Protein AF-A0A9P9WUZ6-F1 (afdb_monomer)

Nearest PDB structures (foldseek):
  8xak-assembly2_C  TM=6.111E-01  e=1.133E-30  Saccharomyces cerevisiae
  5o6e-assembly1_A  TM=5.635E-01  e=1.624E-31  Saccharomyces cerevisiae S288C
  5o6b-assembly1_B  TM=5.556E-01  e=1.133E-30  Saccharomyces cerevisiae S288C
  5o6d-assembly2_B  TM=5.692E-01  e=9.802E-30  Saccharomyces cerevisiae S288C
  6ujk-assembly1_B  TM=8.296E-01  e=2.704E-14  Mycobacterium tuberculosis H37Rv

pLDDT: mean 70.8, std 27.84, range [21.12, 98.69]

Secondary structure (DSSP, 8-state):
---EEEEES-SSHHHHHHHHHHHHTT-EEEEEES-HHHHHHHHHHHHHHHTT--S-S-SGGGEEEEE--TT-HHHHHHHHHHHHHHTTT--SEEEE-----GGGS---TTSTTHHHHHHHHHIIIIIIHHHHHHHHHHHHS-BTTTBSS--EEEEE--GGGT---TT-HHHHHHHHHHHHHHHHHHHHTTTTT-EEEEEEE--B--TTSSHHHHHHT--SSTT--HHHHHHSTTSS-B-HHHHHHHHHHHT-SS----S-EEEESTTGGGS-PPPP---HHHHHHHHHHHHHHHHHHHT-S-------------SHHHHHHHHHHHHHHTTS----------------SS-----------------------PPPP-----------------------------------------------------------------------------------------------------------------------------------------------------------------------------------------------------------------PPPPPPPP-PPPP-------------PPPPTTPPP--HHHHHHHHHHHTT--EEEEE-TTS-HHHHHHHHHHHHHHTT--EEEEESSHHHHHHTT-EEHHHHHT--GGGGGS-HHHHHHHTTSHHHHHHHHHS-SEEEESSGGG-BHHHHHHHHHHHHHHT--TT-SS--GGGG-EEEEE--TTS---SS--SB-TTT-PBPEEEEETTEEEEE-TTT--EEEGGG-BGGGSHHHHHHT-EEEEE---SS---HHHHHHHHHHHHTPPPPHHHHHHHHHS----TTPEEEESSHHHHHHHHHHHHHH--SPPEEEE-EEEEE--TTT-GGGGGGGPBPS--STT-GGGSPBGGGTT-SS-SEEEE-TT-EEEE-S--BTTTTB-TT-EEEEEEEEEP-TTTS-EE----SS--SSEE-STTHHHHHHHHHHHHS-TTT--SEEEEEEETTS-EEE-PPEEEEEEESSSSSPEEEEEEE-SEEE-SEEEHHHHTT--BSSEEEE-TT--STTHHHHHHTTBSSSTTEEEES-THHHHTTTT--HHHHHHHHHHH--GGGGS--

Foldseek 3Di:
DAFEEEAALLQAFLNVVLNLVSVLVVHAYEYEYQDPQSLVVSVVCQVVSNVPDPDDPPSPLRYDYDYAQLLDLVSLLVSLVVSCVSVVLAHAEYELDWFDCCQQQHDAPVDPCLVVSLSSRCSRQAVSLLSSVVSSLSRQFADPPVGNAGHEYEREAACLCPDGDGSNCSNNVSSVNLLVVFLVVCVVCVVSRYAGEYEHEAFAQGPLSGPVNVVVVHDSCPPDDQVQLVLACLSGGHHSVQVSVVSVQRSDRPDPDHSYYHYHHSCNVVDPDDPDPPDPVVVCCVVVVVVVVVVVVVVPDDDDDDDDDDDDDDDVPVVVVVVVVVVVVVPPDDDDDDDDDDDDDPPDDDDDDDDDDDDDDDDDDDDDDDDDDDDDDDDDDDDDDDDDDDDDDDDDDDDDDDDDDDDDDDDDYYDDDDDDDDDDDDDDDDDDDDDDDDDDDDDDDDDDDDDDDDDDDDDDDDDDDDDDDDDDDDDDDDDDDDDDDDDDDDDDDDDDDDDDDDDDDDDDDDDDDDDDDDDDDDDDDDDDDDDDDDDDDDDDDDDDDDDDDDDDDDDDDDDDDDDDDDDDDDDDDDDDDDDDDDDDDDDDDDDDDDDDDDDDDDDDPPDDPDPDPDQDVPQDDDDPLLVVVLVVVVVLAAAEEEEAQQLCQLSSLRRSVVVCVVVVFLEAEEECDPAVQLVSLHYHLQVLLLHDPLCLLAALVVSLVSCPPPFNLCQLAPRHQEYEYEQQQQAFQLSLQSQQSSQCSSLPDPVDPDQAGSNNHHYYYYHANLAFHHDPYQQADHHGSDGWDWDADPNWIKTADPVPRDIDTPLCGHNCNHVSVVRSVHDYRYRQDRRLAPDLLLVLLLLLLSLLHADDPVSLCLLAPPQAPQDLAFEADADVVVQVVQLVVVVVVFPFDKAKAAKQKDKQDPCVQCVSCPLQCAADPDTQPPCPNRHHGPNCCSPLFHRMDIDGAQFKKFFCAQQDVPLPRGHAWIWGQNDWAFDDPQQQEAEDPPDPDDHPRYQDDPPRHVQSVSLVVSCPDPSGPDGTFTWTQTPSRDIDGFGKGKRWRFDGRDPPTIIIIIIIRRIDGGNYDYLVSQQPAAHQAYEYEQQPPDGRSSVSSRSSNHSYSNRYHYDDDSCSSRVRSNHSVSSSVVCCVNPNDSCVSSPD

Radius of gyration: 43.93 Å; Cα contacts (8 Å, |Δi|>4): 1616; chains: 1; bounding box: 128×145×134 Å

Structure (mmCIF, N/CA/C/O backbone):
data_AF-A0A9P9WUZ6-F1
#
_entry.id   AF-A0A9P9WUZ6-F1
#
loop_
_atom_site.group_PDB
_atom_site.id
_atom_site.type_symbol
_atom_site.label_atom_id
_atom_site.label_alt_id
_atom_site.label_comp_id
_atom_site.label_asym_id
_atom_site.label_entity_id
_atom_site.label_seq_id
_atom_site.pdbx_PDB_ins_code
_atom_site.Cartn_x
_atom_site.Cartn_y
_atom_site.Cartn_z
_atom_site.occupancy
_atom_site.B_iso_or_equiv
_atom_site.auth_seq_id
_atom_site.auth_comp_id
_atom_site.auth_asym_id
_atom_site.auth_atom_id
_atom_site.pdbx_PDB_model_num
ATOM 1 N N . MET A 1 1 ? 28.291 32.291 -12.718 1.00 64.12 1 MET A N 1
ATOM 2 C CA . MET A 1 1 ? 27.978 33.726 -12.931 1.00 64.12 1 MET A CA 1
ATOM 3 C C . MET A 1 1 ? 27.359 34.284 -11.656 1.00 64.12 1 MET A C 1
ATOM 5 O O . MET A 1 1 ? 26.922 33.486 -10.831 1.00 64.12 1 MET A O 1
ATOM 9 N N . SER A 1 2 ? 27.319 35.610 -11.488 1.00 86.12 2 SER A N 1
ATOM 10 C CA . SER A 1 2 ? 26.463 36.221 -10.458 1.00 86.12 2 SER A CA 1
ATOM 11 C C . SER A 1 2 ? 24.979 35.963 -10.783 1.00 86.12 2 SER A C 1
ATOM 13 O O . SER A 1 2 ? 24.662 35.546 -11.898 1.00 86.12 2 SER A O 1
ATOM 15 N N . LYS A 1 3 ? 24.096 36.144 -9.798 1.00 92.75 3 LYS A N 1
ATOM 16 C CA . LYS A 1 3 ? 22.641 35.912 -9.879 1.00 92.75 3 LYS A CA 1
ATOM 17 C C . LYS A 1 3 ? 21.922 36.922 -8.984 1.00 92.75 3 LYS A C 1
ATOM 19 O O . LYS A 1 3 ? 22.511 37.364 -7.993 1.00 92.75 3 LYS A O 1
ATOM 24 N N . ASN A 1 4 ? 20.672 37.224 -9.313 1.00 95.75 4 ASN A N 1
ATOM 25 C CA . ASN A 1 4 ? 19.815 38.178 -8.611 1.00 95.75 4 ASN A CA 1
ATOM 26 C C . ASN A 1 4 ? 18.833 37.453 -7.661 1.00 95.75 4 ASN A C 1
ATOM 28 O O . ASN A 1 4 ? 17.946 36.738 -8.134 1.00 95.75 4 ASN A O 1
ATOM 32 N N . TYR A 1 5 ? 18.975 37.636 -6.342 1.00 98.38 5 TYR A N 1
ATOM 33 C CA . TYR A 1 5 ? 18.154 36.992 -5.297 1.00 98.38 5 TYR A CA 1
ATOM 34 C C . TYR A 1 5 ? 17.281 37.997 -4.529 1.00 98.38 5 TYR A C 1
ATOM 36 O O . TYR A 1 5 ? 17.803 38.994 -4.038 1.00 98.38 5 TYR A O 1
ATOM 44 N N . LEU A 1 6 ? 15.993 37.709 -4.317 1.00 98.62 6 LEU A N 1
ATOM 45 C CA . LEU A 1 6 ? 15.113 38.501 -3.444 1.00 98.62 6 LEU A CA 1
ATOM 46 C C . LEU A 1 6 ? 14.808 37.745 -2.137 1.00 98.62 6 LEU A C 1
ATOM 48 O O . LEU A 1 6 ? 14.199 36.676 -2.147 1.00 98.62 6 LEU A O 1
ATOM 52 N N . ILE A 1 7 ? 15.313 38.314 -1.040 1.00 98.62 7 ILE A N 1
ATOM 53 C CA . ILE A 1 7 ? 15.212 37.954 0.386 1.00 98.62 7 ILE A CA 1
ATOM 54 C C . ILE A 1 7 ? 13.897 38.403 1.046 1.00 98.62 7 ILE A C 1
ATOM 56 O O . ILE A 1 7 ? 13.691 39.608 1.072 1.00 98.62 7 ILE A O 1
ATOM 60 N N . THR A 1 8 ? 13.058 37.556 1.655 1.00 98.38 8 THR A N 1
ATOM 61 C CA . THR A 1 8 ? 12.059 38.029 2.657 1.00 98.38 8 THR A CA 1
ATOM 62 C C . THR A 1 8 ? 12.389 37.552 4.071 1.00 98.38 8 THR A C 1
ATOM 64 O O . THR A 1 8 ? 12.844 36.423 4.250 1.00 98.38 8 THR A O 1
ATOM 67 N N . GLY A 1 9 ? 12.176 38.395 5.087 1.00 96.94 9 GLY A N 1
ATOM 68 C CA . GLY A 1 9 ? 12.681 38.148 6.446 1.00 96.94 9 GLY A CA 1
ATOM 69 C C . GLY A 1 9 ? 14.211 38.090 6.452 1.00 96.94 9 GLY A C 1
ATOM 70 O O . GLY A 1 9 ? 14.803 37.154 6.987 1.00 96.94 9 GLY A O 1
ATOM 71 N N . ALA A 1 10 ? 14.833 38.996 5.697 1.00 97.69 10 ALA A N 1
ATOM 72 C CA . ALA A 1 10 ? 16.223 38.921 5.270 1.00 97.69 10 ALA A CA 1
ATOM 73 C C . ALA A 1 10 ? 17.238 39.436 6.305 1.00 97.69 10 ALA A C 1
ATOM 75 O O . ALA A 1 10 ? 18.438 39.267 6.092 1.00 97.69 10 ALA A O 1
ATOM 76 N N . CYS A 1 11 ? 16.792 40.051 7.405 1.00 97.06 11 CYS A N 1
ATOM 77 C CA . CYS A 1 11 ? 17.664 40.676 8.403 1.00 97.06 11 CYS A CA 1
ATOM 78 C C . CYS A 1 11 ? 17.785 39.881 9.713 1.00 97.06 11 CYS A C 1
ATOM 80 O O . CYS A 1 11 ? 18.698 40.169 10.481 1.00 97.06 11 CYS A O 1
ATOM 82 N N . ARG A 1 12 ? 16.974 38.835 9.947 1.00 95.06 12 ARG A N 1
ATOM 83 C CA . ARG A 1 12 ? 17.152 37.904 11.085 1.00 95.06 12 ARG A CA 1
ATOM 84 C C . ARG A 1 12 ? 17.115 36.424 10.671 1.00 95.06 12 ARG A C 1
ATOM 86 O O . ARG A 1 12 ? 16.486 36.033 9.688 1.00 95.06 12 ARG A O 1
ATOM 93 N N . GLY A 1 13 ? 17.790 35.577 11.441 1.00 96.06 13 GLY A N 1
ATOM 94 C CA . GLY A 1 13 ? 17.705 34.121 11.362 1.00 96.06 13 GLY A CA 1
ATOM 95 C C . GLY A 1 13 ? 18.202 33.535 10.036 1.00 96.06 13 GLY A C 1
ATOM 96 O O . GLY A 1 13 ? 19.240 33.930 9.505 1.00 96.06 13 GLY A O 1
ATOM 97 N N . ILE A 1 14 ? 17.440 32.585 9.481 1.00 97.69 14 ILE A N 1
ATOM 98 C CA . ILE A 1 14 ? 17.773 31.908 8.215 1.00 97.69 14 ILE A CA 1
ATOM 99 C C . ILE A 1 14 ? 17.940 32.919 7.066 1.00 97.69 14 ILE A C 1
ATOM 101 O O . ILE A 1 14 ? 18.885 32.801 6.289 1.00 97.69 14 ILE A O 1
ATOM 105 N N . GLY A 1 15 ? 17.082 33.941 6.975 1.00 97.56 15 GLY A N 1
ATOM 106 C CA . GLY A 1 15 ? 17.164 34.947 5.910 1.00 97.56 15 GLY A CA 1
ATOM 107 C C . GLY A 1 15 ? 18.413 35.826 6.005 1.00 97.56 15 GLY A C 1
ATOM 108 O O . GLY A 1 15 ? 19.006 36.153 4.972 1.00 97.56 15 GLY A O 1
ATOM 109 N N . ARG A 1 16 ? 18.875 36.124 7.228 1.00 97.38 16 ARG A N 1
ATOM 110 C CA . ARG A 1 16 ? 20.127 36.860 7.472 1.00 97.38 16 ARG A CA 1
ATOM 111 C C . ARG A 1 16 ? 21.348 36.067 7.032 1.00 97.38 16 ARG A C 1
ATOM 113 O O . ARG A 1 16 ? 22.138 36.565 6.231 1.00 97.38 16 ARG A O 1
ATOM 120 N N . GLY A 1 17 ? 21.452 34.812 7.470 1.00 97.56 17 GLY A N 1
ATOM 121 C CA . GLY A 1 17 ? 22.559 33.939 7.080 1.00 97.56 17 GLY A CA 1
ATOM 122 C C . GLY A 1 17 ? 22.571 33.629 5.580 1.00 97.56 17 GLY A C 1
ATOM 123 O O . GLY A 1 17 ? 23.637 33.628 4.967 1.00 97.56 17 GLY A O 1
ATOM 124 N N . LEU A 1 18 ? 21.403 33.455 4.944 1.00 98.38 18 LEU A N 1
ATOM 125 C CA . LEU A 1 18 ? 21.308 33.325 3.484 1.00 98.38 18 LEU A CA 1
ATOM 126 C C . LEU A 1 18 ? 21.822 34.585 2.780 1.00 98.38 18 LEU A C 1
ATOM 128 O O . LEU A 1 18 ? 22.641 34.477 1.869 1.00 98.38 18 LEU A O 1
ATOM 132 N N . SER A 1 19 ? 21.400 35.770 3.228 1.00 97.50 19 SER A N 1
ATOM 133 C CA . SER A 1 19 ? 21.849 37.048 2.664 1.00 97.50 19 SER A CA 1
ATOM 134 C C . SER A 1 19 ? 23.363 37.237 2.824 1.00 97.50 19 SER A C 1
ATOM 136 O O . SER A 1 19 ? 24.048 37.525 1.843 1.00 97.50 19 SER A O 1
ATOM 138 N N . ARG A 1 20 ? 23.906 36.976 4.024 1.00 95.50 20 ARG A N 1
ATOM 139 C CA . ARG A 1 20 ? 25.350 36.957 4.323 1.00 95.50 20 ARG A CA 1
ATOM 140 C C . ARG A 1 20 ? 26.113 36.059 3.348 1.00 95.50 20 ARG A C 1
ATOM 142 O O . ARG A 1 20 ? 27.056 36.510 2.701 1.00 95.50 20 ARG A O 1
ATOM 149 N N . LEU A 1 21 ? 25.693 34.802 3.221 1.00 96.62 21 LEU A N 1
ATOM 150 C CA . LEU A 1 21 ? 26.380 33.786 2.420 1.00 96.62 21 LEU A CA 1
ATOM 151 C C . LEU A 1 21 ? 26.284 34.043 0.908 1.00 96.62 21 LEU A C 1
ATOM 153 O O . LEU A 1 21 ? 27.256 33.819 0.187 1.00 96.62 21 LEU A O 1
ATOM 157 N N . LEU A 1 22 ? 25.143 34.530 0.412 1.00 95.94 22 LEU A N 1
ATOM 158 C CA . LEU A 1 22 ? 24.957 34.850 -1.008 1.00 95.94 22 LEU A CA 1
ATOM 159 C C . LEU A 1 22 ? 25.756 36.092 -1.425 1.00 95.94 22 LEU A C 1
ATOM 161 O O . LEU A 1 22 ? 26.371 36.090 -2.494 1.00 95.94 22 LEU A O 1
ATOM 165 N N . LEU A 1 23 ? 25.823 37.112 -0.563 1.00 93.56 23 LEU A N 1
ATOM 166 C CA . LEU A 1 23 ? 26.685 38.280 -0.766 1.00 93.56 23 LEU A CA 1
ATOM 167 C C . LEU A 1 23 ? 28.172 37.897 -0.706 1.00 93.56 23 LEU A C 1
ATOM 169 O O . LEU A 1 23 ? 28.937 38.304 -1.579 1.00 93.56 23 LEU A O 1
ATOM 173 N N . GLN A 1 24 ? 28.572 37.025 0.228 1.00 91.12 24 GLN A N 1
ATOM 174 C CA . GLN A 1 24 ? 29.927 36.453 0.281 1.00 91.12 24 GLN A CA 1
ATOM 175 C C . GLN A 1 24 ? 30.283 35.619 -0.968 1.00 91.12 24 GLN A C 1
ATOM 177 O O . GLN A 1 24 ? 31.452 35.541 -1.339 1.00 91.12 24 GLN A O 1
ATOM 182 N N . LYS A 1 25 ? 29.292 35.053 -1.672 1.00 91.38 25 LYS A N 1
ATOM 183 C CA . LYS A 1 25 ? 29.460 34.389 -2.980 1.00 91.38 25 LYS A CA 1
ATOM 184 C C . LYS A 1 25 ? 29.427 35.345 -4.187 1.00 91.38 25 LYS A C 1
ATOM 186 O O . LYS A 1 25 ? 29.545 34.894 -5.325 1.00 91.38 25 LYS A O 1
ATOM 191 N N . GLY A 1 26 ? 29.293 36.658 -3.976 1.00 89.88 26 GLY A N 1
ATOM 192 C CA . GLY A 1 26 ? 29.303 37.663 -5.047 1.00 89.88 26 GLY A CA 1
ATOM 193 C C . GLY A 1 26 ? 28.003 37.757 -5.859 1.00 89.88 26 GLY A C 1
ATOM 194 O O . GLY A 1 26 ? 28.008 38.300 -6.973 1.00 89.88 26 GLY A O 1
ATOM 195 N N . HIS A 1 27 ? 26.891 37.240 -5.330 1.00 93.19 27 HIS A N 1
ATOM 196 C CA . HIS A 1 27 ? 25.555 37.459 -5.892 1.00 93.19 27 HIS A CA 1
ATOM 197 C C . HIS A 1 27 ? 25.060 38.897 -5.642 1.00 93.19 27 HIS A C 1
ATOM 199 O O . HIS A 1 27 ? 25.657 39.632 -4.853 1.00 93.19 27 HIS A O 1
ATOM 205 N N . ARG A 1 28 ? 23.986 39.310 -6.329 1.00 95.00 28 ARG A N 1
ATOM 206 C CA . ARG A 1 28 ? 23.237 40.531 -5.994 1.00 95.00 28 ARG A CA 1
ATOM 207 C C . ARG A 1 28 ? 22.003 40.129 -5.184 1.00 95.00 28 ARG A C 1
ATOM 209 O O . ARG A 1 28 ? 21.288 39.215 -5.597 1.00 95.00 28 ARG A O 1
ATOM 216 N N . VAL A 1 29 ? 21.755 40.778 -4.048 1.00 97.38 29 VAL A N 1
ATOM 217 C CA . VAL A 1 29 ? 20.680 40.397 -3.113 1.00 97.38 29 VAL A CA 1
ATOM 218 C C . VAL A 1 29 ? 19.832 41.612 -2.743 1.00 97.38 29 VAL A C 1
ATOM 220 O O . VAL A 1 29 ? 20.365 42.620 -2.297 1.00 97.38 29 VAL A O 1
ATOM 223 N N . PHE A 1 30 ? 18.515 41.511 -2.895 1.00 98.31 30 PHE A N 1
ATOM 224 C CA . PHE A 1 30 ? 17.553 42.511 -2.429 1.00 98.31 30 PHE A CA 1
ATOM 225 C C . PHE A 1 30 ? 16.900 41.987 -1.151 1.00 98.31 30 PHE A C 1
ATOM 227 O O . PHE A 1 30 ? 16.335 40.894 -1.160 1.00 98.31 30 PHE A O 1
ATOM 234 N N . LEU A 1 31 ? 17.015 42.721 -0.048 1.00 98.38 31 LEU A N 1
ATOM 235 C CA . LEU A 1 31 ? 16.627 42.276 1.287 1.00 98.38 31 LEU A CA 1
ATOM 236 C C . LEU A 1 31 ? 15.328 42.969 1.715 1.00 98.38 31 LEU A C 1
ATOM 238 O O . LEU A 1 31 ? 15.292 44.193 1.822 1.00 98.38 31 LEU A O 1
ATOM 242 N N . LEU A 1 32 ? 14.285 42.188 1.999 1.00 98.31 32 LEU A N 1
ATOM 243 C CA . LEU A 1 32 ? 13.044 42.648 2.623 1.00 98.31 32 LEU A CA 1
ATOM 244 C C . LEU A 1 32 ? 12.958 42.151 4.063 1.00 98.31 32 LEU A C 1
ATOM 246 O O . LEU A 1 32 ? 13.095 40.953 4.326 1.00 98.31 32 LEU A O 1
ATOM 250 N N . ASP A 1 33 ? 12.671 43.061 4.983 1.00 97.44 33 ASP A N 1
ATOM 251 C CA . ASP A 1 33 ? 12.367 42.766 6.384 1.00 97.44 33 ASP A CA 1
ATOM 252 C C . ASP A 1 33 ? 11.435 43.860 6.945 1.00 97.44 33 ASP A C 1
ATOM 254 O O . ASP A 1 33 ? 11.284 44.915 6.324 1.00 97.44 33 ASP A O 1
ATOM 258 N N . ASN A 1 34 ? 10.805 43.636 8.100 1.00 95.69 34 ASN A N 1
ATOM 259 C CA . ASN A 1 34 ? 10.002 44.653 8.796 1.00 95.69 34 ASN A CA 1
ATOM 260 C C . ASN A 1 34 ? 10.574 45.047 10.169 1.00 95.69 34 ASN A C 1
ATOM 262 O O . ASN A 1 34 ? 10.063 45.978 10.793 1.00 95.69 34 ASN A O 1
ATOM 266 N N . ASN A 1 35 ? 11.648 44.395 10.626 1.00 95.25 35 ASN A N 1
ATOM 267 C CA . ASN A 1 35 ? 12.325 44.733 11.871 1.00 95.25 35 ASN A CA 1
ATOM 268 C C . ASN A 1 35 ? 13.394 45.816 11.649 1.00 95.25 35 ASN A C 1
ATOM 270 O O . ASN A 1 35 ? 14.529 45.524 11.272 1.00 95.25 35 ASN A O 1
ATOM 274 N N . ASP A 1 36 ? 13.040 47.069 11.942 1.00 95.31 36 ASP A N 1
ATOM 275 C CA . ASP A 1 36 ? 13.925 48.234 11.789 1.00 95.31 36 ASP A CA 1
ATOM 276 C C . ASP A 1 36 ? 15.265 48.100 12.545 1.00 95.31 36 ASP A C 1
ATOM 278 O O . ASP A 1 36 ? 16.300 48.550 12.055 1.00 95.31 36 ASP A O 1
ATOM 282 N N . VAL A 1 37 ? 15.285 47.428 13.703 1.00 95.62 37 VAL A N 1
ATOM 283 C CA . VAL A 1 37 ? 16.505 47.236 14.514 1.00 95.62 37 VAL A CA 1
ATOM 284 C C . VAL A 1 37 ? 17.475 46.256 13.846 1.00 95.62 37 VAL A C 1
ATOM 286 O O . VAL A 1 37 ? 18.684 46.497 13.821 1.00 95.62 37 VAL A O 1
ATOM 289 N N . GLU A 1 38 ? 16.958 45.168 13.273 1.00 96.88 38 GLU A N 1
ATOM 290 C CA . GLU A 1 38 ? 17.763 44.201 12.515 1.00 96.88 38 GLU A CA 1
ATOM 291 C C . GLU A 1 38 ? 18.177 44.771 11.145 1.00 96.88 38 GLU A C 1
ATOM 293 O O . GLU A 1 38 ? 19.289 44.512 10.689 1.00 96.88 38 GLU A O 1
ATOM 298 N N . ILE A 1 39 ? 17.341 45.606 10.509 1.00 97.19 39 ILE A N 1
ATOM 299 C CA . ILE A 1 39 ? 17.678 46.337 9.272 1.00 97.19 39 ILE A CA 1
ATOM 300 C C . ILE A 1 39 ? 18.877 47.266 9.493 1.00 97.19 39 ILE A C 1
ATOM 302 O O . ILE A 1 39 ? 19.836 47.215 8.716 1.00 97.19 39 ILE A O 1
ATOM 306 N N . GLU A 1 40 ? 18.866 48.094 10.544 1.00 95.94 40 GLU A N 1
ATOM 307 C CA . GLU A 1 40 ? 20.003 48.976 10.836 1.00 95.94 40 GLU A CA 1
ATOM 308 C C . GLU A 1 40 ? 21.266 48.181 11.177 1.00 95.94 40 GLU A C 1
ATOM 310 O O . GLU A 1 40 ? 22.346 48.507 10.680 1.00 95.94 40 GLU A O 1
ATOM 315 N N . GLN A 1 41 ? 21.155 47.084 11.931 1.00 94.94 41 GLN A N 1
ATOM 316 C CA . GLN A 1 41 ? 22.300 46.204 12.167 1.00 94.94 41 GLN A CA 1
ATOM 317 C C . GLN A 1 41 ? 22.845 45.608 10.859 1.00 94.94 41 GLN A C 1
ATOM 319 O O . GLN A 1 41 ? 24.057 45.603 10.633 1.00 94.94 41 GLN A O 1
ATOM 324 N N . MET A 1 42 ? 21.970 45.152 9.961 1.00 93.88 42 MET A N 1
ATOM 325 C CA . MET A 1 42 ? 22.354 44.547 8.685 1.00 93.88 42 MET A CA 1
ATOM 326 C C . MET A 1 42 ? 23.158 45.521 7.807 1.00 93.88 42 MET A C 1
ATOM 328 O O . MET A 1 42 ? 24.171 45.129 7.220 1.00 93.88 42 MET A O 1
ATOM 332 N N . LYS A 1 43 ? 22.787 46.812 7.796 1.00 93.06 43 LYS A N 1
ATOM 333 C CA . LYS A 1 43 ? 23.558 47.884 7.133 1.00 93.06 43 LYS A CA 1
ATOM 334 C C . LYS A 1 43 ? 24.976 48.034 7.697 1.00 93.06 43 LYS A C 1
ATOM 336 O O . LYS A 1 43 ? 25.894 48.320 6.934 1.00 93.06 43 LYS A O 1
ATOM 341 N N . HIS A 1 44 ? 25.169 47.814 8.999 1.00 91.31 44 HIS A N 1
ATOM 342 C CA . HIS A 1 44 ? 26.482 47.882 9.650 1.00 91.31 44 HIS A CA 1
ATOM 343 C C . HIS A 1 44 ? 27.322 46.605 9.468 1.00 91.31 44 HIS A C 1
ATOM 345 O O . HIS A 1 44 ? 28.551 46.684 9.520 1.00 91.31 44 HIS A O 1
ATOM 351 N N . GLN A 1 45 ? 26.705 45.435 9.267 1.00 92.06 45 GLN A N 1
ATOM 352 C CA . GLN A 1 45 ? 27.426 44.157 9.153 1.00 92.06 45 GLN A CA 1
ATOM 353 C C . GLN A 1 45 ? 27.799 43.779 7.711 1.00 92.06 45 GLN A C 1
ATOM 355 O O . GLN A 1 45 ? 28.923 43.323 7.491 1.00 92.06 45 GLN A O 1
ATOM 360 N N . ILE A 1 46 ? 26.935 44.027 6.714 1.00 92.00 46 ILE A N 1
ATOM 361 C CA . ILE A 1 46 ? 27.225 43.687 5.304 1.00 92.00 46 ILE A CA 1
ATOM 362 C C . ILE A 1 46 ? 28.576 44.255 4.810 1.00 92.00 46 ILE A C 1
ATOM 364 O O . ILE A 1 46 ? 29.342 43.485 4.222 1.00 92.00 46 ILE A O 1
ATOM 368 N N . PRO A 1 47 ? 28.955 45.524 5.081 1.00 88.75 47 PRO A N 1
ATOM 369 C CA . PRO A 1 47 ? 30.262 46.050 4.681 1.00 88.75 47 PRO A CA 1
ATOM 370 C C . PRO A 1 47 ? 31.451 45.256 5.247 1.00 88.75 47 PRO A C 1
ATOM 372 O O . PRO A 1 47 ? 32.437 45.060 4.540 1.00 88.75 47 PRO A O 1
ATOM 375 N N . LYS A 1 48 ? 31.344 44.736 6.480 1.00 88.62 48 LYS A N 1
ATOM 376 C CA . LYS A 1 48 ? 32.385 43.912 7.130 1.00 88.62 48 LYS A CA 1
ATOM 377 C C . LYS A 1 48 ? 32.448 42.492 6.560 1.00 88.62 48 LYS A C 1
ATOM 379 O O . LYS A 1 48 ? 33.504 41.868 6.544 1.00 88.62 48 LYS A O 1
ATOM 384 N N . TRP A 1 49 ? 31.317 41.956 6.101 1.00 88.38 49 TRP A N 1
ATOM 385 C CA . TRP A 1 49 ? 31.281 40.658 5.421 1.00 88.38 49 TRP A CA 1
ATOM 386 C C . TRP A 1 49 ? 31.852 40.740 4.002 1.00 88.38 49 TRP A C 1
ATOM 388 O O . TRP A 1 49 ? 32.461 39.775 3.540 1.00 88.38 49 TRP A O 1
ATOM 398 N N . LEU A 1 50 ? 31.673 41.883 3.330 1.00 84.12 50 LEU A N 1
ATOM 399 C CA . LEU A 1 50 ? 32.173 42.145 1.979 1.00 84.12 50 LEU A CA 1
ATOM 400 C C . LEU A 1 50 ? 33.637 42.612 1.947 1.00 84.12 50 LEU A C 1
ATOM 402 O O . LEU A 1 50 ? 34.322 42.319 0.970 1.00 84.12 50 LEU A O 1
ATOM 406 N N . SER A 1 51 ? 34.158 43.261 2.997 1.00 75.69 51 SER A N 1
ATOM 407 C CA . SER A 1 51 ? 35.555 43.744 3.046 1.00 75.69 51 SER A CA 1
ATOM 408 C C . SER A 1 51 ? 36.614 42.640 2.936 1.00 75.69 51 SER A C 1
ATOM 410 O O . SER A 1 51 ? 37.768 42.927 2.634 1.00 75.69 51 SER A O 1
ATOM 412 N N . ASN A 1 52 ? 36.227 41.381 3.154 1.00 63.94 52 ASN A N 1
ATOM 413 C CA . ASN A 1 52 ? 37.102 40.214 3.020 1.00 63.94 52 ASN A CA 1
ATOM 414 C C . ASN A 1 52 ? 37.142 39.644 1.584 1.00 63.94 52 ASN A C 1
ATOM 416 O O . ASN A 1 52 ? 37.852 38.670 1.336 1.00 63.94 52 ASN A O 1
ATOM 420 N N . LEU A 1 53 ? 36.388 40.217 0.636 1.00 65.62 53 LEU A N 1
ATOM 421 C CA . LEU A 1 53 ? 36.396 39.814 -0.772 1.00 65.62 53 LEU A CA 1
ATOM 422 C C . LEU A 1 53 ? 37.351 40.693 -1.585 1.00 65.62 53 LEU A C 1
ATOM 424 O O . LEU A 1 53 ? 37.176 41.903 -1.690 1.00 65.62 53 LEU A O 1
ATOM 428 N N . THR A 1 54 ? 38.308 40.073 -2.272 1.00 55.31 54 THR A N 1
ATOM 429 C CA . THR A 1 54 ? 39.311 40.750 -3.116 1.00 55.31 54 THR A CA 1
ATOM 430 C C . THR A 1 54 ? 38.762 41.286 -4.454 1.00 55.31 54 THR A C 1
ATOM 432 O O . THR A 1 54 ? 39.524 41.458 -5.402 1.00 55.31 54 THR A O 1
ATOM 435 N N . PHE A 1 55 ? 37.448 41.521 -4.576 1.00 54.16 55 PHE A N 1
ATOM 436 C CA . PHE A 1 55 ? 36.772 41.824 -5.845 1.00 54.16 55 PHE A CA 1
ATOM 437 C C . PHE A 1 55 ? 36.007 43.158 -5.854 1.00 54.16 55 PHE A C 1
ATOM 439 O O . PHE A 1 55 ? 34.792 43.207 -5.669 1.00 54.16 55 PHE A O 1
ATOM 446 N N . SER A 1 56 ? 36.733 44.195 -6.285 1.00 49.47 56 SER A N 1
ATOM 447 C CA . SER A 1 56 ? 36.233 45.480 -6.802 1.00 49.47 56 SER A CA 1
ATOM 448 C C . SER A 1 56 ? 35.649 46.481 -5.797 1.00 49.47 56 SER A C 1
ATOM 450 O O . SER A 1 56 ? 35.020 46.138 -4.801 1.00 49.47 56 SER A O 1
ATOM 452 N N . SER A 1 57 ? 35.810 47.763 -6.127 1.00 50.91 57 SER A N 1
ATOM 453 C CA . SER A 1 57 ? 35.405 48.947 -5.358 1.00 50.91 57 SER A CA 1
ATOM 454 C C . SER A 1 57 ? 33.899 49.250 -5.414 1.00 50.91 57 SER A C 1
ATOM 456 O O . SER A 1 57 ? 33.504 50.412 -5.429 1.00 50.91 57 SER A O 1
ATOM 458 N N . ASP A 1 58 ? 33.058 48.220 -5.508 1.00 58.91 58 ASP A N 1
ATOM 459 C CA . ASP A 1 58 ? 31.619 48.350 -5.759 1.00 58.91 58 ASP A CA 1
ATOM 460 C C . ASP A 1 58 ? 30.821 47.341 -4.916 1.00 58.91 58 ASP A C 1
ATOM 462 O O . ASP A 1 58 ? 30.177 46.410 -5.403 1.00 58.91 58 ASP A O 1
ATOM 466 N N . ALA A 1 59 ? 30.951 47.490 -3.597 1.00 58.66 59 ALA A N 1
ATOM 467 C CA . ALA A 1 59 ? 30.211 46.699 -2.617 1.00 58.66 59 ALA A CA 1
ATOM 468 C C . ALA A 1 59 ? 28.742 47.151 -2.487 1.00 58.66 59 ALA A C 1
ATOM 470 O O . ALA A 1 59 ? 27.893 46.346 -2.107 1.00 58.66 59 ALA A O 1
ATOM 471 N N . GLN A 1 60 ? 28.433 48.412 -2.819 1.00 59.69 60 GLN A N 1
ATOM 472 C CA . GLN A 1 60 ? 27.086 48.980 -2.684 1.00 59.69 60 GLN A CA 1
ATOM 473 C C . GLN A 1 60 ? 26.132 48.583 -3.825 1.00 59.69 60 GLN A C 1
ATOM 475 O O . GLN A 1 60 ? 24.953 48.399 -3.551 1.00 59.69 60 GLN A O 1
ATOM 480 N N . SER A 1 61 ? 26.586 48.337 -5.065 1.00 75.62 61 SER A N 1
ATOM 481 C CA . SER A 1 61 ? 25.682 47.873 -6.147 1.00 75.62 61 SER A CA 1
ATOM 482 C C . SER A 1 61 ? 25.163 46.433 -5.978 1.00 75.62 61 SER A C 1
ATOM 484 O O . SER A 1 61 ? 24.289 45.969 -6.727 1.00 75.62 61 SER A O 1
ATOM 486 N N . ARG A 1 62 ? 25.711 45.695 -5.001 1.00 86.38 62 ARG A N 1
ATOM 487 C CA . ARG A 1 62 ? 25.406 44.278 -4.754 1.00 86.38 62 ARG A CA 1
ATOM 488 C C . ARG A 1 62 ? 24.237 44.042 -3.814 1.00 86.38 62 ARG A C 1
ATOM 490 O O . ARG A 1 62 ? 23.706 42.932 -3.835 1.00 86.38 62 ARG A O 1
ATOM 497 N N . TYR A 1 63 ? 23.811 45.035 -3.037 1.00 94.31 63 TYR A N 1
ATOM 498 C CA . TYR A 1 63 ? 22.652 44.873 -2.167 1.00 94.31 63 TYR A CA 1
ATOM 499 C C . TYR A 1 63 ? 21.814 46.138 -2.012 1.00 94.31 63 TYR A C 1
ATOM 501 O O . TYR A 1 63 ? 22.325 47.251 -2.044 1.00 94.31 63 TYR A O 1
ATOM 509 N N . GLU A 1 64 ? 20.524 45.933 -1.775 1.00 95.50 64 GLU A N 1
ATOM 510 C CA . GLU A 1 64 ? 19.590 46.954 -1.305 1.00 95.50 64 GLU A CA 1
ATOM 511 C C . GLU A 1 64 ? 18.769 46.344 -0.162 1.00 95.50 64 GLU A C 1
ATOM 513 O O . GLU A 1 64 ? 18.470 45.147 -0.189 1.00 95.50 64 GLU A O 1
ATOM 518 N N . ILE A 1 65 ? 18.444 47.137 0.862 1.00 96.94 65 ILE A N 1
ATOM 519 C CA . ILE A 1 65 ? 17.584 46.717 1.977 1.00 96.94 65 ILE A CA 1
ATOM 520 C C . ILE A 1 65 ? 16.379 47.647 2.021 1.00 96.94 65 ILE A C 1
ATOM 522 O O . ILE A 1 65 ? 16.546 48.857 2.189 1.00 96.94 65 ILE A O 1
ATOM 526 N N . LEU A 1 66 ? 15.180 47.080 1.913 1.00 97.38 66 LEU A N 1
ATOM 527 C CA . LEU A 1 66 ? 13.921 47.809 1.982 1.00 97.38 66 LEU A CA 1
ATOM 528 C C . LEU A 1 66 ? 13.071 47.284 3.142 1.00 97.38 66 LEU A C 1
ATOM 530 O O . LEU A 1 66 ? 12.858 46.081 3.292 1.00 97.38 66 LEU A O 1
ATOM 534 N N . ARG A 1 67 ? 12.536 48.218 3.928 1.00 97.75 67 ARG A N 1
ATOM 535 C CA . ARG A 1 67 ? 11.515 47.941 4.937 1.00 97.75 67 ARG A CA 1
ATOM 536 C C . ARG A 1 67 ? 10.199 47.586 4.238 1.00 97.75 67 ARG A C 1
ATOM 538 O O . ARG A 1 67 ? 9.657 48.427 3.521 1.00 97.75 67 ARG A O 1
ATOM 545 N N . ALA A 1 68 ? 9.686 46.379 4.451 1.00 96.81 68 ALA A N 1
ATOM 546 C CA . ALA A 1 68 ? 8.421 45.924 3.878 1.00 96.81 68 ALA A CA 1
ATOM 547 C C . ALA A 1 68 ? 7.714 44.931 4.810 1.00 96.81 68 ALA A C 1
ATOM 549 O O . ALA A 1 68 ? 8.250 43.865 5.120 1.00 96.81 68 ALA A O 1
ATOM 550 N N . ASP A 1 69 ? 6.491 45.257 5.228 1.00 96.06 69 ASP A N 1
ATOM 551 C CA . ASP A 1 69 ? 5.653 44.330 5.983 1.00 96.06 69 ASP A CA 1
ATOM 552 C C . ASP A 1 69 ? 4.924 43.350 5.049 1.00 96.06 69 ASP A C 1
ATOM 554 O O . ASP A 1 69 ? 4.081 43.734 4.239 1.00 96.06 69 ASP A O 1
ATOM 558 N N . MET A 1 70 ? 5.222 42.057 5.186 1.00 97.06 70 MET A N 1
ATOM 559 C CA . MET A 1 70 ? 4.654 40.994 4.349 1.00 97.06 70 MET A CA 1
ATOM 560 C C . MET A 1 70 ? 3.163 40.711 4.608 1.00 97.06 70 MET A C 1
ATOM 562 O O . MET A 1 70 ? 2.559 39.955 3.850 1.00 97.06 70 MET A O 1
ATOM 566 N N . SER A 1 71 ? 2.547 41.314 5.631 1.00 95.50 71 SER A N 1
ATOM 567 C CA . SER A 1 71 ? 1.085 41.331 5.791 1.00 95.50 71 SER A CA 1
ATOM 568 C C . SER A 1 71 ? 0.400 42.406 4.931 1.00 95.50 71 SER A C 1
ATOM 570 O O . SER A 1 71 ? -0.813 42.344 4.720 1.00 95.50 71 SER A O 1
ATOM 572 N N . ARG A 1 72 ? 1.157 43.387 4.413 1.00 96.31 72 ARG A N 1
ATOM 573 C CA . ARG A 1 72 ? 0.632 44.583 3.740 1.00 96.31 72 ARG A CA 1
ATOM 574 C C . ARG A 1 72 ? 0.840 44.535 2.230 1.00 96.31 72 ARG A C 1
ATOM 576 O O . ARG A 1 72 ? 1.951 44.409 1.721 1.00 96.31 72 ARG A O 1
ATOM 583 N N . LYS A 1 73 ? -0.253 44.697 1.484 1.00 94.69 73 LYS A N 1
ATOM 584 C CA . LYS A 1 73 ? -0.249 44.647 0.015 1.00 94.69 73 LYS A CA 1
ATOM 585 C C . LYS A 1 73 ? 0.560 45.794 -0.604 1.00 94.69 73 LYS A C 1
ATOM 587 O O . LYS A 1 73 ? 1.219 45.595 -1.622 1.00 94.69 73 LYS A O 1
ATOM 592 N N . GLU A 1 74 ? 0.520 46.977 0.002 1.00 95.94 74 GLU A N 1
ATOM 593 C CA . GLU A 1 74 ? 1.165 48.195 -0.503 1.00 95.94 74 GLU A CA 1
ATOM 594 C C . GLU A 1 74 ? 2.692 48.079 -0.411 1.00 95.94 74 GLU A C 1
ATOM 596 O O . GLU A 1 74 ? 3.391 48.353 -1.389 1.00 95.94 74 GLU A O 1
ATOM 601 N N . ASP A 1 75 ? 3.186 47.597 0.733 1.00 97.62 75 ASP A N 1
ATOM 602 C CA . ASP A 1 75 ? 4.589 47.271 0.988 1.00 97.62 75 ASP A CA 1
ATOM 603 C C . ASP A 1 75 ? 5.102 46.207 -0.003 1.00 97.62 75 ASP A C 1
ATOM 605 O O . ASP A 1 75 ? 6.157 46.395 -0.609 1.00 97.62 75 ASP A O 1
ATOM 609 N N . ILE A 1 76 ? 4.333 45.136 -0.249 1.00 98.19 76 ILE A N 1
ATOM 610 C CA . ILE A 1 76 ? 4.673 44.083 -1.230 1.00 98.19 76 ILE A CA 1
ATOM 611 C C . ILE A 1 76 ? 4.777 44.641 -2.658 1.00 98.19 76 ILE A C 1
ATOM 613 O O . ILE A 1 76 ? 5.727 44.337 -3.385 1.00 98.19 76 ILE A O 1
ATOM 617 N N . GLU A 1 77 ? 3.813 45.458 -3.085 1.00 96.25 77 GLU A N 1
ATOM 618 C CA . GLU A 1 77 ? 3.842 46.068 -4.418 1.00 96.25 77 GLU A CA 1
ATOM 619 C C . GLU A 1 77 ? 4.974 47.096 -4.560 1.00 96.25 77 GLU A C 1
ATOM 621 O O . GLU A 1 77 ? 5.565 47.216 -5.635 1.00 96.25 77 GLU A O 1
ATOM 626 N N . MET A 1 78 ? 5.304 47.829 -3.493 1.00 97.06 78 MET A N 1
ATOM 627 C CA . MET A 1 78 ? 6.462 48.724 -3.457 1.00 97.06 78 MET A CA 1
ATOM 628 C C . MET A 1 78 ? 7.769 47.936 -3.556 1.00 97.06 78 MET A C 1
ATOM 630 O O . MET A 1 78 ? 8.608 48.266 -4.390 1.00 97.06 78 MET A O 1
ATOM 634 N N . ALA A 1 79 ? 7.906 46.858 -2.787 1.00 97.75 79 ALA A N 1
ATOM 635 C CA . ALA A 1 79 ? 9.077 45.995 -2.793 1.00 97.75 79 ALA A CA 1
ATOM 636 C C . ALA A 1 79 ? 9.350 45.364 -4.164 1.00 97.75 79 ALA A C 1
ATOM 638 O O . ALA A 1 79 ? 10.486 45.390 -4.635 1.00 97.75 79 ALA A O 1
ATOM 639 N N . ALA A 1 80 ? 8.315 44.869 -4.849 1.00 97.88 80 ALA A N 1
ATOM 640 C CA . ALA A 1 80 ? 8.458 44.352 -6.209 1.00 97.88 80 ALA A CA 1
ATOM 641 C C . ALA A 1 80 ? 8.891 45.442 -7.212 1.00 97.88 80 ALA A C 1
ATOM 643 O O . ALA A 1 80 ? 9.707 45.170 -8.093 1.00 97.88 80 ALA A O 1
ATOM 644 N N . ARG A 1 81 ? 8.405 46.686 -7.065 1.00 97.44 81 ARG A N 1
ATOM 645 C CA . ARG A 1 81 ? 8.838 47.826 -7.897 1.00 97.44 81 ARG A CA 1
ATOM 646 C C . ARG A 1 81 ? 10.298 48.211 -7.636 1.00 97.44 81 ARG A C 1
ATOM 648 O O . ARG A 1 81 ? 11.051 48.332 -8.600 1.00 97.44 81 ARG A O 1
ATOM 655 N N . SER A 1 82 ? 10.716 48.349 -6.376 1.00 97.81 82 SER A N 1
ATOM 656 C CA . SER A 1 82 ? 12.107 48.682 -6.027 1.00 97.81 82 SER A CA 1
ATOM 657 C C . SER A 1 82 ? 13.079 47.582 -6.456 1.00 97.81 82 SER A C 1
ATOM 659 O O . SER A 1 82 ? 14.075 47.870 -7.115 1.00 97.81 82 SER A O 1
ATOM 661 N N . ALA A 1 83 ? 12.742 46.309 -6.223 1.00 97.81 83 ALA A N 1
ATOM 662 C CA . ALA A 1 83 ? 13.532 45.188 -6.726 1.00 97.81 83 ALA A CA 1
ATOM 663 C C . ALA A 1 83 ? 13.609 45.172 -8.263 1.00 97.81 83 ALA A C 1
ATOM 665 O O . ALA A 1 83 ? 14.660 44.855 -8.820 1.00 97.81 83 ALA A O 1
ATOM 666 N N . SER A 1 84 ? 12.533 45.553 -8.967 1.00 96.56 84 SER A N 1
ATOM 667 C CA . SER A 1 84 ? 12.547 45.696 -10.429 1.00 96.56 84 SER A CA 1
ATOM 668 C C . SER A 1 84 ? 13.467 46.811 -10.920 1.00 96.56 84 SER A C 1
ATOM 670 O O . SER A 1 84 ? 14.044 46.659 -11.997 1.00 96.56 84 SER A O 1
ATOM 672 N N . ALA A 1 85 ? 13.621 47.897 -10.160 1.00 96.25 85 ALA A N 1
ATOM 673 C CA . ALA A 1 85 ? 14.592 48.945 -10.458 1.00 96.25 85 ALA A CA 1
ATOM 674 C C . ALA A 1 85 ? 16.027 48.466 -10.176 1.00 96.25 85 ALA A C 1
ATOM 676 O O . ALA A 1 85 ? 16.880 48.546 -11.055 1.00 96.25 85 ALA A O 1
ATOM 677 N N . PHE A 1 86 ? 16.276 47.889 -8.996 1.00 95.88 86 PHE A N 1
ATOM 678 C CA . PHE A 1 86 ? 17.599 47.409 -8.585 1.00 95.88 86 PHE A CA 1
ATOM 679 C C . PHE A 1 86 ? 18.161 46.306 -9.497 1.00 95.88 86 PHE A C 1
ATOM 681 O O . PHE A 1 86 ? 19.351 46.305 -9.812 1.00 95.88 86 PHE A O 1
ATOM 688 N N . PHE A 1 87 ? 17.322 45.361 -9.932 1.00 94.31 87 PHE A N 1
ATOM 689 C CA . PHE A 1 87 ? 17.724 44.206 -10.745 1.00 94.31 87 PHE A CA 1
ATOM 690 C C . PHE A 1 87 ? 17.556 44.391 -12.263 1.00 94.31 87 PHE A C 1
ATOM 692 O O . PHE A 1 87 ? 17.546 43.395 -12.994 1.00 94.31 87 PHE A O 1
ATOM 699 N N . ASP A 1 88 ? 17.381 45.623 -12.751 1.00 91.38 88 ASP A N 1
ATOM 700 C CA . ASP A 1 88 ? 17.216 45.919 -14.185 1.00 91.38 88 ASP A CA 1
ATOM 701 C C . ASP A 1 88 ? 16.089 45.087 -14.844 1.00 91.38 88 ASP A C 1
ATOM 703 O O . ASP A 1 88 ? 16.195 44.639 -15.993 1.00 91.38 88 ASP A O 1
ATOM 707 N N . GLY A 1 89 ? 15.022 44.823 -14.077 1.00 91.19 89 GLY A N 1
ATOM 708 C CA . GLY A 1 89 ? 13.867 44.012 -14.468 1.00 91.19 89 GLY A CA 1
ATOM 709 C C . GLY A 1 89 ? 14.059 42.485 -14.481 1.00 91.19 89 GLY A C 1
ATOM 710 O O . GLY A 1 89 ? 13.188 41.802 -15.011 1.00 91.19 89 GLY A O 1
ATOM 711 N N . SER A 1 90 ? 15.146 41.920 -13.933 1.00 92.31 90 SER A N 1
ATOM 712 C CA . SER A 1 90 ? 15.457 40.476 -14.041 1.00 92.31 90 SER A CA 1
ATOM 713 C C . SER A 1 90 ? 15.764 39.806 -12.693 1.00 92.31 90 SER A C 1
ATOM 715 O O . SER A 1 90 ? 16.841 40.001 -12.136 1.00 92.31 90 SER A O 1
ATOM 717 N N . LEU A 1 91 ? 14.868 38.947 -12.190 1.00 95.38 91 LEU A N 1
ATOM 718 C CA . LEU A 1 91 ? 15.047 38.193 -10.936 1.00 95.38 91 LEU A CA 1
ATOM 719 C C . LEU A 1 91 ? 15.406 36.732 -11.216 1.00 95.38 91 LEU A C 1
ATOM 721 O O . LEU A 1 91 ? 14.660 36.060 -11.929 1.00 95.38 91 LEU A O 1
ATOM 725 N N . ASP A 1 92 ? 16.490 36.208 -10.637 1.00 95.31 92 ASP A N 1
ATOM 726 C CA . ASP A 1 92 ? 16.875 34.791 -10.766 1.00 95.31 92 ASP A CA 1
ATOM 727 C C . ASP A 1 92 ? 16.227 33.889 -9.731 1.00 95.31 92 ASP A C 1
ATOM 729 O O . ASP A 1 92 ? 15.833 32.768 -10.065 1.00 95.31 92 ASP A O 1
ATOM 733 N N . VAL A 1 93 ? 16.106 34.372 -8.495 1.00 97.69 93 VAL A N 1
ATOM 734 C CA . VAL A 1 93 ? 15.582 33.582 -7.383 1.00 97.69 93 VAL A CA 1
ATOM 735 C C . VAL A 1 93 ? 14.761 34.464 -6.449 1.00 97.69 93 VAL A C 1
ATOM 737 O O . VAL A 1 93 ? 15.274 35.426 -5.881 1.00 97.69 93 VAL A O 1
ATOM 740 N N . LEU A 1 94 ? 13.495 34.116 -6.244 1.00 98.69 94 LEU A N 1
ATOM 741 C CA . LEU A 1 94 ? 12.687 34.629 -5.140 1.00 98.69 94 LEU A CA 1
ATOM 742 C C . LEU A 1 94 ? 12.752 33.629 -3.981 1.00 98.69 94 LEU A C 1
ATOM 744 O O . LEU A 1 94 ? 12.396 32.470 -4.174 1.00 98.69 94 LEU A O 1
ATOM 748 N N . VAL A 1 95 ? 13.172 34.056 -2.788 1.00 98.69 95 VAL A N 1
ATOM 749 C CA . VAL A 1 95 ? 13.181 33.213 -1.582 1.00 98.69 95 VAL A CA 1
ATOM 750 C C . VAL A 1 95 ? 12.171 33.766 -0.572 1.00 98.69 95 VAL A C 1
ATOM 752 O O . VAL A 1 95 ? 12.437 34.716 0.171 1.00 98.69 95 VAL A O 1
ATOM 755 N N . ASN A 1 96 ? 10.988 33.151 -0.545 1.00 98.62 96 ASN A N 1
ATOM 756 C CA . ASN A 1 96 ? 9.928 33.462 0.411 1.00 98.62 96 ASN A CA 1
ATOM 757 C C . ASN A 1 96 ? 10.254 32.785 1.754 1.00 98.62 96 ASN A C 1
ATOM 759 O O . ASN A 1 96 ? 9.955 31.608 1.958 1.00 98.62 96 ASN A O 1
ATOM 763 N N . ASN A 1 97 ? 10.937 33.519 2.634 1.00 98.12 97 ASN A N 1
ATOM 764 C CA . ASN A 1 97 ? 11.449 33.079 3.930 1.00 98.12 97 ASN A CA 1
ATOM 765 C C . ASN A 1 97 ? 10.778 33.781 5.126 1.00 98.12 97 ASN A C 1
ATOM 767 O O . ASN A 1 97 ? 10.771 33.210 6.217 1.00 98.12 97 ASN A O 1
ATOM 771 N N . ALA A 1 98 ? 10.172 34.960 4.936 1.00 95.88 98 ALA A N 1
ATOM 772 C CA . ALA A 1 98 ? 9.452 35.652 6.004 1.00 95.88 98 ALA A CA 1
ATOM 773 C C . ALA A 1 98 ? 8.376 34.757 6.638 1.00 95.88 98 ALA A C 1
ATOM 775 O O . ALA A 1 98 ? 7.594 34.096 5.951 1.00 95.88 98 ALA A O 1
ATOM 776 N N . ALA A 1 99 ? 8.334 34.751 7.968 1.00 92.12 99 ALA A N 1
ATOM 777 C CA . ALA A 1 99 ? 7.260 34.136 8.724 1.00 92.12 99 ALA A CA 1
ATOM 778 C C . ALA A 1 99 ? 7.111 34.809 10.089 1.00 92.12 99 ALA A C 1
ATOM 780 O O . ALA A 1 99 ? 8.101 35.032 10.784 1.00 92.12 99 ALA A O 1
ATOM 781 N N . ASN A 1 100 ? 5.870 35.038 10.508 1.00 87.62 100 ASN A N 1
ATOM 782 C CA . ASN A 1 100 ? 5.553 35.230 11.910 1.00 87.62 100 ASN A CA 1
ATOM 783 C C . ASN A 1 100 ? 5.803 33.899 12.642 1.00 87.62 100 ASN A C 1
ATOM 785 O O . ASN A 1 100 ? 5.129 32.898 12.388 1.00 87.62 100 ASN A O 1
ATOM 789 N N . THR A 1 101 ? 6.803 33.879 13.523 1.00 80.38 101 THR A N 1
ATOM 790 C CA . THR A 1 101 ? 7.208 32.704 14.308 1.00 80.38 101 THR A CA 1
ATOM 791 C C . THR A 1 101 ? 6.517 32.601 15.666 1.00 80.38 101 THR A C 1
ATOM 793 O O . THR A 1 101 ? 6.633 31.555 16.298 1.00 80.38 101 THR A O 1
ATOM 796 N N . SER A 1 102 ? 5.763 33.616 16.111 1.00 68.50 102 SER A N 1
ATOM 797 C CA . SER A 1 102 ? 5.046 33.562 17.401 1.00 68.50 102 SER A CA 1
ATOM 798 C C . SER A 1 102 ? 4.062 32.387 17.460 1.00 68.50 102 SER A C 1
ATOM 800 O O . SER A 1 102 ? 4.041 31.646 18.437 1.00 68.50 102 SER A O 1
ATOM 802 N N . GLY A 1 103 ? 3.349 32.117 16.361 1.00 58.44 103 GLY A N 1
ATOM 803 C CA . GLY A 1 103 ? 2.452 30.967 16.218 1.00 58.44 103 GLY A CA 1
ATOM 804 C C . GLY A 1 103 ? 3.132 29.591 16.135 1.00 58.44 103 GLY A C 1
ATOM 805 O O . GLY A 1 103 ? 2.440 28.616 15.852 1.00 58.44 103 GLY A O 1
ATOM 806 N N . ALA A 1 104 ? 4.459 29.485 16.306 1.00 55.91 104 ALA A N 1
ATOM 807 C CA . ALA A 1 104 ? 5.167 28.200 16.396 1.00 55.91 104 ALA A CA 1
ATOM 808 C C . ALA A 1 104 ? 5.168 27.613 17.822 1.00 55.91 104 ALA A C 1
ATOM 810 O O . ALA A 1 104 ? 5.303 26.399 17.963 1.00 55.91 104 ALA A O 1
ATOM 811 N N . HIS A 1 105 ? 4.995 28.470 18.833 1.00 77.19 105 HIS A N 1
ATOM 812 C CA . HIS A 1 105 ? 4.765 28.146 20.247 1.00 77.19 105 HIS A CA 1
ATOM 813 C C . HIS A 1 105 ? 3.779 29.184 20.816 1.00 77.19 105 HIS A C 1
ATOM 815 O O . HIS A 1 105 ? 4.097 29.940 21.733 1.00 77.19 105 HIS A O 1
ATOM 821 N N . GLY A 1 106 ? 2.629 29.314 20.156 1.00 73.12 106 GLY A N 1
ATOM 822 C CA . GLY A 1 106 ? 1.707 30.429 20.326 1.00 73.12 106 GLY A CA 1
ATOM 823 C C . GLY A 1 106 ? 0.774 30.313 21.536 1.00 73.12 106 GLY A C 1
ATOM 824 O O . GLY A 1 106 ? 0.906 29.406 22.367 1.00 73.12 106 GLY A O 1
ATOM 825 N N . PRO A 1 107 ? -0.214 31.221 21.630 1.00 80.50 107 PRO A N 1
ATOM 826 C CA . PRO A 1 107 ? -1.381 31.013 22.477 1.00 80.50 107 PRO A CA 1
ATOM 827 C C . PRO A 1 107 ? -2.125 29.733 22.058 1.00 80.50 107 PRO A C 1
ATOM 829 O O . PRO A 1 107 ? -2.297 29.465 20.869 1.00 80.50 107 PRO A O 1
ATOM 832 N N . GLY A 1 108 ? -2.567 28.941 23.038 1.00 81.31 108 GLY A N 1
ATOM 833 C CA . GLY A 1 108 ? -3.404 27.763 22.788 1.00 81.31 108 GLY A CA 1
ATOM 834 C C . GLY A 1 108 ? -4.825 28.136 22.347 1.00 81.31 108 GLY A C 1
ATOM 835 O O . GLY A 1 108 ? -5.258 29.272 22.522 1.00 81.31 108 GLY A O 1
ATOM 836 N N . LEU A 1 109 ? -5.569 27.158 21.822 1.00 84.38 109 LEU A N 1
ATOM 837 C CA . LEU A 1 109 ? -6.893 27.336 21.192 1.00 84.38 109 LEU A CA 1
ATOM 838 C C . LEU A 1 109 ? -7.972 28.031 22.053 1.00 84.38 109 LEU A C 1
ATOM 840 O O . LEU A 1 109 ? -8.953 28.518 21.502 1.00 84.38 109 LEU A O 1
ATOM 844 N N . GLU A 1 110 ? -7.817 28.060 23.379 1.00 87.06 110 GLU A N 1
ATOM 845 C CA . GLU A 1 110 ? -8.759 28.689 24.323 1.00 87.06 110 GLU A CA 1
ATOM 846 C C . GLU A 1 110 ? -8.418 30.161 24.645 1.00 87.06 110 GLU A C 1
ATOM 848 O O . GLU A 1 110 ? -9.130 30.810 25.407 1.00 87.06 110 GLU A O 1
ATOM 853 N N . SER A 1 111 ? -7.323 30.697 24.099 1.00 90.06 111 SER A N 1
ATOM 854 C CA . SER A 1 111 ? -6.855 32.065 24.350 1.00 90.06 111 SER A CA 1
ATOM 855 C C . SER A 1 111 ? -7.506 33.086 23.415 1.00 90.06 111 SER A C 1
ATOM 857 O O . SER A 1 111 ? -7.617 32.861 22.210 1.00 90.06 111 SER A O 1
ATOM 859 N N . GLU A 1 112 ? -7.850 34.256 23.956 1.00 87.06 112 GLU A N 1
ATOM 860 C CA . GLU A 1 112 ? -8.403 35.388 23.197 1.00 87.06 112 GLU A CA 1
ATOM 861 C C . GLU A 1 112 ? -7.442 35.884 22.091 1.00 87.06 112 GLU A C 1
ATOM 863 O O . GLU A 1 112 ? -7.889 36.273 21.011 1.00 87.06 112 GLU A O 1
ATOM 868 N N . ASP A 1 113 ? -6.123 35.763 22.295 1.00 87.31 113 ASP A N 1
ATOM 869 C CA . ASP A 1 113 ? -5.090 36.131 21.314 1.00 87.31 113 ASP A CA 1
ATOM 870 C C . ASP A 1 113 ? -4.978 35.153 20.126 1.00 87.31 113 ASP A C 1
ATOM 872 O O . ASP A 1 113 ? -4.321 35.465 19.124 1.00 87.31 113 ASP A O 1
ATOM 876 N N . PHE A 1 114 ? -5.595 33.963 20.201 1.00 90.19 114 PHE A N 1
ATOM 877 C CA . PHE A 1 114 ? -5.435 32.912 19.188 1.00 90.19 114 PHE A CA 1
ATOM 878 C C . PHE A 1 114 ? -5.807 33.391 17.780 1.00 90.19 114 PHE A C 1
ATOM 880 O O . PHE A 1 114 ? -5.059 33.145 16.832 1.00 90.19 114 PHE A O 1
ATOM 887 N N . LEU A 1 115 ? -6.925 34.114 17.634 1.00 90.12 115 LEU A N 1
ATOM 888 C CA . LEU A 1 115 ? -7.375 34.615 16.331 1.00 90.12 115 LEU A CA 1
ATOM 889 C C . LEU A 1 115 ? -6.403 35.648 15.747 1.00 90.12 115 LEU A C 1
ATOM 891 O O . LEU A 1 115 ? -6.067 35.563 14.568 1.00 90.12 115 LEU A O 1
ATOM 895 N N . ALA A 1 116 ? -5.876 36.562 16.568 1.00 89.38 116 ALA A N 1
ATOM 896 C CA . ALA A 1 116 ? -4.913 37.566 16.119 1.00 89.38 116 ALA A CA 1
ATOM 897 C C . ALA A 1 116 ? -3.586 36.929 15.661 1.00 89.38 116 ALA A C 1
ATOM 899 O O . ALA A 1 116 ? -3.031 37.308 14.625 1.00 89.38 116 ALA A O 1
ATOM 900 N N . VAL A 1 117 ? -3.093 35.917 16.388 1.00 89.50 117 VAL A N 1
ATOM 901 C CA . VAL A 1 117 ? -1.890 35.161 15.996 1.00 89.50 117 VAL A CA 1
ATOM 902 C C . VAL A 1 117 ? -2.148 34.304 14.753 1.00 89.50 117 VAL A C 1
ATOM 904 O O . VAL A 1 117 ? -1.275 34.227 13.881 1.00 89.50 117 VAL A O 1
ATOM 907 N N . TRP A 1 118 ? -3.335 33.703 14.626 1.00 93.38 118 TRP A N 1
ATOM 908 C CA . TRP A 1 118 ? -3.752 32.943 13.446 1.00 93.38 118 TRP A CA 1
ATOM 909 C C . TRP A 1 118 ? -3.801 33.820 12.191 1.00 93.38 118 TRP A C 1
ATOM 911 O O . TRP A 1 118 ? -3.111 33.524 11.214 1.00 93.38 118 TRP A O 1
ATOM 921 N N . GLU A 1 119 ? -4.554 34.921 12.221 1.00 94.00 119 GLU A N 1
ATOM 922 C CA . GLU A 1 119 ? -4.711 35.827 11.079 1.00 94.00 119 GLU A CA 1
ATOM 923 C C . GLU A 1 119 ? -3.370 36.424 10.648 1.00 94.00 119 GLU A C 1
ATOM 925 O O . GLU A 1 119 ? -3.011 36.331 9.474 1.00 94.00 119 GLU A O 1
ATOM 930 N N . ASN A 1 120 ? -2.580 36.949 11.588 1.00 93.12 120 ASN A N 1
ATOM 931 C CA . ASN A 1 120 ? -1.255 37.499 11.298 1.00 93.12 120 ASN A CA 1
ATOM 932 C C . ASN A 1 120 ? -0.323 36.430 10.684 1.00 93.12 120 ASN A C 1
ATOM 934 O O . ASN A 1 120 ? 0.331 36.679 9.670 1.00 93.12 120 ASN A O 1
ATOM 938 N N . SER A 1 121 ? -0.328 35.202 11.220 1.00 94.25 121 SER A N 1
ATOM 939 C CA . SER A 1 121 ? 0.423 34.084 10.628 1.00 94.25 121 SER A CA 1
ATOM 940 C C . SER A 1 121 ? -0.032 33.770 9.201 1.00 94.25 121 SER A C 1
ATOM 942 O O . SER A 1 121 ? 0.813 33.555 8.335 1.00 94.25 121 SER A O 1
ATOM 944 N N . VAL A 1 122 ? -1.339 33.758 8.917 1.00 96.25 122 VAL A N 1
ATOM 945 C CA . VAL A 1 122 ? -1.862 33.520 7.559 1.00 96.25 122 VAL A CA 1
ATOM 946 C C . VAL A 1 122 ? -1.438 34.635 6.604 1.00 96.25 122 VAL A C 1
ATOM 948 O O . VAL A 1 122 ? -0.924 34.332 5.522 1.00 96.25 122 VAL A O 1
ATOM 951 N N . GLN A 1 123 ? -1.582 35.902 7.005 1.00 97.19 123 GLN A N 1
ATOM 952 C CA . GLN A 1 123 ? -1.238 37.029 6.139 1.00 97.19 123 GLN A CA 1
ATOM 953 C C . GLN A 1 123 ? 0.265 37.102 5.850 1.00 97.19 123 GLN A C 1
ATOM 955 O O . GLN A 1 123 ? 0.640 37.183 4.684 1.00 97.19 123 GLN A O 1
ATOM 960 N N . VAL A 1 124 ? 1.131 36.999 6.864 1.00 95.50 124 VAL A N 1
ATOM 961 C CA . VAL A 1 124 ? 2.592 37.061 6.670 1.00 95.50 124 VAL A CA 1
ATOM 962 C C . VAL A 1 124 ? 3.116 35.817 5.948 1.00 95.50 124 VAL A C 1
ATOM 964 O O . VAL A 1 124 ? 3.809 35.933 4.937 1.00 95.50 124 VAL A O 1
ATOM 967 N N . ASN A 1 125 ? 2.800 34.618 6.449 1.00 96.88 125 ASN A N 1
ATOM 968 C CA . ASN A 1 125 ? 3.484 33.394 6.019 1.00 96.88 125 ASN A CA 1
ATOM 969 C C . ASN A 1 125 ? 2.998 32.918 4.643 1.00 96.88 125 ASN A C 1
ATOM 971 O O . ASN A 1 125 ? 3.793 32.387 3.864 1.00 96.88 125 ASN A O 1
ATOM 975 N N . LEU A 1 126 ? 1.697 33.063 4.356 1.00 97.00 126 LEU A N 1
ATOM 976 C CA . LEU A 1 126 ? 1.042 32.443 3.201 1.00 97.00 126 LEU A CA 1
ATOM 977 C C . LEU A 1 126 ? 0.538 33.479 2.188 1.00 97.00 126 LEU A C 1
ATOM 979 O O . LEU A 1 126 ? 0.936 33.414 1.022 1.00 97.00 126 LEU A O 1
ATOM 983 N N . THR A 1 127 ? -0.279 34.453 2.610 1.00 97.88 127 THR A N 1
ATOM 984 C CA . THR A 1 127 ? -0.807 35.488 1.700 1.00 97.88 127 THR A CA 1
ATOM 985 C C . THR A 1 127 ? 0.319 36.348 1.128 1.00 97.88 127 THR A C 1
ATOM 987 O O . THR A 1 127 ? 0.392 36.524 -0.089 1.00 97.88 127 THR A O 1
ATOM 990 N N . GLY A 1 128 ? 1.237 36.825 1.972 1.00 97.81 128 GLY A N 1
ATOM 991 C CA . GLY A 1 128 ? 2.384 37.639 1.572 1.00 97.81 128 GLY A CA 1
ATOM 992 C C . GLY A 1 128 ? 3.292 36.921 0.575 1.00 97.81 128 GLY A C 1
ATOM 993 O O . GLY A 1 128 ? 3.598 37.464 -0.487 1.00 97.81 128 GLY A O 1
ATOM 994 N N . SER A 1 129 ? 3.634 35.660 0.860 1.00 98.12 129 SER A N 1
ATOM 995 C CA . SER A 1 129 ? 4.397 34.785 -0.043 1.00 98.12 129 SER A CA 1
ATOM 996 C C . SER A 1 129 ? 3.734 34.634 -1.419 1.00 98.12 129 SER A C 1
ATOM 998 O O . SER A 1 129 ? 4.412 34.708 -2.448 1.00 98.12 129 SER A O 1
ATOM 1000 N N . ALA A 1 130 ? 2.407 34.467 -1.471 1.00 98.19 130 ALA A N 1
ATOM 1001 C CA . ALA A 1 130 ? 1.661 34.377 -2.727 1.00 98.19 130 ALA A CA 1
ATOM 1002 C C . ALA A 1 130 ? 1.605 35.721 -3.482 1.00 98.19 130 ALA A C 1
ATOM 1004 O O . ALA A 1 130 ? 1.833 35.765 -4.695 1.00 98.19 130 ALA A O 1
ATOM 1005 N N . LEU A 1 131 ? 1.333 36.826 -2.778 1.00 98.38 131 LEU A N 1
ATOM 1006 C CA . LEU A 1 131 ? 1.215 38.164 -3.364 1.00 98.38 131 LEU A CA 1
ATOM 1007 C C . LEU A 1 131 ? 2.549 38.688 -3.909 1.00 98.38 131 LEU A C 1
ATOM 1009 O O . LEU A 1 131 ? 2.570 39.201 -5.029 1.00 98.38 131 LEU A O 1
ATOM 1013 N N . LEU A 1 132 ? 3.653 38.521 -3.173 1.00 98.50 132 LEU A N 1
ATOM 1014 C CA . LEU A 1 132 ? 4.985 38.916 -3.640 1.00 98.50 132 LEU A CA 1
ATOM 1015 C C . LEU A 1 132 ? 5.424 38.062 -4.828 1.00 98.50 132 LEU A C 1
ATOM 1017 O O . LEU A 1 132 ? 5.882 38.602 -5.831 1.00 98.50 132 LEU A O 1
ATOM 1021 N N . SER A 1 133 ? 5.186 36.748 -4.779 1.00 98.50 133 SER A N 1
ATOM 1022 C CA . SER A 1 133 ? 5.465 35.874 -5.922 1.00 98.50 133 SER A CA 1
ATOM 1023 C C . SER A 1 133 ? 4.710 36.302 -7.178 1.00 98.50 133 SER A C 1
ATOM 1025 O O . SER A 1 133 ? 5.305 36.358 -8.253 1.00 98.50 133 SER A O 1
ATOM 1027 N N . ARG A 1 134 ? 3.428 36.675 -7.043 1.00 97.88 134 ARG A N 1
ATOM 1028 C CA . ARG A 1 134 ? 2.618 37.238 -8.135 1.00 97.88 134 ARG A CA 1
ATOM 1029 C C . ARG A 1 134 ? 3.188 38.568 -8.645 1.00 97.88 134 ARG A C 1
ATOM 1031 O O . ARG A 1 134 ? 3.219 38.787 -9.854 1.00 97.88 134 ARG A O 1
ATOM 1038 N N . ALA A 1 135 ? 3.633 39.447 -7.748 1.00 98.25 135 ALA A N 1
ATOM 1039 C CA . ALA A 1 135 ? 4.199 40.749 -8.098 1.00 98.25 135 ALA A CA 1
ATOM 1040 C C . ALA A 1 135 ? 5.564 40.636 -8.810 1.00 98.25 135 ALA A C 1
ATOM 1042 O O . ALA A 1 135 ? 5.847 41.421 -9.711 1.00 98.25 135 ALA A O 1
ATOM 1043 N N . CYS A 1 136 ? 6.375 39.629 -8.473 1.00 98.25 136 CYS A N 1
ATOM 1044 C CA . CYS A 1 136 ? 7.677 39.372 -9.096 1.00 98.25 136 CYS A CA 1
ATOM 1045 C C . CYS A 1 136 ? 7.611 38.635 -10.450 1.00 98.25 136 CYS A C 1
ATOM 1047 O O . CYS A 1 136 ? 8.637 38.543 -11.128 1.00 98.25 136 CYS A O 1
ATOM 1049 N N . LEU A 1 137 ? 6.447 38.128 -10.888 1.00 97.19 137 LEU A N 1
ATOM 1050 C CA . LEU A 1 137 ? 6.326 37.375 -12.150 1.00 97.19 137 LEU A CA 1
ATOM 1051 C C . LEU A 1 137 ? 6.914 38.086 -13.388 1.00 97.19 137 LEU A C 1
ATOM 1053 O O . LEU A 1 137 ? 7.591 37.403 -14.158 1.00 97.19 137 LEU A O 1
ATOM 1057 N N . PRO A 1 138 ? 6.752 39.411 -13.605 1.00 94.81 138 PRO A N 1
ATOM 1058 C CA . PRO A 1 138 ? 7.359 40.096 -14.753 1.00 94.81 138 PRO A CA 1
ATOM 1059 C C . PRO A 1 138 ? 8.889 39.959 -14.816 1.00 94.81 138 PRO A C 1
ATOM 1061 O O . PRO A 1 138 ? 9.450 39.873 -15.906 1.00 94.81 138 PRO A O 1
ATOM 1064 N N . MET A 1 139 ? 9.545 39.877 -13.652 1.00 95.19 139 MET A N 1
ATOM 1065 C CA . MET A 1 139 ? 10.999 39.728 -13.518 1.00 95.19 139 MET A CA 1
ATOM 1066 C C . MET A 1 139 ? 11.464 38.265 -13.559 1.00 95.19 139 MET A C 1
ATOM 1068 O O . MET A 1 139 ? 12.636 37.994 -13.826 1.00 95.19 139 MET A O 1
ATOM 1072 N N . LEU A 1 140 ? 10.571 37.320 -13.250 1.00 95.31 140 LEU A N 1
ATOM 1073 C CA . LEU A 1 140 ? 10.850 35.879 -13.218 1.00 95.31 140 LEU A CA 1
ATOM 1074 C C . LEU A 1 140 ? 10.593 35.195 -14.571 1.00 95.31 140 LEU A C 1
ATOM 1076 O O . LEU A 1 140 ? 11.231 34.186 -14.862 1.00 95.31 140 LEU A O 1
ATOM 1080 N N . LYS A 1 141 ? 9.700 35.729 -15.412 1.00 92.81 141 LYS A N 1
ATOM 1081 C CA . LYS A 1 141 ? 9.381 35.178 -16.742 1.00 92.81 141 LYS A CA 1
ATOM 1082 C C . LYS A 1 141 ? 10.621 35.026 -17.637 1.00 92.81 141 LYS A C 1
ATOM 1084 O O . LYS A 1 141 ? 11.547 35.842 -17.600 1.00 92.81 141 LYS A O 1
ATOM 1089 N N . ARG A 1 142 ? 10.618 33.994 -18.488 1.00 84.06 142 ARG A N 1
ATOM 1090 C CA . ARG A 1 142 ? 11.603 33.811 -19.567 1.00 84.06 142 ARG A CA 1
ATOM 1091 C C . ARG A 1 142 ? 11.500 34.947 -20.600 1.00 84.06 142 ARG A C 1
ATOM 1093 O O . ARG A 1 142 ? 10.401 35.295 -21.019 1.00 84.06 142 ARG A O 1
ATOM 1100 N N . GLN A 1 143 ? 12.634 35.479 -21.065 1.00 76.12 143 GLN A N 1
ATOM 1101 C CA . GLN A 1 143 ? 12.693 36.600 -22.023 1.00 76.12 143 GLN A CA 1
ATOM 1102 C C . GLN A 1 143 ? 13.772 36.368 -23.108 1.00 76.12 143 GLN A C 1
ATOM 1104 O O . GLN A 1 143 ? 14.843 36.980 -23.057 1.00 76.12 143 GLN A O 1
ATOM 1109 N N . PRO A 1 144 ? 13.561 35.474 -24.094 1.00 69.62 144 PRO A N 1
ATOM 1110 C CA . PRO A 1 144 ? 14.567 35.186 -25.119 1.00 69.62 144 PRO A CA 1
ATOM 1111 C C . PRO A 1 144 ? 14.773 36.392 -26.061 1.00 69.62 144 PRO A C 1
ATOM 1113 O O . PRO A 1 144 ? 13.797 37.065 -26.386 1.00 69.62 144 PRO A O 1
ATOM 1116 N N . PRO A 1 145 ? 16.001 36.675 -26.543 1.00 65.50 145 PRO A N 1
ATOM 1117 C CA . PRO A 1 145 ? 17.248 35.949 -26.290 1.00 65.50 145 PRO A CA 1
ATOM 1118 C C . PRO A 1 145 ? 17.963 36.355 -24.989 1.00 65.50 145 PRO A C 1
ATOM 1120 O O . PRO A 1 145 ? 18.855 35.633 -24.556 1.00 65.50 145 PRO A O 1
ATOM 1123 N N . ARG A 1 146 ? 17.583 37.475 -24.350 1.00 65.25 146 ARG A N 1
ATOM 1124 C CA . ARG A 1 146 ? 18.243 38.022 -23.142 1.00 65.25 146 ARG A CA 1
ATOM 1125 C C . ARG A 1 146 ? 18.259 37.032 -21.971 1.00 65.25 146 ARG A C 1
ATOM 1127 O O . ARG A 1 146 ? 19.191 37.048 -21.174 1.00 65.25 146 ARG A O 1
ATOM 1134 N N . ARG A 1 147 ? 17.240 36.174 -21.879 1.00 71.62 147 ARG A N 1
ATOM 1135 C CA . ARG A 1 147 ? 17.082 35.157 -20.841 1.00 71.62 147 ARG A CA 1
ATOM 1136 C C . ARG A 1 147 ? 16.441 33.873 -21.406 1.00 71.62 147 ARG A C 1
ATOM 1138 O O . ARG A 1 147 ? 15.235 33.874 -21.663 1.00 71.62 147 ARG A O 1
ATOM 1145 N N . PRO A 1 148 ? 17.202 32.777 -21.602 1.00 72.00 148 PRO A N 1
ATOM 1146 C CA . PRO A 1 148 ? 16.698 31.545 -22.226 1.00 72.00 148 PRO A CA 1
ATOM 1147 C C . PRO A 1 148 ? 15.850 30.655 -21.299 1.00 72.00 148 PRO A C 1
ATOM 1149 O O . PRO A 1 148 ? 15.165 29.757 -21.784 1.00 72.00 148 PRO A O 1
ATOM 1152 N N . HIS A 1 149 ? 15.849 30.918 -19.990 1.00 82.44 149 HIS A N 1
ATOM 1153 C CA . HIS A 1 149 ? 15.101 30.181 -18.961 1.00 82.44 149 HIS A CA 1
ATOM 1154 C C . HIS A 1 149 ? 14.284 31.163 -18.101 1.00 82.44 149 HIS A C 1
ATOM 1156 O O . HIS A 1 149 ? 14.562 32.363 -18.129 1.00 82.44 149 HIS A O 1
ATOM 1162 N N . GLY A 1 150 ? 13.280 30.689 -17.359 1.00 90.12 150 GLY A N 1
ATOM 1163 C CA . GLY A 1 150 ? 12.662 31.489 -16.298 1.00 90.12 150 GLY A CA 1
ATOM 1164 C C . GLY A 1 150 ? 13.510 31.485 -15.020 1.00 90.12 150 GLY A C 1
ATOM 1165 O O . GLY A 1 150 ? 14.527 30.794 -14.928 1.00 90.12 150 GLY A O 1
ATOM 1166 N N . GLY A 1 151 ? 13.099 32.289 -14.042 1.00 94.50 151 GLY A N 1
ATOM 1167 C CA . GLY A 1 151 ? 13.646 32.289 -12.688 1.00 94.50 151 GLY A CA 1
ATOM 1168 C C . GLY A 1 151 ? 13.064 31.177 -11.811 1.00 94.50 151 GLY A C 1
ATOM 1169 O O . GLY A 1 151 ? 12.212 30.394 -12.234 1.00 94.50 151 GLY A O 1
ATOM 1170 N N . ASN A 1 152 ? 13.513 31.131 -10.561 1.00 96.81 152 ASN A N 1
ATOM 1171 C CA . ASN A 1 152 ? 13.100 30.129 -9.581 1.00 96.81 152 ASN A CA 1
ATOM 1172 C C . ASN A 1 152 ? 12.403 30.804 -8.392 1.00 96.81 152 ASN A C 1
ATOM 1174 O O . ASN A 1 152 ? 12.786 31.898 -7.976 1.00 96.81 152 ASN A O 1
ATOM 1178 N N . ILE A 1 153 ? 11.402 30.145 -7.817 1.00 98.44 153 ILE A N 1
ATOM 1179 C CA . ILE A 1 153 ? 10.751 30.549 -6.569 1.00 98.44 153 ILE A CA 1
ATOM 1180 C C . ILE A 1 153 ? 10.982 29.445 -5.539 1.00 98.44 153 ILE A C 1
ATOM 1182 O O . ILE A 1 153 ? 10.663 28.279 -5.772 1.00 98.44 153 ILE A O 1
ATOM 1186 N N . VAL A 1 154 ? 11.537 29.823 -4.393 1.00 98.44 154 VAL A N 1
ATOM 1187 C CA . VAL A 1 154 ? 11.831 28.939 -3.269 1.00 98.44 154 VAL A CA 1
ATOM 1188 C C . VAL A 1 154 ? 10.953 29.348 -2.092 1.00 98.44 154 VAL A C 1
ATOM 1190 O O . VAL A 1 154 ? 11.119 30.431 -1.529 1.00 98.44 154 VAL A O 1
ATOM 1193 N N . MET A 1 155 ? 10.018 28.482 -1.710 1.00 98.50 155 MET A N 1
ATOM 1194 C CA . MET A 1 155 ? 9.201 28.658 -0.509 1.00 98.50 155 MET A CA 1
ATOM 1195 C C . MET A 1 155 ? 9.917 28.016 0.684 1.00 98.50 155 MET A C 1
ATOM 1197 O O . MET A 1 155 ? 10.121 26.802 0.700 1.00 98.50 155 MET A O 1
ATOM 1201 N N . VAL A 1 156 ? 10.289 28.791 1.705 1.00 98.19 156 VAL A N 1
ATOM 1202 C CA . VAL A 1 156 ? 10.822 28.229 2.955 1.00 98.19 156 VAL A CA 1
ATOM 1203 C C . VAL A 1 156 ? 9.644 27.863 3.854 1.00 98.19 156 VAL A C 1
ATOM 1205 O O . VAL A 1 156 ? 9.096 28.681 4.597 1.00 98.19 156 VAL A O 1
ATOM 1208 N N . SER A 1 157 ? 9.226 26.606 3.745 1.00 97.75 157 SER A N 1
ATOM 1209 C CA . SER A 1 157 ? 8.215 25.976 4.587 1.00 97.75 157 SER A CA 1
ATOM 1210 C C . SER A 1 157 ? 8.830 25.613 5.964 1.00 97.75 157 SER A C 1
ATOM 1212 O O . SER A 1 157 ? 9.540 26.422 6.560 1.00 97.75 157 SER A O 1
ATOM 1214 N N . SER A 1 158 ? 8.533 24.439 6.520 1.00 96.25 158 SER A N 1
ATOM 1215 C CA . SER A 1 158 ? 9.120 23.868 7.739 1.00 96.25 158 SER A CA 1
ATOM 1216 C C . SER A 1 158 ? 8.756 22.385 7.828 1.00 96.25 158 SER A C 1
ATOM 1218 O O . SER A 1 158 ? 7.726 21.964 7.301 1.00 96.25 158 SER A O 1
ATOM 1220 N N . THR A 1 159 ? 9.524 21.591 8.574 1.00 94.88 159 THR A N 1
ATOM 1221 C CA . THR A 1 159 ? 9.062 20.275 9.047 1.00 94.88 159 THR A CA 1
ATOM 1222 C C . THR A 1 159 ? 7.758 20.351 9.852 1.00 94.88 159 THR A C 1
ATOM 1224 O O . THR A 1 159 ? 7.012 19.370 9.854 1.00 94.88 159 THR A O 1
ATOM 1227 N N . ARG A 1 160 ? 7.406 21.519 10.427 1.00 92.44 160 ARG A N 1
ATOM 1228 C CA . ARG A 1 160 ? 6.094 21.770 11.060 1.00 92.44 160 ARG A CA 1
ATOM 1229 C C . ARG A 1 160 ? 4.888 21.647 10.120 1.00 92.44 160 ARG A C 1
ATOM 1231 O O . ARG A 1 160 ? 3.772 21.530 10.609 1.00 92.44 160 ARG A O 1
ATOM 1238 N N . ALA A 1 161 ? 5.096 21.577 8.802 1.00 94.31 161 ALA A N 1
ATOM 1239 C CA . ALA A 1 161 ? 4.061 21.176 7.846 1.00 94.31 161 ALA A CA 1
ATOM 1240 C C . ALA A 1 161 ? 3.658 19.684 7.945 1.00 94.31 161 ALA A C 1
ATOM 1242 O O . ALA A 1 161 ? 2.630 19.290 7.402 1.00 94.31 161 ALA A O 1
ATOM 1243 N N . TYR A 1 162 ? 4.466 18.852 8.618 1.00 92.38 162 TYR A N 1
ATOM 1244 C CA . TYR A 1 162 ? 4.266 17.402 8.752 1.00 92.38 162 TYR A CA 1
ATOM 1245 C C . TYR A 1 162 ? 4.290 16.879 10.196 1.00 92.38 162 TYR A C 1
ATOM 1247 O O . TYR A 1 162 ? 3.797 15.776 10.437 1.00 92.38 162 TYR A O 1
ATOM 1255 N N . GLN A 1 163 ? 4.908 17.598 11.137 1.00 86.31 163 GLN A N 1
ATOM 1256 C CA . GLN A 1 163 ? 5.064 17.181 12.536 1.00 86.31 163 GLN A CA 1
ATOM 1257 C C . GLN A 1 163 ? 4.940 18.404 13.451 1.00 86.31 163 GLN A C 1
ATOM 1259 O O . GLN A 1 163 ? 5.704 19.352 13.306 1.00 86.31 163 GLN A O 1
ATOM 1264 N N . SER A 1 164 ? 3.983 18.394 14.377 1.00 87.69 164 SER A N 1
ATOM 1265 C CA . SER A 1 164 ? 3.603 19.573 15.168 1.00 87.69 164 SER A CA 1
ATOM 1266 C C . SER A 1 164 ? 3.727 19.319 16.670 1.00 87.69 164 SER A C 1
ATOM 1268 O O . SER A 1 164 ? 3.619 18.185 17.134 1.00 87.69 164 SER A O 1
ATOM 1270 N N . GLU A 1 165 ? 3.906 20.399 17.420 1.00 82.62 165 GLU A N 1
ATOM 1271 C CA . GLU A 1 165 ? 3.869 20.435 18.887 1.00 82.62 165 GLU A CA 1
ATOM 1272 C C . GLU A 1 165 ? 2.603 21.188 19.344 1.00 82.62 165 GLU A C 1
ATOM 1274 O O . GLU A 1 165 ? 1.970 21.847 18.509 1.00 82.62 165 GLU A O 1
ATOM 1279 N N . PRO A 1 166 ? 2.215 21.125 20.632 1.00 87.88 166 PRO A N 1
ATOM 1280 C CA . PRO A 1 166 ? 1.094 21.909 21.151 1.00 87.88 166 PRO A CA 1
ATOM 1281 C C . PRO A 1 166 ? 1.229 23.410 20.857 1.00 87.88 166 PRO A C 1
ATOM 1283 O O . PRO A 1 166 ? 2.334 23.953 20.890 1.00 87.88 166 PRO A O 1
ATOM 1286 N N . ASN A 1 167 ? 0.097 24.071 20.605 1.00 88.62 167 ASN A N 1
ATOM 1287 C CA . ASN A 1 167 ? -0.005 25.509 20.340 1.00 88.62 167 ASN A CA 1
ATOM 1288 C C . ASN A 1 167 ? 0.790 25.974 19.099 1.00 88.62 167 ASN A C 1
ATOM 1290 O O . ASN A 1 167 ? 1.326 27.084 19.068 1.00 88.62 167 ASN A O 1
ATOM 1294 N N . SER A 1 168 ? 0.927 25.119 18.079 1.00 90.25 168 SER A N 1
ATOM 1295 C CA . SER A 1 168 ? 1.627 25.459 16.826 1.00 90.25 168 SER A CA 1
ATOM 1296 C C . SER A 1 168 ? 0.718 25.478 15.591 1.00 90.25 168 SER A C 1
ATOM 1298 O O . SER A 1 168 ? 1.199 25.470 14.457 1.00 90.25 168 SER A O 1
ATOM 1300 N N . GLU A 1 169 ? -0.603 25.526 15.789 1.00 92.94 169 GLU A N 1
ATOM 1301 C CA . GLU A 1 169 ? -1.635 25.328 14.764 1.00 92.94 169 GLU A CA 1
ATOM 1302 C C . GLU A 1 169 ? -1.541 26.366 13.637 1.00 92.94 169 GLU A C 1
ATOM 1304 O O . GLU A 1 169 ? -1.583 26.001 12.460 1.00 92.94 169 GLU A O 1
ATOM 1309 N N . ALA A 1 170 ? -1.358 27.646 13.980 1.00 91.75 170 ALA A N 1
ATOM 1310 C CA . ALA A 1 170 ? -1.241 28.742 13.017 1.00 91.75 170 ALA A CA 1
ATOM 1311 C C . ALA A 1 170 ? 0.016 28.617 12.134 1.00 91.75 170 ALA A C 1
ATOM 1313 O O . ALA A 1 170 ? -0.042 28.762 10.906 1.00 91.75 170 ALA A O 1
ATOM 1314 N N . TYR A 1 171 ? 1.165 28.295 12.734 1.00 93.25 171 TYR A N 1
ATOM 1315 C CA . TYR A 1 171 ? 2.418 28.133 11.997 1.00 93.25 171 TYR A CA 1
ATOM 1316 C C . TYR A 1 171 ? 2.438 26.832 11.185 1.00 93.25 171 TYR A C 1
ATOM 1318 O O . TYR A 1 171 ? 2.780 26.851 10.005 1.00 93.25 171 TYR A O 1
ATOM 1326 N N . ALA A 1 172 ? 2.015 25.708 11.769 1.00 94.31 172 ALA A N 1
ATOM 1327 C CA . ALA A 1 172 ? 1.932 24.421 11.081 1.00 94.31 172 ALA A CA 1
ATOM 1328 C C . ALA A 1 172 ? 1.000 24.492 9.859 1.00 94.31 172 ALA A C 1
ATOM 1330 O O . ALA A 1 172 ? 1.405 24.116 8.757 1.00 94.31 172 ALA A O 1
ATOM 1331 N N . SER A 1 173 ? -0.201 25.062 10.021 1.00 95.31 173 SER A N 1
ATOM 1332 C CA . SER A 1 173 ? -1.181 25.209 8.933 1.00 95.31 173 SER A CA 1
ATOM 1333 C C . SER A 1 173 ? -0.659 26.088 7.797 1.00 95.31 173 SER A C 1
ATOM 1335 O O . SER A 1 173 ? -0.810 25.744 6.626 1.00 95.31 173 SER A O 1
ATOM 1337 N N . THR A 1 174 ? 0.007 27.202 8.113 1.00 96.75 174 THR A N 1
ATOM 1338 C CA . THR A 1 174 ? 0.539 28.110 7.084 1.00 96.75 174 THR A CA 1
ATOM 1339 C C . THR A 1 174 ? 1.776 27.552 6.385 1.00 96.75 174 THR A C 1
ATOM 1341 O O . THR A 1 174 ? 1.892 27.678 5.164 1.00 96.75 174 THR A O 1
ATOM 1344 N N . LYS A 1 175 ? 2.665 26.852 7.103 1.00 97.19 175 LYS A N 1
ATOM 1345 C CA . LYS A 1 175 ? 3.795 26.142 6.487 1.00 97.19 175 LYS A CA 1
ATOM 1346 C C . LYS A 1 175 ? 3.338 24.952 5.629 1.00 97.19 175 LYS A C 1
ATOM 1348 O O . LYS A 1 175 ? 3.930 24.737 4.572 1.00 97.19 175 LYS A O 1
ATOM 1353 N N . ALA A 1 176 ? 2.262 24.250 5.995 1.00 97.56 176 ALA A N 1
ATOM 1354 C CA . ALA A 1 176 ? 1.612 23.259 5.128 1.00 97.56 176 ALA A CA 1
ATOM 1355 C C . ALA A 1 176 ? 0.952 23.907 3.895 1.00 97.56 176 ALA A C 1
ATOM 1357 O O . ALA A 1 176 ? 1.111 23.414 2.778 1.00 97.56 176 ALA A O 1
ATOM 1358 N N . GLY A 1 177 ? 0.297 25.062 4.060 1.00 97.75 177 GLY A N 1
ATOM 1359 C CA . GLY A 1 177 ? -0.266 25.844 2.954 1.00 97.75 177 GLY A CA 1
ATOM 1360 C C . GLY A 1 177 ? 0.769 26.241 1.895 1.00 97.75 177 GLY A C 1
ATOM 1361 O O . GLY A 1 177 ? 0.465 26.207 0.703 1.00 97.75 177 GLY A O 1
ATOM 1362 N N . LEU A 1 178 ? 2.013 26.528 2.300 1.00 98.19 178 LEU A N 1
ATOM 1363 C CA . LEU A 1 178 ? 3.114 26.804 1.368 1.00 98.19 178 LEU A CA 1
ATOM 1364 C C . LEU A 1 178 ? 3.479 25.607 0.472 1.00 98.19 178 LEU A C 1
ATOM 1366 O O . LEU A 1 178 ? 3.970 25.826 -0.634 1.00 98.19 178 LEU A O 1
ATOM 1370 N N . LEU A 1 179 ? 3.228 24.363 0.897 1.00 98.25 179 LEU A N 1
ATOM 1371 C CA . LEU A 1 179 ? 3.452 23.169 0.066 1.00 98.25 179 LEU A CA 1
ATOM 1372 C C . LEU A 1 179 ? 2.419 23.106 -1.067 1.00 98.25 179 LEU A C 1
ATOM 1374 O O . LEU A 1 179 ? 2.781 23.016 -2.241 1.00 98.25 179 LEU A O 1
ATOM 1378 N N . GLY A 1 180 ? 1.138 23.277 -0.716 1.00 96.19 180 GLY A N 1
ATOM 1379 C CA . GLY A 1 180 ? 0.036 23.368 -1.678 1.00 96.19 180 GLY A CA 1
ATOM 1380 C C . GLY A 1 180 ? 0.217 24.518 -2.672 1.00 96.19 180 GLY A C 1
ATOM 1381 O O . GLY A 1 180 ? 0.068 24.336 -3.881 1.00 96.19 180 GLY A O 1
ATOM 1382 N N . LEU A 1 181 ? 0.621 25.692 -2.173 1.00 97.62 181 LEU A N 1
ATOM 1383 C CA . LEU A 1 181 ? 0.952 26.853 -3.001 1.00 97.62 181 LEU A CA 1
ATOM 1384 C C . LEU A 1 181 ? 2.117 26.558 -3.961 1.00 97.62 181 LEU A C 1
ATOM 1386 O O . LEU A 1 181 ? 2.038 26.924 -5.133 1.00 97.62 181 LEU A O 1
ATOM 1390 N N . SER A 1 182 ? 3.168 25.872 -3.493 1.00 97.50 182 SER A N 1
ATOM 1391 C CA . SER A 1 182 ? 4.357 25.563 -4.300 1.00 97.50 182 SER A CA 1
ATOM 1392 C C . SER A 1 182 ? 4.015 24.711 -5.517 1.00 97.50 182 SER A C 1
ATOM 1394 O O . SER A 1 182 ? 4.314 25.116 -6.640 1.00 97.50 182 SER A O 1
ATOM 1396 N N . HIS A 1 183 ? 3.345 23.568 -5.328 1.00 95.19 183 HIS A N 1
ATOM 1397 C CA . HIS A 1 183 ? 3.030 22.684 -6.455 1.00 95.19 183 HIS A CA 1
ATOM 1398 C C . HIS A 1 183 ? 1.942 23.274 -7.372 1.00 95.19 183 HIS A C 1
ATOM 1400 O O . HIS A 1 183 ? 2.005 23.101 -8.588 1.00 95.19 183 HIS A O 1
ATOM 1406 N N . ALA A 1 184 ? 0.977 24.033 -6.833 1.00 97.50 184 ALA A N 1
ATOM 1407 C CA . ALA A 1 184 ? -0.027 24.727 -7.644 1.00 97.50 184 ALA A CA 1
ATOM 1408 C C . ALA A 1 184 ? 0.602 25.818 -8.532 1.00 97.50 184 ALA A C 1
ATOM 1410 O O . ALA A 1 184 ? 0.273 25.925 -9.717 1.00 97.50 184 ALA A O 1
ATOM 1411 N N . MET A 1 185 ? 1.546 26.599 -7.995 1.00 97.94 185 MET A N 1
ATOM 1412 C CA . MET A 1 185 ? 2.293 27.588 -8.775 1.00 97.94 185 MET A CA 1
ATOM 1413 C C . MET A 1 185 ? 3.272 26.941 -9.761 1.00 97.94 185 MET A C 1
ATOM 1415 O O . MET A 1 185 ? 3.391 27.437 -10.877 1.00 97.94 185 MET A O 1
ATOM 1419 N N . ALA A 1 186 ? 3.915 25.823 -9.406 1.00 97.50 186 ALA A N 1
ATOM 1420 C CA . ALA A 1 186 ? 4.768 25.064 -10.325 1.00 97.50 186 ALA A CA 1
ATOM 1421 C C . ALA A 1 186 ? 4.004 24.616 -11.582 1.00 97.50 186 ALA A C 1
ATOM 1423 O O . ALA A 1 186 ? 4.521 24.747 -12.689 1.00 97.50 186 ALA A O 1
ATOM 1424 N N . CYS A 1 187 ? 2.757 24.153 -11.430 1.00 95.44 187 CYS A N 1
ATOM 1425 C CA . CYS A 1 187 ? 1.880 23.865 -12.566 1.00 95.44 187 CYS A CA 1
ATOM 1426 C C . CYS A 1 187 ? 1.473 25.140 -13.324 1.00 95.44 187 CYS A C 1
ATOM 1428 O O . CYS A 1 187 ? 1.502 25.160 -14.550 1.00 95.44 187 CYS A O 1
ATOM 1430 N N . SER A 1 188 ? 1.104 26.204 -12.604 1.00 97.12 188 SER A N 1
ATOM 1431 C CA . SER A 1 188 ? 0.543 27.433 -13.196 1.00 97.12 188 SER A CA 1
ATOM 1432 C C . SER A 1 188 ? 1.562 28.306 -13.940 1.00 97.12 188 SER A C 1
ATOM 1434 O O . SER A 1 188 ? 1.163 29.144 -14.742 1.00 97.12 188 SER A O 1
ATOM 1436 N N . LEU A 1 189 ? 2.860 28.150 -13.658 1.00 96.19 189 LEU A N 1
ATOM 1437 C CA . LEU A 1 189 ? 3.941 28.988 -14.197 1.00 96.19 189 LEU A CA 1
ATOM 1438 C C . LEU A 1 189 ? 4.923 28.212 -15.099 1.00 96.19 189 LEU A C 1
ATOM 1440 O O . LEU A 1 189 ? 5.955 28.753 -15.505 1.00 96.19 189 LEU A O 1
ATOM 1444 N N . ALA A 1 190 ? 4.602 26.959 -15.439 1.00 92.62 190 ALA A N 1
ATOM 1445 C CA . ALA A 1 190 ? 5.452 26.096 -16.259 1.00 92.62 190 ALA A CA 1
ATOM 1446 C C . ALA A 1 190 ? 5.718 26.677 -17.664 1.00 92.62 190 ALA A C 1
ATOM 1448 O O . ALA A 1 190 ? 6.863 26.678 -18.118 1.00 92.62 190 ALA A O 1
ATOM 1449 N N . ASP A 1 191 ? 4.695 27.239 -18.320 1.00 90.19 191 ASP A N 1
ATOM 1450 C CA . ASP A 1 191 ? 4.811 27.842 -19.660 1.00 90.19 191 ASP A CA 1
ATOM 1451 C C . ASP A 1 191 ? 5.676 29.119 -19.674 1.00 90.19 191 ASP A C 1
ATOM 1453 O O . ASP A 1 191 ? 6.337 29.428 -20.670 1.00 90.19 191 ASP A O 1
ATOM 1457 N N . ASP A 1 192 ? 5.746 29.831 -18.543 1.00 90.94 192 ASP A N 1
ATOM 1458 C CA . ASP A 1 192 ? 6.655 30.966 -18.334 1.00 90.94 192 ASP A CA 1
ATOM 1459 C C . ASP A 1 192 ? 8.118 30.533 -18.108 1.00 90.94 192 ASP A C 1
ATOM 1461 O O . ASP A 1 192 ? 9.023 31.377 -18.063 1.00 90.94 192 ASP A O 1
ATOM 1465 N N . GLY A 1 193 ? 8.357 29.225 -17.966 1.00 90.19 193 GLY A N 1
ATOM 1466 C CA . GLY A 1 193 ? 9.650 28.623 -17.649 1.00 90.19 193 GLY A CA 1
ATOM 1467 C C . GLY A 1 193 ? 10.085 28.802 -16.193 1.00 90.19 193 GLY A C 1
ATOM 1468 O O . GLY A 1 193 ? 11.272 28.634 -15.910 1.00 90.19 193 GLY A O 1
ATOM 1469 N N . ILE A 1 194 ? 9.169 29.183 -15.294 1.00 95.38 194 ILE A N 1
ATOM 1470 C CA . ILE A 1 194 ? 9.453 29.455 -13.879 1.00 95.38 194 ILE A CA 1
ATOM 1471 C C . ILE A 1 194 ? 9.321 28.158 -13.077 1.00 95.38 194 ILE A C 1
ATOM 1473 O O . ILE A 1 194 ? 8.305 27.468 -13.160 1.00 95.38 194 ILE A O 1
ATOM 1477 N N . LYS A 1 195 ? 10.329 27.844 -12.258 1.00 96.56 195 LYS A N 1
ATOM 1478 C CA . LYS A 1 195 ? 10.304 26.682 -11.353 1.00 96.56 195 LYS A CA 1
ATOM 1479 C C . LYS A 1 195 ? 9.889 27.119 -9.953 1.00 96.56 195 LYS A C 1
ATOM 1481 O O . LYS A 1 195 ? 10.318 28.177 -9.497 1.00 96.56 195 LYS A O 1
ATOM 1486 N N . VAL A 1 196 ? 9.094 26.312 -9.252 1.00 98.12 196 VAL A N 1
ATOM 1487 C CA . VAL A 1 196 ? 8.649 26.614 -7.879 1.00 98.12 196 VAL A CA 1
ATOM 1488 C C . VAL A 1 196 ? 8.847 25.388 -7.000 1.00 98.12 196 VAL A C 1
ATOM 1490 O O . VAL A 1 196 ? 8.286 24.343 -7.298 1.00 98.12 196 VAL A O 1
ATOM 1493 N N . ASN A 1 197 ? 9.639 25.495 -5.933 1.00 98.19 197 ASN A N 1
ATOM 1494 C CA . ASN A 1 197 ? 9.956 24.377 -5.035 1.00 98.19 197 ASN A CA 1
ATOM 1495 C C . ASN A 1 197 ? 9.923 24.815 -3.560 1.00 98.19 197 ASN A C 1
ATOM 1497 O O . ASN A 1 197 ? 10.107 25.996 -3.250 1.00 98.19 197 ASN A O 1
ATOM 1501 N N . ALA A 1 198 ? 9.730 23.864 -2.645 1.00 98.50 198 ALA A N 1
ATOM 1502 C CA . ALA A 1 198 ? 9.678 24.114 -1.205 1.00 98.50 198 ALA A CA 1
ATOM 1503 C C . ALA A 1 198 ? 10.897 23.533 -0.469 1.00 98.50 198 ALA A C 1
ATOM 1505 O O . ALA A 1 198 ? 11.226 22.358 -0.619 1.00 98.50 198 ALA A O 1
ATOM 1506 N N . ILE A 1 199 ? 11.538 24.331 0.389 1.00 98.50 199 ILE A N 1
ATOM 1507 C CA . ILE A 1 199 ? 12.502 23.844 1.390 1.00 98.50 199 ILE A CA 1
ATOM 1508 C C . ILE A 1 199 ? 11.759 23.692 2.715 1.00 98.50 199 ILE A C 1
ATOM 1510 O O . ILE A 1 199 ? 11.016 24.587 3.113 1.00 98.50 199 ILE A O 1
ATOM 1514 N N . LEU A 1 200 ? 11.968 22.583 3.421 1.00 98.19 200 LEU A N 1
ATOM 1515 C CA . LEU A 1 200 ? 11.374 22.314 4.731 1.00 98.19 200 LEU A CA 1
ATOM 1516 C C . LEU A 1 200 ? 12.487 22.183 5.785 1.00 98.19 200 LEU A C 1
ATOM 1518 O O . LEU A 1 200 ? 12.980 21.072 6.008 1.00 98.19 200 LEU A O 1
ATOM 1522 N N . PRO A 1 201 ? 12.904 23.289 6.431 1.00 97.44 201 PRO A N 1
ATOM 1523 C CA . PRO A 1 201 ? 13.870 23.242 7.524 1.00 97.44 201 PRO A CA 1
ATOM 1524 C C . PRO A 1 201 ? 13.340 22.468 8.735 1.00 97.44 201 PRO A C 1
ATOM 1526 O O . PRO A 1 201 ? 12.179 22.640 9.120 1.00 97.44 201 PRO A O 1
ATOM 1529 N N . GLY A 1 202 ? 14.209 21.660 9.347 1.00 92.94 202 GLY A N 1
ATOM 1530 C CA . GLY A 1 202 ? 14.067 21.220 10.738 1.00 92.94 202 GLY A CA 1
ATOM 1531 C C . GLY A 1 202 ? 14.581 22.287 11.707 1.00 92.94 202 GLY A C 1
ATOM 1532 O O . GLY A 1 202 ? 14.470 23.483 11.435 1.00 92.94 202 GLY A O 1
ATOM 1533 N N . TRP A 1 203 ? 15.194 21.873 12.820 1.00 93.69 203 TRP A N 1
ATOM 1534 C CA . TRP A 1 203 ? 15.892 22.815 13.696 1.00 93.69 203 TRP A CA 1
ATOM 1535 C C . TRP A 1 203 ? 17.197 23.276 13.031 1.00 93.69 203 TRP A C 1
ATOM 1537 O O . TRP A 1 203 ? 18.148 22.513 12.856 1.00 93.69 203 TRP A O 1
ATOM 1547 N N . ILE A 1 204 ? 17.221 24.550 12.644 1.00 96.00 204 ILE A N 1
ATOM 1548 C CA . ILE A 1 204 ? 18.417 25.277 12.219 1.00 96.00 204 ILE A CA 1
ATOM 1549 C C . ILE A 1 204 ? 18.776 26.223 13.365 1.00 96.00 204 ILE A C 1
ATOM 1551 O O . ILE A 1 204 ? 17.949 27.071 13.704 1.00 96.00 204 ILE A O 1
ATOM 1555 N N . ASN A 1 205 ? 19.959 26.100 13.977 1.00 96.44 205 ASN A N 1
ATOM 1556 C CA . ASN A 1 205 ? 20.345 27.061 15.013 1.00 96.44 205 ASN A CA 1
ATOM 1557 C C . ASN A 1 205 ? 20.802 28.376 14.374 1.00 96.44 205 ASN A C 1
ATOM 1559 O O . ASN A 1 205 ? 21.646 28.384 13.474 1.00 96.44 205 ASN A O 1
ATOM 1563 N N . VAL A 1 206 ? 20.220 29.482 14.835 1.00 94.88 206 VAL A N 1
ATOM 1564 C CA . VAL A 1 206 ? 20.364 30.816 14.232 1.00 94.88 206 VAL A CA 1
ATOM 1565 C C . VAL A 1 206 ? 20.442 31.942 15.272 1.00 94.88 206 VAL A C 1
ATOM 1567 O O . VAL A 1 206 ? 20.227 33.098 14.922 1.00 94.88 206 VAL A O 1
ATOM 1570 N N . VAL A 1 207 ? 20.764 31.638 16.538 1.00 92.06 207 VAL A N 1
ATOM 1571 C CA . VAL A 1 207 ? 20.902 32.650 17.611 1.00 92.06 207 VAL A CA 1
ATOM 1572 C C . VAL A 1 207 ? 21.886 33.772 17.236 1.00 92.06 207 VAL A C 1
ATOM 1574 O O . VAL A 1 207 ? 21.546 34.953 17.311 1.00 92.06 207 VAL A O 1
ATOM 1577 N N . HIS A 1 208 ? 23.045 33.399 16.686 1.00 94.50 208 HIS A N 1
ATOM 1578 C CA . HIS A 1 208 ? 24.073 34.304 16.160 1.00 94.50 208 HIS A CA 1
ATOM 1579 C C . HIS A 1 208 ? 23.656 35.106 14.910 1.00 94.50 208 HIS A C 1
ATOM 1581 O O . HIS A 1 208 ? 24.302 36.093 14.570 1.00 94.50 208 HIS A O 1
ATOM 1587 N N . GLU A 1 209 ? 22.579 34.728 14.214 1.00 96.06 209 GLU A N 1
ATOM 1588 C CA . GLU A 1 209 ? 22.063 35.459 13.047 1.00 96.06 209 GLU A CA 1
ATOM 1589 C C . GLU A 1 209 ? 21.028 36.513 13.469 1.00 96.06 209 GLU A C 1
ATOM 1591 O O . GLU A 1 209 ? 19.892 36.554 12.990 1.00 96.06 209 GLU A O 1
ATOM 1596 N N . SER A 1 210 ? 21.429 37.365 14.407 1.00 95.69 210 SER A N 1
ATOM 1597 C CA . SER A 1 210 ? 20.645 38.478 14.943 1.00 95.69 210 SER A CA 1
ATOM 1598 C C . SER A 1 210 ? 21.569 39.577 15.467 1.00 95.69 210 SER A C 1
ATOM 1600 O O . SER A 1 210 ? 22.751 39.326 15.722 1.00 95.69 210 SER A O 1
ATOM 1602 N N . LYS A 1 211 ? 21.040 40.788 15.671 1.00 95.31 211 LYS A N 1
ATOM 1603 C CA . LYS A 1 211 ? 21.772 41.886 16.322 1.00 95.31 211 LYS A CA 1
ATOM 1604 C C . LYS A 1 211 ? 22.337 41.473 17.678 1.00 95.31 211 LYS A C 1
ATOM 1606 O O . LYS A 1 211 ? 23.506 41.721 17.953 1.00 95.31 211 LYS A O 1
ATOM 1611 N N . GLU A 1 212 ? 21.512 40.825 18.492 1.00 93.38 212 GLU A N 1
ATOM 1612 C CA . GLU A 1 212 ? 21.894 40.320 19.810 1.00 93.38 212 GLU A CA 1
ATOM 1613 C C . GLU A 1 212 ? 23.066 39.328 19.714 1.00 93.38 212 GLU A C 1
ATOM 1615 O O . GLU A 1 212 ? 24.021 39.413 20.486 1.00 93.38 212 GLU A O 1
ATOM 1620 N N . GLY A 1 213 ? 23.029 38.454 18.704 1.00 93.81 213 GLY A N 1
ATOM 1621 C CA . GLY A 1 213 ? 24.109 37.529 18.377 1.00 93.81 213 GLY A CA 1
ATOM 1622 C C . GLY A 1 213 ? 25.428 38.221 18.024 1.00 93.81 213 GLY A C 1
ATOM 1623 O O . GLY A 1 213 ? 26.478 37.792 18.500 1.00 93.81 213 GLY A O 1
ATOM 1624 N N . ASP A 1 214 ? 25.392 39.314 17.252 1.00 93.19 214 ASP A N 1
ATOM 1625 C CA . ASP A 1 214 ? 26.593 40.114 16.961 1.00 93.19 214 ASP A CA 1
ATOM 1626 C C . ASP A 1 214 ? 27.143 40.808 18.217 1.00 93.19 214 ASP A C 1
ATOM 1628 O O . ASP A 1 214 ? 28.354 40.827 18.430 1.00 93.19 214 ASP A O 1
ATOM 1632 N N . GLU A 1 215 ? 26.264 41.414 19.023 1.00 93.69 215 GLU A N 1
ATOM 1633 C CA . GLU A 1 215 ? 26.636 42.204 20.207 1.00 93.69 215 GLU A CA 1
ATOM 1634 C C . GLU A 1 215 ? 27.229 41.330 21.322 1.00 93.69 215 GLU A C 1
ATOM 1636 O O . GLU A 1 215 ? 28.136 41.771 22.027 1.00 93.69 215 GLU A O 1
ATOM 1641 N N . GLN A 1 216 ? 26.769 40.081 21.444 1.00 94.38 216 GLN A N 1
ATOM 1642 C CA . GLN A 1 216 ? 27.307 39.089 22.383 1.00 94.38 216 GLN A CA 1
ATOM 1643 C C . GLN A 1 216 ? 28.436 38.221 21.785 1.00 94.38 216 GLN A C 1
ATOM 1645 O O . GLN A 1 216 ? 29.055 37.446 22.511 1.00 94.38 216 GLN A O 1
ATOM 1650 N N . GLY A 1 217 ? 28.731 38.340 20.483 1.00 92.81 217 GLY A N 1
ATOM 1651 C CA . GLY A 1 217 ? 29.768 37.549 19.805 1.00 92.81 217 GLY A CA 1
ATOM 1652 C C . GLY A 1 217 ? 29.442 36.055 19.664 1.00 92.81 217 GLY A C 1
ATOM 1653 O O . GLY A 1 217 ? 30.360 35.230 19.655 1.00 92.81 217 GLY A O 1
ATOM 1654 N N . MET A 1 218 ? 28.152 35.710 19.578 1.00 94.06 218 MET A N 1
ATOM 1655 C CA . MET A 1 218 ? 27.660 34.329 19.535 1.00 94.06 218 MET A CA 1
ATOM 1656 C C . MET A 1 218 ? 28.133 33.554 18.297 1.00 94.06 218 MET A C 1
ATOM 1658 O O . MET A 1 218 ? 28.335 34.103 17.211 1.00 94.06 218 MET A O 1
ATOM 1662 N N . LYS A 1 219 ? 28.217 32.234 18.450 1.00 93.31 219 LYS A N 1
ATOM 1663 C CA . LYS A 1 219 ? 28.546 31.249 17.412 1.00 93.31 219 LYS A CA 1
ATOM 1664 C C . LYS A 1 219 ? 27.321 30.419 17.012 1.00 93.31 219 LYS A C 1
ATOM 1666 O O . LYS A 1 219 ? 26.223 30.578 17.543 1.00 93.31 219 LYS A O 1
ATOM 1671 N N . TRP A 1 220 ? 27.498 29.508 16.054 1.00 93.88 220 TRP A N 1
ATOM 1672 C CA . TRP A 1 220 ? 26.443 28.560 15.670 1.00 93.88 220 TRP A CA 1
ATOM 1673 C C . TRP A 1 220 ? 26.239 27.452 16.717 1.00 93.88 220 TRP A C 1
ATOM 1675 O O . TRP A 1 220 ? 25.126 26.955 16.883 1.00 93.88 220 TRP A O 1
ATOM 1685 N N . GLU A 1 221 ? 27.296 27.087 17.434 1.00 91.69 221 GLU A N 1
ATOM 1686 C CA . GLU A 1 221 ? 27.290 26.074 18.487 1.00 91.69 221 GLU A CA 1
ATOM 1687 C C . GLU A 1 221 ? 26.590 26.547 19.774 1.00 91.69 221 GLU A C 1
ATOM 1689 O O . GLU A 1 221 ? 26.142 25.719 20.566 1.00 91.69 221 GLU A O 1
ATOM 1694 N N . ASP A 1 222 ? 26.488 27.861 19.990 1.00 90.44 222 ASP A N 1
ATOM 1695 C CA . ASP A 1 222 ? 26.053 28.422 21.268 1.00 90.44 222 ASP A CA 1
ATOM 1696 C C . ASP A 1 222 ? 24.568 28.132 21.551 1.00 90.44 222 ASP A C 1
ATOM 1698 O O . ASP A 1 222 ? 23.701 28.212 20.674 1.00 90.44 222 ASP A O 1
ATOM 1702 N N . GLY A 1 223 ? 24.286 27.778 22.808 1.00 85.88 223 GLY A N 1
ATOM 1703 C CA . GLY A 1 223 ? 22.962 27.356 23.272 1.00 85.88 223 GLY A CA 1
ATOM 1704 C C . GLY A 1 223 ? 22.592 25.898 22.966 1.00 85.88 223 GLY A C 1
ATOM 1705 O O . GLY A 1 223 ? 21.506 25.481 23.356 1.00 85.88 223 GLY A O 1
ATOM 1706 N N . LEU A 1 224 ? 23.458 25.117 22.305 1.00 91.56 224 LEU A N 1
ATOM 1707 C CA . LEU A 1 224 ? 23.197 23.712 21.966 1.00 91.56 224 LEU A CA 1
ATOM 1708 C C . LEU A 1 224 ? 23.938 22.754 22.906 1.00 91.56 224 LEU A C 1
ATOM 1710 O O . LEU A 1 224 ? 25.160 22.828 23.045 1.00 91.56 224 LEU A O 1
ATOM 1714 N N . SER A 1 225 ? 23.218 21.805 23.504 1.00 91.06 225 SER A N 1
ATOM 1715 C CA . SER A 1 225 ? 23.821 20.685 24.231 1.00 91.06 225 SER A CA 1
ATOM 1716 C C . SER A 1 225 ? 24.326 19.603 23.271 1.00 91.06 225 SER A C 1
ATOM 1718 O O . SER A 1 225 ? 23.915 19.529 22.110 1.00 91.06 225 SER A O 1
ATOM 1720 N N . GLU A 1 226 ? 25.177 18.693 23.755 1.00 87.88 226 GLU A N 1
ATOM 1721 C CA . GLU A 1 226 ? 25.547 17.513 22.966 1.00 87.88 226 GLU A CA 1
ATOM 1722 C C . GLU A 1 226 ? 24.331 16.656 22.574 1.00 87.88 226 GLU A C 1
ATOM 1724 O O . GLU A 1 226 ? 24.357 16.011 21.526 1.00 87.88 226 GLU A O 1
ATOM 1729 N N . ASP A 1 227 ? 23.265 16.641 23.379 1.00 85.06 227 ASP A N 1
ATOM 1730 C CA . ASP A 1 227 ? 22.067 15.852 23.092 1.00 85.06 227 ASP A CA 1
ATOM 1731 C C . ASP A 1 227 ? 21.181 16.484 22.013 1.00 85.06 227 ASP A C 1
ATOM 1733 O O . ASP A 1 227 ? 20.617 15.749 21.204 1.00 85.06 227 ASP A O 1
ATOM 1737 N N . ASP A 1 228 ? 21.173 17.813 21.875 1.00 86.38 228 ASP A N 1
ATOM 1738 C CA . ASP A 1 228 ? 20.561 18.497 20.722 1.00 86.38 228 ASP A CA 1
ATOM 1739 C C . ASP A 1 228 ? 21.301 18.153 19.418 1.00 86.38 228 ASP A C 1
ATOM 1741 O O . ASP A 1 228 ? 20.689 17.910 18.370 1.00 86.38 228 ASP A O 1
ATOM 1745 N N . GLN A 1 229 ? 22.634 18.053 19.485 1.00 89.81 229 GLN A N 1
ATOM 1746 C CA . GLN A 1 229 ? 23.463 17.606 18.362 1.00 89.81 229 GLN A CA 1
ATOM 1747 C C . GLN A 1 229 ? 23.201 16.117 18.044 1.00 89.81 229 GLN A C 1
ATOM 1749 O O . GLN A 1 229 ? 22.941 15.775 16.888 1.00 89.81 229 GLN A O 1
ATOM 1754 N N . ARG A 1 230 ? 23.176 15.236 19.063 1.00 86.38 230 ARG A N 1
ATOM 1755 C CA . ARG A 1 230 ? 22.855 13.792 18.949 1.00 86.38 230 ARG A CA 1
ATOM 1756 C C . ARG A 1 230 ? 21.396 13.502 18.575 1.00 86.38 230 ARG A C 1
ATOM 1758 O O . ARG A 1 230 ? 21.085 12.385 18.150 1.00 86.38 230 ARG A O 1
ATOM 1765 N N . TRP A 1 231 ? 20.482 14.458 18.737 1.00 82.50 231 TRP A N 1
ATOM 1766 C CA . TRP A 1 231 ? 19.079 14.303 18.347 1.00 82.50 231 TRP A CA 1
ATOM 1767 C C . TRP A 1 231 ? 18.939 14.072 16.836 1.00 82.50 231 TRP A C 1
ATOM 1769 O O . TRP A 1 231 ? 18.137 13.241 16.394 1.00 82.50 231 TRP A O 1
ATOM 1779 N N . HIS A 1 232 ? 19.779 14.769 16.069 1.00 89.75 232 HIS A N 1
ATOM 1780 C CA . HIS A 1 232 ? 19.834 14.766 14.615 1.00 89.75 232 HIS A CA 1
ATOM 1781 C C . HIS A 1 232 ? 20.720 13.621 14.092 1.00 89.75 232 HIS A C 1
ATOM 1783 O O . HIS A 1 232 ? 21.855 13.439 14.531 1.00 89.75 232 HIS A O 1
ATOM 1789 N N . PHE A 1 233 ? 20.255 12.876 13.084 1.00 89.69 233 PHE A N 1
ATOM 1790 C CA . PHE A 1 233 ? 21.023 11.787 12.457 1.00 89.69 233 PHE A CA 1
ATOM 1791 C C . PHE A 1 233 ? 22.258 12.286 11.682 1.00 89.69 233 PHE A C 1
ATOM 1793 O O . PHE A 1 233 ? 23.180 11.515 11.429 1.00 89.69 233 PHE A O 1
ATOM 1800 N N . SER A 1 234 ? 22.319 13.581 11.352 1.00 91.12 234 SER A N 1
ATOM 1801 C CA . SER A 1 234 ? 23.528 14.275 10.882 1.00 91.12 234 SER A CA 1
ATOM 1802 C C . SER A 1 234 ? 24.630 14.423 11.942 1.00 91.12 234 SER A C 1
ATOM 1804 O O . SER A 1 234 ? 25.687 14.965 11.623 1.00 91.12 234 SER A O 1
ATOM 1806 N N . GLY A 1 235 ? 24.392 14.007 13.193 1.00 91.31 235 GLY A N 1
ATOM 1807 C CA . GLY A 1 235 ? 25.307 14.199 14.326 1.00 91.31 235 GLY A CA 1
ATOM 1808 C C . GLY A 1 235 ? 25.426 15.654 14.791 1.00 91.31 235 GLY A C 1
ATOM 1809 O O . GLY A 1 235 ? 26.302 15.968 15.591 1.00 91.31 235 GLY A O 1
ATOM 1810 N N . ARG A 1 236 ? 24.579 16.540 14.254 1.00 94.81 236 ARG A N 1
ATOM 1811 C CA . ARG A 1 236 ? 24.477 17.954 14.619 1.00 94.81 236 ARG A CA 1
ATOM 1812 C C . ARG A 1 236 ? 23.147 18.569 14.195 1.00 94.81 236 ARG A C 1
ATOM 1814 O O . ARG A 1 236 ? 22.565 18.139 13.192 1.00 94.81 236 ARG A O 1
ATOM 1821 N N . VAL A 1 237 ? 22.764 19.638 14.887 1.00 95.31 237 VAL A N 1
ATOM 1822 C CA . VAL A 1 237 ? 21.702 20.581 14.506 1.00 95.31 237 VAL A CA 1
ATOM 1823 C C . VAL A 1 237 ? 22.017 21.216 13.140 1.00 95.31 237 VAL A C 1
ATOM 1825 O O . VAL A 1 237 ? 23.176 21.285 12.703 1.00 95.31 237 VAL A O 1
ATOM 1828 N N . GLY A 1 238 ? 20.990 21.669 12.421 1.00 96.19 238 GLY A N 1
ATOM 1829 C CA . GLY A 1 238 ? 21.167 22.368 11.150 1.00 96.19 238 GLY A CA 1
ATOM 1830 C C . GLY A 1 238 ? 21.807 23.752 11.305 1.00 96.19 238 GLY A C 1
ATOM 1831 O O . GLY A 1 238 ? 21.742 24.379 12.368 1.00 96.19 238 GLY A O 1
ATOM 1832 N N . LYS A 1 239 ? 22.395 24.254 10.214 1.00 96.69 239 LYS A N 1
ATOM 1833 C CA . LYS A 1 239 ? 22.896 25.633 10.110 1.00 96.69 239 LYS A CA 1
ATOM 1834 C C . LYS A 1 239 ? 22.569 26.261 8.759 1.00 96.69 239 LYS A C 1
ATOM 1836 O O . LYS A 1 239 ? 22.179 25.557 7.827 1.00 96.69 239 LYS A O 1
ATOM 1841 N N . VAL A 1 240 ? 22.705 27.581 8.634 1.00 97.50 240 VAL A N 1
ATOM 1842 C CA . VAL A 1 240 ? 22.211 28.298 7.444 1.00 97.50 240 VAL A CA 1
ATOM 1843 C C . VAL A 1 240 ? 22.968 27.910 6.166 1.00 97.50 240 VAL A C 1
ATOM 1845 O O . VAL A 1 240 ? 22.367 27.879 5.094 1.00 97.50 240 VAL A O 1
ATOM 1848 N N . GLU A 1 241 ? 24.229 27.472 6.261 1.00 97.69 241 GLU A N 1
ATOM 1849 C CA . GLU A 1 241 ? 24.959 26.907 5.114 1.00 97.69 241 GLU A CA 1
ATOM 1850 C C . GLU A 1 241 ? 24.337 25.606 4.562 1.00 97.69 241 GLU A C 1
ATOM 1852 O O . GLU A 1 241 ? 24.635 25.229 3.430 1.00 97.69 241 GLU A O 1
ATOM 1857 N N . ASP A 1 242 ? 23.484 24.904 5.315 1.00 97.75 242 ASP A N 1
ATOM 1858 C CA . ASP A 1 242 ? 22.745 23.736 4.812 1.00 97.75 242 ASP A CA 1
ATOM 1859 C C . ASP A 1 242 ? 21.481 24.149 4.047 1.00 97.75 242 ASP A C 1
ATOM 1861 O O . ASP A 1 242 ? 21.185 23.573 2.999 1.00 97.75 242 ASP A O 1
ATOM 1865 N N . ILE A 1 243 ? 20.793 25.203 4.503 1.00 98.25 243 ILE A N 1
ATOM 1866 C CA . ILE A 1 243 ? 19.682 25.818 3.760 1.00 98.25 243 ILE A CA 1
ATOM 1867 C C . ILE A 1 243 ? 20.195 26.462 2.467 1.00 98.25 243 ILE A C 1
ATOM 1869 O O . ILE A 1 243 ? 19.564 26.308 1.424 1.00 98.25 243 ILE A O 1
ATOM 1873 N N . LEU A 1 244 ? 21.372 27.102 2.496 1.00 97.94 244 LEU A N 1
ATOM 1874 C CA . LEU A 1 244 ? 22.006 27.674 1.305 1.00 97.94 244 LEU A CA 1
ATOM 1875 C C . LEU A 1 244 ? 22.181 26.632 0.193 1.00 97.94 244 LEU A C 1
ATOM 1877 O O . LEU A 1 244 ? 21.807 26.902 -0.942 1.00 97.94 244 LEU A O 1
ATOM 1881 N N . LYS A 1 245 ? 22.685 25.430 0.508 1.00 97.38 245 LYS A N 1
ATOM 1882 C CA . LYS A 1 245 ? 22.874 24.354 -0.487 1.00 97.38 245 LYS A CA 1
ATOM 1883 C C . LYS A 1 245 ? 21.552 23.948 -1.144 1.00 97.38 245 LYS A C 1
ATOM 1885 O O . LYS A 1 245 ? 21.522 23.697 -2.345 1.00 97.38 245 LYS A O 1
ATOM 1890 N N . ALA A 1 246 ? 20.466 23.900 -0.370 1.00 97.12 246 ALA A N 1
ATOM 1891 C CA . ALA A 1 246 ? 19.126 23.607 -0.875 1.00 97.12 246 ALA A CA 1
ATOM 1892 C C . ALA A 1 246 ? 18.574 24.750 -1.751 1.00 97.12 246 ALA A C 1
ATOM 1894 O O . ALA A 1 246 ? 18.015 24.483 -2.815 1.00 97.12 246 ALA A O 1
ATOM 1895 N N . VAL A 1 247 ? 18.798 26.013 -1.362 1.00 97.38 247 VAL A N 1
ATOM 1896 C CA . VAL A 1 247 ? 18.487 27.185 -2.200 1.00 97.38 247 VAL A CA 1
ATOM 1897 C C . VAL A 1 247 ? 19.275 27.120 -3.508 1.00 97.38 247 VAL A C 1
ATOM 1899 O O . VAL A 1 247 ? 18.675 27.230 -4.571 1.00 97.38 247 VAL A O 1
ATOM 1902 N N . GLU A 1 248 ? 20.588 26.891 -3.468 1.00 94.81 248 GLU A N 1
ATOM 1903 C CA . GLU A 1 248 ? 21.445 26.823 -4.659 1.00 94.81 248 GLU A CA 1
ATOM 1904 C C . GLU A 1 248 ? 21.047 25.682 -5.607 1.00 94.81 248 GLU A C 1
ATOM 1906 O O . GLU A 1 248 ? 20.985 25.902 -6.816 1.00 94.81 248 GLU A O 1
ATOM 1911 N N . TYR A 1 249 ? 20.696 24.508 -5.069 1.00 95.44 249 TYR A N 1
ATOM 1912 C CA . TYR A 1 249 ? 20.196 23.359 -5.834 1.00 95.44 249 TYR A CA 1
ATOM 1913 C C . TYR A 1 249 ? 18.873 23.653 -6.566 1.00 95.44 249 TYR A C 1
ATOM 1915 O O . TYR A 1 249 ? 18.719 23.302 -7.736 1.00 95.44 249 TYR A O 1
ATOM 1923 N N . PHE A 1 250 ? 17.936 24.351 -5.915 1.00 94.06 250 PHE A N 1
ATOM 1924 C CA . PHE A 1 250 ? 16.700 24.826 -6.553 1.00 94.06 250 PHE A CA 1
ATOM 1925 C C . PHE A 1 250 ? 16.891 26.065 -7.441 1.00 94.06 250 PHE A C 1
ATOM 1927 O O . PHE A 1 250 ? 16.028 26.365 -8.260 1.00 94.06 250 PHE A O 1
ATOM 1934 N N . SER A 1 251 ? 18.006 26.782 -7.300 1.00 88.81 251 SER A N 1
ATOM 1935 C CA . SER A 1 251 ? 18.323 27.985 -8.083 1.00 88.81 251 SER A CA 1
ATOM 1936 C C . SER A 1 251 ? 19.044 27.679 -9.396 1.00 88.81 251 SER A C 1
ATOM 1938 O O . SER A 1 251 ? 19.402 28.609 -10.128 1.00 88.81 251 SER A O 1
ATOM 1940 N N . ASP A 1 252 ? 19.347 26.414 -9.681 1.00 85.88 252 ASP A N 1
ATOM 1941 C CA . ASP A 1 252 ? 20.071 26.012 -10.882 1.00 85.88 252 ASP A CA 1
ATOM 1942 C C . ASP A 1 252 ? 19.174 26.058 -12.135 1.00 85.88 252 ASP A C 1
ATOM 1944 O O . ASP A 1 252 ? 18.054 25.533 -12.162 1.00 85.88 252 ASP A O 1
ATOM 1948 N N . SER A 1 253 ? 19.671 26.703 -13.195 1.00 71.88 253 SER A N 1
ATOM 1949 C CA . SER A 1 253 ? 18.943 26.859 -14.459 1.00 71.88 253 SER A CA 1
ATOM 1950 C C . SER A 1 253 ? 18.709 25.518 -15.140 1.00 71.88 253 SER A C 1
ATOM 1952 O O . SER A 1 253 ? 17.648 25.315 -15.730 1.00 71.88 253 SER A O 1
ATOM 1954 N N . ASP A 1 254 ? 19.643 24.588 -14.967 1.00 77.12 254 ASP A N 1
ATOM 1955 C CA . ASP A 1 254 ? 19.702 23.337 -15.721 1.00 77.12 254 ASP A CA 1
ATOM 1956 C C . ASP A 1 254 ? 19.036 22.178 -14.948 1.00 77.12 254 ASP A C 1
ATOM 1958 O O . ASP A 1 254 ? 18.792 21.102 -15.494 1.00 77.12 254 ASP A O 1
ATOM 1962 N N . SER A 1 255 ? 18.669 22.413 -13.680 1.00 75.81 255 SER A N 1
ATOM 1963 C CA . SER A 1 255 ? 17.963 21.447 -12.835 1.00 75.81 255 SER A CA 1
ATOM 1964 C C . SER A 1 255 ? 16.550 21.156 -13.349 1.00 75.81 255 SER A C 1
ATOM 1966 O O . SER A 1 255 ? 15.780 22.067 -13.656 1.00 75.81 255 SER A O 1
ATOM 1968 N N . PHE A 1 256 ? 16.179 19.878 -13.394 1.00 85.44 256 PHE A N 1
ATOM 1969 C CA . PHE A 1 256 ? 14.863 19.408 -13.848 1.00 85.44 256 PHE A CA 1
ATOM 1970 C C . PHE A 1 256 ? 13.722 19.674 -12.838 1.00 85.44 256 PHE A C 1
ATOM 1972 O O . PHE A 1 256 ? 12.559 19.424 -13.141 1.00 85.44 256 PHE A O 1
ATOM 1979 N N . ILE A 1 257 ? 14.034 20.146 -11.626 1.00 92.06 257 ILE A N 1
ATOM 1980 C CA . ILE A 1 257 ? 13.121 20.078 -10.480 1.00 92.06 257 ILE A CA 1
ATOM 1981 C C . ILE A 1 257 ? 12.151 21.271 -10.372 1.00 92.06 257 ILE A C 1
ATOM 1983 O O . ILE A 1 257 ? 12.554 22.436 -10.321 1.00 92.06 257 ILE A O 1
ATOM 1987 N N . THR A 1 258 ? 10.852 20.974 -10.313 1.00 95.62 258 THR A N 1
ATOM 1988 C CA . THR A 1 258 ? 9.771 21.935 -10.041 1.00 95.62 258 THR A CA 1
ATOM 1989 C C . THR A 1 258 ? 8.593 21.209 -9.385 1.00 95.62 258 THR A C 1
ATOM 1991 O O . THR A 1 258 ? 8.326 20.054 -9.712 1.00 95.62 258 THR A O 1
ATOM 1994 N N . GLY A 1 259 ? 7.889 21.874 -8.470 1.00 95.50 259 GLY A N 1
ATOM 1995 C CA . GLY A 1 259 ? 6.767 21.331 -7.697 1.00 95.50 259 GLY A CA 1
ATOM 1996 C C . GLY A 1 259 ? 7.157 20.456 -6.502 1.00 95.50 259 GLY A C 1
ATOM 1997 O O . GLY A 1 259 ? 6.267 19.882 -5.882 1.00 95.50 259 GLY A O 1
ATOM 1998 N N . GLU A 1 260 ? 8.448 20.353 -6.175 1.00 96.69 260 GLU A N 1
ATOM 1999 C CA . GLU A 1 260 ? 8.985 19.366 -5.226 1.00 96.69 260 GLU A CA 1
ATOM 2000 C C . GLU A 1 260 ? 9.342 19.938 -3.844 1.00 96.69 260 GLU A C 1
ATOM 2002 O O . GLU A 1 260 ? 9.521 21.147 -3.651 1.00 96.69 260 GLU A O 1
ATOM 2007 N N . GLU A 1 261 ? 9.488 19.029 -2.875 1.00 97.00 261 GLU A N 1
ATOM 2008 C CA . GLU A 1 261 ? 9.788 19.321 -1.469 1.00 97.00 261 GLU A CA 1
ATOM 2009 C C . GLU A 1 261 ? 11.157 18.773 -1.033 1.00 97.00 261 GLU A C 1
ATOM 2011 O O . GLU A 1 261 ? 11.407 17.567 -1.076 1.00 97.00 261 GLU A O 1
ATOM 2016 N N . LEU A 1 262 ? 12.028 19.635 -0.500 1.00 97.25 262 LEU A N 1
ATOM 2017 C CA . LEU A 1 262 ? 13.332 19.248 0.047 1.00 97.25 262 LEU A CA 1
ATOM 2018 C C . LEU A 1 262 ? 13.390 19.477 1.563 1.00 97.25 262 LEU A C 1
ATOM 2020 O O . LEU A 1 262 ? 13.506 20.606 2.043 1.00 97.25 262 LEU A O 1
ATOM 2024 N N . LYS A 1 263 ? 13.331 18.382 2.328 1.00 97.06 263 LYS A N 1
ATOM 2025 C CA . LYS A 1 263 ? 13.488 18.388 3.792 1.00 97.06 263 LYS A CA 1
ATOM 2026 C C . LYS A 1 263 ? 14.961 18.546 4.169 1.00 97.06 263 LYS A C 1
ATOM 2028 O O . LYS A 1 263 ? 15.807 17.794 3.691 1.00 97.06 263 LYS A O 1
ATOM 2033 N N . VAL A 1 264 ? 15.254 19.521 5.031 1.00 97.00 264 VAL A N 1
ATOM 2034 C CA . VAL A 1 264 ? 16.608 19.847 5.513 1.00 97.00 264 VAL A CA 1
ATOM 2035 C C . VAL A 1 264 ? 16.568 19.913 7.039 1.00 97.00 264 VAL A C 1
ATOM 2037 O O . VAL A 1 264 ? 16.489 20.978 7.647 1.00 97.00 264 VAL A O 1
ATOM 2040 N N . ASP A 1 265 ? 16.536 18.735 7.658 1.00 94.75 265 ASP A N 1
ATOM 2041 C CA . ASP A 1 265 ? 16.170 18.529 9.066 1.00 94.75 265 ASP A CA 1
ATOM 2042 C C . ASP A 1 265 ? 17.163 17.652 9.846 1.00 94.75 265 ASP A C 1
ATOM 2044 O O . ASP A 1 265 ? 16.847 17.172 10.933 1.00 94.75 265 ASP A O 1
ATOM 2048 N N . GLY A 1 266 ? 18.327 17.355 9.262 1.00 92.50 266 GLY A N 1
ATOM 2049 C CA . GLY A 1 266 ? 19.301 16.426 9.840 1.00 92.50 266 GLY A CA 1
ATOM 2050 C C . GLY A 1 266 ? 18.781 14.994 10.030 1.00 92.50 266 GLY A C 1
ATOM 2051 O O . GLY A 1 266 ? 19.382 14.234 10.783 1.00 92.50 266 GLY A O 1
ATOM 2052 N N . GLY A 1 267 ? 17.665 14.613 9.397 1.00 89.31 267 GLY A N 1
ATOM 2053 C CA . GLY A 1 267 ? 16.996 13.327 9.599 1.00 89.31 267 GLY A CA 1
ATOM 2054 C C . GLY A 1 267 ? 16.080 13.262 10.826 1.00 89.31 267 GLY A C 1
ATOM 2055 O O . GLY A 1 267 ? 15.636 12.172 11.178 1.00 89.31 267 GLY A O 1
ATOM 2056 N N . VAL A 1 268 ? 15.754 14.377 11.488 1.00 85.00 268 VAL A N 1
ATOM 2057 C CA . VAL A 1 268 ? 14.884 14.353 12.682 1.00 85.00 268 VAL A CA 1
ATOM 2058 C C . VAL A 1 268 ? 13.479 13.828 12.374 1.00 85.00 268 VAL A C 1
ATOM 2060 O O . VAL A 1 268 ? 12.990 12.970 13.105 1.00 85.00 268 VAL A O 1
ATOM 2063 N N . THR A 1 269 ? 12.853 14.219 11.258 1.00 84.38 269 THR A N 1
ATOM 2064 C CA . THR A 1 269 ? 11.506 13.728 10.882 1.00 84.38 269 THR A CA 1
ATOM 2065 C C . THR A 1 269 ? 11.465 12.238 10.536 1.00 84.38 269 THR A C 1
ATOM 2067 O O . THR A 1 269 ? 10.385 11.668 10.363 1.00 84.38 269 THR A O 1
ATOM 2070 N N . ARG A 1 270 ? 12.635 11.594 10.453 1.00 84.50 270 ARG A N 1
ATOM 2071 C CA . ARG A 1 270 ? 12.811 10.153 10.259 1.00 84.50 270 ARG A CA 1
ATOM 2072 C C . ARG A 1 270 ? 12.893 9.374 11.580 1.00 84.50 270 ARG A C 1
ATOM 2074 O O . ARG A 1 270 ? 12.616 8.171 11.604 1.00 84.50 270 ARG A O 1
ATOM 2081 N N . ARG A 1 271 ? 13.216 10.038 12.691 1.00 70.62 271 ARG A N 1
ATOM 2082 C CA . ARG A 1 271 ? 13.265 9.443 14.033 1.00 70.62 271 ARG A CA 1
ATOM 2083 C C . ARG A 1 271 ? 11.847 9.179 14.546 1.00 70.62 271 ARG A C 1
ATOM 2085 O O . ARG A 1 271 ? 11.034 10.090 14.652 1.00 70.62 271 ARG A O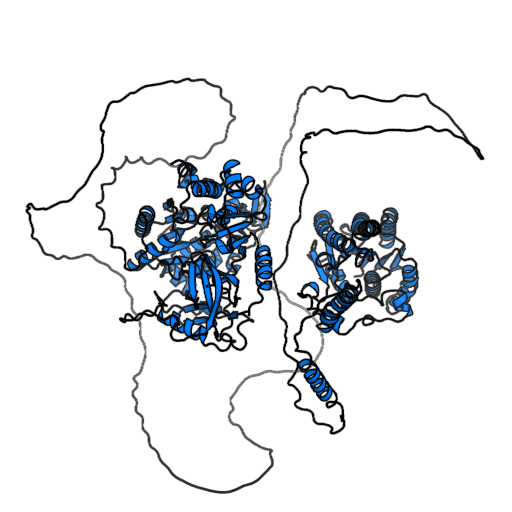 1
ATOM 2092 N N . MET A 1 272 ? 11.546 7.930 14.907 1.00 65.25 272 MET A N 1
ATOM 2093 C CA . MET A 1 272 ? 10.300 7.601 15.607 1.00 65.25 272 MET A CA 1
ATOM 2094 C C . MET A 1 272 ? 10.490 7.801 17.111 1.00 65.25 272 MET A C 1
ATOM 2096 O O . MET A 1 272 ? 10.850 6.872 17.833 1.00 65.25 272 MET A O 1
ATOM 2100 N N . THR A 1 273 ? 10.265 9.028 17.575 1.00 51.97 273 THR A N 1
ATOM 2101 C CA . THR A 1 273 ? 10.271 9.351 19.005 1.00 51.97 273 THR A CA 1
ATOM 2102 C C . THR A 1 273 ? 9.030 8.764 19.674 1.00 51.97 273 THR A C 1
ATOM 2104 O O . THR A 1 273 ? 7.897 9.095 19.325 1.00 51.97 273 THR A O 1
ATOM 2107 N N . TYR A 1 274 ? 9.244 7.888 20.651 1.00 54.66 274 TYR A N 1
ATOM 2108 C CA . TYR A 1 274 ? 8.215 7.506 21.614 1.00 54.66 274 TYR A CA 1
ATOM 2109 C C . TYR A 1 274 ? 8.237 8.508 22.775 1.00 54.66 274 TYR A C 1
ATOM 2111 O O . TYR A 1 274 ? 9.319 8.997 23.099 1.00 54.66 274 TYR A O 1
ATOM 2119 N N . PRO A 1 275 ? 7.100 8.792 23.437 1.00 44.81 275 PRO A N 1
ATOM 2120 C CA . PRO A 1 275 ? 7.140 9.447 24.737 1.00 44.81 275 PRO A CA 1
ATOM 2121 C C . PRO A 1 275 ? 8.000 8.596 25.669 1.00 44.81 275 PRO A C 1
ATOM 2123 O O . PRO A 1 275 ? 7.752 7.389 25.788 1.00 44.81 275 PRO A O 1
ATOM 2126 N N . GLU A 1 276 ? 8.995 9.198 26.317 1.00 40.34 276 GLU A N 1
ATOM 2127 C CA . GLU A 1 276 ? 9.665 8.507 27.410 1.00 40.34 276 GLU A CA 1
ATOM 2128 C C . GLU A 1 276 ? 8.631 8.205 28.504 1.00 40.34 276 GLU A C 1
ATOM 2130 O O . GLU A 1 276 ? 7.738 9.025 28.758 1.00 40.34 276 GLU A O 1
ATOM 2135 N N . PRO A 1 277 ? 8.690 7.030 29.154 1.00 43.34 277 PRO A N 1
ATOM 2136 C CA . PRO A 1 277 ? 7.967 6.854 30.399 1.00 43.34 277 PRO A CA 1
ATOM 2137 C C . PRO A 1 277 ? 8.548 7.871 31.385 1.00 43.34 277 PRO A C 1
ATOM 2139 O O . PRO A 1 277 ? 9.710 7.740 31.765 1.00 43.34 277 PRO A O 1
ATOM 2142 N N . ALA A 1 278 ? 7.748 8.885 31.746 1.00 36.78 278 ALA A N 1
ATOM 2143 C CA . ALA A 1 278 ? 8.141 9.938 32.682 1.00 36.78 278 ALA A CA 1
ATOM 2144 C C . ALA A 1 278 ? 8.875 9.324 33.876 1.00 36.78 278 ALA A C 1
ATOM 2146 O O . ALA A 1 278 ? 8.450 8.274 34.377 1.00 36.78 278 ALA A O 1
ATOM 2147 N N . SER A 1 279 ? 9.998 9.932 34.268 1.00 41.22 279 SER A N 1
ATOM 2148 C CA . SER A 1 279 ? 10.977 9.274 35.135 1.00 41.22 279 SER A CA 1
ATOM 2149 C C . SER A 1 279 ? 10.305 8.733 36.399 1.00 41.22 279 SER A C 1
ATOM 2151 O O . SER A 1 279 ? 9.357 9.332 36.914 1.00 41.22 279 SER A O 1
ATOM 2153 N N . THR A 1 280 ? 10.770 7.598 36.932 1.00 46.19 280 THR A N 1
ATOM 2154 C CA . THR A 1 280 ? 10.150 7.024 38.139 1.00 46.19 280 THR A CA 1
ATOM 2155 C C . THR A 1 280 ? 10.121 8.029 39.290 1.00 46.19 280 THR A C 1
ATOM 2157 O O . THR A 1 280 ? 9.138 8.058 40.015 1.00 46.19 280 THR A O 1
ATOM 2160 N N . ALA A 1 281 ? 11.098 8.937 39.376 1.00 39.69 281 ALA A N 1
ATOM 2161 C CA . ALA A 1 281 ? 11.106 10.049 40.327 1.00 39.69 281 ALA A CA 1
ATOM 2162 C C . ALA A 1 281 ? 9.983 11.091 40.107 1.00 39.69 281 ALA A C 1
ATOM 2164 O O . ALA A 1 281 ? 9.456 11.639 41.077 1.00 39.69 281 ALA A O 1
ATOM 2165 N N . GLU A 1 282 ? 9.594 11.388 38.865 1.00 38.09 282 GLU A N 1
ATOM 2166 C CA . GLU A 1 282 ? 8.485 12.305 38.553 1.00 38.09 282 GLU A CA 1
ATOM 2167 C C . GLU A 1 282 ? 7.124 11.636 38.718 1.00 38.09 282 GLU A C 1
ATOM 2169 O O . GLU A 1 282 ? 6.219 12.234 39.306 1.00 38.09 282 GLU A O 1
ATOM 2174 N N . LEU A 1 283 ? 6.991 10.379 38.280 1.00 44.12 283 LEU A N 1
ATOM 2175 C CA . LEU A 1 283 ? 5.808 9.574 38.573 1.00 44.12 283 LEU A CA 1
ATOM 2176 C C . LEU A 1 283 ? 5.628 9.416 40.086 1.00 44.12 283 LEU A C 1
ATOM 2178 O O . LEU A 1 283 ? 4.530 9.647 40.576 1.00 44.12 283 LEU A O 1
ATOM 2182 N N . GLU A 1 284 ? 6.681 9.127 40.852 1.00 43.25 284 GLU A N 1
ATOM 2183 C CA . GLU A 1 284 ? 6.609 9.066 42.316 1.00 43.25 284 GLU A CA 1
ATOM 2184 C C . GLU A 1 284 ? 6.229 10.421 42.926 1.00 43.25 284 GLU A C 1
ATOM 2186 O O . GLU A 1 284 ? 5.296 10.473 43.729 1.00 43.25 284 GLU A O 1
ATOM 2191 N N . ARG A 1 285 ? 6.847 11.537 42.509 1.00 38.44 285 ARG A N 1
ATOM 2192 C CA . ARG A 1 285 ? 6.448 12.880 42.978 1.00 38.44 285 ARG A CA 1
ATOM 2193 C C . ARG A 1 285 ? 4.970 13.169 42.716 1.00 38.44 285 ARG A C 1
ATOM 2195 O O . ARG A 1 285 ? 4.283 13.649 43.617 1.00 38.44 285 ARG A O 1
ATOM 2202 N N . HIS A 1 286 ? 4.459 12.854 41.527 1.00 41.94 286 HIS A N 1
ATOM 2203 C CA . HIS A 1 286 ? 3.067 13.136 41.174 1.00 41.94 286 HIS A CA 1
ATOM 2204 C C . HIS A 1 286 ? 2.078 12.161 41.845 1.00 41.94 286 HIS A C 1
ATOM 2206 O O . HIS A 1 286 ? 1.003 12.574 42.284 1.00 41.94 286 HIS A O 1
ATOM 2212 N N . TYR A 1 287 ? 2.440 10.882 41.992 1.00 43.16 287 TYR A N 1
ATOM 2213 C CA . TYR A 1 287 ? 1.576 9.815 42.523 1.00 43.16 287 TYR A CA 1
ATOM 2214 C C . TYR A 1 287 ? 1.557 9.752 44.062 1.00 43.16 287 TYR A C 1
ATOM 2216 O O . TYR A 1 287 ? 0.532 9.394 44.646 1.00 43.16 287 TYR A O 1
ATOM 2224 N N . TYR A 1 288 ? 2.644 10.151 44.736 1.00 38.41 288 TYR A N 1
ATOM 2225 C CA . TYR A 1 288 ? 2.675 10.324 46.195 1.00 38.41 288 TYR A CA 1
ATOM 2226 C C . TYR A 1 288 ? 2.256 11.733 46.633 1.00 38.41 288 TYR A C 1
ATOM 2228 O O . TYR A 1 288 ? 1.516 11.855 47.607 1.00 38.41 288 TYR A O 1
ATOM 2236 N N . GLY A 1 289 ? 2.644 12.792 45.910 1.00 36.09 289 GLY A N 1
ATOM 2237 C CA . GLY A 1 289 ? 2.283 14.175 46.257 1.00 36.09 289 GLY A CA 1
ATOM 2238 C C . GLY A 1 289 ? 0.775 14.439 46.190 1.00 36.09 289 GLY A C 1
ATOM 2239 O O . GLY A 1 289 ? 0.193 14.974 47.135 1.00 36.09 289 GLY A O 1
ATOM 2240 N N . SER A 1 290 ? 0.113 13.978 45.121 1.00 40.06 290 SER A N 1
ATOM 2241 C CA . SER A 1 290 ? -1.353 14.061 44.998 1.00 40.06 290 SER A CA 1
ATOM 2242 C C . SER A 1 290 ? -2.082 13.260 46.083 1.00 40.06 290 SER A C 1
ATOM 2244 O O . SER A 1 290 ? -3.133 13.688 46.565 1.00 40.06 290 SER A O 1
ATOM 2246 N N . ARG A 1 291 ? -1.511 12.130 46.526 1.00 40.47 291 ARG A N 1
ATOM 2247 C CA . ARG A 1 291 ? -2.070 11.325 47.618 1.00 40.47 291 ARG A CA 1
ATOM 2248 C C . ARG A 1 291 ? -1.858 11.933 48.998 1.00 40.47 291 ARG A C 1
ATOM 2250 O O . ARG A 1 291 ? -2.802 11.875 49.776 1.00 40.47 291 ARG A O 1
ATOM 2257 N N . LEU A 1 292 ? -0.712 12.553 49.295 1.00 37.44 292 LEU A N 1
ATOM 2258 C CA . LEU A 1 292 ? -0.528 13.287 50.556 1.00 37.44 292 LEU A CA 1
ATOM 2259 C C . LEU A 1 292 ? -1.576 14.396 50.690 1.00 37.44 292 LEU A C 1
ATOM 2261 O O . LEU A 1 292 ? -2.325 14.412 51.662 1.00 37.44 292 LEU A O 1
ATOM 2265 N N . HIS A 1 293 ? -1.719 15.240 49.666 1.00 37.38 293 HIS A N 1
ATOM 2266 C CA . HIS A 1 293 ? -2.643 16.373 49.722 1.00 37.38 293 HIS A CA 1
ATOM 2267 C C . HIS A 1 293 ? -4.128 15.951 49.770 1.00 37.38 293 HIS A C 1
ATOM 2269 O O . HIS A 1 293 ? -4.964 16.654 50.343 1.00 37.38 293 HIS A O 1
ATOM 2275 N N . ALA A 1 294 ? -4.471 14.783 49.212 1.00 41.53 294 ALA A N 1
ATOM 2276 C CA . ALA A 1 294 ? -5.793 14.175 49.372 1.00 41.53 294 ALA A CA 1
ATOM 2277 C C . ALA A 1 294 ? -6.009 13.581 50.780 1.00 41.53 294 ALA A C 1
ATOM 2279 O O . ALA A 1 294 ? -7.112 13.672 51.317 1.00 41.53 294 ALA A O 1
ATOM 2280 N N . PHE A 1 295 ? -4.973 12.999 51.392 1.00 38.50 295 PHE A N 1
ATOM 2281 C CA . PHE A 1 295 ? -5.042 12.397 52.728 1.00 38.50 295 PHE A CA 1
ATOM 2282 C C . PHE A 1 295 ? -5.102 13.461 53.836 1.00 38.50 295 PHE A C 1
ATOM 2284 O O . PHE A 1 295 ? -5.900 13.342 54.760 1.00 38.50 295 PHE A O 1
ATOM 2291 N N . GLU A 1 296 ? -4.344 14.554 53.704 1.00 38.34 296 GLU A N 1
ATOM 2292 C CA . GLU A 1 296 ? -4.403 15.711 54.610 1.00 38.34 296 GLU A CA 1
ATOM 2293 C C . GLU A 1 296 ? -5.793 16.367 54.604 1.00 38.34 296 GLU A C 1
ATOM 2295 O O . GLU A 1 296 ? -6.360 16.640 55.664 1.00 38.34 296 GLU A O 1
ATOM 2300 N N . LYS A 1 297 ? -6.400 16.542 53.420 1.00 38.25 297 LYS A N 1
ATOM 2301 C CA . LYS A 1 297 ? -7.776 17.057 53.292 1.00 38.25 297 LYS A CA 1
ATOM 2302 C C . LYS A 1 297 ? -8.838 16.100 53.843 1.00 38.25 297 LYS A C 1
ATOM 2304 O O . LYS A 1 297 ? -9.872 16.570 54.313 1.00 38.25 297 LYS A O 1
ATOM 2309 N N . ALA A 1 298 ? -8.588 14.790 53.852 1.00 39.47 298 ALA A N 1
ATOM 2310 C CA . ALA A 1 298 ? -9.498 13.806 54.444 1.00 39.47 298 ALA A CA 1
ATOM 2311 C C . ALA A 1 298 ? -9.527 13.835 55.988 1.00 39.47 298 ALA A C 1
ATOM 2313 O O . ALA A 1 298 ? -10.473 13.329 56.586 1.00 39.47 298 ALA A O 1
ATOM 2314 N N . ILE A 1 299 ? -8.526 14.438 56.643 1.00 38.41 299 ILE A N 1
ATOM 2315 C CA . ILE A 1 299 ? -8.382 14.443 58.112 1.00 38.41 299 ILE A CA 1
ATOM 2316 C C . ILE A 1 299 ? -9.083 15.652 58.780 1.00 38.41 299 ILE A C 1
ATOM 2318 O O . ILE A 1 299 ? -9.293 15.653 59.991 1.00 38.41 299 ILE A O 1
ATOM 2322 N N . GLN A 1 300 ? -9.514 16.670 58.022 1.00 37.59 300 GLN A N 1
ATOM 2323 C CA . GLN A 1 300 ? -10.015 17.941 58.581 1.00 37.59 300 GLN A CA 1
ATOM 2324 C C . GLN A 1 300 ? -11.540 18.053 58.832 1.00 37.59 300 GLN A C 1
ATOM 2326 O O . GLN A 1 300 ? -12.020 19.156 59.095 1.00 37.59 300 GLN A O 1
ATOM 2331 N N . PHE A 1 301 ? -12.324 16.965 58.828 1.00 33.06 301 PHE A N 1
ATOM 2332 C CA . PHE A 1 301 ? -13.776 17.036 59.100 1.00 33.06 301 PHE A CA 1
ATOM 2333 C C . PHE A 1 301 ? -14.250 16.263 60.345 1.00 33.06 301 PHE A C 1
ATOM 2335 O O . PHE A 1 301 ? -14.598 15.094 60.265 1.00 33.06 301 PHE A O 1
ATOM 2342 N N . LYS A 1 302 ? -14.328 17.019 61.455 1.00 33.75 302 LYS A N 1
ATOM 2343 C CA . LYS A 1 302 ? -15.101 16.862 62.714 1.00 33.75 302 LYS A CA 1
ATOM 2344 C C . LYS A 1 302 ? -15.183 15.484 63.419 1.00 33.75 302 LYS A C 1
ATOM 2346 O O . LYS A 1 302 ? -15.558 14.486 62.817 1.00 33.75 302 LYS A O 1
ATOM 2351 N N . PRO A 1 303 ? -15.018 15.447 64.759 1.00 34.81 303 PRO A N 1
ATOM 2352 C CA . PRO A 1 303 ? -15.295 14.246 65.539 1.00 34.81 303 PRO A CA 1
ATOM 2353 C C . PRO A 1 303 ? -16.805 14.014 65.713 1.00 34.81 303 PRO A C 1
ATOM 2355 O O . PRO A 1 303 ? -17.561 14.957 65.948 1.00 34.81 303 PRO A O 1
ATOM 2358 N N . PHE A 1 304 ? -17.215 12.745 65.727 1.00 31.81 304 PHE A N 1
ATOM 2359 C CA . PHE A 1 304 ? -18.404 12.297 66.456 1.00 31.81 304 PHE A CA 1
ATOM 2360 C C . PHE A 1 304 ? -18.056 11.076 67.309 1.00 31.81 304 PHE A C 1
ATOM 2362 O O . PHE A 1 304 ? -17.164 10.295 66.982 1.00 31.81 304 PHE A O 1
ATOM 2369 N N . SER A 1 305 ? -18.705 10.972 68.462 1.00 39.09 305 SER A N 1
ATOM 2370 C CA . SER A 1 305 ? -18.287 10.108 69.563 1.00 39.09 305 SER A CA 1
ATOM 2371 C C . SER A 1 305 ? -18.901 8.709 69.508 1.00 39.09 305 SER A C 1
ATOM 2373 O O . SER A 1 305 ? -20.116 8.587 69.384 1.00 39.09 305 SER A O 1
ATOM 2375 N N . GLY A 1 306 ? -18.084 7.686 69.779 1.00 34.59 306 GLY A N 1
ATOM 2376 C CA . GLY A 1 306 ? -18.548 6.402 70.313 1.00 34.59 306 GLY A CA 1
ATOM 2377 C C . GLY A 1 306 ? -18.696 5.249 69.316 1.00 34.59 306 GLY A C 1
ATOM 2378 O O . GLY A 1 306 ? -19.757 5.060 68.737 1.00 34.59 306 GLY A O 1
ATOM 2379 N N . LEU A 1 307 ? -17.684 4.381 69.246 1.00 27.92 307 LEU A N 1
ATOM 2380 C CA . LEU A 1 307 ? -17.721 3.066 69.907 1.00 27.92 307 LEU A CA 1
ATOM 2381 C C . LEU A 1 307 ? -16.299 2.467 69.944 1.00 27.92 307 LEU A C 1
ATOM 2383 O O . LEU A 1 307 ? -15.402 2.935 69.246 1.00 27.92 307 LEU A O 1
ATOM 2387 N N . SER A 1 308 ? -16.085 1.443 70.766 1.00 32.53 308 SER A N 1
ATOM 2388 C CA . SER A 1 308 ? -14.833 0.681 70.848 1.00 32.53 308 SER A CA 1
ATOM 2389 C C . SER A 1 308 ? -15.002 -0.724 70.256 1.00 32.53 308 SER A C 1
ATOM 2391 O O . SER A 1 308 ? -16.084 -1.288 70.380 1.00 32.53 308 SER A O 1
ATOM 2393 N N . ILE A 1 309 ? -13.938 -1.288 69.651 1.00 30.75 309 ILE A N 1
ATOM 2394 C CA . ILE A 1 309 ? -13.474 -2.690 69.817 1.00 30.75 309 ILE A CA 1
ATOM 2395 C C . ILE A 1 309 ? -12.208 -2.986 68.965 1.00 30.75 309 ILE A C 1
ATOM 2397 O O . ILE A 1 309 ? -12.225 -2.972 67.742 1.00 30.75 309 ILE A O 1
ATOM 2401 N N . ILE A 1 310 ? -11.103 -3.229 69.680 1.00 34.12 310 ILE A N 1
ATOM 2402 C CA . ILE A 1 310 ? -10.040 -4.248 69.507 1.00 34.12 310 ILE A CA 1
ATOM 2403 C C . ILE A 1 310 ? -9.767 -4.848 68.100 1.00 34.12 310 ILE A C 1
ATOM 2405 O O . ILE A 1 310 ? -10.543 -5.669 67.619 1.00 34.12 310 ILE A O 1
ATOM 2409 N N . THR A 1 311 ? -8.557 -4.637 67.551 1.00 32.03 311 THR A N 1
ATOM 2410 C CA . THR A 1 311 ? -7.528 -5.689 67.270 1.00 32.03 311 THR A CA 1
ATOM 2411 C C . THR A 1 311 ? -6.200 -5.074 66.776 1.00 32.03 311 THR A C 1
ATOM 2413 O O . THR A 1 311 ? -6.125 -3.865 66.569 1.00 32.03 311 THR A O 1
ATOM 2416 N N . HIS A 1 312 ? -5.122 -5.870 66.710 1.00 35.50 312 HIS A N 1
ATOM 2417 C CA . HIS A 1 312 ? -3.722 -5.417 66.599 1.00 35.50 312 HIS A CA 1
ATOM 2418 C C . HIS A 1 312 ? -2.979 -5.991 65.373 1.00 35.50 312 HIS A C 1
ATOM 2420 O O . HIS A 1 312 ? -3.411 -6.988 64.806 1.00 35.50 312 HIS A O 1
ATOM 2426 N N . GLU A 1 313 ? -1.813 -5.394 65.076 1.00 39.78 313 GLU A N 1
ATOM 2427 C CA . GLU A 1 313 ? -0.853 -5.717 63.993 1.00 39.78 313 GLU A CA 1
ATOM 2428 C C . GLU A 1 313 ? -1.349 -5.413 62.556 1.00 39.78 313 GLU A C 1
ATOM 2430 O O . GLU A 1 313 ? -2.504 -5.689 62.250 1.00 39.78 313 GLU A O 1
ATOM 2435 N N . PRO A 1 314 ? -0.519 -4.826 61.652 1.00 34.06 314 PRO A N 1
ATOM 2436 C CA . PRO A 1 314 ? 0.950 -4.855 61.633 1.00 34.06 314 PRO A CA 1
ATOM 2437 C C . PRO A 1 314 ? 1.626 -3.474 61.434 1.00 34.06 314 PRO A C 1
ATOM 2439 O O . PRO A 1 314 ? 1.586 -2.897 60.351 1.00 34.06 314 PRO A O 1
ATOM 2442 N N . VAL A 1 315 ? 2.347 -2.972 62.447 1.00 37.97 315 VAL A N 1
ATOM 2443 C CA . VAL A 1 315 ? 3.171 -1.739 62.325 1.00 37.97 315 VAL A CA 1
ATOM 2444 C C . VAL A 1 315 ? 4.668 -2.006 62.537 1.00 37.97 315 VAL A C 1
ATOM 2446 O O . VAL A 1 315 ? 5.509 -1.368 61.908 1.00 37.97 315 VAL A O 1
ATOM 2449 N N . LEU A 1 316 ? 5.027 -2.994 63.365 1.00 35.47 316 LEU A N 1
ATOM 2450 C CA . LEU A 1 316 ? 6.419 -3.238 63.766 1.00 35.47 316 LEU A CA 1
ATOM 2451 C C . LEU A 1 316 ? 7.331 -3.722 62.623 1.00 35.47 316 LEU A C 1
ATOM 2453 O O . LEU A 1 316 ? 8.516 -3.404 62.610 1.00 35.47 316 LEU A O 1
ATOM 2457 N N . HIS A 1 317 ? 6.785 -4.453 61.646 1.00 36.53 317 HIS A N 1
ATOM 2458 C CA . HIS A 1 317 ? 7.573 -5.120 60.600 1.00 36.53 317 HIS A CA 1
ATOM 2459 C C . HIS A 1 317 ? 8.142 -4.168 59.527 1.00 36.53 317 HIS A C 1
ATOM 2461 O O . HIS A 1 317 ? 9.097 -4.518 58.838 1.00 36.53 317 HIS A O 1
ATOM 2467 N N . PHE A 1 318 ? 7.573 -2.966 59.371 1.00 37.91 318 PHE A N 1
ATOM 2468 C CA . PHE A 1 318 ? 8.001 -2.012 58.335 1.00 37.91 318 PHE A CA 1
ATOM 2469 C C . PHE A 1 318 ? 9.169 -1.120 58.793 1.00 37.91 318 PHE A C 1
ATOM 2471 O O . PHE A 1 318 ? 9.981 -0.679 57.980 1.00 37.91 318 PHE A O 1
ATOM 2478 N N . ALA A 1 319 ? 9.297 -0.892 60.106 1.00 35.59 319 ALA A N 1
ATOM 2479 C CA . ALA A 1 319 ? 10.376 -0.089 60.683 1.00 35.59 319 ALA A CA 1
ATOM 2480 C C . ALA A 1 319 ? 11.760 -0.748 60.520 1.00 35.59 319 ALA A C 1
ATOM 2482 O O . ALA A 1 319 ? 12.760 -0.053 60.338 1.00 35.59 319 ALA A O 1
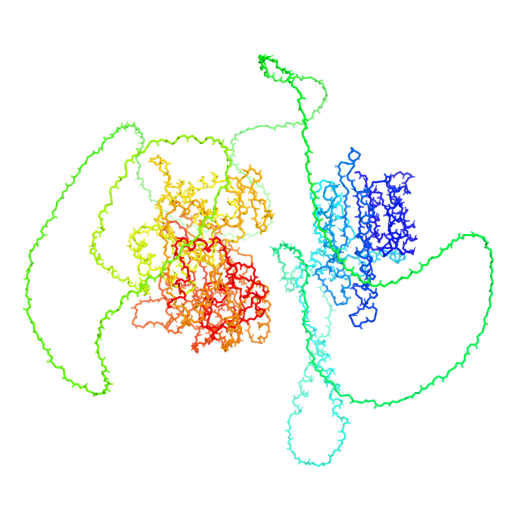ATOM 2483 N N . THR A 1 320 ? 11.821 -2.084 60.548 1.00 39.97 320 THR A N 1
ATOM 2484 C CA . THR A 1 320 ? 13.076 -2.848 60.487 1.00 39.97 320 THR A CA 1
ATOM 2485 C C . THR A 1 320 ? 13.733 -2.793 59.104 1.00 39.97 320 THR A C 1
ATOM 2487 O O . THR A 1 320 ? 14.953 -2.654 59.019 1.00 39.97 320 THR A O 1
ATOM 2490 N N . LEU A 1 321 ? 12.952 -2.829 58.012 1.00 39.09 321 LEU A N 1
ATOM 2491 C CA . LEU A 1 321 ? 13.501 -2.737 56.649 1.00 39.09 321 LEU A CA 1
ATOM 2492 C C . LEU A 1 321 ? 14.215 -1.396 56.409 1.00 39.09 321 LEU A C 1
ATOM 2494 O O . LEU A 1 321 ? 15.343 -1.379 55.917 1.00 39.09 321 LEU A O 1
ATOM 2498 N N . LEU A 1 322 ? 13.598 -0.282 56.816 1.00 38.69 322 LEU A N 1
ATOM 2499 C CA . LEU A 1 322 ? 14.112 1.074 56.571 1.00 38.69 322 LEU A CA 1
ATOM 2500 C C . LEU A 1 322 ? 15.426 1.391 57.310 1.00 38.69 322 LEU A C 1
ATOM 2502 O O . LEU A 1 322 ? 16.154 2.300 56.905 1.00 38.69 322 LEU A O 1
ATOM 2506 N N . GLN A 1 323 ? 15.769 0.646 58.366 1.00 35.69 323 GLN A N 1
ATOM 2507 C CA . GLN A 1 323 ? 17.093 0.748 58.993 1.00 35.69 323 GLN A CA 1
ATOM 2508 C C . GLN A 1 323 ? 18.181 0.030 58.178 1.00 35.69 323 GLN A C 1
ATOM 2510 O O . GLN A 1 323 ? 19.303 0.533 58.101 1.00 35.69 323 GLN A O 1
ATOM 2515 N N . SER A 1 324 ? 17.854 -1.086 57.516 1.00 37.66 324 SER A N 1
ATOM 2516 C CA . SER A 1 324 ? 18.827 -1.867 56.735 1.00 37.66 324 SER A CA 1
ATOM 2517 C C . SER A 1 324 ? 19.319 -1.139 55.471 1.00 37.66 324 SER A C 1
ATOM 2519 O O . SER A 1 324 ? 20.525 -1.097 55.224 1.00 37.66 324 SER A O 1
ATOM 2521 N N . GLU A 1 325 ? 18.439 -0.452 54.730 1.00 36.88 325 GLU A N 1
ATOM 2522 C CA . GLU A 1 325 ? 18.852 0.352 53.562 1.00 36.88 325 GLU A CA 1
ATOM 2523 C C . GLU A 1 325 ? 19.766 1.530 53.937 1.00 36.88 325 GLU A C 1
ATOM 2525 O O . GLU A 1 325 ? 20.680 1.881 53.185 1.00 36.88 325 GLU A O 1
ATOM 2530 N N . ARG A 1 326 ? 19.561 2.140 55.115 1.00 34.78 326 ARG A N 1
ATOM 2531 C CA . ARG A 1 326 ? 20.394 3.262 55.582 1.00 34.78 326 ARG A CA 1
ATOM 2532 C C . ARG A 1 326 ? 21.829 2.850 55.910 1.00 34.78 326 ARG A C 1
ATOM 2534 O O . ARG A 1 326 ? 22.733 3.653 55.703 1.00 34.78 326 ARG A O 1
ATOM 2541 N N . GLN A 1 327 ? 22.063 1.618 56.366 1.00 33.47 327 GLN A N 1
ATOM 2542 C CA . GLN A 1 327 ? 23.427 1.110 56.570 1.00 33.47 327 GLN A CA 1
ATOM 2543 C C . GLN A 1 327 ? 24.137 0.808 55.238 1.00 33.47 327 GLN A C 1
ATOM 2545 O O . GLN A 1 327 ? 25.337 1.054 55.111 1.00 33.47 327 GLN A O 1
ATOM 2550 N N . TRP A 1 328 ? 23.394 0.361 54.220 1.00 34.69 328 TRP A N 1
ATOM 2551 C CA . TRP A 1 328 ? 23.942 0.061 52.890 1.00 34.69 328 TRP A CA 1
ATOM 2552 C C . TRP A 1 328 ? 24.388 1.306 52.105 1.00 34.69 328 TRP A C 1
ATOM 2554 O O . TRP A 1 328 ? 25.336 1.236 51.330 1.00 34.69 328 TRP A O 1
ATOM 2564 N N . ARG A 1 329 ? 23.748 2.467 52.312 1.00 33.81 329 ARG A N 1
ATOM 2565 C CA . ARG A 1 329 ? 24.142 3.720 51.632 1.00 33.81 329 ARG A CA 1
ATOM 2566 C C . ARG A 1 329 ? 25.366 4.418 52.233 1.00 33.81 329 ARG A C 1
ATOM 2568 O O . ARG A 1 329 ? 26.026 5.167 51.522 1.00 33.81 329 ARG A O 1
ATOM 2575 N N . ASN A 1 330 ? 25.690 4.169 53.501 1.00 33.12 330 ASN A N 1
ATOM 2576 C CA . ASN A 1 330 ? 26.779 4.862 54.205 1.00 33.12 330 ASN A CA 1
ATOM 2577 C C . ASN A 1 330 ? 28.141 4.143 54.124 1.00 33.12 330 ASN A C 1
ATOM 2579 O O . ASN A 1 330 ? 29.096 4.584 54.755 1.00 33.12 330 ASN A O 1
ATOM 2583 N N . SER A 1 331 ? 28.239 3.037 53.381 1.00 32.62 331 SER A N 1
ATOM 2584 C CA . SER A 1 331 ? 29.433 2.177 53.295 1.00 32.62 331 SER A CA 1
ATOM 2585 C C . SER A 1 331 ? 30.113 2.193 51.915 1.00 32.62 331 SER A C 1
ATOM 2587 O O . SER A 1 331 ? 30.968 1.356 51.641 1.00 32.62 331 SER A O 1
ATOM 2589 N N . LEU A 1 332 ? 29.747 3.146 51.047 1.00 30.44 332 LEU A N 1
ATOM 2590 C CA . LEU A 1 332 ? 30.163 3.196 49.637 1.00 30.44 332 LEU A CA 1
ATOM 2591 C C . LEU A 1 332 ? 30.718 4.572 49.204 1.00 30.44 332 LEU A C 1
ATOM 2593 O O . LEU A 1 332 ? 30.580 4.978 48.053 1.00 30.44 332 LEU A O 1
ATOM 2597 N N . ILE A 1 333 ? 31.349 5.288 50.142 1.00 34.41 333 ILE A N 1
ATOM 2598 C CA . ILE A 1 333 ? 32.154 6.493 49.886 1.00 34.41 333 ILE A CA 1
ATOM 2599 C C . ILE A 1 333 ? 33.432 6.407 50.729 1.00 34.41 333 ILE A C 1
ATOM 2601 O O . ILE A 1 333 ? 33.368 6.650 51.932 1.00 34.41 333 ILE A O 1
ATOM 2605 N N . LEU A 1 334 ? 34.559 6.068 50.096 1.00 29.39 334 LEU A N 1
ATOM 2606 C CA . LEU A 1 334 ? 35.929 6.493 50.428 1.00 29.39 334 LEU A CA 1
ATOM 2607 C C . LEU A 1 334 ? 36.907 5.986 49.345 1.00 29.39 334 LEU A C 1
ATOM 2609 O O . LEU A 1 334 ? 36.591 5.049 48.616 1.00 29.39 334 LEU A O 1
ATOM 2613 N N . ASP A 1 335 ? 38.062 6.646 49.268 1.00 28.50 335 ASP A N 1
ATOM 2614 C CA . ASP A 1 335 ? 39.303 6.261 48.578 1.00 28.50 335 ASP A CA 1
ATOM 2615 C C . ASP A 1 335 ? 39.236 5.939 47.068 1.00 28.50 335 ASP A C 1
ATOM 2617 O O . ASP A 1 335 ? 39.273 4.792 46.621 1.00 28.50 335 ASP A O 1
ATOM 2621 N N . ILE A 1 336 ? 39.270 7.012 46.269 1.00 34.53 336 ILE A N 1
ATOM 2622 C CA . ILE A 1 336 ? 39.981 7.033 44.981 1.00 34.53 336 ILE A CA 1
ATOM 2623 C C . ILE A 1 336 ? 41.336 7.698 45.243 1.00 34.53 336 ILE A C 1
ATOM 2625 O O . ILE A 1 336 ? 41.335 8.881 45.562 1.00 34.53 336 ILE A O 1
ATOM 2629 N N . ASP A 1 337 ? 42.437 6.951 45.107 1.00 30.78 337 ASP A N 1
ATOM 2630 C CA . ASP A 1 337 ? 43.779 7.428 44.706 1.00 30.78 337 ASP A CA 1
ATOM 2631 C C . ASP A 1 337 ? 44.799 6.270 44.806 1.00 30.78 337 ASP A C 1
ATOM 2633 O O . ASP A 1 337 ? 45.196 5.924 45.913 1.00 30.78 337 ASP A O 1
ATOM 2637 N N . ASP A 1 338 ? 45.188 5.652 43.674 1.00 28.45 338 ASP A N 1
ATOM 2638 C CA . ASP A 1 338 ? 46.594 5.400 43.253 1.00 28.45 338 ASP A CA 1
ATOM 2639 C C . ASP A 1 338 ? 46.678 4.632 41.893 1.00 28.45 338 ASP A C 1
ATOM 2641 O O . ASP A 1 338 ? 45.687 4.103 41.389 1.00 28.45 338 ASP A O 1
ATOM 2645 N N . LEU A 1 339 ? 47.892 4.524 41.331 1.00 30.61 339 LEU A N 1
ATOM 2646 C CA . LEU A 1 339 ? 48.363 3.598 40.277 1.00 30.61 339 LEU A CA 1
ATOM 2647 C C . LEU A 1 339 ? 47.864 3.773 38.825 1.00 30.61 339 LEU A C 1
ATOM 2649 O O . LEU A 1 339 ? 47.266 2.901 38.197 1.00 30.61 339 LEU A O 1
ATOM 2653 N N . GLY A 1 340 ? 48.307 4.888 38.247 1.00 25.12 340 GLY A N 1
ATOM 2654 C CA . GLY A 1 340 ? 49.134 4.952 37.026 1.00 25.12 340 GLY A CA 1
ATOM 2655 C C . GLY A 1 340 ? 49.222 3.781 36.014 1.00 25.12 340 GLY A C 1
ATOM 2656 O O . GLY A 1 340 ? 49.778 2.718 36.274 1.00 25.12 340 GLY A O 1
ATOM 2657 N N . THR A 1 341 ? 48.896 4.128 34.762 1.00 30.67 341 THR A N 1
ATOM 2658 C CA . THR A 1 341 ? 49.576 3.724 33.504 1.00 30.67 341 THR A CA 1
ATOM 2659 C C . THR A 1 341 ? 49.778 2.234 33.171 1.00 30.67 341 THR A C 1
ATOM 2661 O O . THR A 1 341 ? 50.831 1.658 33.429 1.00 30.67 341 THR A O 1
ATOM 2664 N N . SER A 1 342 ? 48.893 1.680 32.337 1.00 26.66 342 SER A N 1
ATOM 2665 C CA . SER A 1 342 ? 49.285 1.103 31.030 1.00 26.66 342 SER A CA 1
ATOM 2666 C C . SER A 1 342 ? 48.048 0.854 30.155 1.00 26.66 342 SER A C 1
ATOM 2668 O O . SER A 1 342 ? 46.953 0.616 30.658 1.00 26.66 342 SER A O 1
ATOM 2670 N N . SER A 1 343 ? 48.184 0.992 28.834 1.00 38.62 343 SER A N 1
ATOM 2671 C CA . SER A 1 343 ? 47.040 1.045 27.919 1.00 38.62 343 SER A CA 1
ATOM 2672 C C . SER A 1 343 ? 46.699 -0.310 27.294 1.00 38.62 343 SER A C 1
ATOM 2674 O O . SER A 1 343 ? 47.094 -0.567 26.161 1.00 38.62 343 SER A O 1
ATOM 2676 N N . GLU A 1 344 ? 45.906 -1.138 27.982 1.00 30.44 344 GLU A N 1
ATOM 2677 C CA . GLU A 1 344 ? 44.951 -2.044 27.321 1.00 30.44 344 GLU A CA 1
ATOM 2678 C C . GLU A 1 344 ? 43.903 -2.620 28.300 1.00 30.44 344 GLU A C 1
ATOM 2680 O O . GLU A 1 344 ? 44.198 -2.893 29.457 1.00 30.44 344 GLU A O 1
ATOM 2685 N N . ARG A 1 345 ? 42.682 -2.866 27.793 1.00 27.98 345 ARG A N 1
ATOM 2686 C CA . ARG A 1 345 ? 41.550 -3.563 28.456 1.00 27.98 345 ARG A CA 1
ATOM 2687 C C . ARG A 1 345 ? 40.862 -2.884 29.657 1.00 27.98 345 ARG A C 1
ATOM 2689 O O . ARG A 1 345 ? 40.847 -3.417 30.762 1.00 27.98 345 ARG A O 1
ATOM 2696 N N . LEU A 1 346 ? 40.034 -1.879 29.364 1.00 24.00 346 LEU A N 1
ATOM 2697 C CA . LEU A 1 346 ? 38.748 -1.717 30.069 1.00 24.00 346 LEU A CA 1
ATOM 2698 C C . LEU A 1 346 ? 37.608 -1.408 29.079 1.00 24.00 346 LEU A C 1
ATOM 2700 O O . LEU A 1 346 ? 36.964 -0.368 29.108 1.00 24.00 346 LEU A O 1
ATOM 2704 N N . HIS A 1 347 ? 37.393 -2.344 28.150 1.00 28.14 347 HIS A N 1
ATOM 2705 C CA . HIS A 1 347 ? 36.451 -2.227 27.028 1.00 28.14 347 HIS A CA 1
ATOM 2706 C C . HIS A 1 347 ? 35.355 -3.315 27.097 1.00 28.14 347 HIS A C 1
ATOM 2708 O O . HIS A 1 347 ? 35.156 -4.083 26.159 1.00 28.14 347 HIS A O 1
ATOM 2714 N N . MET A 1 348 ? 34.661 -3.413 28.240 1.00 29.41 348 MET A N 1
ATOM 2715 C CA . MET A 1 348 ? 33.434 -4.217 28.405 1.00 29.41 348 MET A CA 1
ATOM 2716 C C . MET A 1 348 ? 32.498 -3.652 29.491 1.00 29.41 348 MET A C 1
ATOM 2718 O O . MET A 1 348 ? 32.299 -4.266 30.534 1.00 29.41 348 MET A O 1
ATOM 2722 N N . LEU A 1 349 ? 31.882 -2.503 29.218 1.00 27.11 349 LEU A N 1
ATOM 2723 C CA . LEU A 1 349 ? 30.448 -2.249 29.432 1.00 27.11 349 LEU A CA 1
ATOM 2724 C C . LEU A 1 349 ? 30.081 -0.965 28.664 1.00 27.11 349 LEU A C 1
ATOM 2726 O O . LEU A 1 349 ? 30.950 -0.135 28.433 1.00 27.11 349 LEU A O 1
ATOM 2730 N N . VAL A 1 350 ? 28.813 -0.813 28.261 1.00 27.98 350 VAL A N 1
ATOM 2731 C CA . VAL A 1 350 ? 28.309 0.315 27.441 1.00 27.98 350 VAL A CA 1
ATOM 2732 C C . VAL A 1 350 ? 29.014 0.471 26.078 1.00 27.98 350 VAL A C 1
ATOM 2734 O O . VAL A 1 350 ? 29.915 1.281 25.930 1.00 27.98 350 VAL A O 1
ATOM 2737 N N . MET A 1 351 ? 28.556 -0.278 25.062 1.00 24.89 351 MET A N 1
ATOM 2738 C CA . MET A 1 351 ? 28.510 0.125 23.634 1.00 24.89 351 MET A CA 1
ATOM 2739 C C . MET A 1 351 ? 27.979 -1.039 22.776 1.00 24.89 351 MET A C 1
ATOM 2741 O O . MET A 1 351 ? 28.717 -1.982 22.499 1.00 24.89 351 MET A O 1
ATOM 2745 N N . SER A 1 352 ? 26.697 -1.017 22.375 1.00 23.47 352 SER A N 1
ATOM 2746 C CA . SER A 1 352 ? 26.147 -1.853 21.274 1.00 23.47 352 SER A CA 1
ATOM 2747 C C . SER A 1 352 ? 24.652 -1.591 20.995 1.00 23.47 352 SER A C 1
ATOM 2749 O O . SER A 1 352 ? 23.800 -2.441 21.233 1.00 23.47 352 SER A O 1
ATOM 2751 N N . TYR A 1 353 ? 24.330 -0.428 20.418 1.00 23.44 353 TYR A N 1
ATOM 2752 C CA . TYR A 1 353 ? 23.066 -0.219 19.687 1.00 23.44 353 TYR A CA 1
ATOM 2753 C C . TYR A 1 353 ? 23.323 0.526 18.364 1.00 23.44 353 TYR A C 1
ATOM 2755 O O . TYR A 1 353 ? 23.285 1.755 18.328 1.00 23.44 353 TYR A O 1
ATOM 2763 N N . PRO A 1 354 ? 23.630 -0.194 17.268 1.00 29.47 354 PRO A N 1
ATOM 2764 C CA . PRO A 1 354 ? 23.714 0.393 15.935 1.00 29.47 354 PRO A CA 1
ATOM 2765 C C . PRO A 1 354 ? 22.324 0.598 15.301 1.00 29.47 354 PRO A C 1
ATOM 2767 O O . PRO A 1 354 ? 21.399 -0.184 15.511 1.00 29.47 354 PRO A O 1
ATOM 2770 N N . TYR A 1 355 ? 22.216 1.648 14.485 1.00 25.16 355 TYR A N 1
ATOM 2771 C CA . TYR A 1 355 ? 21.080 1.978 13.610 1.00 25.16 355 TYR A CA 1
ATOM 2772 C C . TYR A 1 355 ? 20.861 0.929 12.492 1.00 25.16 355 TYR A C 1
ATOM 2774 O O . TYR A 1 355 ? 21.800 0.204 12.170 1.00 25.16 355 TYR A O 1
ATOM 2782 N N . TYR A 1 356 ? 19.690 0.923 11.820 1.00 23.25 356 TYR A N 1
ATOM 2783 C CA . TYR A 1 356 ? 19.570 1.219 10.365 1.00 23.25 356 TYR A CA 1
ATOM 2784 C C . TYR A 1 356 ? 18.104 1.361 9.859 1.00 23.25 356 TYR A C 1
ATOM 2786 O O . TYR A 1 356 ? 17.169 1.354 10.654 1.00 23.25 356 TYR A O 1
ATOM 2794 N N . TYR A 1 357 ? 17.919 1.645 8.556 1.00 24.44 357 TYR A N 1
ATOM 2795 C CA . TYR A 1 357 ? 16.789 2.394 7.955 1.00 24.44 357 TYR A CA 1
ATOM 2796 C C . TYR A 1 357 ? 16.732 2.138 6.410 1.00 24.44 357 TYR A C 1
ATOM 2798 O O . TYR A 1 357 ? 17.741 1.685 5.873 1.00 24.44 357 TYR A O 1
ATOM 2806 N N . GLU A 1 358 ? 15.695 2.362 5.574 1.00 25.52 358 GLU A N 1
ATOM 2807 C CA . GLU A 1 358 ? 14.334 2.950 5.707 1.00 25.52 358 GLU A CA 1
ATOM 2808 C C . GLU A 1 358 ? 13.227 2.297 4.810 1.00 25.52 358 GLU A C 1
ATOM 2810 O O . GLU A 1 358 ? 12.245 1.808 5.365 1.00 25.52 358 GLU A O 1
ATOM 2815 N N . PRO A 1 359 ? 13.252 2.397 3.452 1.00 39.81 359 PRO A N 1
ATOM 2816 C CA . PRO A 1 359 ? 12.333 3.357 2.801 1.00 39.81 359 PRO A CA 1
ATOM 2817 C C . PRO A 1 359 ? 11.088 2.832 2.068 1.00 39.81 359 PRO A C 1
ATOM 2819 O O . PRO A 1 359 ? 11.139 1.877 1.295 1.00 39.81 359 PRO A O 1
ATOM 2822 N N . ALA A 1 360 ? 10.017 3.628 2.181 1.00 23.83 360 ALA A N 1
ATOM 2823 C CA . ALA A 1 360 ? 9.003 3.894 1.150 1.00 23.83 360 ALA A CA 1
ATOM 2824 C C . ALA A 1 360 ? 8.360 5.269 1.464 1.00 23.83 360 ALA A C 1
ATOM 2826 O O . ALA A 1 360 ? 7.689 5.407 2.481 1.00 23.83 360 ALA A O 1
ATOM 2827 N N . VAL A 1 361 ? 8.738 6.353 0.774 1.00 25.56 361 VAL A N 1
ATOM 2828 C CA . VAL A 1 361 ? 8.226 6.816 -0.542 1.00 25.56 361 VAL A CA 1
ATOM 2829 C C . VAL A 1 361 ? 6.837 7.469 -0.457 1.00 25.56 361 VAL A C 1
ATOM 2831 O O . VAL A 1 361 ? 5.888 6.905 0.080 1.00 25.56 361 VAL A O 1
ATOM 2834 N N . SER A 1 362 ? 6.750 8.679 -1.007 1.00 25.75 362 SER A N 1
ATOM 2835 C CA . SER A 1 362 ? 5.599 9.581 -0.999 1.00 25.75 362 SER A CA 1
ATOM 2836 C C . SER A 1 362 ? 4.629 9.350 -2.166 1.00 25.75 362 SER A C 1
ATOM 2838 O O . SER A 1 362 ? 4.992 8.802 -3.206 1.00 25.75 362 SER A O 1
ATOM 2840 N N . ASN A 1 363 ? 3.378 9.783 -1.986 1.00 27.94 363 ASN A N 1
ATOM 2841 C CA . ASN A 1 363 ? 2.749 10.888 -2.733 1.00 27.94 363 ASN A CA 1
ATOM 2842 C C . ASN A 1 363 ? 1.249 10.937 -2.389 1.00 27.94 363 ASN A C 1
ATOM 2844 O O . ASN A 1 363 ? 0.588 9.901 -2.326 1.00 27.94 363 ASN A O 1
ATOM 2848 N N . GLY A 1 364 ? 0.716 12.138 -2.159 1.00 25.23 364 GLY A N 1
ATOM 2849 C CA . GLY A 1 364 ? -0.729 12.382 -2.108 1.00 25.23 364 GLY A CA 1
ATOM 2850 C C . GLY A 1 364 ? -1.234 12.992 -3.417 1.00 25.23 364 GLY A C 1
ATOM 2851 O O . GLY A 1 364 ? -0.471 13.123 -4.369 1.00 25.23 364 GLY A O 1
ATOM 2852 N N . VAL A 1 365 ? -2.500 13.413 -3.433 1.00 25.88 365 VAL A N 1
ATOM 2853 C CA . VAL A 1 365 ? -2.992 14.580 -4.189 1.00 25.88 365 VAL A CA 1
ATOM 2854 C C . VAL A 1 365 ? -4.313 15.046 -3.555 1.00 25.88 365 VAL A C 1
ATOM 2856 O O . VAL A 1 365 ? -4.983 14.279 -2.863 1.00 25.88 365 VAL A O 1
ATOM 2859 N N . TYR A 1 366 ? -4.620 16.331 -3.721 1.00 25.27 366 TYR A N 1
ATOM 2860 C CA . TYR A 1 366 ? -5.729 17.060 -3.094 1.00 25.27 366 TYR A CA 1
ATOM 2861 C C . TYR A 1 366 ? -7.057 16.993 -3.885 1.00 25.27 366 TYR A C 1
ATOM 2863 O O . TYR A 1 366 ? -7.092 16.492 -5.005 1.00 25.27 366 TYR A O 1
ATOM 2871 N N . ALA A 1 367 ? -8.076 17.666 -3.319 1.00 26.50 367 ALA A N 1
ATOM 2872 C CA . ALA A 1 367 ? -9.243 18.287 -3.977 1.00 26.50 367 ALA A CA 1
ATOM 2873 C C . ALA A 1 367 ? -10.514 17.426 -4.215 1.00 26.50 367 ALA A C 1
ATOM 2875 O O . ALA A 1 367 ? -10.414 16.240 -4.501 1.00 26.50 367 ALA A O 1
ATOM 2876 N N . SER A 1 368 ? -11.741 17.981 -4.147 1.00 25.53 368 SER A N 1
ATOM 2877 C CA . SER A 1 368 ? -12.226 19.245 -3.524 1.00 25.53 368 SER A CA 1
ATOM 2878 C C . SER A 1 368 ? -13.777 19.342 -3.538 1.00 25.53 368 SER A C 1
ATOM 2880 O O . SER A 1 368 ? -14.446 18.501 -4.124 1.00 25.53 368 SER A O 1
ATOM 2882 N N . LEU A 1 369 ? -14.306 20.435 -2.954 1.00 24.28 369 LEU A N 1
ATOM 2883 C CA . LEU A 1 369 ? -15.612 21.084 -3.216 1.00 24.28 369 LEU A CA 1
ATOM 2884 C C . LEU A 1 369 ? -16.918 20.487 -2.634 1.00 24.28 369 LEU A C 1
ATOM 2886 O O . LEU A 1 369 ? -17.612 19.687 -3.243 1.00 24.28 369 LEU A O 1
ATOM 2890 N N . TYR A 1 370 ? -17.299 21.054 -1.483 1.00 25.59 370 TYR A N 1
ATOM 2891 C CA . TYR A 1 370 ? -18.535 21.832 -1.268 1.00 25.59 370 TYR A CA 1
ATOM 2892 C C . TYR A 1 370 ? -19.892 21.378 -1.860 1.00 25.59 370 TYR A C 1
ATOM 2894 O O . TYR A 1 370 ? -20.200 21.617 -3.020 1.00 25.59 370 TYR A O 1
ATOM 2902 N N . ALA A 1 371 ? -20.761 20.983 -0.920 1.00 25.67 371 ALA A N 1
ATOM 2903 C CA . ALA A 1 371 ? -22.088 21.561 -0.640 1.00 25.67 371 ALA A CA 1
ATOM 2904 C C . ALA A 1 371 ? -23.217 21.519 -1.697 1.00 25.67 371 ALA A C 1
ATOM 2906 O O . ALA A 1 371 ? -23.178 22.177 -2.733 1.00 25.67 371 ALA A O 1
ATOM 2907 N N . GLY A 1 372 ? -24.338 20.902 -1.298 1.00 24.36 372 GLY A N 1
ATOM 2908 C CA . GLY A 1 372 ? -25.638 21.053 -1.950 1.00 24.36 372 GLY A CA 1
ATOM 2909 C C . GLY A 1 372 ? -26.817 20.748 -1.016 1.00 24.36 372 GLY A C 1
ATOM 2910 O O . GLY A 1 372 ? -26.955 19.624 -0.552 1.00 24.36 372 GLY A O 1
ATOM 2911 N N . GLN A 1 373 ? -27.700 21.742 -0.852 1.00 26.30 373 GLN A N 1
ATOM 2912 C CA . GLN A 1 373 ? -29.064 21.675 -0.285 1.00 26.30 373 GLN A CA 1
ATOM 2913 C C . GLN A 1 373 ? -29.240 21.588 1.250 1.00 26.30 373 GLN A C 1
ATOM 2915 O O . GLN A 1 373 ? -28.340 21.235 2.006 1.00 26.30 373 GLN A O 1
ATOM 2920 N N . GLN A 1 374 ? -30.420 22.041 1.697 1.00 25.86 374 GLN A N 1
ATOM 2921 C CA . GLN A 1 374 ? -30.802 22.325 3.088 1.00 25.86 374 GLN A CA 1
ATOM 2922 C C . GLN A 1 374 ? -31.689 21.214 3.686 1.00 25.86 374 GLN A C 1
ATOM 2924 O O . GLN A 1 374 ? -32.463 20.605 2.945 1.00 25.86 374 GLN A O 1
ATOM 2929 N N . PRO A 1 375 ? -31.696 21.016 5.018 1.00 27.56 375 PRO A N 1
ATOM 2930 C CA . PRO A 1 375 ? -32.783 20.320 5.705 1.00 27.56 375 PRO A CA 1
ATOM 2931 C C . PRO A 1 375 ? -34.017 21.240 5.885 1.00 27.56 375 PRO A C 1
ATOM 2933 O O . PRO A 1 375 ? -33.856 22.450 6.068 1.00 27.56 375 PRO A O 1
ATOM 2936 N N . PRO A 1 376 ? -35.251 20.700 5.867 1.00 32.84 376 PRO A N 1
ATOM 2937 C CA . PRO A 1 376 ? -36.475 21.479 6.058 1.00 32.84 376 PRO A CA 1
ATOM 2938 C C . PRO A 1 376 ? -36.760 21.806 7.535 1.00 32.84 376 PRO A C 1
ATOM 2940 O O . PRO A 1 376 ? -36.294 21.131 8.451 1.00 32.84 376 PRO A O 1
ATOM 2943 N N . GLN A 1 377 ? -37.595 22.822 7.765 1.00 26.14 377 GLN A N 1
ATOM 2944 C CA . GLN A 1 377 ? -38.119 23.161 9.091 1.00 26.14 377 GLN A CA 1
ATOM 2945 C C . GLN A 1 377 ? -39.155 22.132 9.569 1.00 26.14 377 GLN A C 1
ATOM 2947 O O . GLN A 1 377 ? -40.076 21.803 8.821 1.00 26.14 377 GLN A O 1
ATOM 2952 N N . GLN A 1 378 ? -39.113 21.755 10.851 1.00 26.38 378 GLN A N 1
ATOM 2953 C CA . GLN A 1 378 ? -40.326 21.359 11.571 1.00 26.38 378 GLN A CA 1
ATOM 2954 C C . GLN A 1 378 ? -40.351 21.898 13.006 1.00 26.38 378 GLN A C 1
ATOM 2956 O O . GLN A 1 378 ? -39.420 21.752 13.791 1.00 26.38 378 GLN A O 1
ATOM 2961 N N . GLN A 1 379 ? -41.459 22.579 13.278 1.00 24.19 379 GLN A N 1
ATOM 2962 C CA . GLN A 1 379 ? -41.839 23.311 14.479 1.00 24.19 379 GLN A CA 1
ATOM 2963 C C . GLN A 1 379 ? -41.926 22.431 15.734 1.00 24.19 379 GLN A C 1
ATOM 2965 O O . GLN A 1 379 ? -42.356 21.287 15.638 1.00 24.19 379 GLN A O 1
ATOM 2970 N N . TRP A 1 380 ? -41.726 23.038 16.909 1.00 23.95 380 TRP A N 1
ATOM 2971 C CA . TRP A 1 380 ? -42.606 22.863 18.079 1.00 23.95 380 TRP A CA 1
ATOM 2972 C C . TRP A 1 380 ? -42.741 24.213 18.815 1.00 23.95 380 TRP A C 1
ATOM 2974 O O . TRP A 1 380 ? -41.879 25.079 18.670 1.00 23.95 380 TRP A O 1
ATOM 2984 N N . GLN A 1 381 ? -43.860 24.436 19.516 1.00 24.03 381 GLN A N 1
ATOM 2985 C CA . GLN A 1 381 ? -44.289 25.761 20.013 1.00 24.03 381 GLN A CA 1
ATOM 2986 C C . GLN A 1 381 ? -44.111 25.973 21.542 1.00 24.03 381 GLN A C 1
ATOM 2988 O O . GLN A 1 381 ? -43.871 25.001 22.258 1.00 24.03 381 GLN A O 1
ATOM 2993 N N . PRO A 1 382 ? -44.186 27.230 22.046 1.00 35.38 382 PRO A N 1
ATOM 2994 C CA . PRO A 1 382 ? -43.708 27.611 23.384 1.00 35.38 382 PRO A CA 1
ATOM 2995 C C . PRO A 1 382 ? -44.810 27.891 24.432 1.00 35.38 382 PRO A C 1
ATOM 2997 O O . PRO A 1 382 ? -45.994 27.964 24.117 1.00 35.38 382 PRO A O 1
ATOM 3000 N N . ALA A 1 383 ? -44.373 28.179 25.665 1.00 23.48 383 ALA A N 1
ATOM 3001 C CA . ALA A 1 383 ? -45.120 28.871 26.726 1.00 23.48 383 ALA A CA 1
ATOM 3002 C C . ALA A 1 383 ? -44.165 29.901 27.387 1.00 23.48 383 ALA A C 1
ATOM 3004 O O . ALA A 1 383 ? -43.086 29.519 27.829 1.00 23.48 383 ALA A O 1
ATOM 3005 N N . THR A 1 384 ? -44.360 31.220 27.219 1.00 28.89 384 THR A N 1
ATOM 3006 C CA . THR A 1 384 ? -44.993 32.159 28.192 1.00 28.89 384 THR A CA 1
ATOM 3007 C C . THR A 1 384 ? -44.397 32.077 29.611 1.00 28.89 384 THR A C 1
ATOM 3009 O O . THR A 1 384 ? -44.443 31.007 30.203 1.00 28.89 384 THR A O 1
ATOM 3012 N N . THR A 1 385 ? -43.878 33.147 30.236 1.00 27.08 385 THR A N 1
ATOM 3013 C CA . THR A 1 385 ? -44.519 34.471 30.468 1.00 27.08 385 THR A CA 1
ATOM 3014 C C . THR A 1 385 ? -43.543 35.669 30.605 1.00 27.08 385 THR A C 1
ATOM 3016 O O . THR A 1 385 ? -42.363 35.485 30.878 1.00 27.08 385 THR A O 1
ATOM 3019 N N . ASN A 1 386 ? -44.074 36.898 30.484 1.00 27.80 386 ASN A N 1
ATOM 3020 C CA . ASN A 1 386 ? -43.459 38.216 30.814 1.00 27.80 386 ASN A CA 1
ATOM 3021 C C . ASN A 1 386 ? -44.115 38.760 32.146 1.00 27.80 386 ASN A C 1
ATOM 3023 O O . ASN A 1 386 ? -44.793 37.917 32.748 1.00 27.80 386 ASN A O 1
ATOM 3027 N N . PRO A 1 387 ? -44.049 40.039 32.650 1.00 51.19 387 PRO A N 1
ATOM 3028 C CA . PRO A 1 387 ? -43.730 41.325 31.981 1.00 51.19 387 PRO A CA 1
ATOM 3029 C C . PRO A 1 387 ? -43.037 42.473 32.813 1.00 51.19 387 PRO A C 1
ATOM 3031 O O . PRO A 1 387 ? -42.647 42.281 33.960 1.00 51.19 387 PRO A O 1
ATOM 3034 N N . ASN A 1 388 ? -43.017 43.688 32.216 1.00 29.91 388 ASN A N 1
ATOM 3035 C CA . ASN A 1 388 ? -42.867 45.069 32.767 1.00 29.91 388 ASN A CA 1
ATOM 3036 C C . ASN A 1 388 ? -41.467 45.631 33.133 1.00 29.91 388 ASN A C 1
ATOM 3038 O O . ASN A 1 388 ? -40.627 44.887 33.622 1.00 29.91 388 ASN A O 1
ATOM 3042 N N . GLU A 1 389 ? -41.146 46.945 33.058 1.00 34.84 389 GLU A N 1
ATOM 3043 C CA . GLU A 1 389 ? -41.529 48.182 32.284 1.00 34.84 389 GLU A CA 1
ATOM 3044 C C . GLU A 1 389 ? -40.526 49.311 32.748 1.00 34.84 389 GLU A C 1
ATOM 3046 O O . GLU A 1 389 ? -39.979 49.183 33.841 1.00 34.84 389 GLU A O 1
ATOM 3051 N N . TYR A 1 390 ? -40.103 50.365 32.013 1.00 30.86 390 TYR A N 1
ATOM 3052 C CA . TYR A 1 390 ? -40.759 51.685 31.765 1.00 30.86 390 TYR A CA 1
ATOM 3053 C C . TYR A 1 390 ? -39.847 52.648 30.911 1.00 30.86 390 TYR A C 1
ATOM 3055 O O . TYR A 1 390 ? -38.856 52.207 30.334 1.00 30.86 390 TYR A O 1
ATOM 3063 N N . HIS A 1 391 ? -40.180 53.952 30.797 1.00 32.22 391 HIS A N 1
ATOM 3064 C CA . HIS A 1 391 ? -39.722 54.932 29.769 1.00 32.22 391 HIS A CA 1
ATOM 3065 C C . HIS A 1 391 ? -38.542 55.908 30.109 1.00 32.22 391 HIS A C 1
ATOM 3067 O O . HIS A 1 391 ? -38.069 55.986 31.237 1.00 32.22 391 HIS A O 1
ATOM 3073 N N . SER A 1 392 ? -38.105 56.667 29.077 1.00 31.78 392 SER A N 1
ATOM 3074 C CA . SER A 1 392 ? -37.065 57.742 28.964 1.00 31.78 392 SER A CA 1
ATOM 3075 C C . SER A 1 392 ? -37.471 59.117 29.607 1.00 31.78 392 SER A C 1
ATOM 3077 O O . SER A 1 392 ? -38.539 59.105 30.222 1.00 31.78 392 SER A O 1
ATOM 3079 N N . PRO A 1 393 ? -36.770 60.308 29.499 1.00 46.50 393 PRO A N 1
ATOM 3080 C CA . PRO A 1 393 ? -36.086 60.922 28.318 1.00 46.50 393 PRO A CA 1
ATOM 3081 C C . PRO A 1 393 ? -34.748 61.749 28.610 1.00 46.50 393 PRO A C 1
ATOM 3083 O O . PRO A 1 393 ? -33.897 61.136 29.246 1.00 46.50 393 PRO A O 1
ATOM 3086 N N . PRO A 1 394 ? -34.410 62.988 28.103 1.00 69.06 394 PRO A N 1
ATOM 3087 C CA . PRO A 1 394 ? -33.047 63.390 27.605 1.00 69.06 394 PRO A CA 1
ATOM 3088 C C . PRO A 1 394 ? -32.457 64.655 28.357 1.00 69.06 394 PRO A C 1
ATOM 3090 O O . PRO A 1 394 ? -32.831 64.764 29.525 1.00 69.06 394 PRO A O 1
ATOM 3093 N N . PRO A 1 395 ? -31.645 65.653 27.843 1.00 55.22 395 PRO A N 1
ATOM 3094 C CA . PRO A 1 395 ? -30.956 65.903 26.537 1.00 55.22 395 PRO A CA 1
ATOM 3095 C C . PRO A 1 395 ? -29.534 66.610 26.532 1.00 55.22 395 PRO A C 1
ATOM 3097 O O . PRO A 1 395 ? -29.014 66.986 27.572 1.00 55.22 395 PRO A O 1
ATOM 3100 N N . LEU A 1 396 ? -28.954 66.795 25.317 1.00 30.25 396 LEU A N 1
ATOM 3101 C CA . LEU A 1 396 ? -28.213 67.937 24.651 1.00 30.25 396 LEU A CA 1
ATOM 3102 C C . LEU A 1 396 ? -27.550 69.129 25.429 1.00 30.25 396 LEU A C 1
ATOM 3104 O O . LEU A 1 396 ? -28.021 69.440 26.519 1.00 30.25 396 LEU A O 1
ATOM 3108 N N . PRO A 1 397 ? -26.677 70.000 24.809 1.00 67.06 397 PRO A N 1
ATOM 3109 C CA . PRO A 1 397 ? -25.771 69.939 23.614 1.00 67.06 397 PRO A CA 1
ATOM 3110 C C . PRO A 1 397 ? -24.299 70.414 23.969 1.00 67.06 397 PRO A C 1
ATOM 3112 O O . PRO A 1 397 ? -23.772 69.803 24.893 1.00 67.06 397 PRO A O 1
ATOM 3115 N N . PRO A 1 398 ? -23.611 71.489 23.446 1.00 55.75 398 PRO A N 1
ATOM 3116 C CA . PRO A 1 398 ? -23.322 72.018 22.074 1.00 55.75 398 PRO A CA 1
ATOM 3117 C C . PRO A 1 398 ? -21.831 72.424 21.724 1.00 55.75 398 PRO A C 1
ATOM 3119 O O . PRO A 1 398 ? -21.142 73.020 22.544 1.00 55.75 398 PRO A O 1
ATOM 3122 N N . SER A 1 399 ? -21.441 72.377 20.427 1.00 37.84 399 SER A N 1
ATOM 3123 C CA . SER A 1 399 ? -20.428 73.249 19.717 1.00 37.84 399 SER A CA 1
ATOM 3124 C C . SER A 1 399 ? -18.908 73.177 20.101 1.00 37.84 399 SER A C 1
ATOM 3126 O O . SER A 1 399 ? -18.584 72.655 21.157 1.00 37.84 399 SER A O 1
ATOM 3128 N N . ALA A 1 400 ? -17.900 73.618 19.304 1.00 32.31 400 ALA A N 1
ATOM 3129 C CA . ALA A 1 400 ? -17.866 74.548 18.148 1.00 32.31 400 ALA A CA 1
ATOM 3130 C C . ALA A 1 400 ? -16.623 74.425 17.183 1.00 32.31 400 ALA A C 1
ATOM 3132 O O . ALA A 1 400 ? -15.515 74.260 17.677 1.00 32.31 400 ALA A O 1
ATOM 3133 N N . TYR A 1 401 ? -16.825 74.667 15.862 1.00 33.62 401 TYR A N 1
ATOM 3134 C CA . TYR A 1 401 ? -16.038 75.552 14.932 1.00 33.62 401 TYR A CA 1
ATOM 3135 C C . TYR A 1 401 ? -14.596 75.130 14.455 1.00 33.62 401 TYR A C 1
ATOM 3137 O O . TYR A 1 401 ? -13.896 74.447 15.188 1.00 33.62 401 TYR A O 1
ATOM 3145 N N . GLU A 1 402 ? -14.048 75.465 13.254 1.00 32.03 402 GLU A N 1
ATOM 3146 C CA . GLU A 1 402 ? -14.532 76.222 12.058 1.00 32.03 402 GLU A CA 1
ATOM 3147 C C . GLU A 1 402 ? -13.712 76.014 10.726 1.00 32.03 402 GLU A C 1
ATOM 3149 O O . GLU A 1 402 ? -12.499 75.861 10.785 1.00 32.03 402 GLU A O 1
ATOM 3154 N N . HIS A 1 403 ? -14.386 76.129 9.553 1.00 35.88 403 HIS A N 1
ATOM 3155 C CA . HIS A 1 403 ? -14.003 76.782 8.251 1.00 35.88 403 HIS A CA 1
ATOM 3156 C C . HIS A 1 403 ? -12.703 76.455 7.419 1.00 35.88 403 HIS A C 1
ATOM 3158 O O . HIS A 1 403 ? -11.763 75.873 7.936 1.00 35.88 403 HIS A O 1
ATOM 3164 N N . GLN A 1 404 ? -12.564 76.751 6.091 1.00 29.80 404 GLN A N 1
ATOM 3165 C CA . GLN A 1 404 ? -13.359 77.547 5.100 1.00 29.80 404 GLN A CA 1
ATOM 3166 C C . GLN A 1 404 ? -13.115 77.196 3.582 1.00 29.80 404 GLN A C 1
ATOM 3168 O O . GLN A 1 404 ? -12.009 76.797 3.240 1.00 29.80 404 GLN A O 1
ATOM 3173 N N . ASN A 1 405 ? -14.088 77.522 2.690 1.00 29.12 405 ASN A N 1
ATOM 3174 C CA . ASN A 1 405 ? -14.016 77.802 1.212 1.00 29.12 405 ASN A CA 1
ATOM 3175 C C . ASN A 1 405 ? -13.594 76.675 0.207 1.00 29.12 405 ASN A C 1
ATOM 3177 O O . ASN A 1 405 ? -12.814 75.802 0.558 1.00 29.12 405 ASN A O 1
ATOM 3181 N N . ASN A 1 406 ? -14.029 76.615 -1.077 1.00 27.92 406 ASN A N 1
ATOM 3182 C CA . ASN A 1 406 ? -14.881 77.493 -1.925 1.00 27.92 406 ASN A CA 1
ATOM 3183 C C . ASN A 1 406 ? -15.492 76.741 -3.159 1.00 27.92 406 ASN A C 1
ATOM 3185 O O . ASN A 1 406 ? -14.789 75.892 -3.695 1.00 27.92 406 ASN A O 1
ATOM 3189 N N . SER A 1 407 ? -16.678 77.152 -3.678 1.00 29.05 407 SER A N 1
ATOM 3190 C CA . SER A 1 407 ? -17.193 77.064 -5.099 1.00 29.05 407 SER A CA 1
ATOM 3191 C C . SER A 1 407 ? -17.243 75.704 -5.878 1.00 29.05 407 SER A C 1
ATOM 3193 O O . SER A 1 407 ? -16.334 74.899 -5.747 1.00 29.05 407 SER A O 1
ATOM 3195 N N . ASP A 1 408 ? -18.169 75.374 -6.808 1.00 30.27 408 ASP A N 1
ATOM 3196 C CA . ASP A 1 408 ? -19.505 75.899 -7.197 1.00 30.27 408 ASP A CA 1
ATOM 3197 C C . ASP A 1 408 ? -20.294 74.928 -8.137 1.00 30.27 408 ASP A C 1
ATOM 3199 O O . ASP A 1 408 ? -19.675 74.190 -8.899 1.00 30.27 408 ASP A O 1
ATOM 3203 N N . THR A 1 409 ? -21.639 75.039 -8.198 1.00 29.27 409 THR A N 1
ATOM 3204 C CA . THR A 1 409 ? -22.596 74.512 -9.238 1.00 29.27 409 THR A CA 1
ATOM 3205 C C . THR A 1 409 ? -22.698 72.990 -9.567 1.00 29.27 409 THR A C 1
ATOM 3207 O O . THR A 1 409 ? -21.750 72.237 -9.398 1.00 29.27 409 THR A O 1
ATOM 3210 N N . SER A 1 410 ? -23.773 72.465 -10.197 1.00 39.22 410 SER A N 1
ATOM 3211 C CA . SER A 1 410 ? -25.220 72.411 -9.827 1.00 39.22 410 SER A CA 1
ATOM 3212 C C . SER A 1 410 ? -26.041 71.524 -10.811 1.00 39.22 410 SER A C 1
ATOM 3214 O O . SER A 1 410 ? -25.920 71.692 -12.020 1.00 39.22 410 SER A O 1
ATOM 3216 N N . ALA A 1 411 ? -26.922 70.616 -10.336 1.00 29.09 411 ALA A N 1
ATOM 3217 C CA . ALA A 1 411 ? -27.930 69.914 -11.172 1.00 29.09 411 ALA A CA 1
ATOM 3218 C C . ALA A 1 411 ? -29.091 69.254 -10.372 1.00 29.09 411 ALA A C 1
ATOM 3220 O O . ALA A 1 411 ? -29.012 69.102 -9.155 1.00 29.09 411 ALA A O 1
ATOM 3221 N N . ALA A 1 412 ? -30.170 68.883 -11.079 1.00 29.09 412 ALA A N 1
ATOM 3222 C CA . ALA A 1 412 ? -31.469 68.395 -10.572 1.00 29.09 412 ALA A CA 1
ATOM 3223 C C . ALA A 1 412 ? -31.527 66.864 -10.241 1.00 29.09 412 ALA A C 1
ATOM 3225 O O . ALA A 1 412 ? -30.566 66.154 -10.536 1.00 29.09 412 ALA A O 1
ATOM 3226 N N . PRO A 1 413 ? -32.611 66.333 -9.613 1.00 49.69 413 PRO A N 1
ATOM 3227 C CA . PRO A 1 413 ? -32.530 65.120 -8.773 1.00 49.69 413 PRO A CA 1
ATOM 3228 C C . PRO A 1 413 ? -33.349 63.881 -9.228 1.00 49.69 413 PRO A C 1
ATOM 3230 O O . PRO A 1 413 ? -34.291 64.001 -10.007 1.00 49.69 413 PRO A O 1
ATOM 3233 N N . SER A 1 414 ? -33.117 62.718 -8.584 1.00 31.47 414 SER A N 1
ATOM 3234 C CA . SER A 1 414 ? -34.059 62.099 -7.602 1.00 31.47 414 SER A CA 1
ATOM 3235 C C . SER A 1 414 ? -34.250 60.557 -7.615 1.00 31.47 414 SER A C 1
ATOM 3237 O O . SER A 1 414 ? -34.015 59.878 -8.603 1.00 31.47 414 SER A O 1
ATOM 3239 N N . HIS A 1 415 ? -34.722 60.064 -6.457 1.00 32.84 415 HIS A N 1
ATOM 3240 C CA . HIS A 1 415 ? -35.550 58.872 -6.176 1.00 32.84 415 HIS A CA 1
ATOM 3241 C C . HIS A 1 415 ? -35.131 57.430 -6.571 1.00 32.84 415 HIS A C 1
ATOM 3243 O O . HIS A 1 415 ? -35.393 56.943 -7.659 1.00 32.84 415 HIS A O 1
ATOM 3249 N N . ALA A 1 416 ? -34.659 56.705 -5.546 1.00 28.22 416 ALA A N 1
ATOM 3250 C CA . ALA A 1 416 ? -35.423 55.690 -4.789 1.00 28.22 416 ALA A CA 1
ATOM 3251 C C . ALA A 1 416 ? -35.970 54.389 -5.447 1.00 28.22 416 ALA A C 1
ATOM 3253 O O . ALA A 1 416 ? -36.833 54.421 -6.309 1.00 28.22 416 ALA A O 1
ATOM 3254 N N . ALA A 1 417 ? -35.633 53.278 -4.769 1.00 27.36 417 ALA A N 1
ATOM 3255 C CA . ALA A 1 417 ? -36.544 52.239 -4.251 1.00 27.36 417 ALA A CA 1
ATOM 3256 C C . ALA A 1 417 ? -37.254 51.206 -5.172 1.00 27.36 417 ALA A C 1
ATOM 3258 O O . ALA A 1 417 ? -38.037 51.548 -6.046 1.00 27.36 417 ALA A O 1
ATOM 3259 N N . VAL A 1 418 ? -37.168 49.946 -4.701 1.00 25.73 418 VAL A N 1
ATOM 3260 C CA . VAL A 1 418 ? -38.258 48.941 -4.605 1.00 25.73 418 VAL A CA 1
ATOM 3261 C C . VAL A 1 418 ? -38.623 48.070 -5.832 1.00 25.73 418 VAL A C 1
ATOM 3263 O O . VAL A 1 418 ? -38.710 48.532 -6.960 1.00 25.73 418 VAL A O 1
ATOM 3266 N N . ASN A 1 419 ? -38.945 46.807 -5.495 1.00 25.89 419 ASN A N 1
ATOM 3267 C CA . ASN A 1 419 ? -39.655 45.745 -6.231 1.00 25.89 419 ASN A CA 1
ATOM 3268 C C . ASN A 1 419 ? -38.961 44.943 -7.352 1.00 25.89 419 ASN A C 1
ATOM 3270 O O . ASN A 1 419 ? -38.382 45.471 -8.297 1.00 25.89 419 ASN A O 1
ATOM 3274 N N . ASP A 1 420 ? -39.167 43.622 -7.267 1.00 26.22 420 ASP A N 1
ATOM 3275 C CA . ASP A 1 420 ? -39.236 42.689 -8.395 1.00 26.22 420 ASP A CA 1
ATOM 3276 C C . ASP A 1 420 ? -40.331 43.096 -9.403 1.00 26.22 420 ASP A C 1
ATOM 3278 O O . ASP A 1 420 ? -41.323 43.707 -9.010 1.00 26.22 420 ASP A O 1
ATOM 3282 N N . TYR A 1 421 ? -40.217 42.678 -10.670 1.00 25.45 421 TYR A N 1
ATOM 3283 C CA . TYR A 1 421 ? -41.136 41.697 -11.285 1.00 25.45 421 TYR A CA 1
ATOM 3284 C C . TYR A 1 421 ? -40.797 41.433 -12.773 1.00 25.45 421 TYR A C 1
ATOM 3286 O O . TYR A 1 421 ? -40.508 42.348 -13.535 1.00 25.45 421 TYR A O 1
ATOM 3294 N N . ASP A 1 422 ? -40.962 40.165 -13.162 1.00 25.52 422 ASP A N 1
ATOM 3295 C CA . ASP A 1 422 ? -41.401 39.662 -14.479 1.00 25.52 422 ASP A CA 1
ATOM 3296 C C . ASP A 1 422 ? -40.562 39.695 -15.785 1.00 25.52 422 ASP A C 1
ATOM 3298 O O . ASP A 1 422 ? -39.786 40.589 -16.100 1.00 25.52 422 ASP A O 1
ATOM 3302 N N . SER A 1 423 ? -40.912 38.697 -16.616 1.00 26.91 423 SER A N 1
ATOM 3303 C CA . SER A 1 423 ? -40.863 38.634 -18.094 1.00 26.91 423 SER A CA 1
ATOM 3304 C C . SER A 1 423 ? -39.535 38.455 -18.862 1.00 26.91 423 SER A C 1
ATOM 3306 O O . SER A 1 423 ? -38.869 39.395 -19.284 1.00 26.91 423 SER A O 1
ATOM 3308 N N . ALA A 1 424 ? -39.296 37.200 -19.271 1.00 29.97 424 ALA A N 1
ATOM 3309 C CA . ALA A 1 424 ? -38.814 36.859 -20.627 1.00 29.97 424 ALA A CA 1
ATOM 3310 C C . ALA A 1 424 ? -39.946 37.146 -21.673 1.00 29.97 424 ALA A C 1
ATOM 3312 O O . ALA A 1 424 ? -41.073 37.333 -21.202 1.00 29.97 424 ALA A O 1
ATOM 3313 N N . PRO A 1 425 ? -39.782 37.114 -23.036 1.00 41.59 425 PRO A N 1
ATOM 3314 C CA . PRO A 1 425 ? -39.196 35.963 -23.766 1.00 41.59 425 PRO A CA 1
ATOM 3315 C C . PRO A 1 425 ? -38.663 36.163 -25.240 1.00 41.59 425 PRO A C 1
ATOM 3317 O O . PRO A 1 425 ? -38.680 37.250 -25.799 1.00 41.59 425 PRO A O 1
ATOM 3320 N N . VAL A 1 426 ? -38.307 35.036 -25.899 1.00 26.38 426 VAL A N 1
ATOM 3321 C CA . VAL A 1 426 ? -38.522 34.686 -27.346 1.00 26.38 426 VAL A CA 1
ATOM 3322 C C . VAL A 1 426 ? -37.567 35.146 -28.507 1.00 26.38 426 VAL A C 1
ATOM 3324 O O . VAL A 1 426 ? -37.588 36.276 -28.966 1.00 26.38 426 VAL A O 1
ATOM 3327 N N . PHE A 1 427 ? -36.835 34.147 -29.058 1.00 26.52 427 PHE A N 1
ATOM 3328 C CA . PHE A 1 427 ? -36.541 33.758 -30.479 1.00 26.52 427 PHE A CA 1
ATOM 3329 C C . PHE A 1 427 ? -35.854 34.656 -31.570 1.00 26.52 427 PHE A C 1
ATOM 3331 O O . PHE A 1 427 ? -36.500 35.534 -32.119 1.00 26.52 427 PHE A O 1
ATOM 3338 N N . TYR A 1 428 ? -34.684 34.170 -32.079 1.00 28.05 428 TYR A N 1
ATOM 3339 C CA . TYR A 1 428 ? -34.281 33.904 -33.512 1.00 28.05 428 TYR A CA 1
ATOM 3340 C C . TYR A 1 428 ? -34.322 35.038 -34.603 1.00 28.05 428 TYR A C 1
ATOM 3342 O O . TYR A 1 428 ? -34.812 36.119 -34.305 1.00 28.05 428 TYR A O 1
ATOM 3350 N N . PRO A 1 429 ? -33.901 34.848 -35.901 1.00 47.81 429 PRO A N 1
ATOM 3351 C CA . PRO A 1 429 ? -33.030 33.839 -36.582 1.00 47.81 429 PRO A CA 1
ATOM 3352 C C . PRO A 1 429 ? -31.962 34.411 -37.604 1.00 47.81 429 PRO A C 1
ATOM 3354 O O . PRO A 1 429 ? -31.894 35.611 -37.830 1.00 47.81 429 PRO A O 1
ATOM 3357 N N . GLN A 1 430 ? -31.257 33.509 -38.337 1.00 24.89 430 GLN A N 1
ATOM 3358 C CA . GLN A 1 430 ? -30.775 33.589 -39.763 1.00 24.89 430 GLN A CA 1
ATOM 3359 C C . GLN A 1 430 ? -29.254 33.614 -40.140 1.00 24.89 430 GLN A C 1
ATOM 3361 O O . GLN A 1 430 ? -28.379 33.972 -39.360 1.00 24.89 430 GLN A O 1
ATOM 3366 N N . LEU A 1 431 ? -28.997 33.139 -41.379 1.00 34.19 431 LEU A N 1
ATOM 3367 C CA . LEU A 1 431 ? -27.760 32.965 -42.203 1.00 34.19 431 LEU A CA 1
ATOM 3368 C C . LEU A 1 431 ? -27.825 33.933 -43.434 1.00 34.19 431 LEU A C 1
ATOM 3370 O O . LEU A 1 431 ? -28.803 34.684 -43.450 1.00 34.19 431 LEU A O 1
ATOM 3374 N N . PRO A 1 432 ? -26.968 33.937 -44.510 1.00 44.06 432 PRO A N 1
ATOM 3375 C CA . PRO A 1 432 ? -25.784 33.126 -44.938 1.00 44.06 432 PRO A CA 1
ATOM 3376 C C . PRO A 1 432 ? -24.469 33.987 -45.098 1.00 44.06 432 PRO A C 1
ATOM 3378 O O . PRO A 1 432 ? -24.291 34.840 -44.242 1.00 44.06 432 PRO A O 1
ATOM 3381 N N . GLN A 1 433 ? -23.440 33.884 -45.988 1.00 26.23 433 GLN A N 1
ATOM 3382 C CA . GLN A 1 433 ? -23.153 33.339 -47.356 1.00 26.23 433 GLN A CA 1
ATOM 3383 C C . GLN A 1 433 ? -21.646 32.973 -47.607 1.00 26.23 433 GLN A C 1
ATOM 3385 O O . GLN A 1 433 ? -20.807 33.097 -46.722 1.00 26.23 433 GLN A O 1
ATOM 3390 N N . GLN A 1 434 ? -21.327 32.527 -48.839 1.00 30.36 434 GLN A N 1
ATOM 3391 C CA . GLN A 1 434 ? -20.003 32.354 -49.514 1.00 30.36 434 GLN A CA 1
ATOM 3392 C C . GLN A 1 434 ? -19.735 33.526 -50.526 1.00 30.36 434 GLN A C 1
ATOM 3394 O O . GLN A 1 434 ? -20.619 34.389 -50.541 1.00 30.36 434 GLN A O 1
ATOM 3399 N N . PRO A 1 435 ? -18.650 33.662 -51.371 1.00 43.97 435 PRO A N 1
ATOM 3400 C CA . PRO A 1 435 ? -17.727 32.697 -52.058 1.00 43.97 435 PRO A CA 1
ATOM 3401 C C . PRO A 1 435 ? -16.203 33.098 -51.988 1.00 43.97 435 PRO A C 1
ATOM 3403 O O . PRO A 1 435 ? -15.835 33.629 -50.950 1.00 43.97 435 PRO A O 1
ATOM 3406 N N . GLN A 1 436 ? -15.214 32.879 -52.898 1.00 26.84 436 GLN A N 1
ATOM 3407 C CA . GLN A 1 436 ? -15.104 32.477 -54.336 1.00 26.84 436 GLN A CA 1
ATOM 3408 C C . GLN A 1 436 ? -13.716 31.816 -54.692 1.00 26.84 436 GLN A C 1
ATOM 3410 O O . GLN A 1 436 ? -13.160 31.116 -53.852 1.00 26.84 436 GLN A O 1
ATOM 3415 N N . TRP A 1 437 ? -13.193 31.956 -55.929 1.00 26.67 437 TRP A N 1
ATOM 3416 C CA . TRP A 1 437 ? -11.979 31.314 -56.523 1.00 26.67 437 TRP A CA 1
ATOM 3417 C C . TRP A 1 437 ? -10.760 32.289 -56.558 1.00 26.67 437 TRP A C 1
ATOM 3419 O O . TRP A 1 437 ? -10.927 33.429 -56.142 1.00 26.67 437 TRP A O 1
ATOM 3429 N N . GLN A 1 438 ? -9.502 32.003 -56.966 1.00 23.67 438 GLN A N 1
ATOM 3430 C CA . GLN A 1 438 ? -8.839 31.224 -58.057 1.00 23.67 438 GLN A CA 1
ATOM 3431 C C . GLN A 1 438 ? -7.350 30.930 -57.649 1.00 23.67 438 GLN A C 1
ATOM 3433 O O . GLN A 1 438 ? -6.910 31.480 -56.647 1.00 23.67 438 GLN A O 1
ATOM 3438 N N . ALA A 1 439 ? -6.415 30.272 -58.363 1.00 25.91 439 ALA A N 1
ATOM 3439 C CA . ALA A 1 439 ? -6.310 29.089 -59.240 1.00 25.91 439 ALA A CA 1
ATOM 3440 C C . ALA A 1 439 ? -4.878 29.061 -59.878 1.00 25.91 439 ALA A C 1
ATOM 3442 O O . ALA A 1 439 ? -4.607 29.940 -60.679 1.00 25.91 439 ALA A O 1
ATOM 3443 N N . SER A 1 440 ? -4.029 28.052 -59.570 1.00 26.25 440 SER A N 1
ATOM 3444 C CA . SER A 1 440 ? -2.859 27.482 -60.331 1.00 26.25 440 SER A CA 1
ATOM 3445 C C . SER A 1 440 ? -1.802 28.365 -61.076 1.00 26.25 440 SER A C 1
ATOM 3447 O O . SER A 1 440 ? -2.036 29.539 -61.322 1.00 26.25 440 SER A O 1
ATOM 3449 N N . PRO A 1 441 ? -0.673 27.811 -61.601 1.00 45.16 441 PRO A N 1
ATOM 3450 C CA . PRO A 1 441 ? 0.090 26.591 -61.263 1.00 45.16 441 PRO A CA 1
ATOM 3451 C C . PRO A 1 441 ? 1.601 26.880 -60.995 1.00 45.16 441 PRO A C 1
ATOM 3453 O O . PRO A 1 441 ? 2.026 28.026 -61.067 1.00 45.16 441 PRO A O 1
ATOM 3456 N N . TYR A 1 442 ? 2.427 25.847 -60.741 1.00 28.12 442 TYR A N 1
ATOM 3457 C CA . TYR A 1 442 ? 3.675 25.534 -61.493 1.00 28.12 442 TYR A CA 1
ATOM 3458 C C . TYR A 1 442 ? 4.473 24.360 -60.873 1.00 28.12 442 TYR A C 1
ATOM 3460 O O . TYR A 1 442 ? 4.715 24.312 -59.672 1.00 28.12 442 TYR A O 1
ATOM 3468 N N . PHE A 1 443 ? 4.945 23.453 -61.733 1.00 30.14 443 PHE A N 1
ATOM 3469 C CA . PHE A 1 443 ? 6.054 22.506 -61.516 1.0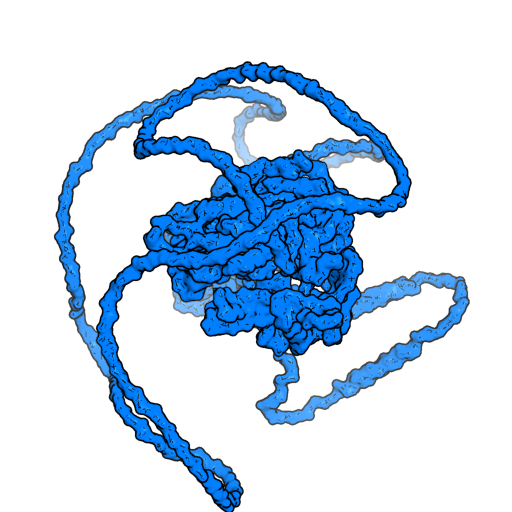0 30.14 443 PHE A CA 1
ATOM 3470 C C . PHE A 1 443 ? 7.038 22.704 -62.684 1.00 30.14 443 PHE A C 1
ATOM 3472 O O . PHE A 1 443 ? 6.589 23.104 -63.764 1.00 30.14 443 PHE A O 1
ATOM 3479 N N . PRO A 1 444 ? 8.345 22.425 -62.515 1.00 40.53 444 PRO A N 1
ATOM 3480 C CA . PRO A 1 444 ? 8.884 21.286 -63.273 1.00 40.53 444 PRO A CA 1
ATOM 3481 C C . PRO A 1 444 ? 10.038 20.490 -62.605 1.00 40.53 444 PRO A C 1
ATOM 3483 O O . PRO A 1 444 ? 10.621 20.875 -61.599 1.00 40.53 444 PRO A O 1
ATOM 3486 N N . THR A 1 445 ? 10.320 19.353 -63.248 1.00 27.41 445 THR A N 1
ATOM 3487 C CA . THR A 1 445 ? 11.535 18.499 -63.340 1.00 27.41 445 THR A CA 1
ATOM 3488 C C . THR A 1 445 ? 12.925 19.076 -62.979 1.00 27.41 445 THR A C 1
ATOM 3490 O O . THR A 1 445 ? 13.129 20.272 -63.135 1.00 27.41 445 THR A O 1
ATOM 3493 N N . ALA A 1 446 ? 13.998 18.291 -62.741 1.00 27.69 446 ALA A N 1
ATOM 3494 C CA . ALA A 1 446 ? 14.202 16.868 -62.370 1.00 27.69 446 ALA A CA 1
ATOM 3495 C C . ALA A 1 446 ? 15.724 16.538 -62.255 1.00 27.69 446 ALA A C 1
ATOM 3497 O O . ALA A 1 446 ? 16.533 17.201 -62.890 1.00 27.69 446 ALA A O 1
ATOM 3498 N N . ALA A 1 447 ? 16.052 15.417 -61.587 1.00 27.17 447 ALA A N 1
ATOM 3499 C CA . ALA A 1 447 ? 17.207 14.516 -61.821 1.00 27.17 447 ALA A CA 1
ATOM 3500 C C . ALA A 1 447 ? 18.685 14.946 -61.561 1.00 27.17 447 ALA A C 1
ATOM 3502 O O . ALA A 1 447 ? 19.067 16.103 -61.654 1.00 27.17 447 ALA A O 1
ATOM 3503 N N . ALA A 1 448 ? 19.509 13.896 -61.355 1.00 28.66 448 ALA A N 1
ATOM 3504 C CA . ALA A 1 448 ? 20.986 13.800 -61.369 1.00 28.66 448 ALA A CA 1
ATOM 3505 C C . ALA A 1 448 ? 21.805 14.382 -60.185 1.00 28.66 448 ALA A C 1
ATOM 3507 O O . ALA A 1 448 ? 21.493 15.441 -59.658 1.00 28.66 448 ALA A O 1
ATOM 3508 N N . GLY A 1 449 ? 22.898 13.687 -59.800 1.00 26.73 449 GLY A N 1
ATOM 3509 C CA . GLY A 1 449 ? 23.921 14.231 -58.879 1.00 26.73 449 GLY A CA 1
ATOM 3510 C C . GLY A 1 449 ? 24.526 13.314 -57.792 1.00 26.73 449 GLY A C 1
ATOM 3511 O O . GLY A 1 449 ? 24.600 13.730 -56.642 1.00 26.73 449 GLY A O 1
ATOM 3512 N N . LEU A 1 450 ? 25.006 12.105 -58.117 1.00 30.75 450 LEU A N 1
ATOM 3513 C CA . LEU A 1 450 ? 26.070 11.447 -57.318 1.00 30.75 450 LEU A CA 1
ATOM 3514 C C . LEU A 1 450 ? 27.428 12.082 -57.710 1.00 30.75 450 LEU A C 1
ATOM 3516 O O . LEU A 1 450 ? 27.566 12.424 -58.887 1.00 30.75 450 LEU A O 1
ATOM 3520 N N . PRO A 1 451 ? 28.420 12.256 -56.799 1.00 37.25 451 PRO A N 1
ATOM 3521 C CA . PRO A 1 451 ? 29.121 11.105 -56.211 1.00 37.25 451 PRO A CA 1
ATOM 3522 C C . PRO A 1 451 ? 29.628 11.250 -54.756 1.00 37.25 451 PRO A C 1
ATOM 3524 O O . PRO A 1 451 ? 29.592 12.305 -54.131 1.00 37.25 451 PRO A O 1
ATOM 3527 N N . VAL A 1 452 ? 30.171 10.140 -54.248 1.00 30.95 452 VAL A N 1
ATOM 3528 C CA . VAL A 1 452 ? 30.998 10.049 -53.031 1.00 30.95 452 VAL A CA 1
ATOM 3529 C C . VAL A 1 452 ? 32.438 10.487 -53.341 1.00 30.95 452 VAL A C 1
ATOM 3531 O O . VAL A 1 452 ? 32.945 10.171 -54.418 1.00 30.95 452 VAL A O 1
ATOM 3534 N N . PRO A 1 453 ? 33.139 11.118 -52.383 1.00 33.88 453 PRO A N 1
ATOM 3535 C CA . PRO A 1 453 ? 34.513 10.687 -52.118 1.00 33.88 453 PRO A CA 1
ATOM 3536 C C . PRO A 1 453 ? 34.794 10.431 -50.627 1.00 33.88 453 PRO A C 1
ATOM 3538 O O . PRO A 1 453 ? 34.298 11.108 -49.730 1.00 33.88 453 PRO A O 1
ATOM 3541 N N . THR A 1 454 ? 35.631 9.428 -50.380 1.00 27.06 454 THR A N 1
ATOM 3542 C CA . THR A 1 454 ? 36.135 9.005 -49.063 1.00 27.06 454 THR A CA 1
ATOM 3543 C C . THR A 1 454 ? 37.606 9.411 -48.861 1.00 27.06 454 THR A C 1
ATOM 3545 O O . THR A 1 454 ? 38.262 9.825 -49.808 1.00 27.06 454 THR A O 1
ATOM 3548 N N . TYR A 1 455 ? 38.139 9.142 -47.660 1.00 26.39 455 TYR A N 1
ATOM 3549 C CA . TYR A 1 455 ? 39.571 9.064 -47.298 1.00 26.39 455 TYR A CA 1
ATOM 3550 C C . TYR A 1 455 ? 40.354 10.339 -46.885 1.00 26.39 455 TYR A C 1
ATOM 3552 O O . TYR A 1 455 ? 41.119 10.921 -47.642 1.00 26.39 455 TYR A O 1
ATOM 3560 N N . THR A 1 456 ? 40.348 10.537 -45.556 1.00 25.31 456 THR A N 1
ATOM 3561 C CA . THR A 1 456 ? 41.528 10.670 -44.653 1.00 25.31 456 THR A CA 1
ATOM 3562 C C . THR A 1 456 ? 42.349 11.975 -44.535 1.00 25.31 456 THR A C 1
ATOM 3564 O O . THR A 1 456 ? 42.411 12.762 -45.472 1.00 25.31 456 THR A O 1
ATOM 3567 N N . PRO A 1 457 ? 43.005 12.204 -43.365 1.00 47.53 457 PRO A N 1
ATOM 3568 C CA . PRO A 1 457 ? 43.742 13.434 -43.054 1.00 47.53 457 PRO A CA 1
ATOM 3569 C C . PRO A 1 457 ? 45.279 13.284 -42.993 1.00 47.53 457 PRO A C 1
ATOM 3571 O O . PRO A 1 457 ? 45.793 12.225 -42.639 1.00 47.53 457 PRO A O 1
ATOM 3574 N N . GLN A 1 458 ? 45.989 14.401 -43.188 1.00 24.98 458 GLN A N 1
ATOM 3575 C CA . GLN A 1 458 ? 47.307 14.771 -42.623 1.00 24.98 458 GLN A CA 1
ATOM 3576 C C . GLN A 1 458 ? 47.441 16.309 -42.798 1.00 24.98 458 GLN A C 1
ATOM 3578 O O . GLN A 1 458 ? 46.946 16.819 -43.797 1.00 24.98 458 GLN A O 1
ATOM 3583 N N . ALA A 1 459 ? 47.953 17.177 -41.913 1.00 29.55 459 ALA A N 1
ATOM 3584 C CA . ALA A 1 459 ? 48.818 17.139 -40.720 1.00 29.55 459 ALA A CA 1
ATOM 3585 C C . ALA A 1 459 ? 50.207 17.774 -40.962 1.00 29.55 459 ALA A C 1
ATOM 3587 O O . ALA A 1 459 ? 51.109 17.134 -41.492 1.00 29.55 459 ALA A O 1
ATOM 3588 N N . ALA A 1 460 ? 50.372 19.016 -40.493 1.00 27.55 460 ALA A N 1
ATOM 3589 C CA . ALA A 1 460 ? 51.637 19.706 -40.209 1.00 27.55 460 ALA A CA 1
ATOM 3590 C C . ALA A 1 460 ? 51.329 20.933 -39.313 1.00 27.55 460 ALA A C 1
ATOM 3592 O O . ALA A 1 460 ? 50.274 21.537 -39.484 1.00 27.55 460 ALA A O 1
ATOM 3593 N N . GLY A 1 461 ? 52.160 21.361 -38.358 1.00 26.44 461 GLY A N 1
ATOM 3594 C CA . GLY A 1 461 ? 53.380 20.753 -37.809 1.00 26.44 461 GLY A CA 1
ATOM 3595 C C . GLY A 1 461 ? 54.252 21.795 -37.081 1.00 26.44 461 GLY A C 1
ATOM 3596 O O . GLY A 1 461 ? 54.229 22.959 -37.466 1.00 26.44 461 GLY A O 1
ATOM 3597 N N . GLY A 1 462 ? 55.039 21.384 -36.073 1.00 26.61 462 GLY A N 1
ATOM 3598 C CA . GLY A 1 462 ? 56.142 22.201 -35.529 1.00 26.61 462 GLY A CA 1
ATOM 3599 C C . GLY A 1 462 ? 56.314 22.233 -34.001 1.00 26.61 462 GLY A C 1
ATOM 3600 O O . GLY A 1 462 ? 55.577 22.947 -33.340 1.00 26.61 462 GLY A O 1
ATOM 3601 N N . GLN A 1 463 ? 57.370 21.552 -33.518 1.00 28.19 463 GLN A N 1
ATOM 3602 C CA . GLN A 1 463 ? 58.280 21.958 -32.415 1.00 28.19 463 GLN A CA 1
ATOM 3603 C C . GLN A 1 463 ? 57.715 22.133 -30.969 1.00 28.19 463 GLN A C 1
ATOM 3605 O O . GLN A 1 463 ? 56.564 22.485 -30.768 1.00 28.19 463 GLN A O 1
ATOM 3610 N N . ASP A 1 464 ? 58.461 21.890 -29.878 1.00 28.56 464 ASP A N 1
ATOM 3611 C CA . ASP A 1 464 ? 59.806 21.299 -29.714 1.00 28.56 464 ASP A CA 1
ATOM 3612 C C . ASP A 1 464 ? 60.000 20.648 -28.316 1.00 28.56 464 ASP A C 1
ATOM 3614 O O . ASP A 1 464 ? 59.299 20.994 -27.368 1.00 28.56 464 ASP A O 1
ATOM 3618 N N . SER A 1 465 ? 61.061 19.838 -28.158 1.00 29.95 465 SER A N 1
ATOM 3619 C CA . SER A 1 465 ? 61.710 19.442 -26.878 1.00 29.95 465 SER A CA 1
ATOM 3620 C C . SER A 1 465 ? 60.935 18.589 -25.827 1.00 29.95 465 SER A C 1
ATOM 3622 O O . SER A 1 465 ? 59.724 18.438 -25.893 1.00 29.95 465 SER A O 1
ATOM 3624 N N . ASN A 1 466 ? 61.568 18.010 -24.784 1.00 29.09 466 ASN A N 1
ATOM 3625 C CA . ASN A 1 466 ? 62.676 17.027 -24.799 1.00 29.09 466 ASN A CA 1
ATOM 3626 C C . ASN A 1 466 ? 62.735 16.201 -23.473 1.00 29.09 466 ASN A C 1
ATOM 3628 O O . ASN A 1 466 ? 62.501 16.760 -22.409 1.00 29.09 466 ASN A O 1
ATOM 3632 N N . ASN A 1 467 ? 63.217 14.941 -23.523 1.00 31.59 467 ASN A N 1
ATOM 3633 C CA . ASN A 1 467 ? 63.604 14.046 -22.393 1.00 31.59 467 ASN A CA 1
ATOM 3634 C C . ASN A 1 467 ? 62.493 13.564 -21.417 1.00 31.59 467 ASN A C 1
ATOM 3636 O O . ASN A 1 467 ? 61.527 14.272 -21.199 1.00 31.59 467 ASN A O 1
ATOM 3640 N N . LYS A 1 468 ? 62.556 12.419 -20.699 1.00 28.53 468 LYS A N 1
ATOM 3641 C CA . LYS A 1 468 ? 63.302 11.112 -20.679 1.00 28.53 468 LYS A CA 1
ATOM 3642 C C . LYS A 1 468 ? 62.535 10.222 -19.645 1.00 28.53 468 LYS A C 1
ATOM 3644 O O . LYS A 1 468 ? 62.026 10.794 -18.694 1.00 28.53 468 LYS A O 1
ATOM 3649 N N . ARG A 1 469 ? 62.433 8.877 -19.648 1.00 29.86 469 ARG A N 1
ATOM 3650 C CA . ARG A 1 469 ? 62.817 7.726 -20.519 1.00 29.86 469 ARG A CA 1
ATOM 3651 C C . ARG A 1 469 ? 61.949 6.498 -20.083 1.00 29.86 469 ARG A C 1
ATOM 3653 O O . ARG A 1 469 ? 61.606 6.432 -18.916 1.00 29.86 469 ARG A O 1
ATOM 3660 N N . LYS A 1 470 ? 61.425 5.648 -20.995 1.00 29.81 470 LYS A N 1
ATOM 3661 C CA . LYS A 1 470 ? 61.872 4.257 -21.363 1.00 29.81 470 LYS A CA 1
ATOM 3662 C C . LYS A 1 470 ? 61.939 3.232 -20.197 1.00 29.81 470 LYS A C 1
ATOM 3664 O O . LYS A 1 470 ? 62.443 3.607 -19.154 1.00 29.81 470 LYS A O 1
ATOM 3669 N N . ARG A 1 471 ? 61.598 1.929 -20.317 1.00 26.95 471 ARG A N 1
ATOM 3670 C CA . ARG A 1 471 ? 61.111 1.001 -21.397 1.00 26.95 471 ARG A CA 1
ATOM 3671 C C . ARG A 1 471 ? 60.503 -0.277 -20.699 1.00 26.95 471 ARG A C 1
ATOM 3673 O O . ARG A 1 471 ? 60.625 -0.351 -19.486 1.00 26.95 471 ARG A O 1
ATOM 3680 N N . ARG A 1 472 ? 59.685 -1.179 -21.293 1.00 28.58 472 ARG A N 1
ATOM 3681 C CA . ARG A 1 472 ? 59.977 -2.345 -22.202 1.00 28.58 472 ARG A CA 1
ATOM 3682 C C . ARG A 1 472 ? 61.188 -3.217 -21.767 1.00 28.58 472 ARG A C 1
ATOM 3684 O O . ARG A 1 472 ? 62.173 -2.633 -21.340 1.00 28.58 472 ARG A O 1
ATOM 3691 N N . GLU A 1 473 ? 61.245 -4.552 -21.908 1.00 28.33 473 GLU A N 1
ATOM 3692 C CA . GLU A 1 473 ? 60.357 -5.583 -22.509 1.00 28.33 473 GLU A CA 1
ATOM 3693 C C . GLU A 1 473 ? 60.758 -7.010 -22.016 1.00 28.33 473 GLU A C 1
ATOM 3695 O O . GLU A 1 473 ? 61.899 -7.183 -21.612 1.00 28.33 473 GLU A O 1
ATOM 3700 N N . MET A 1 474 ? 59.818 -7.972 -22.074 1.00 28.06 474 MET A N 1
ATOM 3701 C CA . MET A 1 474 ? 59.916 -9.450 -22.265 1.00 28.06 474 MET A CA 1
ATOM 3702 C C . MET A 1 474 ? 61.072 -10.360 -21.732 1.00 28.06 474 MET A C 1
ATOM 3704 O O . MET A 1 474 ? 62.250 -10.123 -21.970 1.00 28.06 474 MET A O 1
ATOM 3708 N N . ASP A 1 475 ? 60.619 -11.521 -21.216 1.00 26.83 475 ASP A N 1
ATOM 3709 C CA . ASP A 1 475 ? 61.144 -12.909 -21.326 1.00 26.83 475 ASP A CA 1
ATOM 3710 C C . ASP A 1 475 ? 62.210 -13.540 -20.383 1.00 26.83 475 ASP A C 1
ATOM 3712 O O . ASP A 1 475 ? 63.175 -12.929 -19.935 1.00 26.83 475 ASP A O 1
ATOM 3716 N N . HIS A 1 476 ? 62.001 -14.862 -20.215 1.00 28.73 476 HIS A N 1
ATOM 3717 C CA . HIS A 1 476 ? 62.850 -15.970 -19.724 1.00 28.73 476 HIS A CA 1
ATOM 3718 C C . HIS A 1 476 ? 63.041 -16.312 -18.223 1.00 28.73 476 HIS A C 1
ATOM 3720 O O . HIS A 1 476 ? 62.881 -15.515 -17.306 1.00 28.73 476 HIS A O 1
ATOM 3726 N N . ASP A 1 477 ? 63.318 -17.613 -18.055 1.00 26.84 477 ASP A N 1
ATOM 3727 C CA . ASP A 1 477 ? 63.341 -18.519 -16.897 1.00 26.84 477 ASP A CA 1
ATOM 3728 C C . ASP A 1 477 ? 64.111 -18.103 -15.626 1.00 26.84 477 ASP A C 1
ATOM 3730 O O . ASP A 1 477 ? 65.110 -17.391 -15.678 1.00 26.84 477 ASP A O 1
ATOM 3734 N N . GLY A 1 478 ? 63.733 -18.698 -14.479 1.00 24.42 478 GLY A N 1
ATOM 3735 C CA . GLY A 1 478 ? 64.582 -18.693 -13.278 1.00 24.42 478 GLY A CA 1
ATOM 3736 C C . GLY A 1 478 ? 63.936 -19.167 -11.966 1.00 24.42 478 GLY A C 1
ATOM 3737 O O . GLY A 1 478 ? 63.332 -18.387 -11.241 1.00 24.42 478 GLY A O 1
ATOM 3738 N N . SER A 1 479 ? 64.158 -20.431 -11.598 1.00 31.14 479 SER A N 1
ATOM 3739 C CA . SER A 1 479 ? 64.350 -20.857 -10.192 1.00 31.14 479 SER A CA 1
ATOM 3740 C C . SER A 1 479 ? 65.858 -21.104 -9.990 1.00 31.14 479 SER A C 1
ATOM 3742 O O . SER A 1 479 ? 66.504 -21.415 -10.994 1.00 31.14 479 SER A O 1
ATOM 3744 N N . PRO A 1 480 ? 66.458 -21.018 -8.778 1.00 42.06 480 PRO A N 1
ATOM 3745 C CA . PRO A 1 480 ? 65.866 -21.147 -7.437 1.00 42.06 480 PRO A CA 1
ATOM 3746 C C . PRO A 1 480 ? 66.185 -19.951 -6.497 1.00 42.06 480 PRO A C 1
ATOM 3748 O O . PRO A 1 480 ? 66.603 -18.895 -6.958 1.00 42.06 480 PRO A O 1
ATOM 3751 N N . GLY A 1 481 ? 65.991 -20.105 -5.176 1.00 25.27 481 GLY A N 1
ATOM 3752 C CA . GLY A 1 481 ? 66.275 -19.070 -4.162 1.00 25.27 481 GLY A CA 1
ATOM 3753 C C . GLY A 1 481 ? 67.270 -19.482 -3.061 1.00 25.27 481 GLY A C 1
ATOM 3754 O O . GLY A 1 481 ? 67.671 -20.639 -2.992 1.00 25.27 481 GLY A O 1
ATOM 3755 N N . LEU A 1 482 ? 67.616 -18.516 -2.196 1.00 24.30 482 LEU A N 1
ATOM 3756 C CA . LEU A 1 482 ? 68.375 -18.550 -0.920 1.00 24.30 482 LEU A CA 1
ATOM 3757 C C . LEU A 1 482 ? 67.883 -17.298 -0.111 1.00 24.30 482 LEU A C 1
ATOM 3759 O O . LEU A 1 482 ? 67.461 -16.336 -0.747 1.00 24.30 482 LEU A O 1
ATOM 3763 N N . ILE A 1 483 ? 67.712 -17.233 1.227 1.00 25.41 483 ILE A N 1
ATOM 3764 C CA . ILE A 1 483 ? 68.632 -17.499 2.367 1.00 25.41 483 ILE A CA 1
ATOM 3765 C C . ILE A 1 483 ? 69.832 -16.513 2.328 1.00 25.41 483 ILE A C 1
ATOM 3767 O O . ILE A 1 483 ? 70.452 -16.392 1.283 1.00 25.41 483 ILE A O 1
ATOM 3771 N N . ASN A 1 484 ? 70.259 -15.755 3.354 1.00 26.22 484 ASN A N 1
ATOM 3772 C CA . ASN A 1 484 ? 69.956 -15.602 4.801 1.00 26.22 484 ASN A CA 1
ATOM 3773 C C . ASN A 1 484 ? 70.282 -14.121 5.214 1.00 26.22 484 ASN A C 1
ATOM 3775 O O . ASN A 1 484 ? 70.703 -13.373 4.336 1.00 26.22 484 ASN A O 1
ATOM 3779 N N . VAL A 1 485 ? 70.199 -13.562 6.438 1.00 26.50 485 VAL A N 1
ATOM 3780 C CA . VAL A 1 485 ? 69.864 -13.957 7.837 1.00 26.50 485 VAL A CA 1
ATOM 3781 C C . VAL A 1 485 ? 69.224 -12.720 8.534 1.00 26.50 485 VAL A C 1
ATOM 3783 O O . VAL A 1 485 ? 69.365 -11.615 8.015 1.00 26.50 485 VAL A O 1
ATOM 3786 N N . VAL A 1 486 ? 68.627 -12.857 9.730 1.00 27.14 486 VAL A N 1
ATOM 3787 C CA . VAL A 1 486 ? 69.125 -12.308 11.032 1.00 27.14 486 VAL A CA 1
ATOM 3788 C C . VAL A 1 486 ? 68.062 -12.544 12.120 1.00 27.14 486 VAL A C 1
ATOM 3790 O O . VAL A 1 486 ? 66.975 -11.982 12.044 1.00 27.14 486 VAL A O 1
ATOM 3793 N N . ASP A 1 487 ? 68.406 -13.338 13.140 1.00 28.88 487 ASP A N 1
ATOM 3794 C CA . ASP A 1 487 ? 67.668 -13.489 14.408 1.00 28.88 487 ASP A CA 1
ATOM 3795 C C . ASP A 1 487 ? 68.609 -14.057 15.504 1.00 28.88 487 ASP A C 1
ATOM 3797 O O . ASP A 1 487 ? 69.312 -15.037 15.234 1.00 28.88 487 ASP A O 1
ATOM 3801 N N . PRO A 1 488 ? 68.701 -13.424 16.691 1.00 47.56 488 PRO A N 1
ATOM 3802 C CA . PRO A 1 488 ? 69.295 -14.002 17.910 1.00 47.56 488 PRO A CA 1
ATOM 3803 C C . PRO A 1 488 ? 68.397 -13.827 19.168 1.00 47.56 488 PRO A C 1
ATOM 3805 O O . PRO A 1 488 ? 67.795 -12.775 19.351 1.00 47.56 488 PRO A O 1
ATOM 3808 N N . ASN A 1 489 ? 68.332 -14.710 20.178 1.00 31.72 489 ASN A N 1
ATOM 3809 C CA . ASN A 1 489 ? 68.987 -15.994 20.500 1.00 31.72 489 ASN A CA 1
ATOM 3810 C C . ASN A 1 489 ? 68.193 -16.688 21.647 1.00 31.72 489 ASN A C 1
ATOM 3812 O O . ASN A 1 489 ? 67.686 -15.971 22.507 1.00 31.72 489 ASN A O 1
ATOM 3816 N N . HIS A 1 490 ? 68.187 -18.032 21.753 1.00 31.36 490 HIS A N 1
ATOM 3817 C CA . HIS A 1 490 ? 68.927 -18.817 22.787 1.00 31.36 490 HIS A CA 1
ATOM 3818 C C . HIS A 1 490 ? 68.468 -20.292 22.994 1.00 31.36 490 HIS A C 1
ATOM 3820 O O . HIS A 1 490 ? 67.289 -20.620 22.957 1.00 31.36 490 HIS A O 1
ATOM 3826 N N . ASP A 1 491 ? 69.471 -21.134 23.285 1.00 28.64 491 ASP A N 1
ATOM 3827 C CA . ASP A 1 491 ? 69.526 -22.362 24.114 1.00 28.64 491 ASP A CA 1
ATOM 3828 C C . ASP A 1 491 ? 68.760 -23.676 23.802 1.00 28.64 491 ASP A C 1
ATOM 3830 O O . ASP A 1 491 ? 67.635 -23.924 24.218 1.00 28.64 491 ASP A O 1
ATOM 3834 N N . MET A 1 492 ? 69.516 -24.588 23.161 1.00 29.80 492 MET A N 1
ATOM 3835 C CA . MET A 1 492 ? 69.920 -25.954 23.600 1.00 29.80 492 MET A CA 1
ATOM 3836 C C . MET A 1 492 ? 68.985 -26.782 24.529 1.00 29.80 492 MET A C 1
ATOM 3838 O O . MET A 1 492 ? 68.574 -26.328 25.585 1.00 29.80 492 MET A O 1
ATOM 3842 N N . HIS A 1 493 ? 68.759 -28.092 24.304 1.00 29.12 493 HIS A N 1
ATOM 3843 C CA . HIS A 1 493 ? 69.810 -29.134 24.292 1.00 29.12 493 HIS A CA 1
ATOM 3844 C C . HIS A 1 493 ? 69.434 -30.487 23.609 1.00 29.12 493 HIS A C 1
ATOM 3846 O O . HIS A 1 493 ? 68.397 -31.071 23.887 1.00 29.12 493 HIS A O 1
ATOM 3852 N N . ARG A 1 494 ? 70.380 -31.012 22.803 1.00 29.88 494 ARG A N 1
ATOM 3853 C CA . ARG A 1 494 ? 70.768 -32.423 22.473 1.00 29.88 494 ARG A CA 1
ATOM 3854 C C . ARG A 1 494 ? 69.795 -33.625 22.680 1.00 29.88 494 ARG A C 1
ATOM 3856 O O . ARG A 1 494 ? 69.430 -33.926 23.809 1.00 29.88 494 ARG A O 1
ATOM 3863 N N . GLY A 1 495 ? 69.670 -34.496 21.657 1.00 24.25 495 GLY A N 1
ATOM 3864 C CA . GLY A 1 495 ? 69.375 -35.946 21.826 1.00 24.25 495 GLY A CA 1
ATOM 3865 C C . GLY A 1 495 ? 68.877 -36.709 20.570 1.00 24.25 495 GLY A C 1
ATOM 3866 O O . GLY A 1 495 ? 67.928 -36.274 19.934 1.00 24.25 495 GLY A O 1
ATOM 3867 N N . SER A 1 496 ? 69.470 -37.867 20.230 1.00 24.16 496 SER A N 1
ATOM 3868 C CA . SER A 1 496 ? 69.152 -38.733 19.051 1.00 24.16 496 SER A CA 1
ATOM 3869 C C . SER A 1 496 ? 69.089 -40.231 19.470 1.00 24.16 496 SER A C 1
ATOM 3871 O O . SER A 1 496 ? 69.434 -40.488 20.625 1.00 24.16 496 SER A O 1
ATOM 3873 N N . PRO A 1 497 ? 68.827 -41.264 18.610 1.00 50.50 497 PRO A N 1
ATOM 3874 C CA . PRO A 1 497 ? 68.209 -41.342 17.258 1.00 50.50 497 PRO A CA 1
ATOM 3875 C C . PRO A 1 497 ? 67.242 -42.569 17.014 1.00 50.50 497 PRO A C 1
ATOM 3877 O O . PRO A 1 497 ? 67.060 -43.414 17.887 1.00 50.50 497 PRO A O 1
ATOM 3880 N N . SER A 1 498 ? 66.780 -42.765 15.754 1.00 25.58 498 SER A N 1
ATOM 3881 C CA . SER A 1 498 ? 66.700 -44.061 14.988 1.00 25.58 498 SER A CA 1
ATOM 3882 C C . SER A 1 498 ? 65.347 -44.720 14.562 1.00 25.58 498 SER A C 1
ATOM 3884 O O . SER A 1 498 ? 64.349 -44.641 15.266 1.00 25.58 498 SER A O 1
ATOM 3886 N N . LYS A 1 499 ? 65.433 -45.475 13.431 1.00 27.48 499 LYS A N 1
ATOM 3887 C CA . LYS A 1 499 ? 64.595 -46.595 12.881 1.00 27.48 499 LYS A CA 1
ATOM 3888 C C . LYS A 1 499 ? 63.441 -46.358 11.858 1.00 27.48 499 LYS A C 1
ATOM 3890 O O . LYS A 1 499 ? 62.332 -46.022 12.235 1.00 27.48 499 LYS A O 1
ATOM 3895 N N . SER A 1 500 ? 63.736 -46.675 10.575 1.00 26.88 500 SER A N 1
ATOM 3896 C CA . SER A 1 500 ? 63.121 -47.702 9.660 1.00 26.88 500 SER A CA 1
ATOM 3897 C C . SER A 1 500 ? 61.601 -48.023 9.701 1.00 26.88 500 SER A C 1
ATOM 3899 O O . SER A 1 500 ? 61.048 -48.104 10.786 1.00 26.88 500 SER A O 1
ATOM 3901 N N . LEU A 1 501 ? 60.889 -48.408 8.617 1.00 27.31 501 LEU A N 1
ATOM 3902 C CA . LEU A 1 501 ? 61.256 -49.105 7.349 1.00 27.31 501 LEU A CA 1
ATOM 3903 C C . LEU A 1 501 ? 60.146 -48.924 6.253 1.00 27.31 501 LEU A C 1
ATOM 3905 O O . LEU A 1 501 ? 59.109 -48.334 6.534 1.00 27.31 501 LEU A O 1
ATOM 3909 N N . ALA A 1 502 ? 60.346 -49.445 5.029 1.00 27.83 502 ALA A N 1
ATOM 3910 C CA . ALA A 1 502 ? 59.394 -49.463 3.880 1.00 27.83 502 ALA A CA 1
ATOM 3911 C C . ALA A 1 502 ? 58.906 -50.927 3.571 1.00 27.83 502 ALA A C 1
ATOM 3913 O O . ALA A 1 502 ? 59.275 -51.775 4.390 1.00 27.83 502 ALA A O 1
ATOM 3914 N N . PRO A 1 503 ? 58.131 -51.311 2.501 1.00 45.03 503 PRO A N 1
ATOM 3915 C CA . PRO A 1 503 ? 58.203 -50.862 1.087 1.00 45.03 503 PRO A CA 1
ATOM 3916 C C . PRO A 1 503 ? 56.868 -50.764 0.264 1.00 45.03 503 PRO A C 1
ATOM 3918 O O . PRO A 1 503 ? 55.764 -50.839 0.794 1.00 45.03 503 PRO A O 1
ATOM 3921 N N . ILE A 1 504 ? 57.038 -50.569 -1.057 1.00 32.19 504 ILE A N 1
ATOM 3922 C CA . ILE A 1 504 ? 56.089 -50.429 -2.204 1.00 32.19 504 ILE A CA 1
ATOM 3923 C C . ILE A 1 504 ? 55.703 -51.830 -2.809 1.00 32.19 504 ILE A C 1
ATOM 3925 O O . ILE A 1 504 ? 56.208 -52.796 -2.228 1.00 32.19 504 ILE A O 1
ATOM 3929 N N . PRO A 1 505 ? 54.884 -52.048 -3.898 1.00 46.53 505 PRO A N 1
ATOM 3930 C CA . PRO A 1 505 ? 54.912 -51.374 -5.230 1.00 46.53 505 PRO A CA 1
ATOM 3931 C C . PRO A 1 505 ? 53.585 -51.213 -6.045 1.00 46.53 505 PRO A C 1
ATOM 3933 O O . PRO A 1 505 ? 52.512 -51.672 -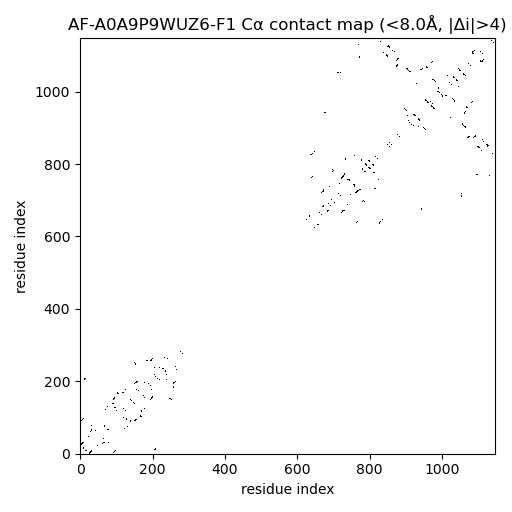5.662 1.00 46.53 505 PRO A O 1
ATOM 3936 N N . ASP A 1 506 ? 53.700 -50.572 -7.220 1.00 29.86 506 ASP A N 1
ATOM 3937 C CA . ASP A 1 506 ? 52.677 -50.372 -8.271 1.00 29.86 506 ASP A CA 1
ATOM 3938 C C . ASP A 1 506 ? 52.343 -51.612 -9.137 1.00 29.86 506 ASP A C 1
ATOM 3940 O O . ASP A 1 506 ? 53.140 -52.545 -9.233 1.00 29.86 506 ASP A O 1
ATOM 3944 N N . SER A 1 507 ? 51.257 -51.551 -9.938 1.00 30.39 507 SER A N 1
ATOM 3945 C CA . SER A 1 507 ? 51.378 -51.634 -11.422 1.00 30.39 507 SER A CA 1
ATOM 3946 C C . SER A 1 507 ? 50.078 -51.424 -12.242 1.00 30.39 507 SER A C 1
ATOM 3948 O O . SER A 1 507 ? 49.095 -52.137 -12.107 1.00 30.39 507 SER A O 1
ATOM 3950 N N . GLN A 1 508 ? 50.141 -50.435 -13.147 1.00 29.41 508 GLN A N 1
ATOM 3951 C CA . GLN A 1 508 ? 49.810 -50.444 -14.593 1.00 29.41 508 GLN A CA 1
ATOM 3952 C C . GLN A 1 508 ? 48.649 -51.288 -15.188 1.00 29.41 508 GLN A C 1
ATOM 3954 O O . GLN A 1 508 ? 48.575 -52.495 -15.013 1.00 29.41 508 GLN A O 1
ATOM 3959 N N . VAL A 1 509 ? 47.925 -50.691 -16.154 1.00 27.44 509 VAL A N 1
ATOM 3960 C CA . VAL A 1 509 ? 48.150 -50.893 -17.616 1.00 27.44 509 VAL A CA 1
ATOM 3961 C C . VAL A 1 509 ? 47.421 -49.807 -18.430 1.00 27.44 509 VAL A C 1
ATOM 3963 O O . VAL A 1 509 ? 46.330 -49.376 -18.070 1.00 27.44 509 VAL A O 1
ATOM 3966 N N . SER A 1 510 ? 48.008 -49.359 -19.548 1.00 25.30 510 SER A N 1
ATOM 3967 C CA . SER A 1 510 ? 47.432 -48.351 -20.455 1.00 25.30 510 SER A CA 1
ATOM 3968 C C . SER A 1 510 ? 47.455 -48.802 -21.926 1.00 25.30 510 SER A C 1
ATOM 3970 O O . SER A 1 510 ? 48.430 -49.403 -22.376 1.00 25.30 510 SER A O 1
ATOM 3972 N N . LYS A 1 511 ? 46.406 -48.486 -22.710 1.00 27.02 511 LYS A N 1
ATOM 3973 C CA . LYS A 1 511 ? 46.397 -48.647 -24.184 1.00 27.02 511 LYS A CA 1
ATOM 3974 C C . LYS A 1 511 ? 45.624 -47.547 -24.938 1.00 27.02 511 LYS A C 1
ATOM 3976 O O . LYS A 1 511 ? 44.443 -47.670 -25.221 1.00 27.02 511 LYS A O 1
ATOM 3981 N N . ARG A 1 512 ? 46.382 -46.505 -25.293 1.00 27.52 512 ARG A N 1
ATOM 3982 C CA . ARG A 1 512 ? 46.595 -45.952 -26.652 1.00 27.52 512 ARG A CA 1
ATOM 3983 C C . ARG A 1 512 ? 45.427 -45.687 -27.645 1.00 27.52 512 ARG A C 1
ATOM 3985 O O . ARG A 1 512 ? 44.811 -46.613 -28.144 1.00 27.52 512 ARG A O 1
ATOM 3992 N N . TYR A 1 513 ? 45.439 -44.434 -28.133 1.00 25.44 513 TYR A N 1
ATOM 3993 C CA . TYR A 1 513 ? 45.334 -43.969 -29.542 1.00 25.44 513 TYR A CA 1
ATOM 3994 C C . TYR A 1 513 ? 43.989 -43.969 -30.318 1.00 25.44 513 TYR A C 1
ATOM 3996 O O . TYR A 1 513 ? 43.528 -44.982 -30.819 1.00 25.44 513 TYR A O 1
ATOM 4004 N N . CYS A 1 514 ? 43.511 -42.738 -30.551 1.00 23.55 514 CYS A N 1
ATOM 4005 C CA . CYS A 1 514 ? 43.330 -42.071 -31.858 1.00 23.55 514 CYS A CA 1
ATOM 4006 C C . CYS A 1 514 ? 42.491 -42.669 -33.021 1.00 23.55 514 CYS A C 1
ATOM 4008 O O . CYS A 1 514 ? 42.877 -43.650 -33.640 1.00 23.55 514 CYS A O 1
ATOM 4010 N N . SER A 1 515 ? 41.561 -41.800 -33.463 1.00 25.12 515 SER A N 1
ATOM 4011 C CA . SER A 1 515 ? 41.324 -41.315 -34.846 1.00 25.12 515 SER A CA 1
ATOM 4012 C C . SER A 1 515 ? 40.346 -42.039 -35.797 1.00 25.12 515 SER A C 1
ATOM 4014 O O . SER A 1 515 ? 39.889 -43.146 -35.556 1.00 25.12 515 SER A O 1
ATOM 4016 N N . ALA A 1 516 ? 40.028 -41.306 -36.880 1.00 26.27 516 ALA A N 1
ATOM 4017 C CA . ALA A 1 516 ? 39.134 -41.595 -38.009 1.00 26.27 516 ALA A CA 1
ATOM 4018 C C . ALA A 1 516 ? 37.603 -41.532 -37.771 1.00 26.27 516 ALA A C 1
ATOM 4020 O O . ALA A 1 516 ? 36.994 -42.338 -37.078 1.00 26.27 516 ALA A O 1
ATOM 4021 N N . ALA A 1 517 ? 36.985 -40.576 -38.469 1.00 24.83 517 ALA A N 1
ATOM 4022 C CA . ALA A 1 517 ? 35.600 -40.596 -38.957 1.00 24.83 517 ALA A CA 1
ATOM 4023 C C . ALA A 1 517 ? 35.678 -40.694 -40.510 1.00 24.83 517 ALA A C 1
ATOM 4025 O O . ALA A 1 517 ? 36.792 -40.866 -41.015 1.00 24.83 517 ALA A O 1
ATOM 4026 N N . PRO A 1 518 ? 34.615 -40.478 -41.314 1.00 55.59 518 PRO A N 1
ATOM 4027 C CA . PRO A 1 518 ? 33.173 -40.457 -41.036 1.00 55.59 518 PRO A CA 1
ATOM 4028 C C . PRO A 1 518 ? 32.381 -41.400 -41.976 1.00 55.59 518 PRO A C 1
ATOM 4030 O O . PRO A 1 518 ? 32.939 -41.945 -42.923 1.00 55.59 518 PRO A O 1
ATOM 4033 N N . GLN A 1 519 ? 31.054 -41.484 -41.815 1.00 26.62 519 GLN A N 1
ATOM 4034 C CA . GLN A 1 519 ? 30.118 -41.536 -42.956 1.00 26.62 519 GLN A CA 1
ATOM 4035 C C . GLN A 1 519 ? 28.676 -41.252 -42.510 1.00 26.62 519 GLN A C 1
ATOM 4037 O O . GLN A 1 519 ? 28.351 -41.356 -41.329 1.00 26.62 519 GLN A O 1
ATOM 4042 N N . ALA A 1 520 ? 27.824 -40.856 -43.457 1.00 28.84 520 ALA A N 1
ATOM 4043 C CA . ALA A 1 520 ? 26.415 -40.550 -43.232 1.00 28.84 520 ALA A CA 1
ATOM 4044 C C . ALA A 1 520 ? 25.575 -41.024 -44.422 1.00 28.84 520 ALA A C 1
ATOM 4046 O O . ALA A 1 520 ? 25.984 -40.794 -45.557 1.00 28.84 520 ALA A O 1
ATOM 4047 N N . THR A 1 521 ? 24.380 -41.569 -44.164 1.00 24.38 521 THR A N 1
ATOM 4048 C CA . THR A 1 521 ? 23.274 -41.612 -45.140 1.00 24.38 521 THR A CA 1
ATOM 4049 C C . THR A 1 521 ? 21.922 -41.849 -44.455 1.00 24.38 521 THR A C 1
ATOM 4051 O O . THR A 1 521 ? 21.752 -42.826 -43.740 1.00 24.38 521 THR A O 1
ATOM 4054 N N . PHE A 1 522 ? 21.006 -40.900 -44.672 1.00 23.25 522 PHE A N 1
ATOM 4055 C CA . PHE A 1 522 ? 19.625 -41.050 -45.165 1.00 23.25 522 PHE A CA 1
ATOM 4056 C C . PHE A 1 522 ? 18.695 -42.207 -44.720 1.00 23.25 522 PHE A C 1
ATOM 4058 O O . PHE A 1 522 ? 19.064 -43.366 -44.800 1.00 23.25 522 PHE A O 1
ATOM 4065 N N . GLN A 1 523 ? 17.445 -41.805 -44.404 1.00 25.50 523 GLN A N 1
ATOM 4066 C CA . GLN A 1 523 ? 16.124 -42.419 -44.712 1.00 25.50 523 GLN A CA 1
ATOM 4067 C C . GLN A 1 523 ? 15.979 -43.958 -44.618 1.00 25.50 523 GLN A C 1
ATOM 4069 O O . GLN A 1 523 ? 16.700 -44.705 -45.256 1.00 25.50 523 GLN A O 1
ATOM 4074 N N . GLU A 1 524 ? 14.987 -44.516 -43.911 1.00 24.06 524 GLU A N 1
ATOM 4075 C CA . GLU A 1 524 ? 13.560 -44.427 -44.292 1.00 24.06 524 GLU A CA 1
ATOM 4076 C C . GLU A 1 524 ? 12.591 -44.849 -43.145 1.00 24.06 524 GLU A C 1
ATOM 4078 O O . GLU A 1 524 ? 12.984 -44.940 -41.983 1.00 24.06 524 GLU A O 1
ATOM 4083 N N . SER A 1 525 ? 11.301 -45.085 -43.430 1.00 32.62 525 SER A N 1
ATOM 4084 C CA . SER A 1 525 ? 10.296 -45.586 -42.464 1.00 32.62 525 SER A CA 1
ATOM 4085 C C . SER A 1 525 ? 9.322 -46.569 -43.119 1.00 32.62 525 SER A C 1
ATOM 4087 O O . SER A 1 525 ? 8.797 -46.236 -44.179 1.00 32.62 525 SER A O 1
ATOM 4089 N N . PRO A 1 526 ? 9.001 -47.720 -42.485 1.00 39.69 526 PRO A N 1
ATOM 4090 C CA . PRO A 1 526 ? 7.692 -48.341 -42.749 1.00 39.69 526 PRO A CA 1
ATOM 4091 C C . PRO A 1 526 ? 7.003 -49.117 -41.585 1.00 39.69 526 PRO A C 1
ATOM 4093 O O . PRO A 1 526 ? 7.578 -50.007 -40.973 1.00 39.69 526 PRO A O 1
ATOM 4096 N N . ILE A 1 527 ? 5.702 -48.830 -41.397 1.00 25.95 527 ILE A N 1
ATOM 4097 C CA . ILE A 1 527 ? 4.549 -49.775 -41.476 1.00 25.95 527 ILE A CA 1
ATOM 4098 C C . ILE A 1 527 ? 4.321 -50.909 -40.414 1.00 25.95 527 ILE A C 1
ATOM 4100 O O . ILE A 1 527 ? 5.044 -51.889 -40.331 1.00 25.95 527 ILE A O 1
ATOM 4104 N N . HIS A 1 528 ? 3.164 -50.792 -39.728 1.00 29.61 528 HIS A N 1
ATOM 4105 C CA . HIS A 1 528 ? 2.168 -51.779 -39.209 1.00 29.61 528 HIS A CA 1
ATOM 4106 C C . HIS A 1 528 ? 2.475 -53.127 -38.475 1.00 29.61 528 HIS A C 1
ATOM 4108 O O . HIS A 1 528 ? 2.924 -54.097 -39.068 1.00 29.61 528 HIS A O 1
ATOM 4114 N N . ALA A 1 529 ? 1.864 -53.223 -37.271 1.00 27.39 529 ALA A N 1
ATOM 4115 C CA . ALA A 1 529 ? 0.893 -54.242 -36.769 1.00 27.39 529 ALA A CA 1
ATOM 4116 C C . ALA A 1 529 ? 1.282 -55.705 -36.409 1.00 27.39 529 ALA A C 1
ATOM 4118 O O . ALA A 1 529 ? 1.890 -56.405 -37.211 1.00 27.39 529 ALA A O 1
ATOM 4119 N N . ARG A 1 530 ? 0.730 -56.220 -35.276 1.00 28.28 530 ARG A N 1
ATOM 4120 C CA . ARG A 1 530 ? -0.298 -57.309 -35.237 1.00 28.28 530 ARG A CA 1
ATOM 4121 C C . ARG A 1 530 ? -0.788 -57.779 -33.836 1.00 28.28 530 ARG A C 1
ATOM 4123 O O . ARG A 1 530 ? -0.001 -57.892 -32.908 1.00 28.28 530 ARG A O 1
ATOM 4130 N N . ASP A 1 531 ? -2.096 -58.070 -33.775 1.00 32.72 531 ASP A N 1
ATOM 4131 C CA . ASP A 1 531 ? -2.866 -59.217 -33.213 1.00 32.72 531 ASP A CA 1
ATOM 4132 C C . ASP A 1 531 ? -2.574 -59.910 -31.846 1.00 32.72 531 ASP A C 1
ATOM 4134 O O . ASP A 1 531 ? -1.442 -60.287 -31.563 1.00 32.72 531 ASP A O 1
ATOM 4138 N N . ALA A 1 532 ? -3.674 -60.236 -31.114 1.00 29.56 532 ALA A N 1
ATOM 4139 C CA . ALA A 1 532 ? -4.015 -61.505 -30.390 1.00 29.56 532 ALA A CA 1
ATOM 4140 C C . ALA A 1 532 ? -4.595 -61.345 -28.944 1.00 29.56 532 ALA A C 1
ATOM 4142 O O . ALA A 1 532 ? -4.179 -60.439 -28.235 1.00 29.56 532 ALA A O 1
ATOM 4143 N N . VAL A 1 533 ? -5.431 -62.234 -28.350 1.00 28.23 533 VAL A N 1
ATOM 4144 C CA . VAL A 1 533 ? -6.643 -63.016 -28.765 1.00 28.23 533 VAL A CA 1
ATOM 4145 C C . VAL A 1 533 ? -7.246 -63.765 -27.522 1.00 28.23 533 VAL A C 1
ATOM 4147 O O . VAL A 1 533 ? -6.519 -63.939 -26.548 1.00 28.23 533 VAL A O 1
ATOM 4150 N N . ARG A 1 534 ? -8.513 -64.267 -27.576 1.00 27.14 534 ARG A N 1
ATOM 4151 C CA . ARG A 1 534 ? -9.303 -65.092 -26.577 1.00 27.14 534 ARG A CA 1
ATOM 4152 C C . ARG A 1 534 ? -10.192 -64.333 -25.551 1.00 27.14 534 ARG A C 1
ATOM 4154 O O . ARG A 1 534 ? -9.821 -63.242 -25.150 1.00 27.14 534 ARG A O 1
ATOM 4161 N N . SER A 1 535 ? -11.285 -64.887 -24.973 1.00 27.61 535 SER A N 1
ATOM 4162 C CA . SER A 1 535 ? -12.490 -65.599 -25.513 1.00 27.61 535 SER A CA 1
ATOM 4163 C C . SER A 1 535 ? -13.577 -65.847 -24.412 1.00 27.61 535 SER A C 1
ATOM 4165 O O . SER A 1 535 ? -13.234 -65.917 -23.239 1.00 27.61 535 SER A O 1
ATOM 4167 N N . PHE A 1 536 ? -14.859 -65.996 -24.809 1.00 27.42 536 PHE A N 1
ATOM 4168 C CA . PHE A 1 536 ? -16.118 -66.276 -24.038 1.00 27.42 536 PHE A CA 1
ATOM 4169 C C . PHE A 1 536 ? -16.134 -67.572 -23.168 1.00 27.42 536 PHE A C 1
ATOM 4171 O O . PHE A 1 536 ? -15.168 -68.326 -23.312 1.00 27.42 536 PHE A O 1
ATOM 4178 N N . PRO A 1 537 ? -17.184 -67.925 -22.348 1.00 45.53 537 PRO A N 1
ATOM 4179 C CA . PRO A 1 537 ? -18.582 -67.403 -22.167 1.00 45.53 537 PRO A CA 1
ATOM 4180 C C . PRO A 1 537 ? -18.989 -67.106 -20.678 1.00 45.53 537 PRO A C 1
ATOM 4182 O O . PRO A 1 537 ? -18.111 -67.084 -19.826 1.00 45.53 537 PRO A O 1
ATOM 4185 N N . GLY A 1 538 ? -20.252 -66.886 -20.234 1.00 26.22 538 GLY A N 1
ATOM 4186 C CA . GLY A 1 538 ? -21.535 -66.518 -20.893 1.00 26.22 538 GLY A CA 1
ATOM 4187 C C . GLY A 1 538 ? -22.855 -66.991 -20.191 1.00 26.22 538 GLY A C 1
ATOM 4188 O O . GLY A 1 538 ? -22.905 -68.097 -19.677 1.00 26.22 538 GLY A O 1
ATOM 4189 N N . ALA A 1 539 ? -23.921 -66.162 -20.264 1.00 26.48 539 ALA A N 1
ATOM 4190 C CA . ALA A 1 539 ? -25.390 -66.417 -20.134 1.00 26.48 539 ALA A CA 1
ATOM 4191 C C . ALA A 1 539 ? -26.126 -66.859 -18.811 1.00 26.48 539 ALA A C 1
ATOM 4193 O O . ALA A 1 539 ? -26.175 -68.034 -18.476 1.00 26.48 539 ALA A O 1
ATOM 4194 N N . ALA A 1 540 ? -26.939 -65.917 -18.277 1.00 26.55 540 ALA A N 1
ATOM 4195 C CA . ALA A 1 540 ? -28.388 -66.019 -17.922 1.00 26.55 540 ALA A CA 1
ATOM 4196 C C . ALA A 1 540 ? -28.954 -66.599 -16.577 1.00 26.55 540 ALA A C 1
ATOM 4198 O O . ALA A 1 540 ? -28.392 -67.489 -15.954 1.00 26.55 540 ALA A O 1
ATOM 4199 N N . LEU A 1 541 ? -30.181 -66.109 -16.264 1.00 26.58 541 LEU A N 1
ATOM 4200 C CA . LEU A 1 541 ? -31.255 -66.560 -15.328 1.00 26.58 541 LEU A CA 1
ATOM 4201 C C . LEU A 1 541 ? -31.419 -65.935 -13.907 1.00 26.58 541 LEU A C 1
ATOM 4203 O O . LEU A 1 541 ? -30.473 -65.559 -13.227 1.00 26.58 541 LEU A O 1
ATOM 4207 N N . GLN A 1 542 ? -32.701 -65.818 -13.510 1.00 29.66 542 GLN A N 1
ATOM 4208 C CA . GLN A 1 542 ? -33.322 -65.414 -12.217 1.00 29.66 542 GLN A CA 1
ATOM 4209 C C . GLN A 1 542 ? -33.832 -66.690 -11.475 1.00 29.66 542 GLN A C 1
ATOM 4211 O O . GLN A 1 542 ? -33.994 -67.676 -12.204 1.00 29.66 542 GLN A O 1
ATOM 4216 N N . PRO A 1 543 ? -34.137 -66.753 -10.133 1.00 41.47 543 PRO A N 1
ATOM 4217 C CA . PRO A 1 543 ? -35.264 -65.998 -9.502 1.00 41.47 543 PRO A CA 1
ATOM 4218 C C . PRO A 1 543 ? -35.348 -65.773 -7.939 1.00 41.47 543 PRO A C 1
ATOM 4220 O O . PRO A 1 543 ? -34.766 -66.500 -7.150 1.00 41.47 543 PRO A O 1
ATOM 4223 N N . VAL A 1 544 ? -36.208 -64.810 -7.531 1.00 25.47 544 VAL A N 1
ATOM 4224 C CA . VAL A 1 544 ? -37.242 -64.812 -6.430 1.00 25.47 544 VAL A CA 1
ATOM 4225 C C . VAL A 1 544 ? -36.926 -65.045 -4.911 1.00 25.47 544 VAL A C 1
ATOM 4227 O O . VAL A 1 544 ? -36.330 -66.042 -4.528 1.00 25.47 544 VAL A O 1
ATOM 4230 N N . SER A 1 545 ? -37.575 -64.210 -4.055 1.00 25.06 545 SER A N 1
ATOM 4231 C CA . SER A 1 545 ? -37.895 -64.350 -2.591 1.00 25.06 545 SER A CA 1
ATOM 4232 C C . SER A 1 545 ? -36.770 -64.183 -1.538 1.00 25.06 545 SER A C 1
ATOM 4234 O O . SER A 1 545 ? -35.614 -64.424 -1.850 1.00 25.06 545 SER A O 1
ATOM 4236 N N . LEU A 1 546 ? -36.993 -63.755 -0.270 1.00 24.17 546 LEU A N 1
ATOM 4237 C CA . LEU A 1 546 ? -38.190 -63.687 0.622 1.00 24.17 546 LEU A CA 1
ATOM 4238 C C . LEU A 1 546 ? -38.045 -62.572 1.726 1.00 24.17 546 LEU A C 1
ATOM 4240 O O . LEU A 1 546 ? -36.966 -62.005 1.868 1.00 24.17 546 LEU A O 1
ATOM 4244 N N . MET A 1 547 ? -39.091 -62.284 2.532 1.00 26.41 547 MET A N 1
ATOM 4245 C CA . MET A 1 547 ? -39.076 -61.429 3.768 1.00 26.41 547 MET A CA 1
ATOM 4246 C C . MET A 1 547 ? -39.340 -62.279 5.045 1.00 26.41 547 MET A C 1
ATOM 4248 O O . MET A 1 547 ? -39.652 -63.459 4.866 1.00 26.41 547 MET A O 1
ATOM 4252 N N . PRO A 1 548 ? -39.183 -61.778 6.305 1.00 42.59 548 PRO A N 1
ATOM 4253 C CA . PRO A 1 548 ? -40.145 -60.888 7.038 1.00 42.59 548 PRO A CA 1
ATOM 4254 C C . PRO A 1 548 ? -39.464 -59.677 7.773 1.00 42.59 548 PRO A C 1
ATOM 4256 O O . PRO A 1 548 ? -38.243 -59.681 7.877 1.00 42.59 548 PRO A O 1
ATOM 4259 N N . SER A 1 549 ? -40.062 -58.561 8.257 1.00 27.02 549 SER A N 1
ATOM 4260 C CA . SER A 1 549 ? -41.423 -58.133 8.721 1.00 27.02 549 SER A CA 1
ATOM 4261 C C . SER A 1 549 ? -41.714 -58.389 10.228 1.00 27.02 549 SER A C 1
ATOM 4263 O O . SER A 1 549 ? -41.462 -59.502 10.667 1.00 27.02 549 SER A O 1
ATOM 4265 N N . VAL A 1 550 ? -42.272 -57.488 11.076 1.00 29.33 550 VAL A N 1
ATOM 4266 C CA . VAL A 1 550 ? -42.752 -56.070 10.982 1.00 29.33 550 VAL A CA 1
ATOM 4267 C C . VAL A 1 550 ? -42.956 -55.452 12.406 1.00 29.33 550 VAL A C 1
ATOM 4269 O O . VAL A 1 550 ? -43.196 -56.233 13.313 1.00 29.33 550 VAL A O 1
ATOM 4272 N N . GLU A 1 551 ? -42.939 -54.112 12.600 1.00 24.45 551 GLU A N 1
ATOM 4273 C CA . GLU A 1 551 ? -43.749 -53.306 13.584 1.00 24.45 551 GLU A CA 1
ATOM 4274 C C . GLU A 1 551 ? -43.589 -51.784 13.246 1.00 24.45 551 GLU A C 1
ATOM 4276 O O . GLU A 1 551 ? -42.461 -51.350 13.033 1.00 24.45 551 GLU A O 1
ATOM 4281 N N . HIS A 1 552 ? -44.595 -50.954 12.882 1.00 30.12 552 HIS A N 1
ATOM 4282 C CA . HIS A 1 552 ? -45.809 -50.403 13.557 1.00 30.12 552 HIS A CA 1
ATOM 4283 C C . HIS A 1 552 ? -45.512 -49.242 14.558 1.00 30.12 552 HIS A C 1
ATOM 4285 O O . HIS A 1 552 ? -44.505 -49.298 15.245 1.00 30.12 552 HIS A O 1
ATOM 4291 N N . VAL A 1 553 ? -46.253 -48.111 14.663 1.00 26.11 553 VAL A N 1
ATOM 4292 C CA . VAL A 1 553 ? -47.704 -47.783 14.501 1.00 26.11 553 VAL A CA 1
ATOM 4293 C C . VAL A 1 553 ? -47.964 -46.322 13.984 1.00 26.11 553 VAL A C 1
ATOM 4295 O O . VAL A 1 553 ? -47.296 -45.416 14.455 1.00 26.11 553 VAL A O 1
ATOM 4298 N N . ASN A 1 554 ? -48.965 -46.127 13.087 1.00 28.39 554 ASN A N 1
ATOM 4299 C CA . ASN A 1 554 ? -49.898 -44.979 12.782 1.00 28.39 554 ASN A CA 1
ATOM 4300 C C . ASN A 1 554 ? -49.515 -43.471 12.941 1.00 28.39 554 ASN A C 1
ATOM 4302 O O . ASN A 1 554 ? -48.706 -43.106 13.777 1.00 28.39 554 ASN A O 1
ATOM 4306 N N . SER A 1 555 ? -50.154 -42.481 12.278 1.00 28.81 555 SER A N 1
ATOM 4307 C CA . SER A 1 555 ? -51.091 -42.387 11.115 1.00 28.81 555 SER A CA 1
ATOM 4308 C C . SER A 1 555 ? -51.228 -40.903 10.693 1.00 28.81 555 SER A C 1
ATOM 4310 O O . SER A 1 555 ? -51.347 -40.057 11.571 1.00 28.81 555 SER A O 1
ATOM 4312 N N . GLY A 1 556 ? -51.204 -40.524 9.407 1.00 24.91 556 GLY A N 1
ATOM 4313 C CA . GLY A 1 556 ? -52.408 -40.339 8.560 1.00 24.91 556 GLY A CA 1
ATOM 4314 C C . GLY A 1 556 ? -52.529 -38.866 8.087 1.00 24.91 556 GLY A C 1
ATOM 4315 O O . GLY A 1 556 ? -51.922 -38.000 8.703 1.00 24.91 556 GLY A O 1
ATOM 4316 N N . SER A 1 557 ? -53.237 -38.486 7.013 1.00 26.50 557 SER A N 1
ATOM 4317 C CA . SER A 1 557 ? -53.927 -39.265 5.964 1.00 26.50 557 SER A CA 1
ATOM 4318 C C . SER A 1 557 ? -54.339 -38.376 4.766 1.00 26.50 557 SER A C 1
ATOM 4320 O O . SER A 1 557 ? -54.957 -37.347 5.008 1.00 26.50 557 SER A O 1
ATOM 4322 N N . THR A 1 558 ? -54.152 -38.851 3.516 1.00 25.42 558 THR A N 1
ATOM 4323 C CA . THR A 1 558 ? -54.909 -38.495 2.266 1.00 25.42 558 THR A CA 1
ATOM 4324 C C . THR A 1 558 ? -54.967 -37.009 1.813 1.00 25.42 558 THR A C 1
ATOM 4326 O O . THR A 1 558 ? -54.927 -36.098 2.618 1.00 25.42 558 THR A O 1
ATOM 4329 N N . ALA A 1 559 ? -55.082 -36.637 0.530 1.00 24.77 559 ALA A N 1
ATOM 4330 C CA . ALA A 1 559 ? -55.701 -37.303 -0.626 1.00 24.77 559 ALA A CA 1
ATOM 4331 C C . ALA A 1 559 ? -54.980 -36.982 -1.966 1.00 24.77 559 ALA A C 1
ATOM 4333 O O . ALA A 1 559 ? -53.885 -36.425 -1.966 1.00 24.77 559 ALA A O 1
ATOM 4334 N N . SER A 1 560 ? -55.555 -37.372 -3.115 1.00 22.78 560 SER A N 1
ATOM 4335 C CA . SER A 1 560 ? -54.815 -37.517 -4.383 1.00 22.78 560 SER A CA 1
ATOM 4336 C C . SER A 1 560 ? -55.536 -37.069 -5.668 1.00 22.78 560 SER A C 1
ATOM 4338 O O . SER A 1 560 ? -56.734 -37.278 -5.808 1.00 22.78 560 SER A O 1
ATOM 4340 N N . CYS A 1 561 ? -54.715 -36.725 -6.672 1.00 21.53 561 CYS A N 1
ATOM 4341 C CA . CYS A 1 561 ? -54.887 -37.021 -8.110 1.00 21.53 561 CYS A CA 1
ATOM 4342 C C . CYS A 1 561 ? -55.823 -36.156 -8.999 1.00 21.53 561 CYS A C 1
ATOM 4344 O O . CYS A 1 561 ? -57.027 -36.382 -9.059 1.00 21.53 561 CYS A O 1
ATOM 4346 N N . SER A 1 562 ? -55.191 -35.393 -9.914 1.00 24.00 562 SER A N 1
ATOM 4347 C CA . SER A 1 562 ? -55.703 -34.973 -11.248 1.00 24.00 562 SER A CA 1
ATOM 4348 C C . SER A 1 562 ? -56.873 -33.950 -11.264 1.00 24.00 562 SER A C 1
ATOM 4350 O O . SER A 1 562 ? -57.501 -33.727 -10.242 1.00 24.00 562 SER A O 1
ATOM 4352 N N . ARG A 1 563 ? -57.214 -33.230 -12.353 1.00 23.34 563 ARG A N 1
ATOM 4353 C CA . ARG A 1 563 ? -57.002 -33.426 -13.809 1.00 23.34 563 ARG A CA 1
ATOM 4354 C C . ARG A 1 563 ? -57.344 -32.122 -14.593 1.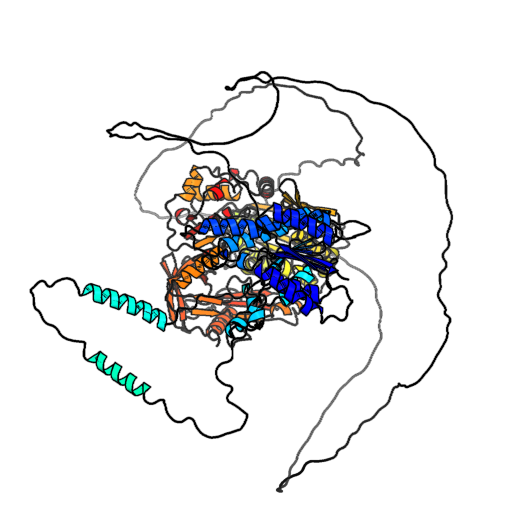00 23.34 563 ARG A C 1
ATOM 4356 O O . ARG A 1 563 ? -57.988 -31.245 -14.039 1.00 23.34 563 ARG A O 1
ATOM 4363 N N . VAL A 1 564 ? -57.078 -32.109 -15.910 1.00 21.12 564 VAL A N 1
ATOM 4364 C CA . VAL A 1 564 ? -57.653 -31.220 -16.970 1.00 21.12 564 VAL A CA 1
ATOM 4365 C C . VAL A 1 564 ? -57.001 -29.835 -17.199 1.00 21.12 564 VAL A C 1
ATOM 4367 O O . VAL A 1 564 ? -56.513 -29.175 -16.291 1.00 21.12 564 VAL A O 1
ATOM 4370 N N . LYS A 1 565 ? -56.975 -29.453 -18.489 1.00 25.44 565 LYS A N 1
ATOM 4371 C CA . LYS A 1 565 ? -56.516 -28.190 -19.096 1.00 25.44 565 LYS A CA 1
ATOM 4372 C C . LYS A 1 565 ? -57.442 -26.997 -18.793 1.00 25.44 565 LYS A C 1
ATOM 4374 O O . LYS A 1 565 ? -58.642 -27.205 -18.663 1.00 25.44 565 LYS A O 1
ATOM 4379 N N . VAL A 1 566 ? -56.937 -25.776 -18.996 1.00 24.08 566 VAL A N 1
ATOM 4380 C CA . VAL A 1 566 ? -57.641 -24.724 -19.770 1.00 24.08 566 VAL A CA 1
ATOM 4381 C C . VAL A 1 566 ? -56.613 -24.044 -20.698 1.00 24.08 566 VAL A C 1
ATOM 4383 O O . VAL A 1 566 ? -55.429 -23.999 -20.371 1.00 24.08 566 VAL A O 1
ATOM 4386 N N . GLU A 1 567 ? -57.045 -23.591 -21.875 1.00 23.78 567 GLU A N 1
ATOM 4387 C CA . GLU A 1 567 ? -56.238 -22.898 -22.901 1.00 23.78 567 GLU A CA 1
ATOM 4388 C C . GLU A 1 567 ? -56.679 -21.416 -23.010 1.00 23.78 567 GLU A C 1
ATOM 4390 O O . GLU A 1 567 ? -57.625 -21.021 -22.336 1.00 23.78 567 GLU A O 1
ATOM 4395 N N . ALA A 1 568 ? -56.070 -20.644 -23.925 1.00 25.83 568 ALA A N 1
ATOM 4396 C CA . ALA A 1 568 ? -56.595 -19.368 -24.457 1.00 25.83 568 ALA A CA 1
ATOM 4397 C C . ALA A 1 568 ? -56.517 -18.109 -23.530 1.00 25.83 568 ALA A C 1
ATOM 4399 O O . ALA A 1 568 ? -56.551 -18.210 -22.311 1.00 25.83 568 ALA A O 1
ATOM 4400 N N . GLU A 1 569 ? -56.389 -16.869 -24.035 1.00 25.36 569 GLU A N 1
ATOM 4401 C CA . GLU A 1 569 ? -56.021 -16.430 -25.395 1.00 25.36 569 GLU A CA 1
ATOM 4402 C C . GLU A 1 569 ? -55.500 -14.972 -25.467 1.00 25.36 569 GLU A C 1
ATOM 4404 O O . GLU A 1 569 ? -55.683 -14.175 -24.554 1.00 25.36 569 GLU A O 1
ATOM 4409 N N . ASN A 1 570 ? -54.896 -14.645 -26.619 1.00 25.81 570 ASN A N 1
ATOM 4410 C CA . ASN A 1 570 ? -54.880 -13.353 -27.330 1.00 25.81 570 ASN A CA 1
ATOM 4411 C C . ASN A 1 570 ? -55.158 -12.025 -26.583 1.00 25.81 570 ASN A C 1
ATOM 4413 O O . ASN A 1 570 ? -56.288 -11.739 -26.189 1.00 25.81 570 ASN A O 1
ATOM 4417 N N . ARG A 1 571 ? -54.248 -11.055 -26.791 1.00 25.22 571 ARG A N 1
ATOM 4418 C CA . ARG A 1 571 ? -54.596 -9.841 -27.567 1.00 25.22 571 ARG A CA 1
ATOM 4419 C C . ARG A 1 571 ? -53.384 -9.171 -28.226 1.00 25.22 571 ARG A C 1
ATOM 4421 O O . ARG A 1 571 ? -52.346 -8.983 -27.604 1.00 25.22 571 ARG A O 1
ATOM 4428 N N . LYS A 1 572 ? -53.545 -8.794 -29.500 1.00 28.34 572 LYS A N 1
ATOM 4429 C CA . LYS A 1 572 ? -52.629 -7.926 -30.263 1.00 28.34 572 LYS A CA 1
ATOM 4430 C C . LYS A 1 572 ? -53.080 -6.470 -30.143 1.00 28.34 572 LYS A C 1
ATOM 4432 O O . LYS A 1 572 ? -54.284 -6.227 -30.109 1.00 28.34 572 LYS A O 1
ATOM 4437 N N . MET A 1 573 ? -52.153 -5.522 -30.270 1.00 23.80 573 MET A N 1
ATOM 4438 C CA . MET A 1 573 ? -52.459 -4.215 -30.862 1.00 23.80 573 MET A CA 1
ATOM 4439 C C . MET A 1 573 ? -51.211 -3.610 -31.523 1.00 23.80 573 MET A C 1
ATOM 4441 O O . MET A 1 573 ? -50.111 -3.736 -30.995 1.00 23.80 573 MET A O 1
ATOM 4445 N N . ASN A 1 574 ? -51.390 -2.995 -32.695 1.00 25.50 574 ASN A N 1
ATOM 4446 C CA . ASN A 1 574 ? -50.344 -2.331 -33.485 1.00 25.50 574 ASN A CA 1
ATOM 4447 C C . ASN A 1 574 ? -50.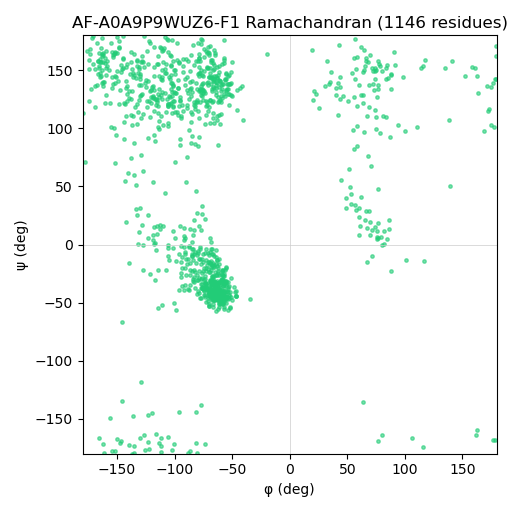529 -0.809 -33.417 1.00 25.50 574 ASN A C 1
ATOM 4449 O O . ASN A 1 574 ? -51.677 -0.376 -33.385 1.00 25.50 574 ASN A O 1
ATOM 4453 N N . LEU A 1 575 ? -49.442 -0.035 -33.542 1.00 24.72 575 LEU A N 1
ATOM 4454 C CA . LEU A 1 575 ? -49.352 1.253 -34.268 1.00 24.72 575 LEU A CA 1
ATOM 4455 C C . LEU A 1 575 ? -47.882 1.763 -34.252 1.00 24.72 575 LEU A C 1
ATOM 4457 O O . LEU A 1 575 ? -47.108 1.326 -33.409 1.00 24.72 575 LEU A O 1
ATOM 4461 N N . ALA A 1 576 ? -47.481 2.761 -35.050 1.00 24.73 576 ALA A N 1
ATOM 4462 C CA . ALA A 1 576 ? -47.139 2.683 -36.482 1.00 24.73 576 ALA A CA 1
ATOM 4463 C C . ALA A 1 576 ? -46.327 3.936 -36.916 1.00 24.73 576 ALA A C 1
ATOM 4465 O O . ALA A 1 576 ? -46.736 5.041 -36.577 1.00 24.73 576 ALA A O 1
ATOM 4466 N N . MET A 1 577 ? -45.284 3.772 -37.756 1.00 23.61 577 MET A N 1
ATOM 4467 C CA . MET A 1 577 ? -44.576 4.849 -38.508 1.00 23.61 577 MET A CA 1
ATOM 4468 C C . MET A 1 577 ? -43.869 5.938 -37.641 1.00 23.61 577 MET A C 1
ATOM 4470 O O . MET A 1 577 ? -43.994 5.935 -36.424 1.00 23.61 577 MET A O 1
ATOM 4474 N N . MET A 1 578 ? -43.036 6.864 -38.146 1.00 23.92 578 MET A N 1
ATOM 4475 C CA . MET A 1 578 ? -42.593 7.198 -39.520 1.00 23.92 578 MET A CA 1
ATOM 4476 C C . MET A 1 578 ? -41.073 6.971 -39.723 1.00 23.92 578 MET A C 1
ATOM 4478 O O . MET A 1 578 ? -40.460 6.209 -38.981 1.00 23.92 578 MET A O 1
ATOM 4482 N N . SER A 1 579 ? -40.465 7.545 -40.772 1.00 22.11 579 SER A N 1
ATOM 4483 C CA . SER A 1 579 ? -39.151 7.121 -41.289 1.00 22.11 579 SER A CA 1
ATOM 4484 C C . SER A 1 579 ? -38.461 8.158 -42.191 1.00 22.11 579 SER A C 1
ATOM 4486 O O . SER A 1 579 ? -39.161 8.892 -42.882 1.00 22.11 579 SER A O 1
ATOM 4488 N N . TYR A 1 580 ? -37.124 8.065 -42.306 1.00 24.75 580 TYR A N 1
ATOM 4489 C CA . TYR A 1 580 ? -36.224 8.755 -43.267 1.00 24.75 580 TYR A CA 1
ATOM 4490 C C . TYR A 1 580 ? -35.897 10.245 -42.987 1.00 24.75 580 TYR A C 1
ATOM 4492 O O . TYR A 1 580 ? -36.647 10.885 -42.253 1.00 24.75 580 TYR A O 1
ATOM 4500 N N . PRO A 1 581 ? -34.777 10.813 -43.521 1.00 29.20 581 PRO A N 1
ATOM 4501 C CA . PRO A 1 581 ? -33.868 10.303 -44.569 1.00 29.20 581 PRO A CA 1
ATOM 4502 C C . PRO A 1 581 ? -32.377 10.147 -44.175 1.00 29.20 581 PRO A C 1
ATOM 4504 O O . PRO A 1 581 ? -31.987 10.359 -43.032 1.00 29.20 581 PRO A O 1
ATOM 4507 N N . ALA A 1 582 ? -31.539 9.773 -45.152 1.00 24.70 582 ALA A N 1
ATOM 4508 C CA . ALA A 1 582 ? -30.082 9.631 -45.042 1.00 24.70 582 ALA A CA 1
ATOM 4509 C C . ALA A 1 582 ? -29.356 10.316 -46.226 1.00 24.70 582 ALA A C 1
ATOM 4511 O O . ALA A 1 582 ? -29.968 10.462 -47.287 1.00 24.70 582 ALA A O 1
ATOM 4512 N N . PRO A 1 583 ? -28.060 10.671 -46.097 1.00 25.67 583 PRO A N 1
ATOM 4513 C CA . PRO A 1 583 ? -27.211 11.046 -47.226 1.00 25.67 583 PRO A CA 1
ATOM 4514 C C . PRO A 1 583 ? -26.150 9.986 -47.600 1.00 25.67 583 PRO A C 1
ATOM 4516 O O . PRO A 1 583 ? -25.592 9.273 -46.770 1.00 25.67 583 PRO A O 1
ATOM 4519 N N . SER A 1 584 ? -25.867 9.936 -48.899 1.00 24.70 584 SER A N 1
ATOM 4520 C CA . SER A 1 584 ? -24.826 9.193 -49.631 1.00 24.70 584 SER A CA 1
ATOM 4521 C C . SER A 1 584 ? -23.392 9.727 -49.412 1.00 24.70 584 SER A C 1
ATOM 4523 O O . SER A 1 584 ? -23.242 10.870 -49.000 1.00 24.70 584 SER A O 1
ATOM 4525 N N . SER A 1 585 ? -22.281 9.087 -49.822 1.00 24.72 585 SER A N 1
ATOM 4526 C CA . SER A 1 585 ? -21.918 7.675 -50.105 1.00 24.72 585 SER A CA 1
ATOM 4527 C C . SER A 1 585 ? -20.469 7.628 -50.638 1.00 24.72 585 SER A C 1
ATOM 4529 O O . SER A 1 585 ? -20.168 8.415 -51.534 1.00 24.72 585 SER A O 1
ATOM 4531 N N . GLN A 1 586 ? -19.623 6.666 -50.242 1.00 26.69 586 GLN A N 1
ATOM 4532 C CA . GLN A 1 586 ? -18.485 6.178 -51.059 1.00 26.69 586 GLN A CA 1
ATOM 4533 C C . GLN A 1 586 ? -18.267 4.663 -50.840 1.00 26.69 586 GLN A C 1
ATOM 4535 O O . GLN A 1 586 ? -18.821 4.084 -49.908 1.00 26.69 586 GLN A O 1
ATOM 4540 N N . LYS A 1 587 ? -17.563 3.999 -51.769 1.00 24.97 587 LYS A N 1
ATOM 4541 C CA . LYS A 1 587 ? -17.630 2.538 -51.992 1.00 24.97 587 LYS A CA 1
ATOM 4542 C C . LYS A 1 587 ? -16.628 1.722 -51.149 1.00 24.97 587 LYS A C 1
ATOM 4544 O O . LYS A 1 587 ? -15.436 2.014 -51.217 1.00 24.97 587 LYS A O 1
ATOM 4549 N N . PRO A 1 588 ? -17.057 0.629 -50.489 1.00 25.03 588 PRO A N 1
ATOM 4550 C CA . PRO A 1 588 ? -16.177 -0.469 -50.079 1.00 25.03 588 PRO A CA 1
ATOM 4551 C C . PRO A 1 588 ? -15.757 -1.354 -51.270 1.00 25.03 588 PRO A C 1
ATOM 4553 O O . PRO A 1 588 ? -16.416 -1.364 -52.311 1.00 25.03 588 PRO A O 1
ATOM 4556 N N . ILE A 1 589 ? -14.678 -2.123 -51.099 1.00 28.06 589 ILE A N 1
ATOM 4557 C CA . ILE A 1 589 ? -14.134 -3.066 -52.096 1.00 28.06 589 ILE A CA 1
ATOM 4558 C C . ILE A 1 589 ? -14.720 -4.476 -51.877 1.00 28.06 589 ILE A C 1
ATOM 4560 O O . ILE A 1 589 ? -15.050 -4.853 -50.754 1.00 28.06 589 ILE A O 1
ATOM 4564 N N . SER A 1 590 ? -14.882 -5.243 -52.959 1.00 25.52 590 SER A N 1
ATOM 4565 C CA . SER A 1 590 ? -15.555 -6.551 -52.986 1.00 25.52 590 SER A CA 1
ATOM 4566 C C . SER A 1 590 ? -14.819 -7.665 -52.213 1.00 25.52 590 SER A C 1
ATOM 4568 O O . SER A 1 590 ? -13.600 -7.781 -52.348 1.00 25.52 590 SER A O 1
ATOM 4570 N N . PRO A 1 591 ? -15.537 -8.549 -51.489 1.00 26.72 591 PRO A N 1
ATOM 4571 C CA . PRO A 1 591 ? -14.977 -9.786 -50.941 1.00 26.72 591 PRO A CA 1
ATOM 4572 C C . PRO A 1 591 ? -14.912 -10.927 -51.988 1.00 26.72 591 PRO A C 1
ATOM 4574 O O . PRO A 1 591 ? -15.669 -10.906 -52.963 1.00 26.72 591 PRO A O 1
ATOM 4577 N N . PRO A 1 592 ? -14.041 -11.940 -51.791 1.00 27.22 592 PRO A N 1
ATOM 4578 C CA . PRO A 1 592 ? -13.974 -13.155 -52.617 1.00 27.22 592 PRO A CA 1
ATOM 4579 C C . PRO A 1 592 ? -15.192 -14.093 -52.414 1.00 27.22 592 PRO A C 1
ATOM 4581 O O . PRO A 1 592 ? -15.954 -13.911 -51.461 1.00 27.22 592 PRO A O 1
ATOM 4584 N N . PRO A 1 593 ? -15.422 -15.072 -53.317 1.00 28.50 593 PRO A N 1
ATOM 4585 C CA . PRO A 1 593 ? -16.725 -15.727 -53.469 1.00 28.50 593 PRO A CA 1
ATOM 4586 C C . PRO A 1 593 ? -17.064 -16.781 -52.406 1.00 28.50 593 PRO A C 1
ATOM 4588 O O . PRO A 1 593 ? -16.200 -17.387 -51.774 1.00 28.50 593 PRO A O 1
ATOM 4591 N N . SER A 1 594 ? -18.367 -17.028 -52.269 1.00 25.97 594 SER A N 1
ATOM 4592 C CA . SER A 1 594 ? -18.963 -18.005 -51.362 1.00 25.97 594 SER A CA 1
ATOM 4593 C C . SER A 1 594 ? -18.641 -19.458 -51.726 1.00 25.97 594 SER A C 1
ATOM 4595 O O . SER A 1 594 ? -18.686 -19.857 -52.889 1.00 25.97 594 SER A O 1
ATOM 4597 N N . GLN A 1 595 ? -18.436 -20.284 -50.697 1.00 28.66 595 GLN A N 1
ATOM 4598 C CA . GLN A 1 595 ? -18.648 -21.730 -50.777 1.00 28.66 595 GLN A CA 1
ATOM 4599 C C . GLN A 1 595 ? -19.857 -22.125 -49.920 1.00 28.66 595 GLN A C 1
ATOM 4601 O O . GLN A 1 595 ? -20.218 -21.439 -48.963 1.00 28.66 595 GLN A O 1
ATOM 4606 N N . THR A 1 596 ? -20.529 -23.192 -50.340 1.00 26.75 596 THR A N 1
ATOM 4607 C CA . THR A 1 596 ? -21.843 -23.646 -49.864 1.00 26.75 596 THR A CA 1
ATOM 4608 C C . THR A 1 596 ? -21.886 -23.985 -48.376 1.00 26.75 596 THR A C 1
ATOM 4610 O O . THR A 1 596 ? -20.987 -24.646 -47.860 1.00 26.75 596 THR A O 1
ATOM 4613 N N . ALA A 1 597 ? -22.985 -23.622 -47.709 1.00 26.09 597 ALA A N 1
ATOM 4614 C CA . ALA A 1 597 ? -23.271 -24.076 -46.352 1.00 26.09 597 ALA A CA 1
ATOM 4615 C C . ALA A 1 597 ? -23.560 -25.596 -46.323 1.00 26.09 597 ALA A C 1
ATOM 4617 O O . ALA A 1 597 ? -24.342 -26.065 -47.153 1.00 26.09 597 ALA A O 1
ATOM 4618 N N . PRO A 1 598 ? -22.976 -26.365 -45.384 1.00 27.67 598 PRO A N 1
ATOM 4619 C CA . PRO A 1 598 ? -23.358 -27.752 -45.140 1.00 27.67 598 PRO A CA 1
ATOM 4620 C C . PRO A 1 598 ? -24.649 -27.849 -44.308 1.00 27.67 598 PRO A C 1
ATOM 4622 O O . PRO A 1 598 ? -24.961 -26.969 -43.505 1.00 27.67 598 PRO A O 1
ATOM 4625 N N . GLU A 1 599 ? -25.384 -28.946 -44.489 1.00 25.78 599 GLU A N 1
ATOM 4626 C CA . GLU A 1 599 ? -26.627 -29.254 -43.769 1.00 25.78 599 GLU A CA 1
ATOM 4627 C C . GLU A 1 599 ? -26.418 -29.526 -42.261 1.00 25.78 599 GLU A C 1
ATOM 4629 O O . GLU A 1 599 ? -25.312 -29.876 -41.834 1.00 25.78 599 GLU A O 1
ATOM 4634 N N . PRO A 1 600 ? -27.472 -29.393 -41.424 1.00 26.80 600 PRO A N 1
ATOM 4635 C CA . PRO A 1 600 ? -27.384 -29.649 -39.988 1.00 26.80 600 PRO A CA 1
ATOM 4636 C C . PRO A 1 600 ? -27.100 -31.128 -39.683 1.00 26.80 600 PRO A C 1
ATOM 4638 O O . PRO A 1 600 ? -27.987 -31.981 -39.741 1.00 26.80 600 PRO A O 1
ATOM 4641 N N . LEU A 1 601 ? -25.855 -31.424 -39.303 1.00 27.83 601 LEU A N 1
ATOM 4642 C CA . LEU A 1 601 ? -25.451 -32.757 -38.862 1.00 27.83 601 LEU A CA 1
ATOM 4643 C C . LEU A 1 601 ? -26.206 -33.203 -37.600 1.00 27.83 601 LEU A C 1
ATOM 4645 O O . LEU A 1 601 ? -26.464 -32.431 -36.677 1.00 27.83 601 LEU A O 1
ATOM 4649 N N . SER A 1 602 ? -26.546 -34.492 -37.592 1.00 26.61 602 SER A N 1
ATOM 4650 C CA . SER A 1 602 ? -27.410 -35.170 -36.623 1.00 26.61 602 SER A CA 1
ATOM 4651 C C . SER A 1 602 ? -27.048 -34.945 -35.151 1.00 26.61 602 SER A C 1
ATOM 4653 O O . SER A 1 602 ? -25.873 -34.904 -34.786 1.00 26.61 602 SER A O 1
ATOM 4655 N N . SER A 1 603 ? -28.077 -34.953 -34.296 1.00 26.33 603 SER A N 1
ATOM 4656 C CA . SER A 1 603 ? -27.974 -34.961 -32.830 1.00 26.33 603 SER A CA 1
ATOM 4657 C C . SER A 1 603 ? -26.874 -35.901 -32.303 1.00 26.33 603 SER A C 1
ATOM 4659 O O . SER A 1 603 ? -26.819 -37.053 -32.750 1.00 26.33 603 SER A O 1
ATOM 4661 N N . PRO A 1 604 ? -26.058 -35.483 -31.315 1.00 28.34 604 PRO A N 1
ATOM 4662 C CA . PRO A 1 604 ? -24.989 -36.319 -30.783 1.00 28.34 604 PRO A CA 1
ATOM 4663 C C . PRO A 1 604 ? -25.559 -37.605 -30.178 1.00 28.34 604 PRO A C 1
ATOM 4665 O O . PRO A 1 604 ? -26.417 -37.570 -29.293 1.00 28.34 604 PRO A O 1
ATOM 4668 N N . SER A 1 605 ? -25.069 -38.754 -30.647 1.00 24.45 605 SER A N 1
ATOM 4669 C CA . SER A 1 605 ? -25.466 -40.055 -30.111 1.00 24.45 605 SER A CA 1
ATOM 4670 C C . SER A 1 605 ? -25.167 -40.129 -28.615 1.00 24.45 605 SER A C 1
ATOM 4672 O O . SER A 1 605 ? -24.085 -39.730 -28.181 1.00 24.45 605 SER A O 1
ATOM 4674 N N . ARG A 1 606 ? -26.099 -40.692 -27.840 1.00 28.94 606 ARG A N 1
ATOM 4675 C CA . ARG A 1 606 ? -25.993 -40.880 -26.387 1.00 28.94 606 ARG A CA 1
ATOM 4676 C C . ARG A 1 606 ? -24.818 -41.802 -26.032 1.00 28.94 606 ARG A C 1
ATOM 4678 O O . ARG A 1 606 ? -25.003 -43.005 -25.858 1.00 28.94 606 ARG A O 1
ATOM 4685 N N . ALA A 1 607 ? -23.622 -41.228 -25.911 1.00 25.44 607 ALA A N 1
ATOM 4686 C CA . ALA A 1 607 ? -22.451 -41.917 -25.392 1.00 25.44 607 ALA A CA 1
ATOM 4687 C C . ALA A 1 607 ? -22.793 -42.513 -24.019 1.00 25.44 607 ALA A C 1
ATOM 4689 O O . ALA A 1 607 ? -23.355 -41.833 -23.156 1.00 25.44 607 ALA A O 1
ATOM 4690 N N . GLN A 1 608 ? -22.496 -43.799 -23.830 1.00 24.95 608 GLN A N 1
ATOM 4691 C CA . GLN A 1 608 ? -22.671 -44.431 -22.527 1.00 24.95 608 GLN A CA 1
ATOM 4692 C C . GLN A 1 608 ? -21.729 -43.762 -21.513 1.00 24.95 608 GLN A C 1
ATOM 4694 O O . GLN A 1 608 ? -20.608 -43.403 -21.884 1.00 24.95 608 GLN A O 1
ATOM 4699 N N . PRO A 1 609 ? -22.146 -43.586 -20.246 1.00 28.09 609 PRO A N 1
ATOM 4700 C CA . PRO A 1 609 ? -21.274 -43.017 -19.230 1.00 28.09 609 PRO A CA 1
ATOM 4701 C C . PRO A 1 609 ? -20.072 -43.945 -19.028 1.00 28.09 609 PRO A C 1
ATOM 4703 O O . PRO A 1 609 ? -20.213 -45.048 -18.500 1.00 28.09 609 PRO A O 1
ATOM 4706 N N . SER A 1 610 ? -18.887 -43.494 -19.447 1.00 32.38 610 SER A N 1
ATOM 4707 C CA . SER A 1 610 ? -17.625 -44.171 -19.144 1.00 32.38 610 SER A CA 1
ATOM 4708 C C . SER A 1 610 ? -17.536 -44.392 -17.636 1.00 32.38 610 SER A C 1
ATOM 4710 O O . SER A 1 610 ? -17.761 -43.442 -16.881 1.00 32.38 610 SER A O 1
ATOM 4712 N N . ALA A 1 611 ? -17.235 -45.624 -17.211 1.00 33.66 611 ALA A N 1
ATOM 4713 C CA . ALA A 1 611 ? -17.279 -46.029 -15.808 1.00 33.66 611 ALA A CA 1
ATOM 4714 C C . ALA A 1 611 ? -16.597 -44.985 -14.910 1.00 33.66 611 ALA A C 1
ATOM 4716 O O . ALA A 1 611 ? -15.406 -44.706 -15.057 1.00 33.66 611 ALA A O 1
ATOM 4717 N N . ARG A 1 612 ? -17.388 -44.366 -14.023 1.00 40.81 612 ARG A N 1
ATOM 4718 C CA . ARG A 1 612 ? -16.985 -43.202 -13.228 1.00 40.81 612 ARG A CA 1
ATOM 4719 C C . ARG A 1 612 ? -15.785 -43.584 -12.365 1.00 40.81 612 ARG A C 1
ATOM 4721 O O . ARG A 1 612 ? -15.956 -44.288 -11.373 1.00 40.81 612 ARG A O 1
ATOM 4728 N N . ALA A 1 613 ? -14.590 -43.142 -12.764 1.00 48.75 613 ALA A N 1
ATOM 4729 C CA . ALA A 1 613 ? -13.347 -43.474 -12.077 1.00 48.75 613 ALA A CA 1
ATOM 4730 C C . ALA A 1 613 ? -13.485 -43.134 -10.588 1.00 48.75 613 ALA A C 1
ATOM 4732 O O . ALA A 1 613 ? -13.782 -41.982 -10.249 1.00 48.75 613 ALA A O 1
ATOM 4733 N N . ALA A 1 614 ? -13.340 -44.157 -9.740 1.00 48.88 614 ALA A N 1
ATOM 4734 C CA . ALA A 1 614 ? -13.598 -44.060 -8.310 1.00 48.88 614 ALA A CA 1
ATOM 4735 C C . ALA A 1 614 ? -12.750 -42.937 -7.683 1.00 48.88 614 ALA A C 1
ATOM 4737 O O . ALA A 1 614 ? -11.599 -42.761 -8.094 1.00 48.88 614 ALA A O 1
ATOM 4738 N N . PRO A 1 615 ? -13.299 -42.171 -6.721 1.00 53.22 615 PRO A N 1
ATOM 4739 C CA . PRO A 1 615 ? -12.558 -41.093 -6.081 1.00 53.22 615 PRO A CA 1
ATOM 4740 C C . PRO A 1 615 ? -11.296 -41.651 -5.421 1.00 53.22 615 PRO A C 1
ATOM 4742 O O . PRO A 1 615 ? -11.330 -42.683 -4.746 1.00 53.22 615 PRO A O 1
ATOM 4745 N N . MET A 1 616 ? -10.172 -40.974 -5.635 1.00 59.78 616 MET A N 1
ATOM 4746 C CA . MET A 1 616 ? -8.881 -41.401 -5.099 1.00 59.78 616 MET A CA 1
ATOM 4747 C C . MET A 1 616 ? -8.899 -41.310 -3.562 1.00 59.78 616 MET A C 1
ATOM 4749 O O . MET A 1 616 ? -9.453 -40.343 -3.036 1.00 59.78 616 MET A O 1
ATOM 4753 N N . PRO A 1 617 ? -8.235 -42.217 -2.816 1.00 50.50 617 PRO A N 1
ATOM 4754 C CA . PRO A 1 617 ? -8.078 -42.077 -1.364 1.00 50.50 617 PRO A CA 1
ATOM 4755 C C . PRO A 1 617 ? -7.540 -40.684 -1.012 1.00 50.50 617 PRO A C 1
ATOM 4757 O O . PRO A 1 617 ? -6.573 -40.244 -1.633 1.00 50.50 617 PRO A O 1
ATOM 4760 N N . ASP A 1 618 ? -8.187 -39.969 -0.088 1.00 59.25 618 ASP A N 1
ATOM 4761 C CA . ASP A 1 618 ? -7.962 -38.547 0.252 1.00 59.25 618 ASP A CA 1
ATOM 4762 C C . ASP A 1 618 ? -8.327 -37.519 -0.851 1.00 59.25 618 ASP A C 1
ATOM 4764 O O . ASP A 1 618 ? -7.665 -36.488 -1.010 1.00 59.25 618 ASP A O 1
ATOM 4768 N N . GLU A 1 619 ? -9.288 -37.803 -1.735 1.00 67.06 619 GLU A N 1
ATOM 4769 C CA . GLU A 1 619 ? -9.888 -36.803 -2.641 1.00 67.06 619 GLU A CA 1
ATOM 4770 C C . GLU A 1 619 ? -11.047 -36.082 -1.921 1.00 67.06 619 GLU A C 1
ATOM 4772 O O . GLU A 1 619 ? -11.832 -36.743 -1.238 1.00 67.06 619 GLU A O 1
ATOM 4777 N N . PRO A 1 620 ? -11.163 -34.740 -1.998 1.00 72.62 620 PRO A N 1
ATOM 4778 C CA . PRO A 1 620 ? -12.237 -34.031 -1.311 1.00 72.62 620 PRO A CA 1
ATOM 4779 C C . PRO A 1 620 ? -13.601 -34.362 -1.926 1.00 72.62 620 PRO A C 1
ATOM 4781 O O . PRO A 1 620 ? -13.732 -34.485 -3.142 1.00 72.62 620 PRO A O 1
ATOM 4784 N N . ILE A 1 621 ? -14.631 -34.445 -1.083 1.00 79.62 621 ILE A N 1
ATOM 4785 C CA . ILE A 1 621 ? -16.016 -34.637 -1.527 1.00 79.62 621 ILE A CA 1
ATOM 4786 C C . ILE A 1 621 ? -16.451 -33.408 -2.341 1.00 79.62 621 ILE A C 1
ATOM 4788 O O . ILE A 1 621 ? -16.305 -32.274 -1.882 1.00 79.62 621 ILE A O 1
ATOM 4792 N N . LEU A 1 622 ? -16.982 -33.642 -3.544 1.00 88.44 622 LEU A N 1
ATOM 4793 C CA . LEU A 1 622 ? -17.450 -32.613 -4.477 1.00 88.44 622 LEU A CA 1
ATOM 4794 C C . LEU A 1 622 ? -18.969 -32.690 -4.651 1.00 88.44 622 LEU A C 1
ATOM 4796 O O . LEU A 1 622 ? -19.534 -33.786 -4.705 1.00 88.44 622 LEU A O 1
ATOM 4800 N N . CYS A 1 623 ? -19.627 -31.541 -4.820 1.00 89.69 623 CYS A N 1
ATOM 4801 C CA . CYS A 1 623 ? -21.018 -31.509 -5.280 1.00 89.69 623 CYS A CA 1
ATOM 4802 C C . CYS A 1 623 ? -21.124 -31.770 -6.800 1.00 89.69 623 CYS A C 1
ATOM 4804 O O . CYS A 1 623 ? -20.119 -31.917 -7.499 1.00 89.69 623 CYS A O 1
ATOM 4806 N N . ALA A 1 624 ? -22.349 -31.838 -7.333 1.00 90.06 624 ALA A N 1
ATOM 4807 C CA . ALA A 1 624 ? -22.588 -32.211 -8.730 1.00 90.06 624 ALA A CA 1
ATOM 4808 C C . ALA A 1 624 ? -21.944 -31.246 -9.750 1.00 90.06 624 ALA A C 1
ATOM 4810 O O . ALA A 1 624 ? -21.289 -31.710 -10.682 1.00 90.06 624 ALA A O 1
ATOM 4811 N N . GLU A 1 625 ? -22.069 -29.925 -9.561 1.00 92.88 625 GLU A N 1
ATOM 4812 C CA . GLU A 1 625 ? -21.445 -28.932 -10.456 1.00 92.88 625 GLU A CA 1
ATOM 4813 C C . GLU A 1 625 ? -19.909 -28.949 -10.370 1.00 92.88 625 GLU A C 1
ATOM 4815 O O . GLU A 1 625 ? -19.223 -28.852 -11.386 1.00 92.88 625 GLU A O 1
ATOM 4820 N N . GLN A 1 626 ? -19.361 -29.168 -9.172 1.00 94.38 626 GLN A N 1
ATOM 4821 C CA . GLN A 1 626 ? -17.921 -29.283 -8.942 1.00 94.38 626 GLN A CA 1
ATOM 4822 C C . GLN A 1 626 ? -17.342 -30.544 -9.595 1.00 94.38 626 GLN A C 1
ATOM 4824 O O . GLN A 1 626 ? -16.287 -30.475 -10.222 1.00 94.38 626 GLN A O 1
ATOM 4829 N N . ALA A 1 627 ? -18.036 -31.682 -9.498 1.00 93.00 627 ALA A N 1
ATOM 4830 C CA . ALA A 1 627 ? -17.634 -32.919 -10.163 1.00 93.00 627 ALA A CA 1
ATOM 4831 C C . ALA A 1 627 ? -17.690 -32.785 -11.696 1.00 93.00 627 ALA A C 1
ATOM 4833 O O . ALA A 1 627 ? -16.725 -33.142 -12.367 1.00 93.00 627 ALA A O 1
ATOM 4834 N N . ALA A 1 628 ? -18.763 -32.197 -12.239 1.00 93.62 628 ALA A N 1
ATOM 4835 C CA . ALA A 1 628 ? -18.891 -31.945 -13.675 1.00 93.62 628 ALA A CA 1
ATOM 4836 C C . ALA A 1 628 ? -17.770 -31.031 -14.206 1.00 93.62 628 ALA A C 1
ATOM 4838 O O . ALA A 1 628 ? -17.197 -31.307 -15.256 1.00 93.62 628 ALA A O 1
ATOM 4839 N N . LEU A 1 629 ? -17.393 -29.992 -13.454 1.00 95.88 629 LEU A N 1
ATOM 4840 C CA . LEU A 1 629 ? -16.247 -29.136 -13.771 1.00 95.88 629 LEU A CA 1
ATOM 4841 C C . LEU A 1 629 ? -14.910 -29.905 -13.749 1.00 95.88 629 LEU A C 1
ATOM 4843 O O . LEU A 1 629 ? -14.080 -29.707 -14.636 1.00 95.88 629 LEU A O 1
ATOM 4847 N N . VAL A 1 630 ? -14.697 -30.818 -12.792 1.00 95.69 630 VAL A N 1
ATOM 4848 C CA . VAL A 1 630 ? -13.513 -31.700 -12.794 1.00 95.69 630 VAL A CA 1
ATOM 4849 C C . VAL A 1 630 ? -13.505 -32.614 -14.024 1.00 95.69 630 VAL A C 1
ATOM 4851 O O . VAL A 1 630 ? -12.453 -32.769 -14.643 1.00 95.69 630 VAL A O 1
ATOM 4854 N N . ASP A 1 631 ? -14.648 -33.179 -14.420 1.00 93.50 631 ASP A N 1
ATOM 4855 C CA . ASP A 1 631 ? -14.763 -34.015 -15.623 1.00 93.50 631 ASP A CA 1
ATOM 4856 C C . ASP A 1 631 ? -14.497 -33.204 -16.913 1.00 93.50 631 ASP A C 1
ATOM 4858 O O . ASP A 1 631 ? -13.747 -33.654 -17.784 1.00 93.50 631 ASP A O 1
ATOM 4862 N N . VAL A 1 632 ? -15.009 -31.968 -17.010 1.00 96.38 632 VAL A N 1
ATOM 4863 C CA . VAL A 1 632 ? -14.704 -31.025 -18.106 1.00 96.38 632 VAL A CA 1
ATOM 4864 C C . VAL A 1 632 ? -13.205 -30.721 -18.171 1.00 96.38 632 VAL A C 1
ATOM 4866 O O . VAL A 1 632 ? -12.599 -30.870 -19.234 1.00 96.38 632 VAL A O 1
ATOM 4869 N N . ILE A 1 633 ? -12.569 -30.387 -17.047 1.00 97.38 633 ILE A N 1
ATOM 4870 C CA . ILE A 1 633 ? -11.122 -30.134 -16.986 1.00 97.38 633 ILE A CA 1
ATOM 4871 C C . ILE A 1 633 ? -10.315 -31.376 -17.401 1.00 97.38 633 ILE A C 1
ATOM 4873 O O . ILE A 1 633 ? -9.350 -31.265 -18.160 1.00 97.38 633 ILE A O 1
ATOM 4877 N N . CYS A 1 634 ? -10.722 -32.572 -16.972 1.00 95.38 634 CYS A N 1
ATOM 4878 C CA . CYS A 1 634 ? -10.033 -33.816 -17.328 1.00 95.38 634 CYS A CA 1
ATOM 4879 C C . CYS A 1 634 ? -10.203 -34.209 -18.807 1.00 95.38 634 CYS A C 1
ATOM 4881 O O . CYS A 1 634 ? -9.416 -35.012 -19.305 1.00 95.38 634 CYS A O 1
ATOM 4883 N N . SER A 1 635 ? -11.156 -33.611 -19.536 1.00 95.69 635 SER A N 1
ATOM 4884 C CA . SER A 1 635 ? -11.277 -33.768 -20.997 1.00 95.69 635 SER A CA 1
ATOM 4885 C C . SER A 1 635 ? -10.199 -33.021 -21.804 1.00 95.69 635 SER A C 1
ATOM 4887 O O . SER A 1 635 ? -10.146 -33.159 -23.023 1.00 95.69 635 SER A O 1
ATOM 4889 N N . GLY A 1 636 ? -9.323 -32.247 -21.149 1.00 95.44 636 GLY A N 1
ATOM 4890 C CA . GLY A 1 636 ? -8.204 -31.543 -21.791 1.00 95.44 636 GLY A CA 1
ATOM 4891 C C . GLY A 1 636 ? -8.557 -30.183 -22.404 1.00 95.44 636 GLY A C 1
ATOM 4892 O O . GLY A 1 636 ? -7.699 -29.561 -23.025 1.00 95.44 636 GLY A O 1
ATOM 4893 N N . ARG A 1 637 ? -9.798 -29.710 -22.235 1.00 96.56 637 ARG A N 1
ATOM 4894 C CA . ARG A 1 637 ? -10.251 -28.390 -22.704 1.00 96.56 637 ARG A CA 1
ATOM 4895 C C . ARG A 1 637 ? -9.654 -27.255 -21.864 1.00 96.56 637 ARG A C 1
ATOM 4897 O O . ARG A 1 637 ? -9.367 -27.436 -20.679 1.00 96.56 637 ARG A O 1
ATOM 4904 N N . ASN A 1 638 ? -9.483 -26.083 -22.472 1.00 98.44 638 ASN A N 1
ATOM 4905 C CA . ASN A 1 638 ? -9.135 -24.863 -21.745 1.00 98.44 638 ASN A CA 1
ATOM 4906 C C . ASN A 1 638 ? -10.371 -24.375 -20.985 1.00 98.44 638 ASN A C 1
ATOM 4908 O O . ASN A 1 638 ? -11.442 -24.265 -21.578 1.00 98.44 638 ASN A O 1
ATOM 4912 N N . VAL A 1 639 ? -10.242 -24.078 -19.691 1.00 98.50 639 VAL A N 1
ATOM 4913 C CA . VAL A 1 639 ? -11.393 -23.757 -18.827 1.00 98.50 639 VAL A CA 1
ATOM 4914 C C . VAL A 1 639 ? -11.147 -22.477 -18.039 1.00 98.50 639 VAL A C 1
ATOM 4916 O O . VAL A 1 639 ? -10.189 -22.399 -17.269 1.00 98.50 639 VAL A O 1
ATOM 4919 N N . PHE A 1 640 ? -12.056 -21.511 -18.161 1.00 98.00 640 PHE A N 1
ATOM 4920 C CA . PHE A 1 640 ? -12.232 -20.480 -17.141 1.00 98.00 640 PHE A CA 1
ATOM 4921 C C . PHE A 1 640 ? -13.376 -20.909 -16.234 1.00 98.00 640 PHE A C 1
ATOM 4923 O O . PHE A 1 640 ? -14.510 -21.054 -16.694 1.00 98.00 640 PHE A O 1
ATOM 4930 N N . TYR A 1 641 ? -13.097 -21.085 -14.943 1.00 96.31 641 TYR A N 1
ATOM 4931 C CA . TYR A 1 641 ? -14.150 -21.332 -13.968 1.00 96.31 641 TYR A CA 1
ATOM 4932 C C . TYR A 1 641 ? -14.224 -20.247 -12.899 1.00 96.31 641 TYR A C 1
ATOM 4934 O O . TYR A 1 641 ? -13.227 -19.787 -12.340 1.00 96.31 641 TYR A O 1
ATOM 4942 N N . THR A 1 642 ? -15.451 -19.836 -12.605 1.00 94.38 642 THR A N 1
ATOM 4943 C CA . THR A 1 642 ? -15.760 -18.797 -11.628 1.00 94.38 642 THR A CA 1
ATOM 4944 C C . THR A 1 642 ? -16.943 -19.204 -10.758 1.00 94.38 642 THR A C 1
ATOM 4946 O O . THR A 1 642 ? -17.481 -20.302 -10.869 1.00 94.38 642 THR A O 1
ATOM 4949 N N . GLY A 1 643 ? -17.311 -18.329 -9.836 1.00 88.31 643 GLY A N 1
ATOM 4950 C CA . GLY A 1 643 ? -18.313 -18.551 -8.807 1.00 88.31 643 GLY A CA 1
ATOM 4951 C C . GLY A 1 643 ? -18.075 -17.586 -7.667 1.00 88.31 643 GLY A C 1
ATOM 4952 O O . GLY A 1 643 ? -16.937 -17.162 -7.439 1.00 88.31 643 GLY A O 1
ATOM 4953 N N . SER A 1 644 ? -19.139 -17.248 -6.953 1.00 85.88 644 SER A N 1
ATOM 4954 C CA . SER A 1 644 ? -19.093 -16.335 -5.814 1.00 85.88 644 SER A CA 1
ATOM 4955 C C . SER A 1 644 ? -18.111 -16.822 -4.737 1.00 85.88 644 SER A C 1
ATOM 4957 O O . SER A 1 644 ? -17.733 -18.002 -4.665 1.00 85.88 644 SER A O 1
ATOM 4959 N N . ALA A 1 645 ? -17.675 -15.918 -3.863 1.00 80.31 645 ALA A N 1
ATOM 4960 C CA . ALA A 1 645 ? -17.007 -16.296 -2.623 1.00 80.31 645 ALA A CA 1
ATOM 4961 C C . ALA A 1 645 ? -17.847 -17.354 -1.872 1.00 80.31 645 ALA A C 1
ATOM 4963 O O . ALA A 1 645 ? -19.043 -17.173 -1.680 1.00 80.31 645 ALA A O 1
ATOM 4964 N N . GLY A 1 646 ? -17.223 -18.476 -1.494 1.00 80.88 646 GLY A N 1
ATOM 4965 C CA . GLY A 1 646 ? -17.905 -19.617 -0.866 1.00 80.88 646 GLY A CA 1
ATOM 4966 C C . GLY A 1 646 ? -18.219 -20.815 -1.779 1.00 80.88 646 GLY A C 1
ATOM 4967 O O . GLY A 1 646 ? -18.473 -21.891 -1.249 1.00 80.88 646 GLY A O 1
ATOM 4968 N N . CYS A 1 647 ? -18.126 -20.706 -3.112 1.00 87.25 647 CYS A N 1
ATOM 4969 C CA . CYS A 1 647 ? -18.507 -21.799 -4.038 1.00 87.25 647 CYS A CA 1
ATOM 4970 C C . CYS A 1 647 ? -17.446 -22.911 -4.236 1.00 87.25 647 CYS A C 1
ATOM 4972 O O . CYS A 1 647 ? -17.348 -23.510 -5.302 1.00 87.25 647 CYS A O 1
ATOM 4974 N N . GLY A 1 648 ? -16.573 -23.163 -3.254 1.00 85.69 648 GLY A N 1
ATOM 4975 C CA . GLY A 1 648 ? -15.638 -24.303 -3.292 1.00 85.69 648 GLY A CA 1
ATOM 4976 C C . GLY A 1 648 ? -14.519 -24.282 -4.356 1.00 85.69 648 GLY A C 1
ATOM 4977 O O . GLY A 1 648 ? -13.871 -25.309 -4.551 1.00 85.69 648 GLY A O 1
ATOM 4978 N N . LYS A 1 649 ? -14.231 -23.147 -5.021 1.00 89.12 649 LYS A N 1
ATOM 4979 C CA . LYS A 1 649 ? -13.231 -23.043 -6.119 1.00 89.12 649 LYS A CA 1
ATOM 4980 C C . LYS A 1 649 ? -11.875 -23.719 -5.828 1.00 89.12 649 LYS A C 1
ATOM 4982 O O . LYS A 1 649 ? -11.358 -24.457 -6.667 1.00 89.12 649 LYS A O 1
ATOM 4987 N N . SER A 1 650 ? -11.318 -23.523 -4.630 1.00 83.31 650 SER A N 1
ATOM 4988 C CA . SER A 1 650 ? -10.033 -24.118 -4.218 1.00 83.31 650 SER A CA 1
ATOM 4989 C C . SER A 1 650 ? -10.132 -25.598 -3.799 1.00 83.31 650 SER A C 1
ATOM 4991 O O . SER A 1 650 ? -9.108 -26.267 -3.667 1.00 83.31 650 SER A O 1
ATOM 4993 N N . THR A 1 651 ? -11.342 -26.127 -3.589 1.00 86.62 651 THR A N 1
ATOM 4994 C CA . THR A 1 651 ? -11.607 -27.566 -3.401 1.00 86.62 651 THR A CA 1
ATOM 4995 C C . THR A 1 651 ? -11.556 -28.281 -4.748 1.00 86.62 651 THR A C 1
ATOM 4997 O O . THR A 1 651 ? -10.842 -29.275 -4.887 1.00 86.62 651 THR A O 1
ATOM 5000 N N . VAL A 1 652 ? -12.214 -27.708 -5.764 1.00 91.56 652 VAL A N 1
ATOM 5001 C CA . VAL A 1 652 ? -12.145 -28.162 -7.165 1.00 91.56 652 VAL A CA 1
ATOM 5002 C C . VAL A 1 652 ? -10.699 -28.191 -7.665 1.00 91.56 652 VAL A C 1
ATOM 5004 O O . VAL A 1 652 ? -10.268 -29.209 -8.205 1.00 91.56 652 VAL A O 1
ATOM 5007 N N . LEU A 1 653 ? -9.928 -27.125 -7.399 1.00 92.25 653 LEU A N 1
ATOM 5008 C CA . LEU A 1 653 ? -8.509 -27.025 -7.769 1.00 92.25 653 LEU A CA 1
ATOM 5009 C C . LEU A 1 653 ? -7.698 -28.232 -7.280 1.00 92.25 653 LEU A C 1
ATOM 5011 O O . LEU A 1 653 ? -6.934 -28.824 -8.044 1.00 92.25 653 LEU A O 1
ATOM 5015 N N . LYS A 1 654 ? -7.897 -28.641 -6.021 1.00 86.81 654 LYS A N 1
ATOM 5016 C CA . LYS A 1 654 ? -7.212 -29.800 -5.427 1.00 86.81 654 LYS A CA 1
ATOM 5017 C C . LYS A 1 654 ? -7.628 -31.116 -6.088 1.00 86.81 654 LYS A C 1
ATOM 5019 O O . LYS A 1 654 ? -6.756 -31.938 -6.368 1.00 86.81 654 LYS A O 1
ATOM 5024 N N . ALA A 1 655 ? -8.921 -31.300 -6.360 1.00 90.50 655 ALA A N 1
ATOM 5025 C CA . ALA A 1 655 ? -9.446 -32.517 -6.976 1.00 90.50 655 ALA A CA 1
ATOM 5026 C C . ALA A 1 655 ? -8.911 -32.726 -8.403 1.00 90.50 655 ALA A C 1
ATOM 5028 O O . ALA A 1 655 ? -8.224 -33.720 -8.654 1.00 90.50 655 ALA A O 1
ATOM 5029 N N . PHE A 1 656 ? -9.108 -31.773 -9.327 1.00 93.81 656 PHE A N 1
ATOM 5030 C CA . PHE A 1 656 ? -8.607 -31.966 -10.696 1.00 93.81 656 PHE A CA 1
ATOM 5031 C C . PHE A 1 656 ? -7.077 -31.996 -10.757 1.00 93.81 656 PHE A C 1
ATOM 5033 O O . PHE A 1 656 ? -6.531 -32.766 -11.540 1.00 93.81 656 PHE A O 1
ATOM 5040 N N . THR A 1 657 ? -6.362 -31.243 -9.908 1.00 91.06 657 THR A N 1
ATOM 5041 C CA . THR A 1 657 ? -4.890 -31.328 -9.839 1.00 91.06 657 THR A CA 1
ATOM 5042 C C . THR A 1 657 ? -4.441 -32.753 -9.524 1.00 91.06 657 THR A C 1
ATOM 5044 O O . THR A 1 657 ? -3.521 -33.269 -10.160 1.00 91.06 657 THR A O 1
ATOM 5047 N N . LYS A 1 658 ? -5.096 -33.406 -8.557 1.00 87.50 658 LYS A N 1
ATOM 5048 C CA . LYS A 1 658 ? -4.816 -34.793 -8.179 1.00 87.50 658 LYS A CA 1
ATOM 5049 C C . LYS A 1 658 ? -5.116 -35.756 -9.330 1.00 87.50 658 LYS A C 1
ATOM 5051 O O . LYS A 1 658 ? -4.280 -36.600 -9.645 1.00 87.50 658 LYS A O 1
ATOM 5056 N N . ARG A 1 659 ? -6.264 -35.586 -9.993 1.00 90.81 659 ARG A N 1
ATOM 5057 C CA . ARG A 1 659 ? -6.709 -36.438 -11.106 1.00 90.81 659 ARG A CA 1
ATOM 5058 C C . ARG A 1 659 ? -5.814 -36.311 -12.342 1.00 90.81 659 ARG A C 1
ATOM 5060 O O . ARG A 1 659 ? -5.330 -37.319 -12.841 1.00 90.81 659 ARG A O 1
ATOM 5067 N N . LEU A 1 660 ? -5.496 -35.089 -12.769 1.00 93.81 660 LEU A N 1
ATOM 5068 C CA . LEU A 1 660 ? -4.580 -34.819 -13.884 1.00 93.81 660 LEU A CA 1
ATOM 5069 C C . LEU A 1 660 ? -3.167 -35.363 -13.610 1.00 93.81 660 LEU A C 1
ATOM 5071 O O . LEU A 1 660 ? -2.557 -35.955 -14.499 1.00 93.81 660 LEU A O 1
ATOM 5075 N N . ARG A 1 661 ? -2.656 -35.233 -12.376 1.00 90.12 661 ARG A N 1
ATOM 5076 C CA . ARG A 1 661 ? -1.367 -35.833 -11.981 1.00 90.12 661 ARG A CA 1
ATOM 5077 C C . ARG A 1 661 ? -1.412 -37.365 -11.983 1.00 90.12 661 ARG A C 1
ATOM 5079 O O . ARG A 1 661 ? -0.441 -37.983 -12.407 1.00 90.12 661 ARG A O 1
ATOM 5086 N N . ALA A 1 662 ? -2.530 -37.979 -11.586 1.00 88.50 662 ALA A N 1
ATOM 5087 C CA . ALA A 1 662 ? -2.741 -39.425 -11.721 1.00 88.50 662 ALA A CA 1
ATOM 5088 C C . ALA A 1 662 ? -2.837 -39.874 -13.198 1.00 88.50 662 ALA A C 1
ATOM 5090 O O . ALA A 1 662 ? -2.384 -40.961 -13.537 1.00 88.50 662 ALA A O 1
ATOM 5091 N N . MET A 1 663 ? -3.324 -39.006 -14.094 1.00 92.56 663 MET A N 1
ATOM 5092 C CA . MET A 1 663 ? -3.267 -39.166 -15.559 1.00 92.56 663 MET A CA 1
ATOM 5093 C C . MET A 1 663 ? -1.874 -38.850 -16.155 1.00 92.56 663 MET A C 1
ATOM 5095 O O . MET A 1 663 ? -1.743 -38.686 -17.368 1.00 92.56 663 MET A O 1
ATOM 5099 N N . GLY A 1 664 ? -0.832 -38.717 -15.323 1.00 89.56 664 GLY A N 1
ATOM 5100 C CA . GLY A 1 664 ? 0.551 -38.474 -15.746 1.00 89.56 664 GLY A CA 1
ATOM 5101 C C . GLY A 1 664 ? 0.865 -37.047 -16.213 1.00 89.56 664 GLY A C 1
ATOM 5102 O O . GLY A 1 664 ? 1.972 -36.807 -16.691 1.00 89.56 664 GLY A O 1
ATOM 5103 N N . LYS A 1 665 ? -0.066 -36.090 -16.088 1.00 93.62 665 LYS A N 1
ATOM 5104 C CA . LYS A 1 665 ? 0.124 -34.709 -16.563 1.00 93.62 665 LYS A CA 1
ATOM 5105 C C . LYS A 1 665 ? 1.011 -33.887 -15.631 1.00 93.62 665 LYS A C 1
ATOM 5107 O O . LYS A 1 665 ? 0.810 -33.845 -14.413 1.00 93.62 665 LYS A O 1
ATOM 5112 N N . GLN A 1 666 ? 1.928 -33.128 -16.221 1.00 90.06 666 GLN A N 1
ATOM 5113 C CA . GLN A 1 666 ? 2.758 -32.144 -15.535 1.00 90.06 666 GLN A CA 1
ATOM 5114 C C . GLN A 1 666 ? 1.968 -30.845 -15.314 1.00 90.06 666 GLN A C 1
ATOM 5116 O O . GLN A 1 666 ? 2.015 -29.914 -16.121 1.00 90.06 666 GLN A O 1
ATOM 5121 N N . VAL A 1 667 ? 1.205 -30.815 -14.214 1.00 92.50 667 VAL A N 1
ATOM 5122 C CA . VAL A 1 667 ? 0.361 -29.680 -13.799 1.00 92.50 667 VAL A CA 1
ATOM 5123 C C . VAL A 1 667 ? 1.159 -28.664 -12.978 1.00 92.50 667 VAL A C 1
ATOM 5125 O O . VAL A 1 667 ? 1.551 -28.952 -11.837 1.00 92.50 667 VAL A O 1
ATOM 5128 N N . ARG A 1 668 ? 1.331 -27.455 -13.525 1.00 89.94 668 ARG A N 1
ATOM 5129 C CA . ARG A 1 668 ? 1.945 -26.298 -12.855 1.00 89.94 668 ARG A CA 1
ATOM 5130 C C . ARG A 1 668 ? 0.851 -25.352 -12.352 1.00 89.94 668 ARG A C 1
ATOM 5132 O O . ARG A 1 668 ? 0.021 -24.898 -13.133 1.00 89.94 668 ARG A O 1
ATOM 5139 N N . ILE A 1 669 ? 0.850 -25.060 -11.052 1.00 91.00 669 ILE A N 1
ATOM 5140 C CA . ILE A 1 669 ? -0.125 -24.154 -10.426 1.00 91.00 669 ILE A CA 1
ATOM 5141 C C . ILE A 1 669 ? 0.537 -22.798 -10.190 1.00 91.00 669 ILE A C 1
ATOM 5143 O O . ILE A 1 669 ? 1.648 -22.726 -9.658 1.00 91.00 669 ILE A O 1
ATOM 5147 N N . LEU A 1 670 ? -0.158 -21.742 -10.595 1.00 92.69 670 LEU A N 1
ATOM 5148 C CA . LEU A 1 670 ? 0.290 -20.361 -10.661 1.00 92.69 670 LEU A CA 1
ATOM 5149 C C . LEU A 1 670 ? -0.703 -19.432 -9.950 1.00 92.69 670 LEU A C 1
ATOM 5151 O O . LEU A 1 670 ? -1.886 -19.743 -9.824 1.00 92.69 670 LEU A O 1
ATOM 5155 N N . ALA A 1 671 ? -0.227 -18.261 -9.536 1.00 90.25 671 ALA A N 1
ATOM 5156 C CA . ALA A 1 671 ? -1.061 -17.144 -9.089 1.00 90.25 671 ALA A CA 1
ATOM 5157 C C . ALA A 1 671 ? -0.328 -15.801 -9.315 1.00 90.25 671 ALA A C 1
ATOM 5159 O O . ALA A 1 671 ? 0.903 -15.801 -9.438 1.00 90.25 671 ALA A O 1
ATOM 5160 N N . PRO A 1 672 ? -1.019 -14.646 -9.341 1.00 87.56 672 PRO A N 1
ATOM 5161 C CA . PRO A 1 672 ? -0.367 -13.344 -9.517 1.00 87.56 672 PRO A CA 1
ATOM 5162 C C . PRO A 1 672 ? 0.507 -12.923 -8.323 1.00 87.56 672 PRO A C 1
ATOM 5164 O O . PRO A 1 672 ? 1.521 -12.255 -8.516 1.00 87.56 672 PRO A O 1
ATOM 5167 N N . THR A 1 673 ? 0.155 -13.322 -7.093 1.00 81.88 673 THR A N 1
ATOM 5168 C CA . THR A 1 673 ? 0.842 -12.893 -5.856 1.00 81.88 673 THR A CA 1
ATOM 5169 C C . THR A 1 673 ? 1.480 -14.058 -5.099 1.00 81.88 673 THR A C 1
ATOM 5171 O O . THR A 1 673 ? 1.004 -15.195 -5.162 1.00 81.88 673 THR A O 1
ATOM 5174 N N . GLY A 1 674 ? 2.546 -13.781 -4.334 1.00 69.88 674 GLY A N 1
ATOM 5175 C CA . GLY A 1 674 ? 3.234 -14.792 -3.519 1.00 69.88 674 GLY A CA 1
ATOM 5176 C C . GLY A 1 674 ? 2.311 -15.459 -2.493 1.00 69.88 674 GLY A C 1
ATOM 5177 O O . GLY A 1 674 ? 2.314 -16.683 -2.365 1.00 69.88 674 GLY A O 1
ATOM 5178 N N . ARG A 1 675 ? 1.446 -14.669 -1.840 1.00 72.31 675 ARG A N 1
ATOM 5179 C CA . ARG A 1 675 ? 0.431 -15.155 -0.888 1.00 72.31 675 ARG A CA 1
ATOM 5180 C C . ARG A 1 675 ? -0.530 -16.164 -1.521 1.00 72.31 675 ARG A C 1
ATOM 5182 O O . ARG A 1 675 ? -0.749 -17.228 -0.945 1.00 72.31 675 ARG A O 1
ATOM 5189 N N . ALA A 1 676 ? -1.075 -15.851 -2.700 1.00 75.62 676 ALA A N 1
ATOM 5190 C CA . ALA A 1 676 ? -1.993 -16.740 -3.409 1.00 75.62 676 ALA A CA 1
ATOM 5191 C C . ALA A 1 676 ? -1.280 -18.015 -3.897 1.00 75.62 676 ALA A C 1
ATOM 5193 O O . ALA A 1 676 ? -1.772 -19.117 -3.669 1.00 75.62 676 ALA A O 1
ATOM 5194 N N . ALA A 1 677 ? -0.072 -17.888 -4.459 1.00 73.69 677 ALA A N 1
ATOM 5195 C CA . ALA A 1 677 ? 0.723 -19.027 -4.924 1.00 73.69 677 ALA A CA 1
ATOM 5196 C C . ALA A 1 677 ? 1.024 -20.031 -3.793 1.00 73.69 677 ALA A C 1
ATOM 5198 O O . ALA A 1 677 ? 0.806 -21.234 -3.942 1.00 73.69 677 ALA A O 1
ATOM 5199 N N . LEU A 1 678 ? 1.440 -19.536 -2.622 1.00 68.44 678 LEU A N 1
ATOM 5200 C CA . LEU A 1 678 ? 1.695 -20.356 -1.432 1.00 68.44 678 LEU A CA 1
ATOM 5201 C C . LEU A 1 678 ? 0.434 -21.060 -0.909 1.00 68.44 678 LEU A C 1
ATOM 5203 O O . LEU A 1 678 ? 0.528 -22.164 -0.374 1.00 68.44 678 LEU A O 1
ATOM 5207 N N . GLN A 1 679 ? -0.749 -20.465 -1.068 1.00 71.19 679 GLN A N 1
ATOM 5208 C CA . GLN A 1 679 ? -2.005 -21.067 -0.619 1.00 71.19 679 GLN A CA 1
ATOM 5209 C C . GLN A 1 679 ? -2.405 -22.307 -1.434 1.00 71.19 679 GLN A C 1
ATOM 5211 O O . GLN A 1 679 ? -3.008 -23.231 -0.883 1.00 71.19 679 GLN A O 1
ATOM 5216 N N . VAL A 1 680 ? -2.054 -22.341 -2.723 1.00 73.75 680 VAL A N 1
ATOM 5217 C CA . VAL A 1 680 ? -2.344 -23.458 -3.642 1.00 73.75 680 VAL A CA 1
ATOM 5218 C C . VAL A 1 680 ? -1.154 -24.408 -3.856 1.00 73.75 680 VAL A C 1
ATOM 5220 O O . VAL A 1 680 ? -1.248 -25.335 -4.655 1.00 73.75 680 VAL A O 1
ATOM 5223 N N . ASN A 1 681 ? -0.051 -24.207 -3.120 1.00 70.19 681 ASN A N 1
ATOM 5224 C CA . ASN A 1 681 ? 1.240 -24.888 -3.310 1.00 70.19 681 ASN A CA 1
ATOM 5225 C C . ASN A 1 681 ? 1.748 -24.800 -4.766 1.00 70.19 681 ASN A C 1
ATOM 5227 O O . ASN A 1 681 ? 2.096 -25.801 -5.397 1.00 70.19 681 ASN A O 1
ATOM 5231 N N . GLY A 1 682 ? 1.732 -23.578 -5.299 1.00 78.25 682 GLY A N 1
ATOM 5232 C CA . GLY A 1 682 ? 2.217 -23.208 -6.624 1.00 78.25 682 GLY A CA 1
ATOM 5233 C C . GLY A 1 682 ? 3.286 -22.112 -6.575 1.00 78.25 682 GLY A C 1
ATOM 5234 O O . GLY A 1 682 ? 3.781 -21.735 -5.511 1.00 78.25 682 GLY A O 1
ATOM 5235 N N . SER A 1 683 ? 3.630 -21.572 -7.742 1.00 75.00 683 SER A N 1
ATOM 5236 C CA . SER A 1 683 ? 4.571 -20.450 -7.905 1.00 75.00 683 SER A CA 1
ATOM 5237 C C . SER A 1 683 ? 3.859 -19.176 -8.370 1.00 75.00 683 SER A C 1
ATOM 5239 O O . SER A 1 683 ? 2.723 -19.232 -8.827 1.00 75.00 683 SER A O 1
ATOM 5241 N N . THR A 1 684 ? 4.504 -18.007 -8.313 1.00 83.50 684 THR A N 1
ATOM 5242 C CA . THR A 1 684 ? 3.935 -16.835 -9.007 1.00 83.50 684 THR A CA 1
ATOM 5243 C C . THR A 1 684 ? 4.064 -16.985 -10.523 1.00 83.50 684 THR A C 1
ATOM 5245 O O . THR A 1 684 ? 5.010 -17.625 -10.991 1.00 83.50 684 THR A O 1
ATOM 5248 N N . THR A 1 685 ? 3.162 -16.370 -11.294 1.00 89.38 685 THR A N 1
ATOM 5249 C CA . THR A 1 685 ? 3.276 -16.265 -12.766 1.00 89.38 685 THR A CA 1
ATOM 5250 C C . THR A 1 685 ? 4.651 -15.726 -13.176 1.00 89.38 685 THR A C 1
ATOM 5252 O O . THR A 1 685 ? 5.333 -16.334 -13.996 1.00 89.38 685 THR A O 1
ATOM 5255 N N . TRP A 1 686 ? 5.117 -14.677 -12.491 1.00 84.19 686 TRP A N 1
ATOM 5256 C CA . TRP A 1 686 ? 6.472 -14.124 -12.579 1.00 84.19 686 TRP A CA 1
ATOM 5257 C C . TRP A 1 686 ? 7.573 -15.179 -12.387 1.00 84.19 686 TRP A C 1
ATOM 5259 O O . TRP A 1 686 ? 8.430 -15.343 -13.251 1.00 84.19 686 TRP A O 1
ATOM 5269 N N . THR A 1 687 ? 7.535 -15.947 -11.287 1.00 77.38 687 THR A N 1
ATOM 5270 C CA . THR A 1 687 ? 8.548 -16.984 -11.000 1.00 77.38 687 THR A CA 1
ATOM 5271 C C . THR A 1 687 ? 8.553 -18.071 -12.078 1.00 77.38 687 THR A C 1
ATOM 5273 O O . THR A 1 687 ? 9.622 -18.532 -12.478 1.00 77.38 687 THR A O 1
ATOM 5276 N N . TYR A 1 688 ? 7.373 -18.460 -12.567 1.00 85.44 688 TYR A N 1
ATOM 5277 C CA . TYR A 1 688 ? 7.207 -19.463 -13.618 1.00 85.44 688 TYR A CA 1
ATOM 5278 C C . TYR A 1 688 ? 7.719 -18.980 -14.984 1.00 85.44 688 TYR A C 1
ATOM 5280 O O . TYR A 1 688 ? 8.415 -19.730 -15.664 1.00 85.44 688 TYR A O 1
ATOM 5288 N N . ALA A 1 689 ? 7.491 -17.715 -15.339 1.00 84.25 689 ALA A N 1
ATOM 5289 C CA . ALA A 1 689 ? 8.076 -17.085 -16.523 1.00 84.25 689 ALA A CA 1
ATOM 5290 C C . ALA A 1 689 ? 9.603 -16.869 -16.417 1.00 84.25 689 ALA A C 1
ATOM 5292 O O . ALA A 1 689 ? 10.281 -16.711 -17.427 1.00 84.25 689 ALA A O 1
ATOM 5293 N N . GLY A 1 690 ? 10.152 -16.880 -15.195 1.00 72.50 690 GLY A N 1
ATOM 5294 C CA . GLY A 1 690 ? 11.553 -16.543 -14.914 1.00 72.50 690 GLY A CA 1
ATOM 5295 C C . GLY A 1 690 ? 11.803 -15.044 -14.703 1.00 72.50 690 GLY A C 1
ATOM 5296 O O . GLY A 1 690 ? 12.953 -14.618 -14.705 1.00 72.50 690 GLY A O 1
ATOM 5297 N N . TRP A 1 691 ? 10.746 -14.252 -14.512 1.00 81.56 691 TRP A N 1
ATOM 5298 C CA . TRP A 1 691 ? 10.779 -12.791 -14.499 1.00 81.56 691 TRP A CA 1
ATOM 5299 C C . TRP A 1 691 ? 10.830 -12.161 -13.100 1.00 81.56 691 TRP A C 1
ATOM 5301 O O . TRP A 1 691 ? 10.368 -12.714 -12.099 1.00 81.56 691 TRP A O 1
ATOM 5311 N N . THR A 1 692 ? 11.300 -10.916 -13.086 1.00 76.25 692 THR A N 1
ATOM 5312 C CA . THR A 1 692 ? 11.103 -9.896 -12.040 1.00 76.25 692 THR A CA 1
ATOM 5313 C C . THR A 1 692 ? 10.219 -8.763 -12.594 1.00 76.25 692 THR A C 1
ATOM 5315 O O . THR A 1 692 ? 10.040 -8.696 -13.811 1.00 76.25 692 THR A O 1
ATOM 5318 N N . PRO A 1 693 ? 9.706 -7.825 -11.773 1.00 77.38 693 PRO A N 1
ATOM 5319 C CA . PRO A 1 693 ? 8.981 -6.652 -12.277 1.00 77.38 693 PRO A CA 1
ATOM 5320 C C . PRO A 1 693 ? 9.755 -5.840 -13.329 1.00 77.38 693 PRO A C 1
ATOM 5322 O O . PRO A 1 693 ? 9.154 -5.322 -14.267 1.00 77.38 693 PRO A O 1
ATOM 5325 N N . ASP A 1 694 ? 11.089 -5.791 -13.242 1.00 78.94 694 ASP A N 1
ATOM 5326 C CA . ASP A 1 694 ? 11.942 -5.108 -14.225 1.00 78.94 694 ASP A CA 1
ATOM 5327 C C . ASP A 1 694 ? 11.917 -5.738 -15.621 1.00 78.94 694 ASP A C 1
ATOM 5329 O O . ASP A 1 694 ? 12.235 -5.061 -16.591 1.00 78.94 694 ASP A O 1
ATOM 5333 N N . HIS A 1 695 ? 11.493 -6.996 -15.764 1.00 87.25 695 HIS A N 1
ATOM 5334 C CA . HIS A 1 695 ? 11.339 -7.611 -17.083 1.00 87.25 695 HIS A CA 1
ATOM 5335 C C . HIS A 1 695 ? 10.232 -6.915 -17.894 1.00 87.25 695 HIS A C 1
ATOM 5337 O O . HIS A 1 695 ? 10.375 -6.736 -19.097 1.00 87.25 695 HIS A O 1
ATOM 5343 N N . HIS A 1 696 ? 9.178 -6.387 -17.257 1.00 90.69 696 HIS A N 1
ATOM 5344 C CA . HIS A 1 696 ? 8.180 -5.575 -17.969 1.00 90.69 696 HIS A CA 1
ATOM 5345 C C . HIS A 1 696 ? 8.763 -4.269 -18.560 1.00 90.69 696 HIS A C 1
ATOM 5347 O O . HIS A 1 696 ? 8.116 -3.681 -19.423 1.00 90.69 696 HIS A O 1
ATOM 5353 N N . LYS A 1 697 ? 9.979 -3.848 -18.163 1.00 92.19 697 LYS A N 1
ATOM 5354 C CA . LYS A 1 697 ? 10.714 -2.712 -18.758 1.00 92.19 697 LYS A CA 1
ATOM 5355 C C . LYS A 1 697 ? 11.392 -3.051 -20.094 1.00 92.19 697 LYS A C 1
ATOM 5357 O O . LYS A 1 697 ? 12.003 -2.177 -20.708 1.00 92.19 697 LYS A O 1
ATOM 5362 N N . GLN A 1 698 ? 11.327 -4.307 -20.536 1.00 91.50 698 GLN A N 1
ATOM 5363 C CA . GLN A 1 698 ? 11.950 -4.799 -21.765 1.00 91.50 698 GLN A CA 1
ATOM 5364 C C . GLN A 1 698 ? 10.921 -4.918 -22.909 1.00 91.50 698 GLN A C 1
ATOM 5366 O O . GLN A 1 698 ? 9.747 -5.189 -22.644 1.00 91.50 698 GLN A O 1
ATOM 5371 N N . PRO A 1 699 ? 11.335 -4.747 -24.180 1.00 93.94 699 PRO A N 1
ATOM 5372 C CA . PRO A 1 699 ? 10.524 -5.101 -25.347 1.00 93.94 699 PRO A CA 1
ATOM 5373 C C . PRO A 1 699 ? 10.060 -6.565 -25.326 1.00 93.94 699 PRO A C 1
ATOM 5375 O O . PRO A 1 699 ? 10.811 -7.444 -24.894 1.00 93.94 699 PRO A O 1
ATOM 5378 N N . LEU A 1 700 ? 8.875 -6.854 -25.875 1.00 94.44 700 LEU A N 1
ATOM 5379 C CA . LEU A 1 700 ? 8.344 -8.221 -25.987 1.00 94.44 700 LEU A CA 1
ATOM 5380 C C . LEU A 1 700 ? 9.325 -9.190 -26.674 1.00 94.44 700 LEU A C 1
ATOM 5382 O O . LEU A 1 700 ? 9.510 -10.312 -26.212 1.00 94.44 700 LEU A O 1
ATOM 5386 N N . GLU A 1 701 ? 10.009 -8.743 -27.729 1.00 92.75 701 GLU A N 1
ATOM 5387 C CA . GLU A 1 701 ? 11.004 -9.554 -28.446 1.00 92.75 701 GLU A CA 1
ATOM 5388 C C . GLU A 1 701 ? 12.271 -9.847 -27.623 1.00 92.75 701 GLU A C 1
ATOM 5390 O O . GLU A 1 701 ? 12.958 -10.832 -27.883 1.00 92.75 701 GLU A O 1
ATOM 5395 N N . GLU A 1 702 ? 12.578 -9.050 -26.595 1.00 90.38 702 GLU A N 1
ATOM 5396 C CA . GLU A 1 702 ? 13.650 -9.369 -25.644 1.00 90.38 702 GLU A CA 1
ATOM 5397 C C . GLU A 1 702 ? 13.170 -10.396 -24.608 1.00 90.38 702 GLU A C 1
ATOM 5399 O O . GLU A 1 702 ? 13.871 -11.364 -24.313 1.00 90.38 702 GLU A O 1
ATOM 5404 N N . LEU A 1 703 ? 11.926 -10.259 -24.131 1.00 88.06 703 LEU A N 1
ATOM 5405 C CA . LEU A 1 703 ? 11.296 -11.238 -23.239 1.00 88.06 703 LEU A CA 1
ATOM 5406 C C . LEU A 1 703 ? 11.186 -12.621 -23.886 1.00 88.06 703 LEU A C 1
ATOM 5408 O O . LEU A 1 703 ? 11.475 -13.625 -23.232 1.00 88.06 703 LEU A O 1
ATOM 5412 N N . LYS A 1 704 ? 10.840 -12.674 -25.177 1.00 92.00 704 LYS A N 1
ATOM 5413 C CA . LYS A 1 704 ? 10.793 -13.906 -25.973 1.00 92.00 704 LYS A CA 1
ATOM 5414 C C . LYS A 1 704 ? 12.154 -14.607 -26.038 1.00 92.00 704 LYS A C 1
ATOM 5416 O O . LYS A 1 704 ? 12.204 -15.811 -25.815 1.00 92.00 704 LYS A O 1
ATOM 5421 N N . LYS A 1 705 ? 13.279 -13.893 -26.188 1.00 87.06 705 LYS A N 1
ATOM 5422 C CA . LYS A 1 705 ? 14.626 -14.513 -26.098 1.00 87.06 705 LYS A CA 1
ATOM 5423 C C . LYS A 1 705 ? 14.850 -15.223 -24.757 1.00 87.06 705 LYS A C 1
ATOM 5425 O O . LYS A 1 705 ? 15.490 -16.274 -24.720 1.00 87.06 705 LYS A O 1
ATOM 5430 N N . GLY A 1 706 ? 14.273 -14.699 -23.673 1.00 78.50 706 GLY A N 1
ATOM 5431 C CA . GLY A 1 706 ? 14.278 -15.327 -22.348 1.00 78.50 706 GLY A CA 1
ATOM 5432 C C . GLY A 1 706 ? 13.658 -16.732 -22.311 1.00 78.50 706 GLY A C 1
ATOM 5433 O O . GLY A 1 706 ? 14.094 -17.560 -21.507 1.00 78.50 706 GLY A O 1
ATOM 5434 N N . ALA A 1 707 ? 12.724 -17.048 -23.218 1.00 84.00 707 ALA A N 1
ATOM 5435 C CA . ALA A 1 707 ? 12.131 -18.381 -23.352 1.00 84.00 707 ALA A CA 1
ATOM 5436 C C . ALA A 1 707 ? 13.173 -19.471 -23.652 1.00 84.00 707 ALA A C 1
ATOM 5438 O O . ALA A 1 707 ? 13.002 -20.610 -23.221 1.00 84.00 707 ALA A O 1
ATOM 5439 N N . HIS A 1 708 ? 14.265 -19.125 -24.344 1.00 81.69 708 HIS A N 1
ATOM 5440 C CA . HIS A 1 708 ? 15.332 -20.054 -24.744 1.00 81.69 708 HIS A CA 1
ATOM 5441 C C . HIS A 1 708 ? 16.396 -20.279 -23.659 1.00 81.69 708 HIS A C 1
ATOM 5443 O O . HIS A 1 708 ? 17.281 -21.123 -23.813 1.00 81.69 708 HIS A O 1
ATOM 5449 N N . GLY A 1 709 ? 16.313 -19.576 -22.523 1.00 70.75 709 GLY A N 1
ATOM 5450 C CA . GLY A 1 709 ? 17.188 -19.818 -21.377 1.00 70.75 709 GLY A CA 1
ATOM 5451 C C . GLY A 1 709 ? 17.010 -21.244 -20.844 1.00 70.75 709 GLY A C 1
ATOM 5452 O O . GLY A 1 709 ? 15.905 -21.617 -20.464 1.00 70.75 709 GLY A O 1
ATOM 5453 N N . LYS A 1 710 ? 18.094 -22.036 -20.779 1.00 68.56 710 LYS A N 1
ATOM 5454 C CA . LYS A 1 710 ? 18.114 -23.503 -20.533 1.00 68.56 710 LYS A CA 1
ATOM 5455 C C . LYS A 1 710 ? 17.033 -24.047 -19.577 1.00 68.56 710 LYS A C 1
ATOM 5457 O O . LYS A 1 710 ? 16.406 -25.058 -19.884 1.00 68.56 710 LYS A O 1
ATOM 5462 N N . PHE A 1 711 ? 16.844 -23.404 -18.424 1.00 63.66 711 PHE A N 1
ATOM 5463 C CA . PHE A 1 711 ? 15.873 -23.804 -17.397 1.00 63.66 711 PHE A CA 1
ATOM 5464 C C . PHE A 1 711 ? 14.433 -23.397 -17.750 1.00 63.66 711 PHE A C 1
ATOM 5466 O O . PHE A 1 711 ? 13.530 -24.229 -17.707 1.00 63.66 711 PHE A O 1
ATOM 5473 N N . VAL A 1 712 ? 14.235 -22.150 -18.194 1.00 70.56 712 VAL A N 1
ATOM 5474 C CA . VAL A 1 712 ? 12.939 -21.624 -18.656 1.00 70.56 712 VAL A CA 1
ATOM 5475 C C . VAL A 1 712 ? 12.432 -22.436 -19.851 1.00 70.56 712 VAL A C 1
ATOM 5477 O O . VAL A 1 712 ? 11.312 -22.937 -19.810 1.00 70.56 712 VAL A O 1
ATOM 5480 N N . TYR A 1 713 ? 13.277 -22.684 -20.855 1.00 80.38 713 TYR A N 1
ATOM 5481 C CA . TYR A 1 713 ? 12.922 -23.504 -22.015 1.00 80.38 713 TYR A CA 1
ATOM 5482 C C . TYR A 1 713 ? 12.451 -24.903 -21.604 1.00 80.38 713 TYR A C 1
ATOM 5484 O O . TYR A 1 713 ? 11.410 -25.382 -22.050 1.00 80.38 713 TYR A O 1
ATOM 5492 N N . LYS A 1 714 ? 13.190 -25.562 -20.703 1.00 77.50 714 LYS A N 1
ATOM 5493 C CA . LYS A 1 714 ? 12.849 -26.895 -20.193 1.00 77.50 714 LYS A CA 1
ATOM 5494 C C . LYS A 1 714 ? 11.492 -26.890 -19.470 1.00 77.50 714 LYS A C 1
ATOM 5496 O O . LYS A 1 714 ? 10.604 -27.653 -19.858 1.00 77.50 714 LYS A O 1
ATOM 5501 N N . ARG A 1 715 ? 11.294 -25.964 -18.526 1.00 84.25 715 ARG A N 1
ATOM 5502 C CA . ARG A 1 715 ? 10.034 -25.743 -17.794 1.00 84.25 715 ARG A CA 1
ATOM 5503 C C . ARG A 1 715 ? 8.839 -25.537 -18.729 1.00 84.25 715 ARG A C 1
ATOM 5505 O O . ARG A 1 715 ? 7.845 -26.258 -18.627 1.00 84.25 715 ARG A O 1
ATOM 5512 N N . LEU A 1 716 ? 8.931 -24.553 -19.626 1.00 87.75 716 LEU A N 1
ATOM 5513 C CA . LEU A 1 716 ? 7.818 -24.123 -20.475 1.00 87.75 716 LEU A CA 1
ATOM 5514 C C . LEU A 1 716 ? 7.520 -25.140 -21.586 1.00 87.75 716 LEU A C 1
ATOM 5516 O O . LEU A 1 716 ? 6.353 -25.451 -21.830 1.00 87.75 716 LEU A O 1
ATOM 5520 N N . ALA A 1 717 ? 8.557 -25.668 -22.248 1.00 87.88 717 ALA A N 1
ATOM 5521 C CA . ALA A 1 717 ? 8.424 -26.462 -23.471 1.00 87.88 717 ALA A CA 1
ATOM 5522 C C . ALA A 1 717 ? 8.374 -27.983 -23.261 1.00 87.88 717 ALA A C 1
ATOM 5524 O O . ALA A 1 717 ? 7.841 -28.697 -24.117 1.00 87.88 717 ALA A O 1
ATOM 5525 N N . LYS A 1 718 ? 8.927 -28.496 -22.152 1.00 83.00 718 LYS A N 1
ATOM 5526 C CA . LYS A 1 718 ? 9.057 -29.945 -21.895 1.00 83.00 718 LYS A CA 1
ATOM 5527 C C . LYS A 1 718 ? 8.370 -30.419 -20.613 1.00 83.00 718 LYS A C 1
ATOM 5529 O O . LYS A 1 718 ? 7.992 -31.583 -20.540 1.00 83.00 718 LYS A O 1
ATOM 5534 N N . GLU A 1 719 ? 8.192 -29.542 -19.625 1.00 86.25 719 GLU A N 1
ATOM 5535 C CA . GLU A 1 719 ? 7.790 -29.940 -18.264 1.00 86.25 719 GLU A CA 1
ATOM 5536 C C . GLU A 1 719 ? 6.500 -29.271 -17.760 1.00 86.25 719 GLU A C 1
ATOM 5538 O O . GLU A 1 719 ? 6.289 -29.112 -16.551 1.00 86.25 719 GLU A O 1
ATOM 5543 N N . THR A 1 720 ? 5.636 -28.873 -18.695 1.00 93.12 720 THR A N 1
ATOM 5544 C CA . THR A 1 720 ? 4.306 -28.317 -18.422 1.00 93.12 720 THR A CA 1
ATOM 5545 C C . THR A 1 720 ? 3.314 -28.812 -19.468 1.00 93.12 720 THR A C 1
ATOM 5547 O O . THR A 1 720 ? 3.396 -28.400 -20.624 1.00 93.12 720 THR A O 1
ATOM 5550 N N . ASP A 1 721 ? 2.374 -29.667 -19.065 1.00 96.81 721 ASP A N 1
ATOM 5551 C CA . ASP A 1 721 ? 1.238 -30.089 -19.902 1.00 96.81 721 ASP A CA 1
ATOM 5552 C C . ASP A 1 721 ? -0.010 -29.236 -19.641 1.00 96.81 721 ASP A C 1
ATOM 5554 O O . ASP A 1 721 ? -0.854 -29.070 -20.523 1.00 96.81 721 ASP A O 1
ATOM 5558 N N . VAL A 1 722 ? -0.121 -28.709 -18.416 1.00 97.88 722 VAL A N 1
ATOM 5559 C CA . VAL A 1 722 ? -1.264 -27.936 -17.922 1.00 97.88 722 VAL A CA 1
ATOM 5560 C C . VAL A 1 722 ? -0.756 -26.789 -17.048 1.00 97.88 722 VAL A C 1
ATOM 5562 O O . VAL A 1 722 ? 0.006 -27.035 -16.106 1.00 97.88 722 VAL A O 1
ATOM 5565 N N . ILE A 1 723 ? -1.211 -25.562 -17.312 1.00 97.19 723 ILE A N 1
ATOM 5566 C CA . ILE A 1 723 ? -1.103 -24.439 -16.369 1.00 97.19 723 ILE A CA 1
ATOM 5567 C C . ILE A 1 723 ? -2.450 -24.183 -15.695 1.00 97.19 723 ILE A C 1
ATOM 5569 O O . ILE A 1 723 ? -3.500 -24.207 -16.334 1.00 97.19 723 ILE A O 1
ATOM 5573 N N . VAL A 1 724 ? -2.404 -23.913 -14.394 1.00 97.50 724 VAL A N 1
ATOM 5574 C CA . VAL A 1 724 ? -3.545 -23.473 -13.584 1.00 97.50 724 VAL A CA 1
ATOM 5575 C C . VAL A 1 724 ? -3.209 -22.094 -13.037 1.00 97.50 724 VAL A C 1
ATOM 5577 O O . VAL A 1 724 ? -2.166 -21.972 -12.406 1.00 97.50 724 VAL A O 1
ATOM 5580 N N . ILE A 1 725 ? -4.044 -21.074 -13.231 1.00 97.00 725 ILE A N 1
ATOM 5581 C CA . ILE A 1 725 ? -3.850 -19.749 -12.615 1.00 97.00 725 ILE A CA 1
ATOM 5582 C C . ILE A 1 725 ? -5.026 -19.439 -11.690 1.00 97.00 725 ILE A C 1
ATOM 5584 O O . ILE A 1 725 ? -6.152 -19.307 -12.165 1.00 97.00 725 ILE A O 1
ATOM 5588 N N . ASP A 1 726 ? -4.765 -19.324 -10.386 1.00 94.00 726 ASP A N 1
ATOM 5589 C CA . ASP A 1 726 ? -5.760 -18.905 -9.387 1.00 94.00 726 ASP A CA 1
ATOM 5590 C C . ASP A 1 726 ? -5.668 -17.400 -9.085 1.00 94.00 726 ASP A C 1
ATOM 5592 O O . ASP A 1 726 ? -4.630 -16.771 -9.306 1.00 94.00 726 ASP A O 1
ATOM 5596 N N . GLU A 1 727 ? -6.771 -16.825 -8.602 1.00 92.75 727 GLU A N 1
ATOM 5597 C CA . GLU A 1 727 ? -6.994 -15.373 -8.455 1.00 92.75 727 GLU A CA 1
ATOM 5598 C C . GLU A 1 727 ? -6.754 -14.572 -9.760 1.00 92.75 727 GLU A C 1
ATOM 5600 O O . GLU A 1 727 ? -6.166 -13.487 -9.758 1.00 92.75 727 GLU A O 1
ATOM 5605 N N . ILE A 1 728 ? -7.248 -15.091 -10.896 1.00 95.38 728 ILE A N 1
ATOM 5606 C CA . ILE A 1 728 ? -7.108 -14.495 -12.243 1.00 95.38 728 ILE A CA 1
ATOM 5607 C C . ILE A 1 728 ? -7.618 -13.042 -12.350 1.00 95.38 728 ILE A C 1
ATOM 5609 O O . ILE A 1 728 ? -7.202 -12.317 -13.251 1.00 95.38 728 ILE A O 1
ATOM 5613 N N . SER A 1 729 ? -8.467 -12.576 -11.423 1.00 92.62 729 SER A N 1
ATOM 5614 C CA . SER A 1 729 ? -8.948 -11.185 -11.399 1.00 92.62 729 SER A CA 1
ATOM 5615 C C . SER A 1 729 ? -7.836 -10.161 -11.175 1.00 92.62 729 SER A C 1
ATOM 5617 O O . SER A 1 729 ? -7.954 -9.034 -11.643 1.00 92.62 729 SER A O 1
ATOM 5619 N N . MET A 1 730 ? -6.741 -10.558 -10.518 1.00 91.69 730 MET A N 1
ATOM 5620 C CA . MET A 1 730 ? -5.585 -9.694 -10.261 1.00 91.69 730 MET A CA 1
ATOM 5621 C C . MET A 1 730 ? -4.498 -9.795 -11.350 1.00 91.69 730 MET A C 1
ATOM 5623 O O . MET A 1 730 ? -3.412 -9.238 -11.182 1.00 91.69 730 MET A O 1
ATOM 5627 N N . VAL A 1 731 ? -4.754 -10.510 -12.454 1.00 95.12 731 VAL A N 1
ATOM 5628 C CA . VAL A 1 731 ? -3.827 -10.630 -13.591 1.00 95.12 731 VAL A CA 1
ATOM 5629 C C . VAL A 1 731 ? -4.146 -9.569 -14.649 1.00 95.12 731 VAL A C 1
ATOM 5631 O O . VAL A 1 731 ? -5.234 -9.543 -15.220 1.00 95.12 731 VAL A O 1
ATOM 5634 N N . GLU A 1 732 ? -3.162 -8.710 -14.922 1.00 95.94 732 GLU A N 1
ATOM 5635 C CA . GLU A 1 732 ? -3.190 -7.704 -15.992 1.00 95.94 732 GLU A CA 1
ATOM 5636 C C . GLU A 1 732 ? -3.254 -8.364 -17.384 1.00 95.94 732 GLU A C 1
ATOM 5638 O O . GLU A 1 732 ? -2.523 -9.324 -17.655 1.00 95.94 732 GLU A O 1
ATOM 5643 N N . ASN A 1 733 ? -4.052 -7.802 -18.299 1.00 96.50 733 ASN A N 1
ATOM 5644 C CA . ASN A 1 733 ? -4.121 -8.215 -19.706 1.00 96.50 733 ASN A CA 1
ATOM 5645 C C . ASN A 1 733 ? -2.732 -8.319 -20.374 1.00 96.50 733 ASN A C 1
ATOM 5647 O O . ASN A 1 733 ? -2.421 -9.349 -20.969 1.00 96.50 733 ASN A O 1
ATOM 5651 N N . LEU A 1 734 ? -1.864 -7.310 -20.225 1.00 96.06 734 LEU A N 1
ATOM 5652 C CA . LEU A 1 734 ? -0.517 -7.290 -20.808 1.00 96.06 734 LEU A CA 1
ATOM 5653 C C . LEU A 1 734 ? 0.488 -8.195 -20.077 1.00 96.06 734 LEU A C 1
ATOM 5655 O O . LEU A 1 734 ? 1.550 -8.479 -20.630 1.00 96.06 734 LEU A O 1
ATOM 5659 N N . HIS A 1 735 ? 0.198 -8.663 -18.860 1.00 96.44 735 HIS A N 1
ATOM 5660 C CA . HIS A 1 735 ? 0.995 -9.710 -18.212 1.00 96.44 735 HIS A CA 1
ATOM 5661 C C . HIS A 1 735 ? 0.604 -11.094 -18.746 1.00 96.44 735 HIS A C 1
ATOM 5663 O O . HIS A 1 735 ? 1.473 -11.909 -19.057 1.00 96.44 735 HIS A O 1
ATOM 5669 N N . PHE A 1 736 ? -0.701 -11.339 -18.910 1.00 97.75 736 PHE A N 1
ATOM 5670 C CA . PHE A 1 736 ? -1.225 -12.570 -19.506 1.00 97.75 736 PHE A CA 1
ATOM 5671 C C . PHE A 1 736 ? -0.786 -12.716 -20.975 1.00 97.75 736 PHE A C 1
ATOM 5673 O O . PHE A 1 736 ? -0.354 -13.794 -21.377 1.00 97.75 736 PHE A O 1
ATOM 5680 N N . GLU A 1 737 ? -0.779 -11.617 -21.739 1.00 97.50 737 GLU A N 1
ATOM 5681 C CA . GLU A 1 737 ? -0.297 -11.588 -23.127 1.00 97.50 737 GLU A CA 1
ATOM 5682 C C . GLU A 1 737 ? 1.209 -11.865 -23.244 1.00 97.50 737 GLU A C 1
ATOM 5684 O O . GLU A 1 737 ? 1.624 -12.729 -24.014 1.00 97.50 737 GLU A O 1
ATOM 5689 N N . ARG A 1 738 ? 2.050 -11.207 -22.428 1.00 97.31 738 ARG A N 1
ATOM 5690 C CA . ARG A 1 738 ? 3.494 -11.507 -22.397 1.00 97.31 738 ARG A CA 1
ATOM 5691 C C . ARG A 1 738 ? 3.748 -12.989 -22.081 1.00 97.31 738 ARG A C 1
ATOM 5693 O O . ARG A 1 738 ? 4.677 -13.573 -22.633 1.00 97.31 738 ARG A O 1
ATOM 5700 N N . LEU A 1 739 ? 2.952 -13.602 -21.194 1.00 96.88 739 LEU A N 1
ATOM 5701 C CA . LEU A 1 739 ? 3.109 -15.011 -20.809 1.00 96.88 739 LEU A CA 1
ATOM 5702 C C . LEU A 1 739 ? 2.669 -15.978 -21.924 1.00 96.88 739 LEU A C 1
ATOM 5704 O O . LEU A 1 739 ? 3.325 -17.000 -22.132 1.00 96.88 739 LEU A O 1
ATOM 5708 N N . ASN A 1 740 ? 1.605 -15.636 -22.656 1.00 98.00 740 ASN A N 1
ATOM 5709 C CA . ASN A 1 740 ? 1.159 -16.343 -23.857 1.00 98.00 740 ASN A CA 1
ATOM 5710 C C . ASN A 1 740 ? 2.278 -16.398 -24.908 1.00 98.00 740 ASN A C 1
ATOM 5712 O O . ASN A 1 740 ? 2.695 -17.483 -25.317 1.00 98.00 740 ASN A O 1
ATOM 5716 N N . GLU A 1 741 ? 2.830 -15.237 -25.266 1.00 97.62 741 GLU A N 1
ATOM 5717 C CA . GLU A 1 741 ? 3.897 -15.102 -26.263 1.00 97.62 741 GLU A CA 1
ATOM 5718 C C . GLU A 1 741 ? 5.207 -15.785 -25.837 1.00 97.62 741 GLU A C 1
ATOM 5720 O O . GLU A 1 741 ? 5.818 -16.492 -26.639 1.00 97.62 741 GLU A O 1
ATOM 5725 N N . LEU A 1 742 ? 5.598 -15.689 -24.560 1.00 95.62 742 LEU A N 1
ATOM 5726 C CA . LEU A 1 742 ? 6.746 -16.430 -24.017 1.00 95.62 742 LEU A CA 1
ATOM 5727 C C . LEU A 1 742 ? 6.581 -17.953 -24.186 1.00 95.62 742 LEU A C 1
ATOM 5729 O O . LEU A 1 742 ? 7.541 -18.659 -24.501 1.00 95.62 742 LEU A O 1
ATOM 5733 N N . MET A 1 743 ? 5.368 -18.478 -23.979 1.00 96.50 743 MET A N 1
ATOM 5734 C CA . MET A 1 743 ? 5.092 -19.912 -24.115 1.00 96.50 743 MET A CA 1
ATOM 5735 C C . MET A 1 743 ? 4.894 -20.358 -25.570 1.00 96.50 743 MET A C 1
ATOM 5737 O O . MET A 1 743 ? 5.275 -21.486 -25.894 1.00 96.50 743 MET A O 1
ATOM 5741 N N . LYS A 1 744 ? 4.381 -19.493 -26.458 1.00 96.94 744 LYS A N 1
ATOM 5742 C CA . LYS A 1 744 ? 4.406 -19.705 -27.917 1.00 96.94 744 LYS A CA 1
ATOM 5743 C C . LYS A 1 744 ? 5.841 -19.814 -28.429 1.00 96.94 744 LYS A C 1
ATOM 5745 O O . LYS A 1 744 ? 6.144 -20.765 -29.141 1.00 96.94 744 LYS A O 1
ATOM 5750 N N . GLU A 1 745 ? 6.722 -18.901 -28.018 1.00 95.94 745 GLU A N 1
ATOM 5751 C CA . GLU A 1 745 ? 8.145 -18.896 -28.377 1.00 95.94 745 GLU A CA 1
ATOM 5752 C C . GLU A 1 745 ? 8.856 -20.168 -27.879 1.00 95.94 745 GLU A C 1
ATOM 5754 O O . GLU A 1 745 ? 9.469 -20.893 -28.663 1.00 95.94 745 GLU A O 1
ATOM 5759 N N . ALA A 1 746 ? 8.692 -20.519 -26.596 1.00 93.38 746 ALA A N 1
ATOM 5760 C CA . ALA A 1 746 ? 9.274 -21.736 -26.019 1.00 93.38 746 ALA A CA 1
ATOM 5761 C C . ALA A 1 746 ? 8.829 -23.025 -26.742 1.00 93.38 746 ALA A C 1
ATOM 5763 O O . ALA A 1 746 ? 9.563 -24.013 -26.779 1.00 93.38 746 ALA A O 1
ATOM 5764 N N . ARG A 1 747 ? 7.612 -23.041 -27.299 1.00 94.69 747 ARG A N 1
ATOM 5765 C CA . ARG A 1 747 ? 6.993 -24.214 -27.941 1.00 94.69 747 ARG A CA 1
ATOM 5766 C C . ARG A 1 747 ? 6.861 -24.080 -29.460 1.00 94.69 747 ARG A C 1
ATOM 5768 O O . ARG A 1 747 ? 6.119 -24.865 -30.056 1.00 94.69 747 ARG A O 1
ATOM 5775 N N . TYR A 1 748 ? 7.569 -23.129 -30.069 1.00 94.12 748 TYR A N 1
ATOM 5776 C CA . TYR A 1 748 ? 7.408 -22.757 -31.472 1.00 94.12 748 TYR A CA 1
ATOM 5777 C C . TYR A 1 748 ? 7.571 -23.952 -32.423 1.00 94.12 748 TYR A C 1
ATOM 5779 O O . TYR A 1 748 ? 8.534 -24.720 -32.337 1.00 94.12 748 TYR A O 1
ATOM 5787 N N . LYS A 1 749 ? 6.628 -24.104 -33.360 1.00 91.88 749 LYS A N 1
ATOM 5788 C CA . LYS A 1 749 ? 6.661 -25.132 -34.410 1.00 91.88 749 LYS A CA 1
ATOM 5789 C C . LYS A 1 749 ? 6.637 -24.470 -35.790 1.00 91.88 749 LYS A C 1
ATOM 5791 O O . LYS A 1 749 ? 5.569 -24.000 -36.178 1.00 91.88 749 LYS A O 1
ATOM 5796 N N . PRO A 1 750 ? 7.741 -24.502 -36.567 1.00 89.88 750 PRO A N 1
ATOM 5797 C CA . PRO A 1 750 ? 7.797 -23.908 -37.909 1.00 89.88 750 PRO A CA 1
ATOM 5798 C C . PRO A 1 750 ? 6.734 -24.442 -38.882 1.00 89.88 750 PRO A C 1
ATOM 5800 O O . PRO A 1 750 ? 6.335 -23.751 -39.807 1.00 89.88 750 PRO A O 1
ATOM 5803 N N . SER A 1 751 ? 6.234 -25.663 -38.661 1.00 91.25 751 SER A N 1
ATOM 5804 C CA . SER A 1 751 ? 5.164 -26.282 -39.455 1.00 91.25 751 SER A CA 1
ATOM 5805 C C . SER A 1 751 ? 3.749 -25.778 -39.110 1.00 91.25 751 SER A C 1
ATOM 5807 O O . SER A 1 751 ? 2.769 -26.469 -39.391 1.00 91.25 751 SER A O 1
ATOM 5809 N N . ARG A 1 752 ? 3.626 -24.649 -38.403 1.00 88.81 752 ARG A N 1
ATOM 5810 C CA . ARG A 1 752 ? 2.358 -24.005 -38.045 1.00 88.81 752 ARG A CA 1
ATOM 5811 C C . ARG A 1 752 ? 2.467 -22.511 -38.311 1.00 88.81 752 ARG A C 1
ATOM 5813 O O . ARG A 1 752 ? 3.272 -21.831 -37.684 1.00 88.81 752 ARG A O 1
ATOM 5820 N N . GLU A 1 753 ? 1.619 -22.020 -39.206 1.00 86.94 753 GLU A N 1
ATOM 5821 C CA . GLU A 1 753 ? 1.492 -20.596 -39.528 1.00 86.94 753 GLU A CA 1
ATOM 5822 C C . GLU A 1 753 ? 1.077 -19.775 -38.295 1.00 86.94 753 GLU A C 1
ATOM 5824 O O . GLU A 1 753 ? 1.701 -18.768 -37.973 1.00 86.94 753 GLU A O 1
ATOM 5829 N N . VAL A 1 754 ? 0.098 -20.276 -37.532 1.00 89.56 754 VAL A N 1
ATOM 5830 C CA . VAL A 1 754 ? -0.328 -19.707 -36.247 1.00 89.56 754 VAL A CA 1
ATOM 5831 C C . VAL A 1 754 ? 0.069 -20.650 -35.110 1.00 89.56 754 VAL A C 1
ATOM 5833 O O . VAL A 1 754 ? -0.297 -21.830 -35.100 1.00 89.56 754 VAL A O 1
ATOM 5836 N N . GLN A 1 755 ? 0.812 -20.136 -34.126 1.00 94.06 755 GLN A N 1
ATOM 5837 C CA . GLN A 1 755 ? 1.107 -20.883 -32.902 1.00 94.06 755 GLN A CA 1
ATOM 5838 C C . GLN A 1 755 ? -0.112 -20.846 -31.962 1.00 94.06 755 GLN A C 1
ATOM 5840 O O . GLN A 1 755 ? -0.674 -19.772 -31.752 1.00 94.06 755 GLN A O 1
ATOM 5845 N N . PRO A 1 756 ? -0.529 -21.983 -31.376 1.00 95.44 756 PRO A N 1
ATOM 5846 C CA . PRO A 1 756 ? -1.658 -22.022 -30.444 1.00 95.44 756 PRO A CA 1
ATOM 5847 C C . PRO A 1 756 ? -1.362 -21.261 -29.144 1.00 95.44 756 PRO A C 1
ATOM 5849 O O . PRO A 1 756 ? -0.205 -21.175 -28.724 1.00 95.44 756 PRO A O 1
ATOM 5852 N N . ALA A 1 757 ? -2.426 -20.814 -28.470 1.00 96.31 757 ALA A N 1
ATOM 5853 C CA . ALA A 1 757 ? -2.372 -20.182 -27.152 1.00 96.31 757 ALA A CA 1
ATOM 5854 C C . ALA A 1 757 ? -1.461 -20.950 -26.179 1.00 96.31 757 ALA A C 1
ATOM 5856 O O . ALA A 1 757 ? -1.528 -22.181 -26.085 1.00 96.31 757 ALA A O 1
ATOM 5857 N N . PHE A 1 758 ? -0.583 -20.225 -25.484 1.00 97.75 758 PHE A N 1
ATOM 5858 C CA . PHE A 1 758 ? 0.401 -20.749 -24.529 1.00 97.75 758 PHE A CA 1
ATOM 5859 C C . PHE A 1 758 ? 1.223 -21.937 -25.078 1.00 97.75 758 PHE A C 1
ATOM 5861 O O . PHE A 1 758 ? 1.610 -22.854 -24.349 1.00 97.75 758 PHE A O 1
ATOM 5868 N N . GLY A 1 759 ? 1.474 -21.956 -26.392 1.00 95.38 759 GLY A N 1
ATOM 5869 C CA . GLY A 1 759 ? 2.210 -23.025 -27.065 1.00 95.38 759 GLY A CA 1
ATOM 5870 C C . GLY A 1 759 ? 1.458 -24.360 -27.175 1.00 95.38 759 GLY A C 1
ATOM 5871 O O . GLY A 1 759 ? 2.066 -25.378 -27.517 1.00 95.38 759 GLY A O 1
ATOM 5872 N N . GLY A 1 760 ? 0.148 -24.382 -26.908 1.00 95.75 760 GLY A N 1
ATOM 5873 C CA . GLY A 1 760 ? -0.693 -25.584 -26.950 1.00 95.75 760 GLY A CA 1
ATOM 5874 C C . GLY A 1 760 ? -0.708 -26.384 -25.645 1.00 95.75 760 GLY A C 1
ATOM 5875 O O . GLY A 1 760 ? -1.007 -27.577 -25.662 1.00 95.75 760 GLY A O 1
ATOM 5876 N N . VAL A 1 761 ? -0.354 -25.738 -24.534 1.00 97.19 761 VAL A N 1
ATOM 5877 C CA . VAL A 1 761 ? -0.553 -26.231 -23.163 1.00 97.19 761 VAL A CA 1
ATOM 5878 C C . VAL A 1 761 ? -2.024 -26.061 -22.774 1.00 97.19 761 VAL A C 1
ATOM 5880 O O . VAL A 1 761 ? -2.651 -25.087 -23.183 1.00 97.19 761 VAL A O 1
ATOM 5883 N N . GLN A 1 762 ? -2.578 -26.974 -21.968 1.00 98.38 762 GLN A N 1
ATOM 5884 C CA . GLN A 1 762 ? -3.930 -26.790 -21.432 1.00 98.38 762 GLN A CA 1
ATOM 5885 C C . GLN A 1 762 ? -3.928 -25.643 -20.410 1.00 98.38 762 GLN A C 1
ATOM 5887 O O . GLN A 1 762 ? -3.183 -25.677 -19.428 1.00 98.38 762 GLN A O 1
ATOM 5892 N N . VAL A 1 763 ? -4.777 -24.642 -20.623 1.00 98.50 763 VAL A N 1
ATOM 5893 C CA . VAL A 1 763 ? -4.886 -23.454 -19.772 1.00 98.50 763 VAL A CA 1
ATOM 5894 C C . VAL A 1 763 ? -6.153 -23.540 -18.928 1.00 98.50 763 VAL A C 1
ATOM 5896 O O . VAL A 1 763 ? -7.266 -23.607 -19.450 1.00 98.50 763 VAL A O 1
ATOM 5899 N N . ILE A 1 764 ? -5.988 -23.520 -17.608 1.00 98.56 764 ILE A N 1
ATOM 5900 C CA . ILE A 1 764 ? -7.080 -23.477 -16.634 1.00 98.56 764 ILE A CA 1
ATOM 5901 C C . ILE A 1 764 ? -6.927 -22.190 -15.825 1.00 98.56 764 ILE A C 1
ATOM 5903 O O . ILE A 1 764 ? -5.865 -21.933 -15.261 1.00 98.56 764 ILE A O 1
ATOM 5907 N N . VAL A 1 765 ? -7.976 -21.377 -15.741 1.00 97.88 765 VAL A N 1
ATOM 5908 C CA . VAL A 1 765 ? -7.959 -20.119 -14.982 1.00 97.88 765 VAL A CA 1
ATOM 5909 C C . VAL A 1 765 ? -9.153 -20.035 -14.032 1.00 97.88 765 VAL A C 1
ATOM 5911 O O . VAL A 1 765 ? -10.275 -20.401 -14.382 1.00 97.88 765 VAL A O 1
ATOM 5914 N N . THR A 1 766 ? -8.906 -19.578 -12.806 1.00 96.00 766 THR A N 1
ATOM 5915 C CA . THR A 1 766 ? -9.900 -19.481 -11.727 1.00 96.00 766 THR A CA 1
ATOM 5916 C C . THR A 1 766 ? -9.785 -18.162 -10.984 1.00 96.00 766 THR A C 1
ATOM 5918 O O . THR A 1 766 ? -8.706 -17.604 -10.801 1.00 96.00 766 THR A O 1
ATOM 5921 N N . GLY A 1 767 ? -10.937 -17.648 -10.569 1.00 91.88 767 GLY A N 1
ATOM 5922 C CA . GLY A 1 767 ? -11.066 -16.432 -9.781 1.00 91.88 767 GLY A CA 1
ATOM 5923 C C . GLY A 1 767 ? -12.490 -15.902 -9.849 1.00 91.88 767 GLY A C 1
ATOM 5924 O O . GLY A 1 767 ? -13.439 -16.635 -10.142 1.00 91.88 767 GLY A O 1
ATOM 5925 N N . ASP A 1 768 ? -12.652 -14.625 -9.541 1.00 91.62 768 ASP A N 1
ATOM 5926 C CA . ASP A 1 768 ? -13.946 -13.955 -9.495 1.00 91.62 768 ASP A CA 1
ATOM 5927 C C . ASP A 1 768 ? -13.710 -12.472 -9.792 1.00 91.62 768 ASP A C 1
ATOM 5929 O O . ASP A 1 768 ? -13.238 -11.738 -8.931 1.00 91.62 768 ASP A O 1
ATOM 5933 N N . PHE A 1 769 ? -13.973 -12.038 -11.029 1.00 92.06 769 PHE A N 1
ATOM 5934 C CA . PHE A 1 769 ? -13.687 -10.666 -11.477 1.00 92.06 769 PHE A CA 1
ATOM 5935 C C . PHE A 1 769 ? -14.502 -9.589 -10.728 1.00 92.06 769 PHE A C 1
ATOM 5937 O O . PHE A 1 769 ? -14.181 -8.412 -10.815 1.00 92.06 769 PHE A O 1
ATOM 5944 N N . CYS A 1 770 ? -15.506 -9.993 -9.943 1.00 89.25 770 CYS A N 1
ATOM 5945 C CA . CYS A 1 770 ? -16.230 -9.151 -8.984 1.00 89.25 770 CYS A CA 1
ATOM 5946 C C . CYS A 1 770 ? -15.470 -8.891 -7.665 1.00 89.25 770 CYS A C 1
ATOM 5948 O O . CYS A 1 770 ? -15.993 -8.221 -6.775 1.00 89.25 770 CYS A O 1
ATOM 5950 N N . GLN A 1 771 ? -14.282 -9.476 -7.492 1.00 88.44 771 GLN A N 1
ATOM 5951 C CA . GLN A 1 771 ? -13.379 -9.211 -6.369 1.00 88.44 771 GLN A CA 1
ATOM 5952 C C . GLN A 1 771 ? -12.331 -8.168 -6.790 1.00 88.44 771 GLN A C 1
ATOM 5954 O O . GLN A 1 771 ? -12.658 -7.230 -7.509 1.00 88.44 771 GLN A O 1
ATOM 5959 N N . LEU A 1 772 ? -11.088 -8.278 -6.315 1.00 86.69 772 LEU A N 1
ATOM 5960 C CA . LEU A 1 772 ? -10.084 -7.235 -6.522 1.00 86.69 772 LEU A CA 1
ATOM 5961 C C . LEU A 1 772 ? -9.519 -7.232 -7.962 1.00 86.69 772 LEU A C 1
ATOM 5963 O O . LEU A 1 772 ? -9.238 -8.316 -8.494 1.00 86.69 772 LEU A O 1
ATOM 5967 N N . PRO A 1 773 ? -9.311 -6.041 -8.563 1.00 89.31 773 PRO A N 1
ATOM 5968 C CA . PRO A 1 773 ? -8.711 -5.870 -9.888 1.00 89.31 773 PRO A CA 1
ATOM 5969 C C . PRO A 1 773 ? -7.178 -6.066 -9.891 1.00 89.31 773 PRO A C 1
ATOM 5971 O O . PRO A 1 773 ? -6.557 -6.226 -8.832 1.00 89.31 773 PRO A O 1
ATOM 5974 N N . PRO A 1 774 ? -6.523 -6.020 -11.070 1.00 89.06 774 PRO A N 1
ATOM 5975 C CA . PRO A 1 774 ? -5.067 -5.959 -11.170 1.00 89.06 774 PRO A CA 1
ATOM 5976 C C . PRO A 1 774 ? -4.527 -4.660 -10.556 1.00 89.06 774 PRO A C 1
ATOM 5978 O O . PRO A 1 774 ? -5.004 -3.568 -10.859 1.00 89.06 774 PRO A O 1
ATOM 5981 N N . VAL A 1 775 ? -3.507 -4.766 -9.702 1.00 82.31 775 VAL A N 1
ATOM 5982 C CA . VAL A 1 775 ? -2.934 -3.618 -8.980 1.00 82.31 775 VAL A CA 1
ATOM 5983 C C . VAL A 1 775 ? -1.918 -2.886 -9.859 1.00 82.31 775 VAL A C 1
ATOM 5985 O O . VAL A 1 775 ? -0.925 -3.484 -10.269 1.00 82.31 775 VAL A O 1
ATOM 5988 N N . LYS A 1 776 ? -2.131 -1.581 -10.088 1.00 83.44 776 LYS A N 1
ATOM 5989 C CA . LYS A 1 776 ? -1.306 -0.722 -10.967 1.00 83.44 776 LYS A CA 1
ATOM 5990 C C . LYS A 1 776 ? -1.109 -1.335 -12.374 1.00 83.44 776 LYS A C 1
ATOM 5992 O O . LYS A 1 776 ? 0.021 -1.693 -12.722 1.00 83.44 776 LYS A O 1
ATOM 5997 N N . PRO A 1 777 ? -2.180 -1.485 -13.177 1.00 89.06 777 PRO A N 1
ATOM 5998 C CA . PRO A 1 777 ? -2.057 -1.934 -14.563 1.00 89.06 777 PRO A CA 1
ATOM 5999 C C . PRO A 1 777 ? -1.309 -0.895 -15.413 1.00 89.06 777 PRO A C 1
ATOM 6001 O O . PRO A 1 777 ? -1.114 0.244 -14.989 1.00 89.06 777 PRO A O 1
ATOM 6004 N N . PHE A 1 778 ? -0.896 -1.286 -16.618 1.00 93.50 778 PHE A N 1
ATOM 6005 C CA . PHE A 1 778 ? -0.369 -0.398 -17.656 1.00 93.50 778 PHE A CA 1
ATOM 6006 C C . PHE A 1 778 ? 0.844 0.447 -17.233 1.00 93.50 778 PHE A C 1
ATOM 6008 O O . PHE A 1 778 ? 1.047 1.554 -17.719 1.00 93.50 778 PHE A O 1
ATOM 6015 N N . GLN A 1 779 ? 1.715 -0.083 -16.368 1.00 93.12 779 GLN A N 1
ATOM 6016 C CA . GLN A 1 779 ? 2.957 0.613 -16.001 1.00 93.12 779 GLN A CA 1
ATOM 6017 C C . GLN A 1 779 ? 3.958 0.701 -17.167 1.00 93.12 779 GLN A C 1
ATOM 6019 O O . GLN A 1 779 ? 4.678 1.689 -17.274 1.00 93.12 779 GLN A O 1
ATOM 6024 N N . HIS A 1 780 ? 4.023 -0.320 -18.032 1.00 94.38 780 HIS A N 1
ATOM 6025 C CA . HIS A 1 780 ? 5.036 -0.433 -19.089 1.00 94.38 780 HIS A CA 1
ATOM 6026 C C . HIS A 1 780 ? 4.456 -0.999 -20.391 1.00 94.38 780 HIS A C 1
ATOM 6028 O O . HIS A 1 780 ? 3.735 -2.004 -20.378 1.00 94.38 780 HIS A O 1
ATOM 6034 N N . CYS A 1 781 ? 4.839 -0.390 -21.515 1.00 94.75 781 CYS A N 1
ATOM 6035 C CA . CYS A 1 781 ? 4.495 -0.805 -22.873 1.00 94.75 781 CYS A CA 1
ATOM 6036 C C . CYS A 1 781 ? 4.879 -2.270 -23.128 1.00 94.75 781 CYS A C 1
ATOM 6038 O O . CYS A 1 781 ? 5.969 -2.699 -22.744 1.00 94.75 781 CYS A O 1
ATOM 6040 N N . ILE A 1 782 ? 4.014 -3.040 -23.796 1.00 95.31 782 ILE A N 1
ATOM 6041 C CA . ILE A 1 782 ? 4.345 -4.418 -24.186 1.00 95.31 782 ILE A CA 1
ATOM 6042 C C . ILE A 1 782 ? 5.402 -4.447 -25.295 1.00 95.31 782 ILE A C 1
ATOM 6044 O O . ILE A 1 782 ? 6.360 -5.211 -25.209 1.00 95.31 782 ILE A O 1
ATOM 6048 N N . ASP A 1 783 ? 5.289 -3.562 -26.283 1.00 94.56 783 ASP A N 1
ATOM 6049 C CA . ASP A 1 783 ? 6.109 -3.598 -27.495 1.00 94.56 783 ASP A CA 1
ATOM 6050 C C . ASP A 1 783 ? 7.549 -3.132 -27.238 1.00 94.56 783 ASP A C 1
ATOM 6052 O O . ASP A 1 783 ? 8.496 -3.769 -27.692 1.00 94.56 783 ASP A O 1
ATOM 6056 N N . CYS A 1 784 ? 7.730 -2.041 -26.480 1.00 93.75 784 CYS A N 1
ATOM 6057 C CA . CYS A 1 784 ? 9.039 -1.402 -26.282 1.00 93.75 784 CYS A CA 1
ATOM 6058 C C . CYS A 1 784 ? 9.495 -1.265 -24.820 1.00 93.75 784 CYS A C 1
ATOM 6060 O O . CYS A 1 784 ? 10.486 -0.577 -24.569 1.00 93.75 784 CYS A O 1
ATOM 6062 N N . GLY A 1 785 ? 8.760 -1.815 -23.846 1.00 92.12 785 GLY A N 1
ATOM 6063 C CA . GLY A 1 785 ? 9.123 -1.810 -22.419 1.00 92.12 785 GLY A CA 1
ATOM 6064 C C . GLY A 1 785 ? 9.120 -0.451 -21.695 1.00 92.12 785 GLY A C 1
ATOM 6065 O O . GLY A 1 785 ? 9.122 -0.402 -20.468 1.00 92.12 785 GLY A O 1
ATOM 6066 N N . ARG A 1 786 ? 9.088 0.679 -22.411 1.00 92.75 786 ARG A N 1
ATOM 6067 C CA . ARG A 1 786 ? 9.066 2.023 -21.802 1.00 92.75 786 ARG A CA 1
ATOM 6068 C C . ARG A 1 786 ? 7.825 2.222 -20.929 1.00 92.75 786 ARG A C 1
ATOM 6070 O O . ARG A 1 786 ? 6.754 1.705 -21.247 1.00 92.75 786 ARG A O 1
ATOM 6077 N N . GLY A 1 787 ? 7.973 3.019 -19.870 1.00 93.94 787 GLY A N 1
ATOM 6078 C CA . GLY A 1 787 ? 6.852 3.443 -19.032 1.00 93.94 787 GLY A CA 1
ATOM 6079 C C . GLY A 1 787 ? 5.752 4.124 -19.853 1.00 93.94 787 GLY A C 1
ATOM 6080 O O . GLY A 1 787 ? 6.054 4.840 -20.812 1.00 93.94 787 GLY A O 1
ATOM 6081 N N . LEU A 1 788 ? 4.490 3.874 -19.503 1.00 92.56 788 LEU A N 1
ATOM 6082 C CA . LEU A 1 788 ? 3.339 4.524 -20.137 1.00 92.56 788 LEU A CA 1
ATOM 6083 C C . LEU A 1 788 ? 2.968 5.798 -19.375 1.00 92.56 788 LEU A C 1
ATOM 6085 O O . LEU A 1 788 ? 3.025 5.833 -18.146 1.00 92.56 788 LEU A O 1
ATOM 6089 N N . SER A 1 789 ? 2.572 6.844 -20.098 1.00 90.69 789 SER A N 1
ATOM 6090 C CA . SER A 1 789 ? 2.043 8.063 -19.485 1.00 90.69 789 SER A CA 1
ATOM 6091 C C . SER A 1 789 ? 0.565 7.872 -19.148 1.00 90.69 789 SER A C 1
ATOM 6093 O O . SER A 1 789 ? -0.241 7.630 -20.049 1.00 90.69 789 SER A O 1
ATOM 6095 N N . GLU A 1 790 ? 0.215 7.980 -17.864 1.00 91.19 790 GLU A N 1
ATOM 6096 C CA . GLU A 1 790 ? -1.177 8.042 -17.408 1.00 91.19 790 GLU A CA 1
ATOM 6097 C C . GLU A 1 790 ? -1.754 9.443 -17.675 1.00 91.19 790 GLU A C 1
ATOM 6099 O O . GLU A 1 790 ? -1.095 10.459 -17.462 1.00 91.19 790 GLU A O 1
ATOM 6104 N N . SER A 1 791 ? -2.997 9.491 -18.145 1.00 88.88 791 SER A N 1
ATOM 6105 C CA . SER A 1 791 ? -3.766 10.711 -18.396 1.00 88.88 791 SER A CA 1
ATOM 6106 C C . SER A 1 791 ? -5.243 10.467 -18.079 1.00 88.88 791 SER A C 1
ATOM 6108 O O . SER A 1 791 ? -5.722 9.336 -18.177 1.00 88.88 791 SER A O 1
ATOM 6110 N N . PHE A 1 792 ? -5.982 11.509 -17.696 1.00 85.75 792 PHE A N 1
ATOM 6111 C CA . PHE A 1 792 ? -7.430 11.414 -17.485 1.00 85.75 792 PHE A CA 1
ATOM 6112 C C . PHE A 1 792 ? -8.180 11.848 -18.748 1.00 85.75 792 PHE A C 1
ATOM 6114 O O . PHE A 1 792 ? -7.960 12.943 -19.261 1.00 85.75 792 PHE A O 1
ATOM 6121 N N . TYR A 1 793 ? -9.081 10.999 -19.243 1.00 64.25 793 TYR A N 1
ATOM 6122 C CA . TYR A 1 793 ? -9.872 11.254 -20.445 1.00 64.25 793 TYR A CA 1
ATOM 6123 C C . TYR A 1 793 ? -11.309 10.748 -20.267 1.00 64.25 793 TYR A C 1
ATOM 6125 O O . TYR A 1 793 ? -11.530 9.573 -19.968 1.00 64.25 793 TYR A O 1
ATOM 6133 N N . LEU A 1 794 ? -12.290 11.645 -20.433 1.00 64.12 794 LEU A N 1
ATOM 6134 C CA . LEU A 1 794 ? -13.729 11.373 -20.260 1.00 64.12 794 LEU A CA 1
ATOM 6135 C C . LEU A 1 794 ? -14.078 10.644 -18.940 1.00 64.12 794 LEU A C 1
ATOM 6137 O O . LEU A 1 794 ? -14.897 9.732 -18.917 1.00 64.12 794 LEU A O 1
ATOM 6141 N N . GLY A 1 795 ? -13.423 11.024 -17.836 1.00 70.12 795 GLY A N 1
ATOM 6142 C CA . GLY A 1 795 ? -13.625 10.405 -16.516 1.00 70.12 795 GLY A CA 1
ATOM 6143 C C . GLY A 1 795 ? -12.972 9.027 -16.332 1.00 70.12 795 GLY A C 1
ATOM 6144 O O . GLY A 1 795 ? -13.137 8.418 -15.280 1.00 70.12 795 GLY A O 1
ATOM 6145 N N . SER A 1 796 ? -12.210 8.543 -17.317 1.00 77.44 796 SER A N 1
ATOM 6146 C CA . SER A 1 796 ? -11.455 7.285 -17.264 1.00 77.44 796 SER A CA 1
ATOM 6147 C C . SER A 1 796 ? -9.945 7.534 -17.325 1.00 77.44 796 SER A C 1
ATOM 6149 O O . SER A 1 796 ? -9.500 8.546 -17.873 1.00 77.44 796 SER A O 1
ATOM 6151 N N . LYS A 1 797 ? -9.137 6.605 -16.803 1.00 87.50 797 LYS A N 1
ATOM 6152 C CA . LYS A 1 797 ? -7.682 6.642 -17.003 1.00 87.50 797 LYS A CA 1
ATOM 6153 C C . LYS A 1 797 ? -7.314 6.064 -18.370 1.00 87.50 797 LYS A C 1
ATOM 6155 O O . LYS A 1 797 ? -7.788 4.988 -18.747 1.00 87.50 797 LYS A O 1
ATOM 6160 N N . LYS A 1 798 ? -6.439 6.772 -19.082 1.00 92.38 798 LYS A N 1
ATOM 6161 C CA . LYS A 1 798 ? -5.864 6.402 -20.376 1.00 92.38 798 LYS A CA 1
ATOM 6162 C C . LYS A 1 798 ? -4.342 6.338 -20.261 1.00 92.38 798 LYS A C 1
ATOM 6164 O O . LYS A 1 798 ? -3.715 7.265 -19.750 1.00 92.38 798 LYS A O 1
ATOM 6169 N N . TYR A 1 799 ? -3.763 5.261 -20.773 1.00 94.25 799 TYR A N 1
ATOM 6170 C CA . TYR A 1 799 ? -2.340 4.950 -20.735 1.00 94.25 799 TYR A CA 1
ATOM 6171 C C . TYR A 1 799 ? -1.786 4.930 -22.159 1.00 94.25 799 TYR A C 1
ATOM 6173 O O . TYR A 1 799 ? -2.236 4.137 -22.984 1.00 94.25 799 TYR A O 1
ATOM 6181 N N . SER A 1 800 ? -0.815 5.789 -22.465 1.00 93.44 800 SER A N 1
ATOM 6182 C CA . SER A 1 800 ? -0.274 5.936 -23.825 1.00 93.44 800 SER A CA 1
ATOM 6183 C C . SER A 1 800 ? 1.235 5.706 -23.884 1.00 93.44 800 SER A C 1
ATOM 6185 O O . SER A 1 800 ? 1.985 6.152 -23.013 1.00 93.44 800 SER A O 1
ATOM 6187 N N . CYS A 1 801 ? 1.707 5.041 -24.942 1.00 94.12 801 CYS A N 1
ATOM 6188 C CA . CYS A 1 801 ? 3.135 4.892 -25.212 1.00 94.12 801 CYS A CA 1
ATOM 6189 C C . CYS A 1 801 ? 3.624 5.981 -26.172 1.00 94.12 801 CYS A C 1
ATOM 6191 O O . CYS A 1 801 ? 3.384 5.905 -27.377 1.00 94.12 801 CYS A O 1
ATOM 6193 N N . THR A 1 802 ? 4.405 6.941 -25.676 1.00 90.44 802 THR A N 1
ATOM 6194 C CA . THR A 1 802 ? 5.001 8.011 -26.502 1.00 90.44 802 THR A CA 1
ATOM 6195 C C . THR A 1 802 ? 5.902 7.494 -27.633 1.00 90.44 802 THR A C 1
ATOM 6197 O O . THR A 1 802 ? 6.053 8.167 -28.649 1.00 90.44 802 THR A O 1
ATOM 6200 N N . SER A 1 803 ? 6.478 6.293 -27.489 1.00 91.69 803 SER A N 1
ATOM 6201 C CA . SER A 1 803 ? 7.376 5.690 -28.485 1.00 91.69 803 SER A CA 1
ATOM 6202 C C . SER A 1 803 ? 6.666 4.818 -29.525 1.00 91.69 803 SER A C 1
ATOM 6204 O O . SER A 1 803 ? 7.114 4.778 -30.667 1.00 91.69 803 SER A O 1
ATOM 6206 N N . CYS A 1 804 ? 5.600 4.106 -29.146 1.00 91.88 804 CYS A N 1
ATOM 6207 C CA . CYS A 1 804 ? 4.893 3.164 -30.029 1.00 91.88 804 CYS A CA 1
ATOM 6208 C C . CYS A 1 804 ? 3.551 3.696 -30.540 1.00 91.88 804 CYS A C 1
ATOM 6210 O O . CYS A 1 804 ? 2.987 3.112 -31.455 1.00 91.88 804 CYS A O 1
ATOM 6212 N N . ARG A 1 805 ? 3.028 4.779 -29.946 1.00 90.88 805 ARG A N 1
ATOM 6213 C CA . ARG A 1 805 ? 1.682 5.340 -30.181 1.00 90.88 805 ARG A CA 1
ATOM 6214 C C . ARG A 1 805 ? 0.517 4.387 -29.864 1.00 90.88 805 ARG A C 1
ATOM 6216 O O . ARG A 1 805 ? -0.628 4.737 -30.117 1.00 90.88 805 ARG A O 1
ATOM 6223 N N . ASN A 1 806 ? 0.803 3.231 -29.264 1.00 91.44 806 ASN A N 1
ATOM 6224 C CA . ASN A 1 806 ? -0.197 2.330 -28.699 1.00 91.44 806 ASN A CA 1
ATOM 6225 C C . ASN A 1 806 ? -0.820 2.941 -27.435 1.00 91.44 806 ASN A C 1
ATOM 6227 O O . ASN A 1 806 ? -0.136 3.612 -26.650 1.00 91.44 806 ASN A O 1
ATOM 6231 N N . GLU A 1 807 ? -2.115 2.694 -27.249 1.00 92.69 807 GLU A N 1
ATOM 6232 C CA . GLU A 1 807 ? -2.938 3.264 -26.184 1.00 92.69 807 GLU A CA 1
ATOM 6233 C C . GLU A 1 807 ? -3.814 2.181 -25.542 1.00 92.69 807 GLU A C 1
ATOM 6235 O O . GLU A 1 807 ? -4.278 1.264 -26.220 1.00 92.69 807 GLU A O 1
ATOM 6240 N N . TRP A 1 808 ? -4.054 2.310 -24.238 1.00 93.38 808 TRP A N 1
ATOM 6241 C CA . TRP A 1 808 ? -4.886 1.412 -23.438 1.00 93.38 808 TRP A CA 1
ATOM 6242 C C . TRP A 1 808 ? -5.750 2.224 -22.470 1.00 93.38 808 TRP A C 1
ATOM 6244 O O . TRP A 1 808 ? -5.317 3.264 -21.969 1.00 93.38 808 TRP A O 1
ATOM 6254 N N . HIS A 1 809 ? -6.958 1.754 -22.170 1.00 92.12 809 HIS A N 1
ATOM 6255 C CA . HIS A 1 809 ? -7.837 2.372 -21.175 1.00 92.12 809 HIS A CA 1
ATOM 6256 C C . HIS A 1 809 ? -7.905 1.495 -19.918 1.00 92.12 809 HIS A C 1
ATOM 6258 O O . HIS A 1 809 ? -7.718 0.285 -19.999 1.00 92.12 809 HIS A O 1
ATOM 6264 N N . ASP A 1 810 ? -8.211 2.064 -18.748 1.00 89.56 810 ASP A N 1
ATOM 6265 C CA . ASP A 1 810 ? -8.333 1.287 -17.496 1.00 89.56 810 ASP A CA 1
ATOM 6266 C C . ASP A 1 810 ? -9.293 0.087 -17.624 1.00 89.56 810 ASP A C 1
ATOM 6268 O O . ASP A 1 810 ? -9.008 -1.001 -17.131 1.00 89.56 810 ASP A O 1
ATOM 6272 N N . GLN A 1 811 ? -10.373 0.247 -18.390 1.00 90.44 811 GLN A N 1
ATOM 6273 C CA . GLN A 1 811 ? -11.341 -0.807 -18.714 1.00 90.44 811 GLN A CA 1
ATOM 6274 C C . GLN A 1 811 ? -10.718 -2.045 -19.405 1.00 90.44 811 GLN A C 1
ATOM 6276 O O . GLN A 1 811 ? -11.278 -3.139 -19.344 1.00 90.44 811 GLN A O 1
ATOM 6281 N N . ASP A 1 812 ? -9.548 -1.898 -20.035 1.00 92.94 812 ASP A N 1
ATOM 6282 C CA . ASP A 1 812 ? -8.818 -2.973 -20.708 1.00 92.94 812 ASP A CA 1
ATOM 6283 C C . ASP A 1 812 ? -7.931 -3.795 -19.759 1.00 92.94 812 ASP A C 1
ATOM 6285 O O . ASP A 1 812 ? -7.396 -4.817 -20.181 1.00 92.94 812 ASP A O 1
ATOM 6289 N N . LYS A 1 813 ? -7.763 -3.396 -18.486 1.00 93.75 813 LYS A N 1
ATOM 6290 C CA . LYS A 1 813 ? -6.800 -4.014 -17.545 1.00 93.75 813 LYS A CA 1
ATOM 6291 C C . LYS A 1 813 ? -7.010 -5.510 -17.300 1.00 93.75 813 LYS A C 1
ATOM 6293 O O . LYS A 1 813 ? -6.069 -6.211 -16.934 1.00 93.75 813 LYS A O 1
ATOM 6298 N N . TRP A 1 814 ? -8.236 -5.995 -17.466 1.00 95.69 814 TRP A N 1
ATOM 6299 C CA . TRP A 1 814 ? -8.655 -7.349 -17.116 1.00 95.69 814 TRP A CA 1
ATOM 6300 C C . TRP A 1 814 ? -8.080 -8.425 -18.044 1.00 95.69 814 TRP A C 1
ATOM 6302 O O . TRP A 1 814 ? -8.116 -8.270 -19.262 1.00 95.69 814 TRP A O 1
ATOM 6312 N N . ALA A 1 815 ? -7.670 -9.578 -17.503 1.00 97.06 815 ALA A N 1
ATOM 6313 C CA . ALA A 1 815 ? -7.182 -10.715 -18.297 1.00 97.06 815 ALA A CA 1
ATOM 6314 C C . ALA A 1 815 ? -8.091 -11.092 -19.493 1.00 97.06 815 ALA A C 1
ATOM 6316 O O . ALA A 1 815 ? -7.575 -11.389 -20.571 1.00 97.06 815 ALA A O 1
ATOM 6317 N N . PHE A 1 816 ? -9.423 -10.995 -19.354 1.00 96.94 816 PHE A N 1
ATOM 6318 C CA . PHE A 1 816 ? -10.390 -11.283 -20.429 1.00 96.94 816 PHE A CA 1
ATOM 6319 C C . PHE A 1 816 ? -10.405 -10.277 -21.599 1.00 96.94 816 PHE A C 1
ATOM 6321 O O . PHE A 1 816 ? -11.068 -10.516 -22.605 1.00 96.94 816 PHE A O 1
ATOM 6328 N N . ARG A 1 817 ? -9.662 -9.166 -21.500 1.00 96.56 817 ARG A N 1
ATOM 6329 C CA . ARG A 1 817 ? -9.462 -8.162 -22.565 1.00 96.56 817 ARG A CA 1
ATOM 6330 C C . ARG A 1 817 ? -8.190 -8.402 -23.395 1.00 96.56 817 ARG A C 1
ATOM 6332 O O . ARG A 1 817 ? -7.904 -7.628 -24.304 1.00 96.56 817 ARG A O 1
ATOM 6339 N N . SER A 1 818 ? -7.406 -9.435 -23.079 1.00 96.56 818 SER A N 1
ATOM 6340 C CA . SER A 1 818 ? -6.209 -9.826 -23.844 1.00 96.56 818 SER A CA 1
ATOM 6341 C C . SER A 1 818 ? -6.557 -10.626 -25.110 1.00 96.56 818 SER A C 1
ATOM 6343 O O . SER A 1 818 ? -7.607 -11.270 -25.179 1.00 96.56 818 SER A O 1
ATOM 6345 N N . LYS A 1 819 ? -5.649 -10.651 -26.095 1.00 96.06 819 LYS A N 1
ATOM 6346 C CA . LYS A 1 819 ? -5.737 -11.558 -27.253 1.00 96.06 819 LYS A CA 1
ATOM 6347 C C . LYS A 1 819 ? -5.498 -12.995 -26.796 1.00 96.06 819 LYS A C 1
ATOM 6349 O O . LYS A 1 819 ? -6.257 -13.879 -27.173 1.00 96.06 819 LYS A O 1
ATOM 6354 N N . ALA A 1 820 ? -4.541 -13.208 -25.893 1.00 97.50 820 ALA A N 1
ATOM 6355 C CA . ALA A 1 820 ? -4.295 -14.482 -25.218 1.00 97.50 820 ALA A CA 1
ATOM 6356 C C . ALA A 1 820 ? -5.568 -15.154 -24.666 1.00 97.50 820 ALA A C 1
ATOM 6358 O O . ALA A 1 820 ? -5.715 -16.369 -24.775 1.00 97.50 820 ALA A O 1
ATOM 6359 N N . TRP A 1 821 ? -6.513 -14.397 -24.093 1.00 98.00 821 TRP A N 1
ATOM 6360 C CA . TRP A 1 821 ? -7.785 -14.957 -23.613 1.00 98.00 821 TRP A CA 1
ATOM 6361 C C . TRP A 1 821 ? -8.693 -15.430 -24.753 1.00 98.00 821 TRP A C 1
ATOM 6363 O O . TRP A 1 821 ? -9.324 -16.482 -24.643 1.00 98.00 821 TRP A O 1
ATOM 6373 N N . GLN A 1 822 ? -8.736 -14.674 -25.851 1.00 96.75 822 GLN A N 1
ATOM 6374 C CA . GLN A 1 822 ? -9.496 -15.018 -27.055 1.00 96.75 822 GLN A CA 1
ATOM 6375 C C . GLN A 1 822 ? -8.908 -16.273 -27.720 1.00 96.75 822 GLN A C 1
ATOM 6377 O O . GLN A 1 822 ? -9.639 -17.215 -28.016 1.00 96.75 822 GLN A O 1
ATOM 6382 N N . GLU A 1 823 ? -7.581 -16.334 -27.866 1.00 97.06 823 GLU A N 1
ATOM 6383 C CA . GLU A 1 823 ? -6.859 -17.495 -28.402 1.00 97.06 823 GLU A CA 1
ATOM 6384 C C . GLU A 1 823 ? -7.012 -18.753 -27.536 1.00 97.06 823 GLU A C 1
ATOM 6386 O O . GLU A 1 823 ? -7.056 -19.865 -28.065 1.00 97.06 823 GLU A O 1
ATOM 6391 N N . CYS A 1 824 ? -7.100 -18.604 -26.209 1.00 97.56 824 CYS A N 1
ATOM 6392 C CA . CYS A 1 824 ? -7.354 -19.722 -25.300 1.00 97.56 824 CYS A CA 1
ATOM 6393 C C . CYS A 1 824 ? -8.712 -20.393 -25.541 1.00 97.56 824 CYS A C 1
ATOM 6395 O O . CYS A 1 824 ? -8.844 -21.565 -25.185 1.00 97.56 824 CYS A O 1
ATOM 6397 N N . ASN A 1 825 ? -9.693 -19.678 -26.112 1.00 96.56 825 ASN A N 1
ATOM 6398 C CA . ASN A 1 825 ? -11.054 -20.155 -26.378 1.00 96.56 825 ASN A CA 1
ATOM 6399 C C . ASN A 1 825 ? -11.649 -20.936 -25.187 1.00 96.56 825 ASN A C 1
ATOM 6401 O O . ASN A 1 825 ? -11.988 -22.117 -25.287 1.00 96.56 825 ASN A O 1
ATOM 6405 N N . PHE A 1 826 ? -11.670 -20.287 -24.020 1.00 97.81 826 PHE A N 1
ATOM 6406 C CA . PHE A 1 826 ? -12.055 -20.918 -22.762 1.00 97.81 826 PHE A CA 1
ATOM 6407 C C . PHE A 1 826 ? -13.499 -21.434 -22.773 1.00 97.81 826 PHE A C 1
ATOM 6409 O O . PHE A 1 826 ? -14.439 -20.709 -23.098 1.00 97.81 826 PHE A O 1
ATOM 6416 N N . GLU A 1 827 ? -13.701 -22.649 -22.272 1.00 97.31 827 GLU A N 1
ATOM 6417 C CA . GLU A 1 827 ? -15.006 -23.087 -21.789 1.00 97.31 827 GLU A CA 1
ATOM 6418 C C . GLU A 1 827 ? -15.300 -22.374 -20.463 1.00 97.31 827 GLU A C 1
ATOM 6420 O O . GLU A 1 827 ? -14.532 -22.474 -19.502 1.00 97.31 827 GLU A O 1
ATOM 6425 N N . HIS A 1 828 ? -16.383 -21.599 -20.439 1.00 95.94 828 HIS A N 1
ATOM 6426 C CA . HIS A 1 828 ? -16.753 -20.745 -19.314 1.00 95.94 828 HIS A CA 1
ATOM 6427 C C . HIS A 1 828 ? -17.702 -21.506 -18.374 1.00 95.94 828 HIS A C 1
ATOM 6429 O O . HIS A 1 828 ? -18.836 -21.812 -18.740 1.00 95.94 828 HIS A O 1
ATOM 6435 N N . VAL A 1 829 ? -17.268 -21.790 -17.140 1.00 95.00 829 VAL A N 1
ATOM 6436 C CA . VAL A 1 829 ? -18.059 -22.537 -16.140 1.00 95.00 829 VAL A CA 1
ATOM 6437 C C . VAL A 1 829 ? -18.329 -21.685 -14.898 1.00 95.00 829 VAL A C 1
ATOM 6439 O O . VAL A 1 829 ? -17.408 -21.155 -14.279 1.00 95.00 829 VAL A O 1
ATOM 6442 N N . HIS A 1 830 ? -19.596 -21.576 -14.491 1.00 92.88 830 HIS A N 1
ATOM 6443 C CA . HIS A 1 830 ? -20.003 -20.843 -13.288 1.00 92.88 830 HIS A CA 1
ATOM 6444 C C . HIS A 1 830 ? -20.528 -21.807 -12.219 1.00 92.88 830 HIS A C 1
ATOM 6446 O O . HIS A 1 830 ? -21.615 -22.362 -12.374 1.00 92.88 830 HIS A O 1
ATOM 6452 N N . LEU A 1 831 ? -19.765 -21.967 -11.134 1.00 91.50 831 LEU A N 1
ATOM 6453 C CA . LEU A 1 831 ? -20.198 -22.619 -9.897 1.00 91.50 831 LEU A CA 1
ATOM 6454 C C . LEU A 1 831 ? -21.192 -21.709 -9.167 1.00 91.50 831 LEU A C 1
ATOM 6456 O O . LEU A 1 831 ? -20.871 -20.552 -8.874 1.00 91.50 831 LEU A O 1
ATOM 6460 N N . ARG A 1 832 ? -22.392 -22.225 -8.902 1.00 88.38 832 ARG A N 1
ATOM 6461 C CA . ARG A 1 832 ? -23.522 -21.486 -8.320 1.00 88.38 832 ARG A CA 1
ATOM 6462 C C . ARG A 1 832 ? -23.791 -21.877 -6.870 1.00 88.38 832 ARG A C 1
ATOM 6464 O O . ARG A 1 832 ? -24.406 -21.095 -6.149 1.00 88.38 832 ARG A O 1
ATOM 6471 N N . GLN A 1 833 ? -23.357 -23.060 -6.432 1.00 87.81 833 GLN A N 1
ATOM 6472 C CA . GLN A 1 833 ? -23.627 -23.535 -5.079 1.00 87.81 833 GLN A CA 1
ATOM 6473 C C . GLN A 1 833 ? -22.673 -22.879 -4.073 1.00 87.81 833 GLN A C 1
ATOM 6475 O O . GLN A 1 833 ? -21.485 -23.192 -4.005 1.00 87.81 833 GLN A O 1
ATOM 6480 N N . ILE A 1 834 ? -23.210 -21.980 -3.249 1.00 86.38 834 ILE A N 1
ATOM 6481 C CA . ILE A 1 834 ? -22.490 -21.385 -2.121 1.00 86.38 834 ILE A CA 1
ATOM 6482 C C . ILE A 1 834 ? -22.476 -22.389 -0.960 1.00 86.38 834 ILE A C 1
ATOM 6484 O O . ILE A 1 834 ? -23.507 -22.950 -0.606 1.00 86.38 834 ILE A O 1
ATOM 6488 N N . HIS A 1 835 ? -21.298 -22.613 -0.365 1.00 82.75 835 HIS A N 1
ATOM 6489 C CA . HIS A 1 835 ? -21.108 -23.524 0.776 1.00 82.75 835 HIS A CA 1
ATOM 6490 C C . HIS A 1 835 ? -20.616 -22.820 2.057 1.00 82.75 835 HIS A C 1
ATOM 6492 O O . HIS A 1 835 ? -20.327 -23.485 3.048 1.00 82.75 835 HIS A O 1
ATOM 6498 N N . ARG A 1 836 ? -20.434 -21.491 2.027 1.00 82.81 836 ARG A N 1
ATOM 6499 C CA . ARG A 1 836 ? -19.943 -20.692 3.171 1.00 82.81 836 ARG A CA 1
ATOM 6500 C C . ARG A 1 836 ? -21.078 -20.054 3.970 1.00 82.81 836 ARG A C 1
ATOM 6502 O O . ARG A 1 836 ? -20.968 -19.951 5.186 1.00 82.81 836 ARG A O 1
ATOM 6509 N N . GLN A 1 837 ? -22.104 -19.577 3.274 1.00 84.62 837 GLN A N 1
ATOM 6510 C CA . GLN A 1 837 ? -23.300 -18.977 3.848 1.00 84.62 837 GLN A CA 1
ATOM 6511 C C . GLN A 1 837 ? -24.493 -19.903 3.612 1.00 84.62 837 GLN A C 1
ATOM 6513 O O . GLN A 1 837 ? -24.582 -20.512 2.548 1.00 84.62 837 GLN A O 1
ATOM 6518 N N . ASN A 1 838 ? -25.403 -19.961 4.587 1.00 84.50 838 ASN A N 1
ATOM 6519 C CA . ASN A 1 838 ? -26.649 -20.742 4.533 1.00 84.50 838 ASN A CA 1
ATOM 6520 C C . ASN A 1 838 ? -27.911 -19.853 4.631 1.00 84.50 838 ASN A C 1
ATOM 6522 O O . ASN A 1 838 ? -29.024 -20.361 4.672 1.00 84.50 838 ASN A O 1
ATOM 6526 N N . ASP A 1 839 ? -27.730 -18.536 4.733 1.00 87.19 839 ASP A N 1
ATOM 6527 C CA . ASP A 1 839 ? -28.784 -17.529 4.881 1.00 87.19 839 ASP A CA 1
ATOM 6528 C C . ASP A 1 839 ? -29.141 -16.978 3.492 1.00 87.19 839 ASP A C 1
ATOM 6530 O O . ASP A 1 839 ? -28.320 -16.308 2.864 1.00 87.19 839 ASP A O 1
ATOM 6534 N N . GLU A 1 840 ? -30.338 -17.292 2.995 1.00 87.88 840 GLU A N 1
ATOM 6535 C CA . GLU A 1 840 ? -30.791 -16.937 1.641 1.00 87.88 840 GLU A CA 1
ATOM 6536 C C . GLU A 1 840 ? -30.945 -15.421 1.434 1.00 87.88 840 GLU A C 1
ATOM 6538 O O . GLU A 1 840 ? -30.624 -14.903 0.361 1.00 87.88 840 GLU A O 1
ATOM 6543 N N . GLU A 1 841 ? -31.367 -14.680 2.465 1.00 89.62 841 GLU A N 1
ATOM 6544 C CA . GLU A 1 841 ? -31.460 -13.218 2.412 1.00 89.62 841 GLU A CA 1
ATOM 6545 C C . GLU A 1 841 ? -30.061 -12.598 2.324 1.00 89.62 841 GLU A C 1
ATOM 6547 O O . GLU A 1 841 ? -29.803 -11.754 1.459 1.00 89.62 841 GLU A O 1
ATOM 6552 N N . PHE A 1 842 ? -29.126 -13.065 3.152 1.00 90.88 842 PHE A N 1
ATOM 6553 C CA . PHE A 1 842 ? -27.740 -12.610 3.097 1.00 90.88 842 PHE A CA 1
ATOM 6554 C C . PHE A 1 842 ? -27.046 -13.021 1.790 1.00 90.88 842 PHE A C 1
ATOM 6556 O O . PHE A 1 842 ? -26.327 -12.213 1.203 1.00 90.88 842 PHE A O 1
ATOM 6563 N N . ILE A 1 843 ? -27.311 -14.223 1.266 1.00 89.88 843 ILE A N 1
ATOM 6564 C CA . ILE A 1 843 ? -26.832 -14.676 -0.051 1.00 89.88 843 ILE A CA 1
ATOM 6565 C C . ILE A 1 843 ? -27.338 -13.756 -1.168 1.00 89.88 843 ILE A C 1
ATOM 6567 O O . ILE A 1 843 ? -26.530 -13.358 -2.013 1.00 89.88 843 ILE A O 1
ATOM 6571 N N . ARG A 1 844 ? -28.629 -13.385 -1.163 1.00 89.25 844 ARG A N 1
ATOM 6572 C CA . ARG A 1 844 ? -29.232 -12.459 -2.140 1.00 89.25 844 ARG A CA 1
ATOM 6573 C C . ARG A 1 844 ? -28.554 -11.091 -2.100 1.00 89.25 844 ARG A C 1
ATOM 6575 O O . ARG A 1 844 ? -28.145 -10.583 -3.145 1.00 89.25 844 ARG A O 1
ATOM 6582 N N . MET A 1 845 ? -28.379 -10.520 -0.907 1.00 90.19 845 MET A N 1
ATOM 6583 C CA . MET A 1 845 ? -27.694 -9.233 -0.736 1.00 90.19 845 MET A CA 1
ATOM 6584 C C . MET A 1 845 ? -26.226 -9.314 -1.184 1.00 90.19 845 MET A C 1
ATOM 6586 O O . MET A 1 845 ? -25.775 -8.466 -1.950 1.00 90.19 845 MET A O 1
ATOM 6590 N N . LEU A 1 846 ? -25.504 -10.383 -0.824 1.00 89.88 846 LEU A N 1
ATOM 6591 C CA . LEU A 1 846 ? -24.138 -10.626 -1.298 1.00 89.88 846 LEU A CA 1
ATOM 6592 C C . LEU A 1 846 ? -24.050 -10.796 -2.822 1.00 89.88 846 LEU A C 1
ATOM 6594 O O . LEU A 1 846 ? -23.043 -10.386 -3.397 1.00 89.88 846 LEU A O 1
ATOM 6598 N N . GLN A 1 847 ? -25.060 -11.369 -3.494 1.00 87.44 847 GLN A N 1
ATOM 6599 C CA . GLN A 1 847 ? -25.065 -11.449 -4.961 1.00 87.44 847 GLN A CA 1
ATOM 6600 C C . GLN A 1 847 ? -25.263 -10.066 -5.585 1.00 87.44 847 GLN A C 1
ATOM 6602 O O . GLN A 1 847 ? -24.522 -9.728 -6.506 1.00 87.44 847 GLN A O 1
ATOM 6607 N N . LYS A 1 848 ? -26.172 -9.236 -5.053 1.00 87.12 848 LYS A N 1
ATOM 6608 C CA . LYS A 1 848 ? -26.336 -7.842 -5.503 1.00 87.12 848 LYS A CA 1
ATOM 6609 C C . LYS A 1 848 ? -25.031 -7.052 -5.378 1.00 87.12 848 LYS A C 1
ATOM 6611 O O . LYS A 1 848 ? -24.556 -6.486 -6.362 1.00 87.12 848 LYS A O 1
ATOM 6616 N N . THR A 1 849 ? -24.380 -7.107 -4.211 1.00 86.88 849 THR A N 1
ATOM 6617 C CA . THR A 1 849 ? -23.074 -6.459 -3.997 1.00 86.88 849 THR A CA 1
ATOM 6618 C C . THR A 1 849 ? -21.971 -7.042 -4.891 1.00 86.88 849 THR A C 1
ATOM 6620 O O . THR A 1 849 ? -21.094 -6.296 -5.316 1.00 86.88 849 THR A O 1
ATOM 6623 N N . ARG A 1 850 ? -22.004 -8.346 -5.216 1.00 86.88 850 ARG A N 1
ATOM 6624 C CA . ARG A 1 850 ? -21.058 -8.977 -6.159 1.00 86.88 850 ARG A CA 1
ATOM 6625 C C . ARG A 1 850 ? -21.181 -8.383 -7.562 1.00 86.88 850 ARG A C 1
ATOM 6627 O O . ARG A 1 850 ? -20.168 -8.085 -8.185 1.00 86.88 850 ARG A O 1
ATOM 6634 N N . VAL A 1 851 ? -22.402 -8.255 -8.082 1.00 82.81 851 VAL A N 1
ATOM 6635 C CA . VAL A 1 851 ? -22.625 -7.883 -9.491 1.00 82.81 851 VAL A CA 1
ATOM 6636 C C . VAL A 1 851 ? -22.699 -6.373 -9.728 1.00 82.81 851 VAL A C 1
ATOM 6638 O O . VAL A 1 851 ? -22.634 -5.950 -10.879 1.00 82.81 851 VAL A O 1
ATOM 6641 N N . GLY A 1 852 ? -22.810 -5.559 -8.676 1.00 79.88 852 GLY A N 1
ATOM 6642 C CA . GLY A 1 852 ? -23.099 -4.128 -8.808 1.00 79.88 852 GLY A CA 1
ATOM 6643 C C . GLY A 1 852 ? -24.576 -3.872 -9.115 1.00 79.88 852 GLY A C 1
ATOM 6644 O O . GLY A 1 852 ? -24.913 -3.159 -10.055 1.00 79.88 852 GLY A O 1
ATOM 6645 N N . GLU A 1 853 ? -25.462 -4.513 -8.353 1.00 81.88 853 GLU A N 1
ATOM 6646 C CA . GLU A 1 853 ? -26.879 -4.154 -8.288 1.00 81.88 853 GLU A CA 1
ATOM 6647 C C . GLU A 1 853 ? -27.148 -3.351 -7.019 1.00 81.88 853 GLU A C 1
ATOM 6649 O O . GLU A 1 853 ? -26.673 -3.707 -5.939 1.00 81.88 853 GLU A O 1
ATOM 6654 N N . ALA A 1 854 ? -27.948 -2.290 -7.149 1.00 81.69 854 ALA A N 1
ATOM 6655 C CA . ALA A 1 854 ? -28.358 -1.462 -6.025 1.00 81.69 854 ALA A CA 1
ATOM 6656 C C . ALA A 1 854 ? -29.096 -2.296 -4.961 1.00 81.69 854 ALA A C 1
ATOM 6658 O O . ALA A 1 854 ? -30.083 -2.984 -5.245 1.00 81.69 854 ALA A O 1
ATOM 6659 N N . LEU A 1 855 ? -28.621 -2.212 -3.719 1.00 85.94 855 LEU A N 1
ATOM 6660 C CA . LEU A 1 855 ? -29.355 -2.692 -2.556 1.00 85.94 855 LEU A CA 1
ATOM 6661 C C . LEU A 1 855 ? -30.537 -1.747 -2.309 1.00 85.94 855 LEU A C 1
ATOM 6663 O O . LEU A 1 855 ? -30.404 -0.528 -2.408 1.00 85.94 855 LEU A O 1
ATOM 6667 N N . THR A 1 856 ? -31.704 -2.304 -1.996 1.00 88.44 856 THR A N 1
ATOM 6668 C CA . THR A 1 856 ? -32.856 -1.489 -1.582 1.00 88.44 856 THR A CA 1
ATOM 6669 C C . THR A 1 856 ? -32.599 -0.860 -0.212 1.00 88.44 856 THR A C 1
ATOM 6671 O O . THR A 1 856 ? -31.842 -1.409 0.586 1.00 88.44 856 THR A O 1
ATOM 6674 N N . SER A 1 857 ? -33.277 0.244 0.117 1.00 86.62 857 SER A N 1
ATOM 6675 C CA . SER A 1 857 ? -33.179 0.868 1.448 1.00 86.62 857 SER A CA 1
ATOM 6676 C C . SER A 1 857 ? -33.464 -0.129 2.579 1.00 86.62 857 SER A C 1
ATOM 6678 O O . SER A 1 857 ? -32.770 -0.119 3.588 1.00 86.62 857 SER A O 1
ATOM 6680 N N . PHE A 1 858 ? -34.409 -1.056 2.373 1.00 88.75 858 PHE A N 1
ATOM 6681 C CA . PHE A 1 858 ? -34.678 -2.154 3.306 1.00 88.75 858 PHE A CA 1
ATOM 6682 C C . PHE A 1 858 ? -33.478 -3.100 3.464 1.00 88.75 858 PHE A C 1
ATOM 6684 O O . PHE A 1 858 ? -33.105 -3.417 4.587 1.00 88.75 858 PHE A O 1
ATOM 6691 N N . GLU A 1 859 ? -32.838 -3.527 2.370 1.00 90.88 859 GLU A N 1
ATOM 6692 C CA . GLU A 1 859 ? -31.636 -4.377 2.418 1.00 90.88 859 GLU A CA 1
ATOM 6693 C C . GLU A 1 859 ? -30.432 -3.651 3.049 1.00 90.88 859 GLU A C 1
ATOM 6695 O O . GLU A 1 859 ? -29.629 -4.281 3.734 1.00 90.88 859 GLU A O 1
ATOM 6700 N N . ILE A 1 860 ? -30.325 -2.327 2.887 1.00 89.44 860 ILE A N 1
ATOM 6701 C CA . ILE A 1 860 ? -29.287 -1.506 3.530 1.00 89.44 860 ILE A CA 1
ATOM 6702 C C . ILE A 1 860 ? -29.538 -1.410 5.039 1.00 89.44 860 ILE A C 1
ATOM 6704 O O . ILE A 1 860 ? -28.657 -1.788 5.810 1.00 89.44 860 ILE A O 1
ATOM 6708 N N . SER A 1 861 ? -30.737 -1.010 5.483 1.00 89.06 861 SER A N 1
ATOM 6709 C CA . SER A 1 861 ? -31.102 -1.031 6.911 1.00 89.06 861 SER A CA 1
ATOM 6710 C C . SER A 1 861 ? -30.925 -2.430 7.506 1.00 89.06 861 SER A C 1
ATOM 6712 O O . SER A 1 861 ? -30.352 -2.583 8.580 1.00 89.06 861 SER A O 1
ATOM 6714 N N . ARG A 1 862 ? -31.297 -3.485 6.771 1.00 91.00 862 ARG A N 1
ATOM 6715 C CA . ARG A 1 862 ? -31.093 -4.880 7.181 1.00 91.00 862 ARG A CA 1
ATOM 6716 C C . ARG A 1 862 ? -29.615 -5.241 7.358 1.00 91.00 862 ARG A C 1
ATOM 6718 O O . ARG A 1 862 ? -29.286 -5.957 8.299 1.00 91.00 862 ARG A O 1
ATOM 6725 N N . LEU A 1 863 ? -28.716 -4.744 6.509 1.00 90.19 863 LEU A N 1
ATOM 6726 C CA . LEU A 1 863 ? -27.263 -4.931 6.642 1.00 90.19 863 LEU A CA 1
ATOM 6727 C C . LEU A 1 863 ? -26.621 -4.068 7.743 1.00 90.19 863 LEU A C 1
ATOM 6729 O O . LEU A 1 863 ? -25.561 -4.442 8.241 1.00 90.19 863 LEU A O 1
ATOM 6733 N N . MET A 1 864 ? -27.245 -2.958 8.143 1.00 89.19 864 MET A N 1
ATOM 6734 C CA . MET A 1 864 ? -26.721 -2.047 9.171 1.00 89.19 864 MET A CA 1
ATOM 6735 C C . MET A 1 864 ? -27.252 -2.349 10.586 1.00 89.19 864 MET A C 1
ATOM 6737 O O . MET A 1 864 ? -26.506 -2.220 11.556 1.00 89.19 864 MET A O 1
ATOM 6741 N N . GLU A 1 865 ? -28.513 -2.777 10.714 1.00 88.31 865 GLU A N 1
ATOM 6742 C CA . GLU A 1 865 ? -29.277 -2.778 11.979 1.00 88.31 865 GLU A CA 1
ATOM 6743 C C . GLU A 1 865 ? -29.726 -4.178 12.452 1.00 88.31 865 GLU A C 1
ATOM 6745 O O . GLU A 1 865 ? -30.494 -4.310 13.406 1.00 88.31 865 GLU A O 1
ATOM 6750 N N . HIS A 1 866 ? -29.265 -5.259 11.813 1.00 89.06 866 HIS A N 1
ATOM 6751 C CA . HIS A 1 866 ? -29.601 -6.621 12.246 1.00 89.06 866 HIS A CA 1
ATOM 6752 C C . HIS A 1 866 ? -29.012 -6.973 13.632 1.00 89.06 866 HIS A C 1
ATOM 6754 O O . HIS A 1 866 ? -27.923 -6.514 13.992 1.00 89.06 866 HIS A O 1
ATOM 6760 N N . PRO A 1 867 ? -29.665 -7.870 14.400 1.00 88.56 867 PRO A N 1
ATOM 6761 C CA . PRO A 1 867 ? -29.084 -8.433 15.617 1.00 88.56 867 PRO A CA 1
ATOM 6762 C C . PRO A 1 867 ? -27.778 -9.190 15.322 1.00 88.56 867 PRO A C 1
ATOM 6764 O O . PRO A 1 867 ? -27.789 -10.247 14.693 1.00 88.56 867 PRO A O 1
ATOM 6767 N N . CYS A 1 868 ? -26.651 -8.656 15.794 1.00 89.94 868 CYS A N 1
ATOM 6768 C CA . CYS A 1 868 ? -25.311 -9.187 15.542 1.00 89.94 868 CYS A CA 1
ATOM 6769 C C . CYS A 1 868 ? -24.656 -9.767 16.810 1.00 89.94 868 CYS A C 1
ATOM 6771 O O . CYS A 1 868 ? -24.758 -9.205 17.903 1.00 89.94 868 CYS A O 1
ATOM 6773 N N . ARG A 1 869 ? -23.914 -10.874 16.677 1.00 89.88 869 ARG A N 1
ATOM 6774 C CA . ARG A 1 869 ? -23.132 -11.507 17.762 1.00 89.88 869 ARG A CA 1
ATOM 6775 C C . ARG A 1 869 ? -21.622 -11.319 17.586 1.00 89.88 869 ARG A C 1
ATOM 6777 O O . ARG A 1 869 ? -20.829 -12.229 17.821 1.00 89.88 869 ARG A O 1
ATOM 6784 N N . VAL A 1 870 ? -21.193 -10.103 17.245 1.00 87.44 870 VAL A N 1
ATOM 6785 C CA . VAL A 1 870 ? -19.788 -9.738 16.954 1.00 87.44 870 VAL A CA 1
ATOM 6786 C C . VAL A 1 870 ? -18.863 -9.586 18.182 1.00 87.44 870 VAL A C 1
ATOM 6788 O O . VAL A 1 870 ? -17.843 -8.893 18.138 1.00 87.44 870 VAL A O 1
ATOM 6791 N N . ASN A 1 871 ? -19.160 -10.270 19.290 1.00 88.75 871 ASN A N 1
ATOM 6792 C CA . ASN A 1 871 ? -18.278 -10.297 20.461 1.00 88.75 871 ASN A CA 1
ATOM 6793 C C . ASN A 1 871 ? -16.962 -11.022 20.135 1.00 88.75 871 ASN A C 1
ATOM 6795 O O . ASN A 1 871 ? -16.962 -12.186 19.721 1.00 88.75 871 ASN A O 1
ATOM 6799 N N . ASN A 1 872 ? -15.846 -10.312 20.344 1.00 89.38 872 ASN A N 1
ATOM 6800 C CA . ASN A 1 872 ? -14.493 -10.673 19.899 1.00 89.38 872 ASN A CA 1
ATOM 6801 C C . ASN A 1 872 ? -14.355 -10.872 18.374 1.00 89.38 872 ASN A C 1
ATOM 6803 O O . ASN A 1 872 ? -13.505 -11.630 17.918 1.00 89.38 872 ASN A O 1
ATOM 6807 N N . ALA A 1 873 ? -15.163 -10.181 17.566 1.00 91.88 873 ALA A N 1
ATOM 6808 C CA . ALA A 1 873 ? -15.009 -10.174 16.113 1.00 91.88 873 ALA A CA 1
ATOM 6809 C C . ALA A 1 873 ? -13.721 -9.482 15.637 1.00 91.88 873 ALA A C 1
ATOM 6811 O O . ALA A 1 873 ? -13.258 -8.494 16.218 1.00 91.88 873 ALA A O 1
ATOM 6812 N N . THR A 1 874 ? -13.209 -9.947 14.499 1.00 94.50 874 THR A N 1
ATOM 6813 C CA . THR A 1 874 ? -12.151 -9.267 13.743 1.00 94.50 874 THR A CA 1
ATOM 6814 C C . THR A 1 874 ? -12.711 -8.069 12.989 1.00 94.50 874 THR A C 1
ATOM 6816 O O . THR A 1 874 ? -13.717 -8.200 12.294 1.00 94.50 874 THR A O 1
ATOM 6819 N N . ARG A 1 875 ? -12.031 -6.917 13.060 1.00 95.56 875 ARG A N 1
ATOM 6820 C CA . ARG A 1 875 ? -12.330 -5.758 12.208 1.00 95.56 875 ARG A CA 1
ATOM 6821 C C . ARG A 1 875 ? -11.636 -5.851 10.852 1.00 95.56 875 ARG A C 1
ATOM 6823 O O . ARG A 1 875 ? -10.428 -6.075 10.789 1.00 95.56 875 ARG A O 1
ATOM 6830 N N . LEU A 1 876 ? -12.384 -5.630 9.777 1.00 94.88 876 LEU A N 1
ATOM 6831 C CA . LEU A 1 876 ? -11.853 -5.430 8.432 1.00 94.88 876 LEU A CA 1
ATOM 6832 C C . LEU A 1 876 ? -11.808 -3.941 8.104 1.00 94.88 876 LEU A C 1
ATOM 6834 O O . LEU A 1 876 ? -12.804 -3.238 8.259 1.00 94.88 876 LEU A O 1
ATOM 6838 N N . PHE A 1 877 ? -10.653 -3.495 7.618 1.00 92.75 877 PHE A N 1
ATOM 6839 C CA . PHE A 1 877 ? -10.410 -2.125 7.170 1.00 92.75 877 PHE A CA 1
ATOM 6840 C C . PHE A 1 877 ? -9.829 -2.100 5.753 1.00 92.75 877 PHE A C 1
ATOM 6842 O O . PHE A 1 877 ? -9.199 -3.065 5.302 1.00 92.75 877 PHE A O 1
ATOM 6849 N N . ALA A 1 878 ? -9.989 -0.975 5.058 1.00 86.94 878 ALA A N 1
ATOM 6850 C CA . ALA A 1 878 ? -9.416 -0.786 3.731 1.00 86.94 878 ALA A CA 1
ATOM 6851 C C . ALA A 1 878 ? -7.884 -0.623 3.770 1.00 86.94 878 ALA A C 1
ATOM 6853 O O . ALA A 1 878 ? -7.182 -1.282 2.995 1.00 86.94 878 ALA A O 1
ATOM 6854 N N . THR A 1 879 ? -7.351 0.200 4.687 1.00 85.31 879 THR A N 1
ATOM 6855 C CA . THR A 1 879 ? -5.916 0.556 4.724 1.00 85.31 879 THR A CA 1
ATOM 6856 C C . THR A 1 879 ? -5.121 -0.211 5.787 1.00 85.31 879 THR A C 1
ATOM 6858 O O . THR A 1 879 ? -5.663 -0.717 6.773 1.00 85.31 879 THR A O 1
ATOM 6861 N N . ARG A 1 880 ? -3.794 -0.304 5.601 1.00 84.38 880 ARG A N 1
ATOM 6862 C CA . ARG A 1 880 ? -2.890 -0.988 6.548 1.00 84.38 880 ARG A CA 1
ATOM 6863 C C . ARG A 1 880 ? -2.745 -0.234 7.872 1.00 84.38 880 ARG A C 1
ATOM 6865 O O . ARG A 1 880 ? -2.427 -0.859 8.877 1.00 84.38 880 ARG A O 1
ATOM 6872 N N . ASP A 1 881 ? -2.982 1.071 7.895 1.00 86.00 881 ASP A N 1
ATOM 6873 C CA . ASP A 1 881 ? -2.671 1.911 9.056 1.00 86.00 881 ASP A CA 1
ATOM 6874 C C . ASP A 1 881 ? -3.808 1.934 10.081 1.00 86.00 881 ASP A C 1
ATOM 6876 O O . ASP A 1 881 ? -3.534 1.815 11.273 1.00 86.00 881 ASP A O 1
ATOM 6880 N N . GLN A 1 882 ? -5.071 1.882 9.631 1.00 89.62 882 GLN A N 1
ATOM 6881 C CA . GLN A 1 882 ? -6.225 1.569 10.496 1.00 89.62 882 GLN A CA 1
ATOM 6882 C C . GLN A 1 882 ? -6.012 0.234 11.244 1.00 89.62 882 GLN A C 1
ATOM 6884 O O . GLN A 1 882 ? -6.302 0.097 12.432 1.00 89.62 882 GLN A O 1
ATOM 6889 N N . VAL A 1 883 ? -5.437 -0.756 10.550 1.00 89.06 883 VAL A N 1
ATOM 6890 C CA . VAL A 1 883 ? -5.114 -2.080 11.106 1.00 89.06 883 VAL A CA 1
ATOM 6891 C C . VAL A 1 883 ? -3.963 -2.020 12.109 1.00 89.06 883 VAL A C 1
ATOM 6893 O O . VAL A 1 883 ? -4.053 -2.656 13.162 1.00 89.06 883 VAL A O 1
ATOM 6896 N N . LYS A 1 884 ? -2.889 -1.271 11.808 1.00 86.69 884 LYS A N 1
ATOM 6897 C CA . LYS A 1 884 ? -1.776 -1.042 12.746 1.00 86.69 884 LYS A CA 1
ATOM 6898 C C . LYS A 1 884 ? -2.285 -0.390 14.029 1.00 86.69 884 LYS A C 1
ATOM 6900 O O . LYS A 1 884 ? -2.005 -0.920 15.100 1.00 86.69 884 LYS A O 1
ATOM 6905 N N . GLU A 1 885 ? -3.047 0.702 13.919 1.00 89.25 885 GLU A N 1
ATOM 6906 C CA . GLU A 1 885 ? -3.555 1.457 15.070 1.00 89.25 885 GLU A CA 1
ATOM 6907 C C . GLU A 1 885 ? -4.368 0.547 15.996 1.00 89.25 885 GLU A C 1
ATOM 6909 O O . GLU A 1 885 ? -4.023 0.395 17.168 1.00 89.25 885 GLU A O 1
ATOM 6914 N N . VAL A 1 886 ? -5.395 -0.131 15.469 1.00 92.06 886 VAL A N 1
ATOM 6915 C CA . VAL A 1 886 ? -6.268 -0.991 16.280 1.00 92.06 886 VAL A CA 1
ATOM 6916 C C . VAL A 1 886 ? -5.492 -2.154 16.903 1.00 92.06 886 VAL A C 1
ATOM 6918 O O . VAL A 1 886 ? -5.627 -2.387 18.105 1.00 92.06 886 VAL A O 1
ATOM 6921 N N . ASN A 1 887 ? -4.644 -2.859 16.145 1.00 90.50 887 ASN A N 1
ATOM 6922 C CA . ASN A 1 887 ? -3.876 -3.977 16.701 1.00 90.50 887 ASN A CA 1
ATOM 6923 C C . ASN A 1 887 ? -2.872 -3.514 17.771 1.00 90.50 887 ASN A C 1
ATOM 6925 O O . ASN A 1 887 ? -2.799 -4.135 18.829 1.00 90.50 887 ASN A O 1
ATOM 6929 N N . GLN A 1 888 ? -2.145 -2.411 17.559 1.00 89.38 888 GLN A N 1
ATOM 6930 C CA . GLN A 1 888 ? -1.218 -1.870 18.562 1.00 89.38 888 GLN A CA 1
ATOM 6931 C C . GLN A 1 888 ? -1.953 -1.383 19.819 1.00 89.38 888 GLN A C 1
ATOM 6933 O O . GLN A 1 888 ? -1.517 -1.671 20.934 1.00 89.38 888 GLN A O 1
ATOM 6938 N N . LYS A 1 889 ? -3.088 -0.692 19.660 1.00 92.81 889 LYS A N 1
ATOM 6939 C CA . LYS A 1 889 ? -3.921 -0.169 20.757 1.00 92.81 889 LYS A CA 1
ATOM 6940 C C . LYS A 1 889 ? -4.447 -1.290 21.654 1.00 92.81 889 LYS A C 1
ATOM 6942 O O . LYS A 1 889 ? -4.387 -1.165 22.874 1.00 92.81 889 LYS A O 1
ATOM 6947 N N . GLN A 1 890 ? -4.894 -2.407 21.076 1.00 93.25 890 GLN A N 1
ATOM 6948 C CA . GLN A 1 890 ? -5.332 -3.572 21.855 1.00 93.25 890 GLN A CA 1
ATOM 6949 C C . GLN A 1 890 ? -4.148 -4.375 22.428 1.00 93.25 890 GLN A C 1
ATOM 6951 O O . GLN A 1 890 ? -4.198 -4.791 23.582 1.00 93.25 890 GLN A O 1
ATOM 6956 N N . PHE A 1 891 ? -3.039 -4.523 21.696 1.00 90.38 891 PHE A N 1
ATOM 6957 C CA . PHE A 1 891 ? -1.848 -5.233 22.187 1.00 90.38 891 PHE A CA 1
ATOM 6958 C C . PHE A 1 891 ? -1.147 -4.523 23.362 1.00 90.38 891 PHE A C 1
ATOM 6960 O O . PHE A 1 891 ? -0.625 -5.182 24.270 1.00 90.38 891 PHE A O 1
ATOM 6967 N N . LYS A 1 892 ? -1.166 -3.181 23.380 1.00 91.00 892 LYS A N 1
ATOM 6968 C CA . LYS A 1 892 ? -0.684 -2.356 24.503 1.00 91.00 892 LYS A CA 1
ATOM 6969 C C . LYS A 1 892 ? -1.568 -2.480 25.753 1.00 91.00 892 LYS A C 1
ATOM 6971 O O . LYS A 1 892 ? -1.040 -2.407 26.854 1.00 91.00 892 LYS A O 1
ATOM 6976 N N . ARG A 1 893 ? -2.878 -2.726 25.602 1.00 93.38 893 ARG A N 1
ATOM 6977 C CA . ARG A 1 893 ? -3.824 -2.927 26.724 1.00 93.38 893 ARG A CA 1
ATOM 6978 C C . ARG A 1 893 ? -3.637 -4.251 27.471 1.00 93.38 893 ARG A C 1
ATOM 6980 O O . ARG A 1 893 ? -4.083 -4.370 28.607 1.00 93.38 893 ARG A O 1
ATOM 6987 N N . LEU A 1 894 ? -2.999 -5.248 26.857 1.00 91.38 894 LEU A N 1
ATOM 6988 C CA . LEU A 1 894 ? -2.724 -6.528 27.509 1.00 91.38 894 LEU A CA 1
ATOM 6989 C C . LEU A 1 894 ? -1.497 -6.423 28.425 1.00 91.38 894 LEU A C 1
ATOM 6991 O O . LEU A 1 894 ? -0.372 -6.277 27.945 1.00 91.38 894 LEU A O 1
ATOM 6995 N N . THR A 1 895 ? -1.706 -6.575 29.731 1.00 87.69 895 THR A N 1
ATOM 6996 C CA . THR A 1 895 ? -0.652 -6.580 30.766 1.00 87.69 895 THR A CA 1
ATOM 6997 C C . THR A 1 895 ? 0.154 -7.883 30.829 1.00 87.69 895 THR A C 1
ATOM 6999 O O . THR A 1 895 ? 1.200 -7.928 31.470 1.00 87.69 895 THR A O 1
ATOM 7002 N N . GLY A 1 896 ? -0.306 -8.948 30.163 1.00 83.56 896 GLY A N 1
ATOM 7003 C CA . GLY A 1 896 ? 0.361 -10.251 30.148 1.00 83.56 896 GLY A CA 1
ATOM 7004 C C . GLY A 1 896 ? 1.727 -10.256 29.447 1.00 83.56 896 GLY A C 1
ATOM 7005 O O . GLY A 1 896 ? 1.990 -9.460 28.540 1.00 83.56 896 GLY A O 1
ATOM 7006 N N . VAL A 1 897 ? 2.576 -11.210 29.848 1.00 89.62 897 VAL A N 1
ATOM 7007 C CA . VAL A 1 897 ? 3.921 -11.443 29.291 1.00 89.62 897 VAL A CA 1
ATOM 7008 C C . VAL A 1 897 ? 3.865 -11.614 27.769 1.00 89.62 897 VAL A C 1
ATOM 7010 O O . VAL A 1 897 ? 3.033 -12.361 27.252 1.00 89.62 897 VAL A O 1
ATOM 7013 N N . ASN A 1 898 ? 4.765 -10.929 27.056 1.00 91.25 898 ASN A N 1
ATOM 7014 C CA . ASN A 1 898 ? 4.898 -11.035 25.605 1.00 91.25 898 ASN A CA 1
ATOM 7015 C C . ASN A 1 898 ? 5.767 -12.246 25.224 1.00 91.25 898 ASN A C 1
ATOM 7017 O O . ASN A 1 898 ? 6.939 -12.320 25.598 1.00 91.25 898 ASN A O 1
ATOM 7021 N N . HIS A 1 899 ? 5.193 -13.176 24.468 1.00 90.81 899 HIS A N 1
ATOM 7022 C CA . HIS A 1 899 ? 5.864 -14.348 23.922 1.00 90.81 899 HIS A CA 1
ATOM 7023 C C . HIS A 1 899 ? 6.203 -14.116 22.445 1.00 90.81 899 HIS A C 1
ATOM 7025 O O . HIS A 1 899 ? 5.314 -13.920 21.617 1.00 90.81 899 HIS A O 1
ATOM 7031 N N . TRP A 1 900 ? 7.499 -14.150 22.129 1.00 89.06 900 TRP A N 1
ATOM 7032 C CA . TRP A 1 900 ? 8.050 -13.857 20.806 1.00 89.06 900 TRP A CA 1
ATOM 7033 C C . TRP A 1 900 ? 8.430 -15.148 20.074 1.00 89.06 900 TRP A C 1
ATOM 7035 O O . TRP A 1 900 ? 9.112 -16.000 20.645 1.00 89.06 900 TRP A O 1
ATOM 7045 N N . TYR A 1 901 ? 8.043 -15.262 18.804 1.00 89.88 901 TYR A N 1
ATOM 7046 C CA . TYR A 1 901 ? 8.325 -16.414 17.944 1.00 89.88 901 TYR A CA 1
ATOM 7047 C C . TYR A 1 901 ? 8.854 -15.925 16.584 1.00 89.88 901 TYR A C 1
ATOM 7049 O O . TYR A 1 901 ? 8.084 -15.435 15.756 1.00 89.88 901 TYR A O 1
ATOM 7057 N N . TRP A 1 902 ? 10.164 -16.030 16.338 1.00 90.44 902 TRP A N 1
ATOM 7058 C CA . TRP A 1 902 ? 10.741 -15.794 15.003 1.00 90.44 902 TRP A CA 1
ATOM 7059 C C . TRP A 1 902 ? 10.590 -17.039 14.129 1.00 90.44 902 TRP A C 1
ATOM 7061 O O . TRP A 1 902 ? 10.823 -18.149 14.600 1.00 90.44 902 TRP A O 1
ATOM 7071 N N . SER A 1 903 ? 10.256 -16.860 12.853 1.00 91.31 903 SER A N 1
ATOM 7072 C CA . SER A 1 903 ? 10.107 -17.957 11.897 1.00 91.31 903 SER A CA 1
ATOM 7073 C C . SER A 1 903 ? 11.435 -18.657 11.600 1.00 91.31 903 SER A C 1
ATOM 7075 O O . SER A 1 903 ? 12.429 -17.997 11.293 1.00 91.31 903 SER A O 1
ATOM 7077 N N . ARG A 1 904 ? 11.436 -19.994 11.569 1.00 91.25 904 ARG A N 1
ATOM 7078 C CA . ARG A 1 904 ? 12.569 -20.781 11.062 1.00 91.25 904 ARG A CA 1
ATOM 7079 C C . ARG A 1 904 ? 12.458 -20.931 9.544 1.00 91.25 904 ARG A C 1
ATOM 7081 O O . ARG A 1 904 ? 11.663 -21.740 9.056 1.00 91.25 904 ARG A O 1
ATOM 7088 N N . ASP A 1 905 ? 13.295 -20.184 8.828 1.00 92.25 905 ASP A N 1
ATOM 7089 C CA . ASP A 1 905 ? 13.334 -20.151 7.363 1.00 92.25 905 ASP A CA 1
ATOM 7090 C C . ASP A 1 905 ? 14.524 -20.936 6.788 1.00 92.25 905 ASP A C 1
ATOM 7092 O O . ASP A 1 905 ? 15.694 -20.616 7.039 1.00 92.25 905 ASP A O 1
ATOM 7096 N N . VAL A 1 906 ? 14.237 -21.942 5.957 1.00 92.06 906 VAL A N 1
ATOM 7097 C CA . VAL A 1 906 ? 15.241 -22.835 5.353 1.00 92.06 906 VAL A CA 1
ATOM 7098 C C . VAL A 1 906 ? 15.042 -22.931 3.842 1.00 92.06 906 VAL A C 1
ATOM 7100 O O . VAL A 1 906 ? 13.959 -23.267 3.366 1.00 92.06 906 VAL A O 1
ATOM 7103 N N . PHE A 1 907 ? 16.117 -22.711 3.083 1.00 93.19 907 PHE A N 1
ATOM 7104 C CA . PHE A 1 907 ? 16.168 -22.977 1.646 1.00 93.19 907 PHE A CA 1
ATOM 7105 C C . PHE A 1 907 ? 17.085 -24.176 1.374 1.00 93.19 907 PHE A C 1
ATOM 7107 O O . PHE A 1 907 ? 18.309 -24.058 1.415 1.00 93.19 907 PHE A O 1
ATOM 7114 N N . LYS A 1 908 ? 16.504 -25.354 1.107 1.00 93.00 908 LYS A N 1
ATOM 7115 C CA . LYS A 1 908 ? 17.262 -26.537 0.665 1.00 93.00 908 LYS A CA 1
ATOM 7116 C C . LYS A 1 908 ? 17.488 -26.428 -0.843 1.00 93.00 908 LYS A C 1
ATOM 7118 O O . LYS A 1 908 ? 16.670 -26.896 -1.635 1.00 93.00 908 LYS A O 1
ATOM 7123 N N . TRP A 1 909 ? 18.561 -25.739 -1.221 1.00 92.31 909 TRP A N 1
ATOM 7124 C CA . TRP A 1 909 ? 18.904 -25.441 -2.610 1.00 92.31 909 TRP A CA 1
ATOM 7125 C C . TRP A 1 909 ? 19.526 -26.645 -3.323 1.00 92.31 909 TRP A C 1
ATOM 7127 O O . TRP A 1 909 ? 20.576 -27.139 -2.922 1.00 92.31 909 TRP A O 1
ATOM 7137 N N . GLN A 1 910 ? 18.915 -27.078 -4.424 1.00 91.25 910 GLN A N 1
ATOM 7138 C CA . GLN A 1 910 ? 19.475 -28.100 -5.310 1.00 91.25 910 GLN A CA 1
ATOM 7139 C C . GLN A 1 910 ? 20.333 -27.412 -6.379 1.00 91.25 910 GLN A C 1
ATOM 7141 O O . GLN A 1 910 ? 19.894 -27.230 -7.514 1.00 91.25 910 GLN A O 1
ATOM 7146 N N . ARG A 1 911 ? 21.530 -26.954 -5.983 1.00 89.50 911 ARG A N 1
ATOM 7147 C CA . ARG A 1 911 ? 22.394 -26.040 -6.762 1.00 89.50 911 ARG A CA 1
ATOM 7148 C C . ARG A 1 911 ? 22.693 -26.512 -8.189 1.00 89.50 911 ARG A C 1
ATOM 7150 O O . ARG A 1 911 ? 22.736 -25.682 -9.090 1.00 89.50 911 ARG A O 1
ATOM 7157 N N . GLU A 1 912 ? 22.890 -27.812 -8.385 1.00 86.62 912 GLU A N 1
ATOM 7158 C CA . GLU A 1 912 ? 23.215 -28.424 -9.684 1.00 86.62 912 GLU A CA 1
ATOM 7159 C C . GLU A 1 912 ? 22.040 -28.352 -10.672 1.00 86.62 912 GLU A C 1
ATOM 7161 O O . GLU A 1 912 ? 22.213 -27.987 -11.833 1.00 86.62 912 GLU A O 1
ATOM 7166 N N . TYR A 1 913 ? 20.832 -28.639 -10.181 1.00 75.69 913 TYR A N 1
ATOM 7167 C CA . TYR A 1 913 ? 19.591 -28.688 -10.959 1.00 75.69 913 TYR A CA 1
ATOM 7168 C C . TYR A 1 913 ? 18.954 -27.299 -11.119 1.00 75.69 913 TYR A C 1
ATOM 7170 O O . TYR A 1 913 ? 18.327 -27.000 -12.130 1.00 75.69 913 TYR A O 1
ATOM 7178 N N . HIS A 1 914 ? 19.128 -26.421 -10.126 1.00 77.00 914 HIS A N 1
ATOM 7179 C CA . HIS A 1 914 ? 18.413 -25.147 -10.019 1.00 77.00 914 HIS A CA 1
ATOM 7180 C C . HIS A 1 914 ? 19.322 -23.948 -9.681 1.00 77.00 914 HIS A C 1
ATOM 7182 O O . HIS A 1 914 ? 19.007 -23.186 -8.757 1.00 77.00 914 HIS A O 1
ATOM 7188 N N . PRO A 1 915 ? 20.434 -23.711 -10.406 1.00 78.31 915 PRO A N 1
ATOM 7189 C CA . PRO A 1 915 ? 21.361 -22.621 -10.093 1.00 78.31 915 PRO A CA 1
ATOM 7190 C C . PRO A 1 915 ? 20.689 -21.237 -10.151 1.00 78.31 915 PRO A C 1
ATOM 7192 O O . PRO A 1 915 ? 21.005 -20.358 -9.355 1.00 78.31 915 PRO A O 1
ATOM 7195 N N . HIS A 1 916 ? 19.681 -21.068 -11.014 1.00 70.62 916 HIS A N 1
ATOM 7196 C CA . HIS A 1 916 ? 18.903 -19.831 -11.147 1.00 70.62 916 HIS A CA 1
ATOM 7197 C C . HIS A 1 916 ? 18.098 -19.445 -9.883 1.00 70.62 916 HIS A C 1
ATOM 7199 O O . HIS A 1 916 ? 17.622 -18.316 -9.777 1.00 70.62 916 HIS A O 1
ATOM 7205 N N . LEU A 1 917 ? 17.947 -20.353 -8.908 1.00 80.12 917 LEU A N 1
ATOM 7206 C CA . LEU A 1 917 ? 17.267 -20.085 -7.636 1.00 80.12 917 LEU A CA 1
ATOM 7207 C C . LEU A 1 917 ? 18.197 -19.580 -6.519 1.00 80.12 917 LEU A C 1
ATOM 7209 O O . LEU A 1 917 ? 17.715 -19.398 -5.404 1.00 80.12 917 LEU A O 1
ATOM 7213 N N . GLN A 1 918 ? 19.486 -19.312 -6.776 1.00 84.62 918 GLN A N 1
ATOM 7214 C CA . GLN A 1 918 ? 20.442 -18.842 -5.752 1.00 84.62 918 GLN A CA 1
ATOM 7215 C C . GLN A 1 918 ? 19.898 -17.680 -4.899 1.00 84.62 918 GLN A C 1
ATOM 7217 O O . GLN A 1 918 ? 20.040 -17.678 -3.677 1.00 84.62 918 GLN A O 1
ATOM 7222 N N . TRP A 1 919 ? 19.209 -16.722 -5.528 1.00 81.50 919 TRP A N 1
ATOM 7223 C CA . TRP A 1 919 ? 18.634 -15.554 -4.854 1.00 81.50 919 TRP A CA 1
ATOM 7224 C C . TRP A 1 919 ? 17.561 -15.897 -3.808 1.00 81.50 919 TRP A C 1
ATOM 7226 O O . TRP A 1 919 ? 17.341 -15.120 -2.879 1.00 81.50 919 TRP A O 1
ATOM 7236 N N . LYS A 1 920 ? 16.916 -17.070 -3.901 1.00 85.69 920 LYS A N 1
ATOM 7237 C CA . LYS A 1 920 ? 15.943 -17.546 -2.903 1.00 85.69 920 LYS A CA 1
ATOM 7238 C C . LYS A 1 920 ? 16.590 -17.837 -1.543 1.00 85.69 920 LYS A C 1
ATOM 7240 O O . LYS A 1 920 ? 15.872 -17.886 -0.550 1.00 85.69 920 LYS A O 1
ATOM 7245 N N . GLY A 1 921 ? 17.918 -17.989 -1.495 1.00 88.69 921 GLY A N 1
ATOM 7246 C CA . GLY A 1 921 ? 18.710 -18.124 -0.269 1.00 88.69 921 GLY A CA 1
ATOM 7247 C C . GLY A 1 921 ? 19.094 -16.802 0.410 1.00 88.69 921 GLY A C 1
ATOM 7248 O O . GLY A 1 921 ? 19.694 -16.837 1.481 1.00 88.69 921 GLY A O 1
ATOM 7249 N N . LEU A 1 922 ? 18.775 -15.639 -0.176 1.00 90.12 922 LEU A N 1
ATOM 7250 C CA . LEU A 1 922 ? 19.102 -14.338 0.419 1.00 90.12 922 LEU A CA 1
ATOM 7251 C C . LEU A 1 922 ? 18.260 -14.086 1.680 1.00 90.12 922 LEU A C 1
ATOM 7253 O O . LEU A 1 922 ? 17.028 -14.085 1.622 1.00 90.12 922 LEU A O 1
ATOM 7257 N N . ARG A 1 923 ? 18.927 -13.825 2.808 1.00 91.81 923 ARG A N 1
ATOM 7258 C CA . ARG A 1 923 ? 18.303 -13.490 4.099 1.00 91.81 923 ARG A CA 1
ATOM 7259 C C . ARG A 1 923 ? 18.155 -11.975 4.295 1.00 91.81 923 ARG A C 1
ATOM 7261 O O . ARG A 1 923 ? 18.805 -11.182 3.609 1.00 91.81 923 ARG A O 1
ATOM 7268 N N . LYS A 1 924 ? 17.254 -11.571 5.192 1.00 90.38 924 LYS A N 1
ATOM 7269 C CA . LYS A 1 924 ? 17.121 -10.195 5.698 1.00 90.38 924 LYS A CA 1
ATOM 7270 C C . LYS A 1 924 ? 18.288 -9.838 6.631 1.00 90.38 924 LYS A C 1
ATOM 7272 O O . LYS A 1 924 ? 19.026 -10.715 7.068 1.00 90.38 924 LYS A O 1
ATOM 7277 N N . ALA A 1 925 ? 18.463 -8.542 6.899 1.00 85.50 925 ALA A N 1
ATOM 7278 C CA . ALA A 1 925 ? 19.474 -8.051 7.840 1.00 85.50 925 ALA A CA 1
ATOM 7279 C C . ALA A 1 925 ? 19.083 -8.332 9.304 1.00 85.50 925 ALA A C 1
ATOM 7281 O O . ALA A 1 925 ? 19.934 -8.700 10.112 1.00 85.50 925 ALA A O 1
ATOM 7282 N N . GLU A 1 926 ? 17.793 -8.210 9.619 1.00 84.88 926 GLU A N 1
ATOM 7283 C CA . GLU A 1 926 ? 17.195 -8.543 10.915 1.00 84.88 926 GLU A CA 1
ATOM 7284 C C . GLU A 1 926 ? 16.807 -10.029 11.019 1.00 84.88 926 GLU A C 1
ATOM 7286 O O . GLU A 1 926 ? 16.682 -10.730 10.012 1.00 84.88 926 GLU A O 1
ATOM 7291 N N . GLY A 1 927 ? 16.590 -10.510 12.247 1.00 82.38 927 GLY A N 1
ATOM 7292 C CA . GLY A 1 927 ? 16.094 -11.855 12.544 1.00 82.38 927 GLY A CA 1
ATOM 7293 C C . GLY A 1 927 ? 16.360 -12.281 13.997 1.00 82.38 927 GLY A C 1
ATOM 7294 O O . GLY A 1 927 ? 16.650 -11.422 14.833 1.00 82.38 927 GLY A O 1
ATOM 7295 N N . PRO A 1 928 ? 16.270 -13.586 14.323 1.00 80.62 928 PRO A N 1
ATOM 7296 C CA . PRO A 1 928 ? 16.494 -14.090 15.678 1.00 80.62 928 PRO A CA 1
ATOM 7297 C C . PRO A 1 928 ? 17.909 -13.760 16.201 1.00 80.62 928 PRO A C 1
ATOM 7299 O O . PRO A 1 928 ? 18.897 -14.091 15.536 1.00 80.62 928 PRO A O 1
ATOM 7302 N N . PRO A 1 929 ? 18.040 -13.147 17.398 1.00 74.50 929 PRO A N 1
ATOM 7303 C CA . PRO A 1 929 ? 19.338 -12.818 17.982 1.00 74.50 929 PRO A CA 1
ATOM 7304 C C . PRO A 1 929 ? 20.242 -14.046 18.142 1.00 74.50 929 PRO A C 1
ATOM 7306 O O . PRO A 1 929 ? 19.835 -15.063 18.704 1.00 74.50 929 PRO A O 1
ATOM 7309 N N . GLY A 1 930 ? 21.481 -13.940 17.656 1.00 74.06 930 GLY A N 1
ATOM 7310 C CA . GLY A 1 930 ? 22.479 -15.012 17.727 1.00 74.06 930 GLY A CA 1
ATOM 7311 C C . GLY A 1 930 ? 22.297 -16.157 16.719 1.00 74.06 930 GLY A C 1
ATOM 7312 O O . GLY A 1 930 ? 23.047 -17.128 16.790 1.00 74.06 930 GLY A O 1
ATOM 7313 N N . GLU A 1 931 ? 21.346 -16.069 15.780 1.00 76.12 931 GLU A N 1
ATOM 7314 C CA . GLU A 1 931 ? 21.094 -17.102 14.761 1.00 76.12 931 GLU A CA 1
ATOM 7315 C C . GLU A 1 931 ? 21.082 -16.520 13.333 1.00 76.12 931 GLU A C 1
ATOM 7317 O O . GLU A 1 931 ? 20.085 -16.592 12.614 1.00 76.12 931 GLU A O 1
ATOM 7322 N N . GLU A 1 932 ? 22.226 -15.972 12.898 1.00 75.62 932 GLU A N 1
ATOM 7323 C CA . GLU A 1 932 ? 22.460 -15.448 11.535 1.00 75.62 932 GLU A CA 1
ATOM 7324 C C . GLU A 1 932 ? 21.986 -16.410 10.427 1.00 75.62 932 GLU A C 1
ATOM 7326 O O . GLU A 1 932 ? 21.291 -16.013 9.488 1.00 75.62 932 GLU A O 1
ATOM 7331 N N . GLU A 1 933 ? 22.284 -17.705 10.573 1.00 74.38 933 GLU A N 1
ATOM 7332 C CA . GLU A 1 933 ? 21.884 -18.754 9.626 1.00 74.38 933 GLU A CA 1
ATOM 7333 C C . GLU A 1 933 ? 20.369 -18.988 9.535 1.00 74.38 933 GLU A C 1
ATOM 7335 O O . GLU A 1 933 ? 19.933 -19.717 8.642 1.00 74.38 933 GLU A O 1
ATOM 7340 N N . LEU A 1 934 ? 19.562 -18.404 10.429 1.00 75.25 934 LEU A N 1
ATOM 7341 C CA . LEU A 1 934 ? 18.106 -18.567 10.499 1.00 75.25 934 LEU A CA 1
ATOM 7342 C C . LEU A 1 934 ? 17.332 -17.252 10.297 1.00 75.25 934 LEU A C 1
ATOM 7344 O O . LEU A 1 934 ? 16.102 -17.274 10.345 1.00 75.25 934 LEU A O 1
ATOM 7348 N N . LYS A 1 935 ? 18.012 -16.132 9.998 1.00 88.12 935 LYS A N 1
ATOM 7349 C CA . LYS A 1 935 ? 17.364 -14.859 9.621 1.00 88.12 935 LYS A CA 1
ATOM 7350 C C . LYS A 1 935 ? 16.346 -15.050 8.485 1.00 88.12 935 LYS A C 1
ATOM 7352 O O . LYS A 1 935 ? 16.660 -15.783 7.543 1.00 88.12 935 LYS A O 1
ATOM 7357 N N . PRO A 1 936 ? 15.156 -14.417 8.517 1.00 91.69 936 PRO A N 1
ATOM 7358 C CA . PRO A 1 936 ? 14.111 -14.636 7.516 1.00 91.69 936 PRO A CA 1
ATOM 7359 C C . PRO A 1 936 ? 14.609 -14.501 6.072 1.00 91.69 936 PRO A C 1
ATOM 7361 O O . PRO A 1 936 ? 15.407 -13.617 5.752 1.00 91.69 936 PRO A O 1
ATOM 7364 N N . LEU A 1 937 ? 14.150 -15.381 5.182 1.00 91.75 937 LEU A N 1
ATOM 7365 C CA . LEU A 1 937 ? 14.513 -15.329 3.764 1.00 91.75 937 LEU A CA 1
ATOM 7366 C C . LEU A 1 937 ? 13.699 -14.239 3.068 1.00 91.75 937 LEU A C 1
ATOM 7368 O O . LEU A 1 937 ? 12.474 -14.214 3.172 1.00 91.75 937 LEU A O 1
ATOM 7372 N N . LYS A 1 938 ? 14.353 -13.390 2.265 1.00 89.44 938 LYS A N 1
ATOM 7373 C CA . LYS A 1 938 ? 13.677 -12.359 1.452 1.00 89.44 938 LYS A CA 1
ATOM 7374 C C . LYS A 1 938 ? 12.621 -12.974 0.523 1.00 89.44 938 LYS A C 1
ATOM 7376 O O . LYS A 1 938 ? 11.576 -12.390 0.274 1.00 89.44 938 LYS A O 1
ATOM 7381 N N . ALA A 1 939 ? 12.848 -14.209 0.073 1.00 83.94 939 ALA A N 1
ATOM 7382 C CA . ALA A 1 939 ? 11.899 -14.980 -0.727 1.00 83.94 939 ALA A CA 1
ATOM 7383 C C . ALA A 1 939 ? 10.610 -15.422 0.005 1.00 83.94 939 ALA A C 1
ATOM 7385 O O . ALA A 1 939 ? 9.717 -15.961 -0.648 1.00 83.94 939 ALA A O 1
ATOM 7386 N N . LEU A 1 940 ? 10.523 -15.226 1.325 1.00 87.25 940 LEU A N 1
ATOM 7387 C CA . LEU A 1 940 ? 9.382 -15.559 2.189 1.00 87.25 940 LEU A CA 1
ATOM 7388 C C . LEU A 1 940 ? 8.765 -14.312 2.857 1.00 87.25 940 LEU A C 1
ATOM 7390 O O . LEU A 1 940 ? 7.976 -14.435 3.791 1.00 87.25 940 LEU A O 1
ATOM 7394 N N . GLU A 1 941 ? 9.083 -13.112 2.370 1.00 84.19 941 GLU A N 1
ATOM 7395 C CA . GLU A 1 941 ? 8.513 -11.850 2.863 1.00 84.19 941 GLU A CA 1
ATOM 7396 C C . GLU A 1 941 ? 6.976 -11.806 2.748 1.00 84.19 941 GLU A C 1
ATOM 7398 O O . GLU A 1 941 ? 6.291 -11.511 3.723 1.00 84.19 941 GLU A O 1
ATOM 7403 N N . ASP A 1 942 ? 6.426 -12.221 1.602 1.00 72.94 942 ASP A N 1
ATOM 7404 C CA . ASP A 1 942 ? 4.980 -12.363 1.357 1.00 72.94 942 ASP A CA 1
ATOM 7405 C C . ASP A 1 942 ? 4.384 -13.697 1.870 1.00 72.94 942 ASP A C 1
ATOM 7407 O O . ASP A 1 942 ? 3.340 -14.153 1.390 1.00 72.94 942 ASP A O 1
ATOM 7411 N N . HIS A 1 943 ? 5.032 -14.392 2.814 1.00 84.19 943 HIS A N 1
ATOM 7412 C CA . HIS A 1 943 ? 4.490 -15.654 3.335 1.00 84.19 943 HIS A CA 1
ATOM 7413 C C . HIS A 1 943 ? 3.225 -15.435 4.185 1.00 84.19 943 HIS A C 1
ATOM 7415 O O . HIS A 1 943 ? 3.028 -14.387 4.796 1.00 84.19 943 HIS A O 1
ATOM 7421 N N . ARG A 1 944 ? 2.334 -16.440 4.234 1.00 79.56 944 ARG A N 1
ATOM 7422 C CA . ARG A 1 944 ? 1.093 -16.368 5.030 1.00 79.56 944 ARG A CA 1
ATOM 7423 C C . ARG A 1 944 ? 1.339 -16.282 6.542 1.00 79.56 944 ARG A C 1
ATOM 7425 O O . ARG A 1 944 ? 0.453 -15.824 7.254 1.00 79.56 944 ARG A O 1
ATOM 7432 N N . PHE A 1 945 ? 2.497 -16.744 7.012 1.00 88.75 945 PHE A N 1
ATOM 7433 C CA . PHE A 1 945 ? 2.953 -16.636 8.393 1.00 88.75 945 PHE A CA 1
ATOM 7434 C C . PHE A 1 945 ? 3.961 -15.492 8.495 1.00 88.75 945 PHE A C 1
ATOM 7436 O O . PHE A 1 945 ? 4.985 -15.507 7.801 1.00 88.75 945 PHE A O 1
ATOM 7443 N N . ASP A 1 946 ? 3.681 -14.526 9.369 1.00 89.12 946 ASP A N 1
ATOM 7444 C CA . ASP A 1 946 ? 4.568 -13.390 9.602 1.00 89.12 946 ASP A CA 1
ATOM 7445 C C . ASP A 1 946 ? 5.926 -13.880 10.177 1.00 89.12 946 ASP A C 1
ATOM 7447 O O . ASP A 1 946 ? 6.005 -14.844 10.948 1.00 89.12 946 ASP A O 1
ATOM 7451 N N . GLU A 1 947 ? 7.026 -13.241 9.771 1.00 91.19 947 GLU A N 1
ATOM 7452 C CA . GLU A 1 947 ? 8.400 -13.680 10.093 1.00 91.19 947 GLU A CA 1
ATOM 7453 C C . GLU A 1 947 ? 8.780 -13.526 11.577 1.00 91.19 947 GLU A C 1
ATOM 7455 O O . GLU A 1 947 ? 9.709 -14.164 12.072 1.00 91.19 947 GLU A O 1
ATOM 7460 N N . GLN A 1 948 ? 7.996 -12.741 12.309 1.00 90.12 948 GLN A N 1
ATOM 7461 C CA . GLN A 1 948 ? 7.987 -12.677 13.761 1.00 90.12 948 GLN A CA 1
ATOM 7462 C C . GLN A 1 948 ? 6.531 -12.572 14.230 1.00 90.12 948 GLN A C 1
ATOM 7464 O O . GLN A 1 948 ? 5.771 -11.749 13.721 1.00 90.12 948 GLN A O 1
ATOM 7469 N N . VAL A 1 949 ? 6.147 -13.383 15.215 1.00 90.81 949 VAL A N 1
ATOM 7470 C CA . VAL A 1 949 ? 4.826 -13.337 15.854 1.00 90.81 949 VAL A CA 1
ATOM 7471 C C . VAL A 1 949 ? 5.004 -13.002 17.337 1.00 90.81 949 VAL A C 1
ATOM 7473 O O . VAL A 1 949 ? 5.849 -13.585 18.017 1.00 90.81 949 VAL A O 1
ATOM 7476 N N . GLN A 1 950 ? 4.203 -12.059 17.835 1.00 92.00 950 GLN A N 1
ATOM 7477 C CA . GLN A 1 950 ? 4.153 -11.645 19.240 1.00 92.00 950 GLN A CA 1
ATOM 7478 C C . GLN A 1 950 ? 2.788 -11.999 19.826 1.00 92.00 950 GLN A C 1
ATOM 7480 O O . GLN A 1 950 ? 1.768 -11.551 19.303 1.00 92.00 950 GLN A O 1
ATOM 7485 N N . LEU A 1 951 ? 2.762 -12.792 20.898 1.00 94.06 951 LEU A N 1
ATOM 7486 C CA . LEU A 1 951 ? 1.539 -13.302 21.519 1.00 94.06 951 LEU A CA 1
ATOM 7487 C C . LEU A 1 951 ? 1.480 -12.956 23.011 1.00 94.06 951 LEU A C 1
ATOM 7489 O O . LEU A 1 951 ? 2.473 -13.059 23.727 1.00 94.06 951 LEU A O 1
ATOM 7493 N N . LYS A 1 952 ? 0.285 -12.624 23.503 1.00 94.75 952 LYS A N 1
ATOM 7494 C CA . LYS A 1 952 ? -0.008 -12.381 24.926 1.00 94.75 952 LYS A CA 1
ATOM 7495 C C . LYS A 1 952 ? -1.274 -13.123 25.352 1.00 94.75 952 LYS A C 1
ATOM 7497 O O . LYS A 1 952 ? -2.139 -13.408 24.529 1.00 94.75 952 LYS A O 1
ATOM 7502 N N . GLN A 1 953 ? -1.426 -13.386 26.647 1.00 95.06 953 GLN A N 1
ATOM 7503 C CA . GLN A 1 953 ? -2.693 -13.876 27.199 1.00 95.06 953 GLN A CA 1
ATOM 7504 C C . GLN A 1 953 ? -3.774 -12.787 27.064 1.00 95.06 953 GLN A C 1
ATOM 7506 O O . GLN A 1 953 ? -3.481 -11.603 27.223 1.00 95.06 953 GLN A O 1
ATOM 7511 N N . GLY A 1 954 ? -5.005 -13.178 26.726 1.00 93.56 954 GLY A N 1
ATOM 7512 C CA . GLY A 1 954 ? -6.101 -12.263 26.377 1.00 93.56 954 GLY A CA 1
ATOM 7513 C C . GLY A 1 954 ? -6.072 -11.752 24.928 1.00 93.56 954 GLY A C 1
ATOM 7514 O O . GLY A 1 954 ? -6.950 -10.988 24.532 1.00 93.56 954 GLY A O 1
ATOM 7515 N N . MET A 1 955 ? -5.093 -12.163 24.117 1.00 95.62 955 MET A N 1
ATOM 7516 C CA . MET A 1 955 ? -4.989 -11.756 22.715 1.00 95.62 955 MET A CA 1
ATOM 7517 C C . MET A 1 955 ? -6.002 -12.476 21.826 1.00 95.62 955 MET A C 1
ATOM 7519 O O . MET A 1 955 ? -6.125 -13.699 21.882 1.00 95.62 955 MET A O 1
ATOM 7523 N N . LEU A 1 956 ? -6.685 -11.707 20.977 1.00 95.44 956 LEU A N 1
ATOM 7524 C CA . LEU A 1 956 ? -7.550 -12.221 19.920 1.00 95.44 956 LEU A CA 1
ATOM 7525 C C . LEU A 1 956 ? -6.699 -12.604 18.706 1.00 95.44 956 LEU A C 1
ATOM 7527 O O . LEU A 1 956 ? -5.972 -11.768 18.160 1.00 95.44 956 LEU A O 1
ATOM 7531 N N . VAL A 1 957 ? -6.798 -13.866 18.293 1.00 95.06 957 VAL A N 1
ATOM 7532 C CA . VAL A 1 957 ? -6.021 -14.466 17.204 1.00 95.06 957 VAL A CA 1
ATOM 7533 C C . VAL A 1 957 ? -6.907 -15.184 16.190 1.00 95.06 957 VAL A C 1
ATOM 7535 O O . VAL A 1 957 ? -8.027 -15.599 16.492 1.00 95.06 957 VAL A O 1
ATOM 7538 N N . VAL A 1 958 ? -6.380 -15.337 14.976 1.00 93.62 958 VAL A N 1
ATOM 7539 C CA . VAL A 1 958 ? -6.978 -16.114 13.886 1.00 93.62 958 VAL A CA 1
ATOM 7540 C C . VAL A 1 958 ? -6.025 -17.232 13.478 1.00 93.62 958 VAL A C 1
ATOM 7542 O O . VAL A 1 958 ? -4.818 -17.008 13.356 1.00 93.62 958 VAL A O 1
ATOM 7545 N N . LEU A 1 959 ? -6.568 -18.432 13.278 1.00 91.19 959 LEU A N 1
ATOM 7546 C CA . LEU A 1 959 ? -5.834 -19.597 12.799 1.00 91.19 959 LEU A CA 1
ATOM 7547 C C . LEU A 1 959 ? -5.590 -19.492 11.287 1.00 91.19 959 LEU A C 1
ATOM 7549 O O . LEU A 1 959 ? -6.512 -19.233 10.518 1.00 91.19 959 LEU A O 1
ATOM 7553 N N . LEU A 1 960 ? -4.345 -19.713 10.865 1.00 88.00 960 LEU A N 1
ATOM 7554 C CA . LEU A 1 960 ? -3.875 -19.529 9.482 1.00 88.00 960 LEU A CA 1
ATOM 7555 C C . LEU A 1 960 ? -3.747 -20.849 8.693 1.00 88.00 960 LEU A C 1
ATOM 7557 O O . LEU A 1 960 ? -3.110 -20.901 7.636 1.00 88.00 960 LEU A O 1
ATOM 7561 N N . VAL A 1 961 ? -4.286 -21.941 9.242 1.00 82.00 961 VAL A N 1
ATOM 7562 C CA . VAL A 1 961 ? -4.176 -23.316 8.730 1.00 82.00 961 VAL A CA 1
ATOM 7563 C C . VAL A 1 961 ? -5.457 -24.100 8.986 1.00 82.00 961 VAL A C 1
ATOM 7565 O O . VAL A 1 961 ? -6.220 -23.781 9.891 1.00 82.00 961 VAL A O 1
ATOM 7568 N N . ASN A 1 962 ? -5.658 -25.179 8.232 1.00 77.00 962 ASN A N 1
ATOM 7569 C CA . ASN A 1 962 ? -6.638 -26.195 8.601 1.00 77.00 962 ASN A CA 1
ATOM 7570 C C . ASN A 1 962 ? -5.968 -27.175 9.568 1.00 77.00 962 ASN A C 1
ATOM 7572 O O . ASN A 1 962 ? -5.047 -27.879 9.160 1.00 77.00 962 ASN A O 1
ATOM 7576 N N . LEU A 1 963 ? -6.412 -27.178 10.826 1.00 78.31 963 LEU A N 1
ATOM 7577 C CA . LEU A 1 963 ? -5.853 -28.000 11.902 1.00 78.31 963 LEU A CA 1
ATOM 7578 C C . LEU A 1 963 ? -6.716 -29.240 12.158 1.00 78.31 963 LEU A C 1
ATOM 7580 O O . LEU A 1 963 ? -6.206 -30.352 12.180 1.00 78.31 963 LEU A O 1
ATOM 7584 N N . ASP A 1 964 ? -8.024 -29.041 12.321 1.00 76.00 964 ASP A N 1
ATOM 7585 C CA . ASP A 1 964 ? -8.985 -30.088 12.672 1.00 76.00 964 ASP A CA 1
ATOM 7586 C C . ASP A 1 964 ? -10.345 -29.713 12.071 1.00 76.00 964 ASP A C 1
ATOM 7588 O O . ASP A 1 964 ? -11.101 -28.924 12.637 1.00 76.00 964 ASP A O 1
ATOM 7592 N N . LEU A 1 965 ? -10.637 -30.222 10.869 1.00 72.00 965 LEU A N 1
ATOM 7593 C CA . LEU A 1 965 ? -11.874 -29.883 10.155 1.00 72.00 965 LEU A CA 1
ATOM 7594 C C . LEU A 1 965 ? -13.125 -30.477 10.820 1.00 72.00 965 LEU A C 1
ATOM 7596 O O . LEU A 1 965 ? -14.205 -29.921 10.644 1.00 72.00 965 LEU A O 1
ATOM 7600 N N . ALA A 1 966 ? -12.988 -31.558 11.595 1.00 72.81 966 ALA A N 1
ATOM 7601 C CA . ALA A 1 966 ? -14.100 -32.158 12.329 1.00 72.81 966 ALA A CA 1
ATOM 7602 C C . ALA A 1 966 ? -14.477 -31.309 13.556 1.00 72.81 966 ALA A C 1
ATOM 7604 O O . ALA A 1 966 ? -15.658 -31.085 13.804 1.00 72.81 966 ALA A O 1
ATOM 7605 N N . ALA A 1 967 ? -13.487 -30.748 14.260 1.00 76.50 967 ALA A N 1
ATOM 7606 C CA . ALA A 1 967 ? -13.696 -29.766 15.328 1.00 76.50 967 ALA A CA 1
ATOM 7607 C C . ALA A 1 967 ? -13.862 -28.312 14.825 1.00 76.50 967 ALA A C 1
ATOM 7609 O O . ALA A 1 967 ? -13.780 -27.371 15.617 1.00 76.50 967 ALA A O 1
ATOM 7610 N N . GLY A 1 968 ? -14.059 -28.089 13.519 1.00 78.75 968 GLY A N 1
ATOM 7611 C CA . GLY A 1 968 ? -14.274 -26.755 12.937 1.00 78.75 968 GLY A CA 1
ATOM 7612 C C . GLY A 1 968 ? -13.078 -25.791 13.029 1.00 78.75 968 GLY A C 1
ATOM 7613 O O . GLY A 1 968 ? -13.264 -24.576 12.956 1.00 78.75 968 GLY A O 1
ATOM 7614 N N . LEU A 1 969 ? -11.854 -26.302 13.201 1.00 82.75 969 LEU A N 1
ATOM 7615 C CA . LEU A 1 969 ? -10.614 -25.523 13.301 1.00 82.75 969 LEU A CA 1
ATOM 7616 C C . LEU A 1 969 ? -9.924 -25.422 11.933 1.00 82.75 969 LEU A C 1
ATOM 7618 O O . LEU A 1 969 ? -9.107 -26.264 11.540 1.00 82.75 969 LEU A O 1
ATOM 7622 N N . CYS A 1 970 ? -10.279 -24.366 11.206 1.00 81.81 970 CYS A N 1
ATOM 7623 C CA . CYS A 1 970 ? -9.889 -24.090 9.829 1.00 81.81 970 CYS A CA 1
ATOM 7624 C C . CYS A 1 970 ? -9.150 -22.744 9.677 1.00 81.81 970 CYS A C 1
ATOM 7626 O O . CYS A 1 970 ? -9.065 -21.944 10.610 1.00 81.81 970 CYS A O 1
ATOM 7628 N N . ASN A 1 971 ? -8.634 -22.475 8.476 1.00 82.81 971 ASN A N 1
ATOM 7629 C CA . ASN A 1 971 ? -8.053 -21.180 8.123 1.00 82.81 971 ASN A CA 1
ATOM 7630 C C . ASN A 1 971 ? -9.119 -20.064 8.174 1.00 82.81 971 ASN A C 1
ATOM 7632 O O . ASN A 1 971 ? -9.970 -19.967 7.286 1.00 82.81 971 ASN A O 1
ATOM 7636 N N . GLY A 1 972 ? -9.042 -19.216 9.199 1.00 85.12 972 GLY A N 1
ATOM 7637 C CA . GLY A 1 972 ? -10.043 -18.200 9.529 1.00 85.12 972 GLY A CA 1
ATOM 7638 C C . GLY A 1 972 ? -10.726 -18.392 10.890 1.00 85.12 972 GLY A C 1
ATOM 7639 O O . GLY A 1 972 ? -11.307 -17.436 11.399 1.00 85.12 972 GLY A O 1
ATOM 7640 N N . SER A 1 973 ? -10.604 -19.562 11.534 1.00 90.06 973 SER A N 1
ATOM 7641 C CA . SER A 1 973 ? -11.175 -19.800 12.869 1.00 90.06 973 SER A CA 1
ATOM 7642 C C . SER A 1 973 ? -10.552 -18.865 13.918 1.00 90.06 973 SER A C 1
ATOM 7644 O O . SER A 1 973 ? -9.330 -18.795 14.071 1.00 90.06 973 SER A O 1
ATOM 7646 N N . GLN A 1 974 ? -11.401 -18.144 14.651 1.00 94.19 974 GLN A N 1
ATOM 7647 C CA . GLN A 1 974 ? -11.017 -17.100 15.610 1.00 94.19 974 GLN A CA 1
ATOM 7648 C C . GLN A 1 974 ? -11.038 -17.608 17.057 1.00 94.19 974 GLN A C 1
ATOM 7650 O O . GLN A 1 974 ? -11.894 -18.418 17.424 1.00 94.19 974 GLN A O 1
ATOM 7655 N N . GLY A 1 975 ? -10.140 -17.098 17.902 1.00 94.81 975 GLY A N 1
ATOM 7656 C CA . GLY A 1 975 ? -10.094 -17.452 19.320 1.00 94.81 975 GLY A CA 1
ATOM 7657 C C . GLY A 1 975 ? -9.275 -16.503 20.191 1.00 94.81 975 GLY A C 1
ATOM 7658 O O . GLY A 1 975 ? -8.530 -15.657 19.701 1.00 94.81 975 GLY A O 1
ATOM 7659 N N . LEU A 1 976 ? -9.405 -16.663 21.507 1.00 95.44 976 LEU A N 1
ATOM 7660 C CA . LEU A 1 976 ? -8.628 -15.936 22.513 1.00 95.44 976 LEU A CA 1
ATOM 7661 C C . LEU A 1 976 ? -7.508 -16.821 23.066 1.00 95.44 976 LEU A C 1
ATOM 7663 O O . LEU A 1 976 ? -7.751 -17.975 23.426 1.00 95.44 976 LEU A O 1
ATOM 7667 N N . ILE A 1 977 ? -6.302 -16.269 23.214 1.00 96.69 977 ILE A N 1
ATOM 7668 C CA . ILE A 1 977 ? -5.218 -16.924 23.958 1.00 96.69 977 ILE A CA 1
ATOM 7669 C C . ILE A 1 977 ? -5.580 -16.925 25.446 1.00 96.69 977 ILE A C 1
ATOM 7671 O O . ILE A 1 977 ? -5.492 -15.896 26.119 1.00 96.69 977 ILE A O 1
ATOM 7675 N N . CYS A 1 978 ? -5.988 -18.079 25.973 1.00 95.81 978 CYS A N 1
ATOM 7676 C CA . CYS A 1 978 ? -6.377 -18.227 27.375 1.00 95.81 978 CYS A CA 1
ATOM 7677 C C . CYS A 1 978 ? -5.189 -18.517 28.305 1.00 95.81 978 CYS A C 1
ATOM 7679 O O . CYS A 1 978 ? -5.314 -18.317 29.511 1.00 95.81 978 CYS A O 1
ATOM 7681 N N . GLY A 1 979 ? -4.038 -18.927 27.764 1.00 95.19 979 GLY A N 1
ATOM 7682 C CA . GLY A 1 979 ? -2.801 -19.160 28.511 1.00 95.19 979 GLY A CA 1
ATOM 7683 C C . GLY A 1 979 ? -1.670 -19.666 27.614 1.00 95.19 979 GLY A C 1
ATOM 7684 O O . GLY A 1 979 ? -1.794 -19.652 26.389 1.00 95.19 979 GLY A O 1
ATOM 7685 N N . PHE A 1 980 ? -0.578 -20.135 28.223 1.00 95.25 980 PHE A N 1
ATOM 7686 C CA . PHE A 1 980 ? 0.532 -20.776 27.512 1.00 95.25 980 PHE A CA 1
ATOM 7687 C C . PHE A 1 980 ? 1.020 -22.017 28.275 1.00 95.25 980 PHE A C 1
ATOM 7689 O O . PHE A 1 980 ? 1.395 -21.904 29.444 1.00 95.25 980 PHE A O 1
ATOM 7696 N N . GLU A 1 981 ? 1.050 -23.174 27.618 1.00 93.62 981 GLU A N 1
ATOM 7697 C CA . GLU A 1 981 ? 1.526 -24.446 28.184 1.00 93.62 981 GLU A CA 1
ATOM 7698 C C . GLU A 1 981 ? 3.059 -24.550 28.052 1.00 93.62 981 GLU A C 1
ATOM 7700 O O . GLU A 1 981 ? 3.585 -24.124 27.023 1.00 93.62 981 GLU A O 1
ATOM 7705 N N . PRO A 1 982 ? 3.817 -25.070 29.039 1.00 90.62 982 PRO A N 1
ATOM 7706 C CA . PRO A 1 982 ? 5.252 -25.325 28.876 1.00 90.62 982 PRO A CA 1
ATOM 7707 C C . PRO A 1 982 ? 5.574 -26.253 27.692 1.00 90.62 982 PRO A C 1
ATOM 7709 O O . PRO A 1 982 ? 4.738 -27.016 27.216 1.00 90.62 982 PRO A O 1
ATOM 7712 N N . TYR A 1 983 ? 6.815 -26.189 27.207 1.00 87.56 983 TYR A N 1
ATOM 7713 C CA . TYR A 1 983 ? 7.300 -27.098 26.167 1.00 87.56 983 TYR A CA 1
ATOM 7714 C C . TYR A 1 983 ? 7.414 -28.544 26.673 1.00 87.56 983 TYR A C 1
ATOM 7716 O O . TYR A 1 983 ? 8.161 -28.816 27.612 1.00 87.56 983 TYR A O 1
ATOM 7724 N N . ASP A 1 984 ? 6.718 -29.458 25.994 1.00 86.44 984 ASP A N 1
ATOM 7725 C CA . ASP A 1 984 ? 6.707 -30.897 26.264 1.00 86.44 984 ASP A CA 1
ATOM 7726 C C . ASP A 1 984 ? 7.025 -31.698 24.975 1.00 86.44 984 ASP A C 1
ATOM 7728 O O . ASP A 1 984 ? 6.201 -31.720 24.052 1.00 86.44 984 ASP A O 1
ATOM 7732 N N . PRO A 1 985 ? 8.186 -32.385 24.891 1.00 83.12 985 PRO A N 1
ATOM 7733 C CA . PRO A 1 985 ? 8.548 -33.262 23.770 1.00 83.12 985 PRO A CA 1
ATOM 7734 C C . PRO A 1 985 ? 7.578 -34.428 23.504 1.00 83.12 985 PRO A C 1
ATOM 7736 O O . PRO A 1 985 ? 7.553 -34.964 22.390 1.00 83.12 985 PRO A O 1
ATOM 7739 N N . ALA A 1 986 ? 6.795 -34.859 24.498 1.00 84.06 986 ALA A N 1
ATOM 7740 C CA . ALA A 1 986 ? 5.835 -35.948 24.336 1.00 84.06 986 ALA A CA 1
ATOM 7741 C C . ALA A 1 986 ? 4.662 -35.530 23.437 1.00 84.06 986 ALA A C 1
ATOM 7743 O O . ALA A 1 986 ? 4.280 -36.289 22.547 1.00 84.06 986 ALA A O 1
ATOM 7744 N N . LYS A 1 987 ? 4.161 -34.301 23.615 1.00 86.00 987 LYS A N 1
ATOM 7745 C CA . LYS A 1 987 ? 2.989 -33.751 22.906 1.00 86.00 987 LYS A CA 1
ATOM 7746 C C . LYS A 1 987 ? 3.302 -33.128 21.543 1.00 86.00 987 LYS A C 1
ATOM 7748 O O . LYS A 1 987 ? 2.377 -32.799 20.802 1.00 86.00 987 LYS A O 1
ATOM 7753 N N . MET A 1 988 ? 4.583 -32.948 21.213 1.00 86.69 988 MET A N 1
ATOM 7754 C CA . MET A 1 988 ? 5.024 -32.366 19.940 1.00 86.69 988 MET A CA 1
ATOM 7755 C C . MET A 1 988 ? 4.401 -33.077 18.725 1.00 86.69 988 MET A C 1
ATOM 7757 O O . MET A 1 988 ? 4.376 -34.309 18.723 1.00 86.69 988 MET A O 1
ATOM 7761 N N . PRO A 1 989 ? 3.961 -32.346 17.678 1.00 86.69 989 PRO A N 1
ATOM 7762 C CA . PRO A 1 989 ? 3.413 -32.959 16.471 1.00 86.69 989 PRO A CA 1
ATOM 7763 C C . PRO A 1 989 ? 4.406 -33.891 15.765 1.00 86.69 989 PRO A C 1
ATOM 7765 O O . PRO A 1 989 ? 5.577 -33.537 15.612 1.00 86.69 989 PRO A O 1
ATOM 7768 N N . ARG A 1 990 ? 3.937 -35.059 15.305 1.00 86.19 990 ARG A N 1
ATOM 7769 C CA . ARG A 1 990 ? 4.774 -36.106 14.676 1.00 86.19 990 ARG A CA 1
ATOM 7770 C C . ARG A 1 990 ? 4.182 -36.601 13.365 1.00 86.19 990 ARG A C 1
ATOM 7772 O O . ARG A 1 990 ? 2.965 -36.601 13.195 1.00 86.19 990 ARG A O 1
ATOM 7779 N N . ALA A 1 991 ? 5.022 -37.051 12.439 1.00 81.94 991 ALA A N 1
ATOM 7780 C CA . ALA A 1 991 ? 4.567 -37.669 11.202 1.00 81.94 991 ALA A CA 1
ATOM 7781 C C . ALA A 1 991 ? 3.820 -38.982 11.474 1.00 81.94 991 ALA A C 1
ATOM 7783 O O . ALA A 1 991 ? 4.183 -39.756 12.364 1.00 81.94 991 ALA A O 1
ATOM 7784 N N . ARG A 1 992 ? 2.791 -39.267 10.669 1.00 73.38 992 ARG A N 1
ATOM 7785 C CA . ARG A 1 992 ? 2.097 -40.559 10.718 1.00 73.38 992 ARG A CA 1
ATOM 7786 C C . ARG A 1 992 ? 3.069 -41.706 10.411 1.00 73.38 992 ARG A C 1
ATOM 7788 O O . ARG A 1 992 ? 3.659 -41.740 9.334 1.00 73.38 992 ARG A O 1
ATOM 7795 N N . THR A 1 993 ? 3.202 -42.660 11.335 1.00 65.38 993 THR A N 1
ATOM 7796 C CA . THR A 1 993 ? 4.099 -43.828 11.189 1.00 65.38 993 THR A CA 1
ATOM 7797 C C . THR A 1 993 ? 3.377 -45.148 10.899 1.00 65.38 993 THR A C 1
ATOM 7799 O O . THR A 1 993 ? 4.043 -46.162 10.707 1.00 65.38 993 THR A O 1
ATOM 7802 N N . GLY A 1 994 ? 2.036 -45.162 10.865 1.00 59.97 994 GLY A N 1
ATOM 7803 C CA . GLY A 1 994 ? 1.237 -46.364 10.587 1.00 59.97 994 GLY A CA 1
ATOM 7804 C C . GLY A 1 994 ? 1.270 -47.425 11.697 1.00 59.97 994 GLY A C 1
ATOM 7805 O O . GLY A 1 994 ? 0.991 -48.594 11.440 1.00 59.97 994 GLY A O 1
ATOM 7806 N N . LYS A 1 995 ? 1.645 -47.040 12.924 1.00 59.47 995 LYS A N 1
ATOM 7807 C CA . LYS A 1 995 ? 1.636 -47.909 14.111 1.00 59.47 995 LYS A CA 1
ATOM 7808 C C . LYS A 1 995 ? 0.283 -47.832 14.831 1.00 59.47 995 LYS A C 1
ATOM 7810 O O . LYS A 1 995 ? -0.453 -46.872 14.658 1.00 59.47 995 LYS A O 1
ATOM 7815 N N . LYS A 1 996 ? -0.031 -48.844 15.654 1.00 46.75 996 LYS A N 1
ATOM 7816 C CA . LYS A 1 996 ? -1.322 -48.965 16.367 1.00 46.75 996 LYS A CA 1
ATOM 7817 C C . LYS A 1 996 ? -1.659 -47.791 17.294 1.00 46.75 996 LYS A C 1
ATOM 7819 O O . LYS A 1 996 ? -2.835 -47.512 17.487 1.00 46.75 996 LYS A O 1
ATOM 7824 N N . GLU A 1 997 ? -0.649 -47.142 17.862 1.00 52.66 997 GLU A N 1
ATOM 7825 C CA . GLU A 1 997 ? -0.801 -45.934 18.671 1.00 52.66 997 GLU A CA 1
ATOM 7826 C C . GLU A 1 997 ? -0.312 -44.744 17.842 1.00 52.66 997 GLU A C 1
ATOM 7828 O O . GLU A 1 997 ? 0.891 -44.568 17.627 1.00 52.66 997 GLU A O 1
ATOM 7833 N N . GLU A 1 998 ? -1.254 -43.951 17.331 1.00 57.50 998 GLU A N 1
ATOM 7834 C CA . GLU A 1 998 ? -0.960 -42.698 16.636 1.00 57.50 998 GLU A CA 1
ATOM 7835 C C . GLU A 1 998 ? -1.107 -41.523 17.625 1.00 57.50 998 GLU A C 1
ATOM 7837 O O . GLU A 1 998 ? -2.069 -41.499 18.395 1.00 57.50 998 GLU A O 1
ATOM 7842 N N . PRO A 1 999 ? -0.162 -40.563 17.664 1.00 61.44 999 PRO A N 1
ATOM 7843 C CA . PRO A 1 999 ? -0.203 -39.455 18.619 1.00 61.44 999 PRO A CA 1
ATOM 7844 C C . PRO A 1 999 ? -1.315 -38.456 18.272 1.00 61.44 999 PRO A C 1
ATOM 7846 O O . PRO A 1 999 ? -1.624 -38.265 17.102 1.00 61.44 999 PRO A O 1
ATOM 7849 N N . GLU A 1 1000 ? -1.858 -37.742 19.264 1.00 65.50 1000 GLU A N 1
ATOM 7850 C CA . GLU A 1 1000 ? -2.967 -36.788 19.053 1.00 65.50 1000 GLU A CA 1
ATOM 7851 C C . GLU A 1 1000 ? -2.667 -35.715 17.986 1.00 65.50 1000 GLU A C 1
ATOM 7853 O O . GLU A 1 1000 ? -3.550 -35.311 17.231 1.00 65.50 1000 GLU A O 1
ATOM 7858 N N . ASN A 1 1001 ? -1.409 -35.270 17.900 1.00 75.25 1001 ASN A N 1
ATOM 7859 C CA . ASN A 1 1001 ? -0.956 -34.219 16.988 1.00 75.25 1001 ASN A CA 1
ATOM 7860 C C . ASN A 1 1001 ? -0.286 -34.816 15.731 1.00 75.25 1001 ASN A C 1
ATOM 7862 O O . ASN A 1 1001 ? 0.934 -34.747 15.553 1.00 75.25 1001 ASN A O 1
ATOM 7866 N N . LEU A 1 1002 ? -1.088 -35.425 14.856 1.00 78.69 1002 LEU A N 1
ATOM 7867 C CA . LEU A 1 1002 ? -0.631 -36.042 13.603 1.00 78.69 1002 LEU A CA 1
ATOM 7868 C C . LEU A 1 1002 ? -0.286 -35.020 12.508 1.00 78.69 1002 LEU A C 1
ATOM 7870 O O . LEU A 1 1002 ? -1.128 -34.247 12.053 1.00 78.69 1002 LEU A O 1
ATOM 7874 N N . ILE A 1 1003 ? 0.939 -35.098 11.987 1.00 74.38 1003 ILE A N 1
ATOM 7875 C CA . ILE A 1 1003 ? 1.354 -34.423 10.755 1.00 74.38 1003 ILE A CA 1
ATOM 7876 C C . ILE A 1 1003 ? 1.066 -35.346 9.565 1.00 74.38 1003 ILE A C 1
ATOM 7878 O O . ILE A 1 1003 ? 1.623 -36.443 9.454 1.00 74.38 1003 ILE A O 1
ATOM 7882 N N . MET A 1 1004 ? 0.230 -34.859 8.648 1.00 65.38 1004 MET A N 1
ATOM 7883 C CA . MET A 1 1004 ? -0.292 -35.608 7.502 1.00 65.38 1004 MET A CA 1
ATOM 7884 C C . MET A 1 1004 ? 0.202 -35.060 6.149 1.00 65.38 1004 MET A C 1
ATOM 7886 O O . MET A 1 1004 ? 0.643 -33.908 6.026 1.00 65.38 1004 MET A O 1
ATOM 7890 N N . GLY A 1 1005 ? 0.072 -35.898 5.116 1.00 65.75 1005 GLY A N 1
ATOM 7891 C CA . GLY A 1 1005 ? 0.367 -35.570 3.720 1.00 65.75 1005 GLY A CA 1
ATOM 7892 C C . GLY A 1 1005 ? 1.857 -35.546 3.366 1.00 65.75 1005 GLY A C 1
ATOM 7893 O O . GLY A 1 1005 ? 2.719 -35.979 4.136 1.00 65.75 1005 GLY A O 1
ATOM 7894 N N . ASP A 1 1006 ? 2.155 -35.031 2.172 1.00 58.94 1006 ASP A N 1
ATOM 7895 C CA . ASP A 1 1006 ? 3.507 -35.026 1.616 1.00 58.94 1006 ASP A CA 1
ATOM 7896 C C . ASP A 1 1006 ? 4.535 -34.402 2.566 1.00 58.94 1006 ASP A C 1
ATOM 7898 O O . ASP A 1 1006 ? 4.315 -33.354 3.188 1.00 58.94 1006 ASP A O 1
ATOM 7902 N N . ARG A 1 1007 ? 5.703 -35.054 2.637 1.00 74.25 1007 ARG A N 1
ATOM 7903 C CA . ARG A 1 1007 ? 6.872 -34.611 3.412 1.00 74.25 1007 ARG A CA 1
ATOM 7904 C C . ARG A 1 1007 ? 6.620 -34.482 4.925 1.00 74.25 1007 ARG A C 1
ATOM 7906 O O . ARG A 1 1007 ? 7.381 -33.776 5.584 1.00 74.25 1007 ARG A O 1
ATOM 7913 N N . ALA A 1 1008 ? 5.629 -35.178 5.495 1.00 76.56 1008 ALA A N 1
ATOM 7914 C CA . ALA A 1 1008 ? 5.317 -35.139 6.932 1.00 76.56 1008 ALA A CA 1
ATOM 7915 C C . ALA A 1 1008 ? 6.552 -35.292 7.849 1.00 76.56 1008 ALA A C 1
ATOM 7917 O O . ALA A 1 1008 ? 6.735 -34.489 8.758 1.00 76.56 1008 ALA A O 1
ATOM 7918 N N . VAL A 1 1009 ? 7.458 -36.233 7.553 1.00 85.31 1009 VAL A N 1
ATOM 7919 C CA . VAL A 1 1009 ? 8.714 -36.438 8.311 1.00 85.31 1009 VAL A CA 1
ATOM 7920 C C . VAL A 1 1009 ? 9.643 -35.212 8.257 1.00 85.31 1009 VAL A C 1
ATOM 7922 O O . VAL A 1 1009 ? 10.288 -34.870 9.244 1.00 85.31 1009 VAL A O 1
ATOM 7925 N N . LEU A 1 1010 ? 9.700 -34.501 7.126 1.00 85.69 1010 LEU A N 1
ATOM 7926 C CA . LEU A 1 1010 ? 10.475 -33.260 7.014 1.00 85.69 1010 LEU A CA 1
ATOM 7927 C C . LEU A 1 1010 ? 9.800 -32.112 7.782 1.00 85.69 1010 LEU A C 1
ATOM 7929 O O . LEU A 1 1010 ? 10.502 -31.315 8.399 1.00 85.69 1010 LEU A O 1
ATOM 7933 N N . LYS A 1 1011 ? 8.463 -32.040 7.785 1.00 87.12 1011 LYS A N 1
ATOM 7934 C CA . LYS A 1 1011 ? 7.720 -31.072 8.608 1.00 87.12 1011 LYS A CA 1
ATOM 7935 C C . LYS A 1 1011 ? 7.977 -31.308 10.099 1.00 87.12 1011 LYS A C 1
ATOM 7937 O O . LYS A 1 1011 ? 8.313 -30.358 10.793 1.00 87.12 1011 LYS A O 1
ATOM 7942 N N . GLU A 1 1012 ? 7.919 -32.558 10.567 1.00 91.06 1012 GLU A N 1
ATOM 7943 C CA . GLU A 1 1012 ? 8.267 -32.951 11.944 1.00 91.06 1012 GLU A CA 1
ATOM 7944 C C . GLU A 1 1012 ? 9.687 -32.501 12.318 1.00 91.06 1012 GLU A C 1
ATOM 7946 O O . GLU A 1 1012 ? 9.879 -31.810 13.318 1.00 91.06 1012 GLU A O 1
ATOM 7951 N N . GLN A 1 1013 ? 10.677 -32.807 11.470 1.00 91.69 1013 GLN A N 1
ATOM 7952 C CA . GLN A 1 1013 ? 12.065 -32.370 11.666 1.00 91.69 1013 GLN A CA 1
ATOM 7953 C C . GLN A 1 1013 ? 12.196 -30.844 11.780 1.00 91.69 1013 GLN A C 1
ATOM 7955 O O . GLN A 1 1013 ? 12.985 -30.360 12.588 1.00 91.69 1013 GLN A O 1
ATOM 7960 N N . GLN A 1 1014 ? 11.452 -30.075 10.978 1.00 91.69 1014 GLN A N 1
ATOM 7961 C CA . GLN A 1 1014 ? 11.496 -28.611 11.033 1.00 91.69 1014 GLN A CA 1
ATOM 7962 C C . GLN A 1 1014 ? 10.742 -28.032 12.234 1.00 91.69 1014 GLN A C 1
ATOM 7964 O O . GLN A 1 1014 ? 11.236 -27.081 12.832 1.00 91.69 1014 GLN A O 1
ATOM 7969 N N . ILE A 1 1015 ? 9.606 -28.617 12.625 1.00 90.88 1015 ILE A N 1
ATOM 7970 C CA . ILE A 1 1015 ? 8.838 -28.227 13.818 1.00 90.88 1015 ILE A CA 1
ATOM 7971 C C . ILE A 1 1015 ? 9.665 -28.482 15.083 1.00 90.88 1015 ILE A C 1
ATOM 7973 O O . ILE A 1 1015 ? 9.810 -27.578 15.905 1.00 90.88 1015 ILE A O 1
ATOM 7977 N N . LYS A 1 1016 ? 10.312 -29.650 15.194 1.00 89.81 1016 LYS A N 1
ATOM 7978 C CA . LYS A 1 1016 ? 11.268 -29.939 16.272 1.00 89.81 1016 LYS A CA 1
ATOM 7979 C C . LYS A 1 1016 ? 12.432 -28.938 16.278 1.00 89.81 1016 LYS A C 1
ATOM 7981 O O . LYS A 1 1016 ? 12.703 -28.309 17.298 1.00 89.81 1016 LYS A O 1
ATOM 7986 N N . ALA A 1 1017 ? 13.071 -28.721 15.126 1.00 88.81 1017 ALA A N 1
ATOM 7987 C CA . ALA A 1 1017 ? 14.191 -27.786 15.005 1.00 88.81 1017 ALA A CA 1
ATOM 7988 C C . ALA A 1 1017 ? 13.802 -26.301 15.181 1.00 88.81 1017 ALA A C 1
ATOM 7990 O O . ALA A 1 1017 ? 14.690 -25.471 15.337 1.00 88.81 1017 ALA A O 1
ATOM 7991 N N . PHE A 1 1018 ? 12.512 -25.953 15.133 1.00 88.75 1018 PHE A N 1
ATOM 7992 C CA . PHE A 1 1018 ? 11.965 -24.629 15.463 1.00 88.75 1018 PHE A CA 1
ATOM 7993 C C . PHE A 1 1018 ? 11.757 -24.465 16.979 1.00 88.75 1018 PHE A C 1
ATOM 7995 O O . PHE A 1 1018 ? 11.966 -23.382 17.516 1.00 88.75 1018 PHE A O 1
ATOM 8002 N N . SER A 1 1019 ? 11.425 -25.543 17.697 1.00 86.56 1019 SER A N 1
ATOM 8003 C CA . SER A 1 1019 ? 11.358 -25.539 19.165 1.00 86.56 1019 SER A CA 1
ATOM 8004 C C . SER A 1 1019 ? 12.727 -25.497 19.846 1.00 86.56 1019 SER A C 1
ATOM 8006 O O . SER A 1 1019 ? 12.860 -24.904 20.919 1.00 86.56 1019 SER A O 1
ATOM 8008 N N . GLU A 1 1020 ? 13.731 -26.135 19.238 1.00 80.75 1020 GLU A N 1
ATOM 8009 C CA . GLU A 1 1020 ? 15.053 -26.373 19.836 1.00 80.75 1020 GLU A CA 1
ATOM 8010 C C . GLU A 1 1020 ? 16.116 -25.301 19.510 1.00 80.75 1020 GLU A C 1
ATOM 8012 O O . GLU A 1 1020 ? 17.174 -25.297 20.140 1.00 80.75 1020 GLU A O 1
ATOM 8017 N N . SER A 1 1021 ? 15.865 -24.380 18.568 1.00 71.81 1021 SER A N 1
ATOM 8018 C CA . SER A 1 1021 ? 16.818 -23.320 18.183 1.00 71.81 1021 SER A CA 1
ATOM 8019 C C . SER A 1 1021 ? 17.148 -22.355 19.335 1.00 71.81 1021 SER A C 1
ATOM 8021 O O . SER A 1 1021 ? 16.310 -22.055 20.182 1.00 71.81 1021 SER A O 1
ATOM 8023 N N . LYS A 1 1022 ? 18.383 -21.847 19.387 1.00 63.81 1022 LYS A N 1
ATOM 8024 C CA . LYS A 1 1022 ? 18.923 -21.070 20.519 1.00 63.81 1022 LYS A CA 1
ATOM 8025 C C . LYS A 1 1022 ? 18.288 -19.682 20.643 1.00 63.81 1022 LYS A C 1
ATOM 8027 O O . LYS A 1 1022 ? 17.967 -19.268 21.754 1.00 63.81 1022 LYS A O 1
ATOM 8032 N N . GLY A 1 1023 ? 18.078 -18.997 19.519 1.00 55.28 1023 GLY A N 1
ATOM 8033 C CA . GLY A 1 1023 ? 17.508 -17.646 19.435 1.00 55.28 1023 GLY A CA 1
ATOM 8034 C C . GLY A 1 1023 ? 15.977 -17.614 19.496 1.00 55.28 1023 GLY A C 1
ATOM 8035 O O . GLY A 1 1023 ? 15.379 -16.543 19.571 1.00 55.28 1023 GLY A O 1
ATOM 8036 N N . THR A 1 1024 ? 15.332 -18.785 19.479 1.00 54.66 1024 THR A N 1
ATOM 8037 C CA . THR A 1 1024 ? 13.864 -18.942 19.442 1.00 54.66 1024 THR A CA 1
ATOM 8038 C C . THR A 1 1024 ? 13.311 -19.935 20.464 1.00 54.66 1024 THR A C 1
ATOM 8040 O O . THR A 1 1024 ? 12.096 -20.116 20.514 1.00 54.66 1024 THR A O 1
ATOM 8043 N N . ARG A 1 1025 ? 14.178 -20.554 21.287 1.00 66.88 1025 ARG A N 1
ATOM 8044 C CA . ARG A 1 1025 ? 13.888 -21.718 22.143 1.00 66.88 1025 ARG A CA 1
ATOM 8045 C C . ARG A 1 1025 ? 12.519 -21.616 22.800 1.00 66.88 1025 ARG A C 1
ATOM 8047 O O . ARG A 1 1025 ? 12.324 -20.845 23.745 1.00 66.88 1025 ARG A O 1
ATOM 8054 N N . ILE A 1 1026 ? 11.586 -22.431 22.322 1.00 71.56 1026 ILE A N 1
ATOM 8055 C CA . ILE A 1 1026 ? 10.179 -22.306 22.691 1.00 71.56 1026 ILE A CA 1
ATOM 8056 C C . ILE A 1 1026 ? 10.017 -22.799 24.119 1.00 71.56 1026 ILE A C 1
ATOM 8058 O O . ILE A 1 1026 ? 10.043 -23.992 24.394 1.00 71.56 1026 ILE A O 1
ATOM 8062 N N . LYS A 1 1027 ? 9.877 -21.855 25.053 1.00 77.12 1027 LYS A N 1
ATOM 8063 C CA . LYS A 1 1027 ? 9.645 -22.161 26.471 1.00 77.12 1027 LYS A CA 1
ATOM 8064 C C . LYS A 1 1027 ? 8.183 -22.527 26.738 1.00 77.12 1027 LYS A C 1
ATOM 8066 O O . LYS A 1 1027 ? 7.921 -23.271 27.680 1.00 77.12 1027 LYS A O 1
ATOM 8071 N N . ARG A 1 1028 ? 7.247 -21.985 25.943 1.00 90.31 1028 ARG A N 1
ATOM 8072 C CA . ARG A 1 1028 ? 5.800 -22.226 26.055 1.00 90.31 1028 ARG A CA 1
ATOM 8073 C C . ARG A 1 1028 ? 5.066 -22.118 24.710 1.00 90.31 1028 ARG A C 1
ATOM 8075 O O . ARG A 1 1028 ? 5.437 -21.295 23.870 1.00 90.31 1028 ARG A O 1
ATOM 8082 N N . TRP A 1 1029 ? 3.988 -22.880 24.562 1.00 93.38 1029 TRP A N 1
ATOM 8083 C CA . TRP A 1 1029 ? 3.064 -22.889 23.423 1.00 93.38 1029 TRP A CA 1
ATOM 8084 C C . TRP A 1 1029 ? 1.767 -22.134 23.749 1.00 93.38 1029 TRP A C 1
ATOM 8086 O O . TRP A 1 1029 ? 1.254 -22.294 24.857 1.00 93.38 1029 TRP A O 1
ATOM 8096 N N . PRO A 1 1030 ? 1.200 -21.333 22.828 1.00 96.31 1030 PRO A N 1
ATOM 8097 C CA . PRO A 1 1030 ? -0.069 -20.644 23.058 1.00 96.31 1030 PRO A CA 1
ATOM 8098 C C . PRO A 1 1030 ? -1.241 -21.630 23.143 1.00 96.31 1030 PRO A C 1
ATOM 8100 O O . PRO A 1 1030 ? -1.409 -22.491 22.279 1.00 96.31 1030 PRO A O 1
ATOM 8103 N N . VAL A 1 1031 ? -2.084 -21.467 24.163 1.00 97.00 1031 VAL A N 1
ATOM 8104 C CA . VAL A 1 1031 ? -3.349 -22.199 24.313 1.00 97.00 1031 VAL A CA 1
ATOM 8105 C C . VAL A 1 1031 ? -4.486 -21.274 23.894 1.00 97.00 1031 VAL A C 1
ATOM 8107 O O . VAL A 1 1031 ? -4.676 -20.210 24.489 1.00 97.00 1031 VAL A O 1
ATOM 8110 N N . VAL A 1 1032 ? -5.230 -21.665 22.859 1.00 96.81 1032 VAL A N 1
ATOM 8111 C CA . VAL A 1 1032 ? -6.295 -20.860 22.247 1.00 96.81 1032 VAL A CA 1
ATOM 8112 C C . VAL A 1 1032 ? -7.650 -21.499 22.518 1.00 96.81 1032 VAL A C 1
ATOM 8114 O O . VAL A 1 1032 ? -7.855 -22.676 22.217 1.00 96.81 1032 VAL A O 1
ATOM 8117 N N . ARG A 1 1033 ? -8.590 -20.705 23.039 1.00 96.50 1033 ARG A N 1
ATOM 8118 C CA . ARG A 1 1033 ? -10.020 -21.029 23.100 1.00 96.50 1033 ARG A CA 1
ATOM 8119 C C . ARG A 1 1033 ? -10.724 -20.377 21.914 1.00 96.50 1033 ARG A C 1
ATOM 8121 O O . ARG A 1 1033 ? -10.823 -19.151 21.850 1.00 96.50 1033 ARG A O 1
ATOM 8128 N N . PHE A 1 1034 ? -11.194 -21.193 20.980 1.00 94.12 1034 PHE A N 1
ATOM 8129 C CA . PHE A 1 1034 ? -11.875 -20.756 19.765 1.00 94.12 1034 PHE A CA 1
ATOM 8130 C C . PHE A 1 1034 ? -13.336 -20.369 20.023 1.00 94.12 1034 PHE A C 1
ATOM 8132 O O . PHE A 1 1034 ? -13.942 -20.766 21.019 1.00 94.12 1034 PHE A O 1
ATOM 8139 N N . HIS A 1 1035 ? -13.923 -19.591 19.110 1.00 90.69 1035 HIS A N 1
ATOM 8140 C CA . HIS A 1 1035 ? -15.315 -19.133 19.205 1.00 90.69 1035 HIS A CA 1
ATOM 8141 C C . HIS A 1 1035 ? -16.355 -20.264 19.196 1.00 90.69 1035 HIS A C 1
ATOM 8143 O O . HIS A 1 1035 ? -17.461 -20.052 19.691 1.00 90.69 1035 HIS A O 1
ATOM 8149 N N . ASN A 1 1036 ? -15.992 -21.455 18.707 1.00 88.44 1036 ASN A N 1
ATOM 8150 C CA . ASN A 1 1036 ? -16.807 -22.670 18.772 1.00 88.44 1036 ASN A CA 1
ATOM 8151 C C . ASN A 1 1036 ? -16.678 -23.443 20.108 1.00 88.44 1036 ASN A C 1
ATOM 8153 O O . ASN A 1 1036 ? -17.166 -24.561 20.221 1.00 88.44 1036 ASN A O 1
ATOM 8157 N N . GLY A 1 1037 ? -15.997 -22.874 21.111 1.00 90.06 1037 GLY A N 1
ATOM 8158 C CA . GLY A 1 1037 ? -15.783 -23.471 22.435 1.00 90.06 1037 GLY A CA 1
ATOM 8159 C C . GLY A 1 1037 ? -14.547 -24.371 22.538 1.00 90.06 1037 GLY A C 1
ATOM 8160 O O . GLY A 1 1037 ? -13.991 -24.516 23.631 1.00 90.06 1037 GLY A O 1
ATOM 8161 N N . THR A 1 1038 ? -14.060 -24.919 21.421 1.00 92.75 1038 THR A N 1
ATOM 8162 C CA . THR A 1 1038 ? -12.888 -25.808 21.399 1.00 92.75 1038 THR A CA 1
ATOM 8163 C C . THR A 1 1038 ? -11.657 -25.087 21.943 1.00 92.75 1038 THR A C 1
ATOM 8165 O O . THR A 1 1038 ? -11.344 -23.971 21.530 1.00 92.75 1038 THR A O 1
ATOM 8168 N N . THR A 1 1039 ? -10.928 -25.726 22.858 1.00 94.56 1039 THR A N 1
ATOM 8169 C CA . THR A 1 1039 ? -9.643 -25.221 23.363 1.00 94.56 1039 THR A CA 1
ATOM 8170 C C . THR A 1 1039 ? -8.526 -26.163 22.915 1.00 94.56 1039 THR A C 1
ATOM 8172 O O . THR A 1 1039 ? -8.628 -27.369 23.124 1.00 94.56 1039 THR A O 1
ATOM 8175 N N . ARG A 1 1040 ? -7.473 -25.636 22.278 1.00 93.31 1040 ARG A N 1
ATOM 8176 C CA . ARG A 1 1040 ? -6.305 -26.412 21.811 1.00 93.31 1040 ARG A CA 1
ATOM 8177 C C . ARG A 1 1040 ? -4.999 -25.676 22.116 1.00 93.31 1040 ARG A C 1
ATOM 8179 O O . ARG A 1 1040 ? -4.952 -24.445 22.108 1.00 93.31 1040 ARG A O 1
ATOM 8186 N N . VAL A 1 1041 ? -3.928 -26.440 22.317 1.00 94.31 1041 VAL A N 1
ATOM 8187 C CA . VAL A 1 1041 ? -2.548 -25.944 22.214 1.00 94.31 1041 VAL A CA 1
ATOM 8188 C C . VAL A 1 1041 ? -2.224 -25.758 20.731 1.00 94.31 1041 VAL A C 1
ATOM 8190 O O . VAL A 1 1041 ? -2.504 -26.649 19.931 1.00 94.31 1041 VAL A O 1
ATOM 8193 N N . ILE A 1 1042 ? -1.653 -24.615 20.348 1.00 94.44 1042 ILE A N 1
ATOM 8194 C CA . ILE A 1 1042 ? -1.286 -24.336 18.955 1.00 94.44 1042 ILE A CA 1
ATOM 8195 C C . ILE A 1 1042 ? 0.230 -24.446 18.783 1.00 94.44 1042 ILE A C 1
ATOM 8197 O O . ILE A 1 1042 ? 0.996 -23.552 19.145 1.00 94.44 1042 ILE A O 1
ATOM 8201 N N . TYR A 1 1043 ? 0.643 -25.577 18.215 1.00 93.12 1043 TYR A N 1
ATOM 8202 C CA . TYR A 1 1043 ? 2.016 -25.852 17.798 1.00 93.12 1043 TYR A CA 1
ATOM 8203 C C . TYR A 1 1043 ? 2.357 -25.147 16.476 1.00 93.12 1043 TYR A C 1
ATOM 8205 O O . TYR A 1 1043 ? 1.498 -24.559 15.819 1.00 93.12 1043 TYR A O 1
ATOM 8213 N N . ALA A 1 1044 ? 3.625 -25.206 16.075 1.00 92.44 1044 ALA A N 1
ATOM 8214 C CA . ALA A 1 1044 ? 4.084 -24.655 14.803 1.00 92.44 1044 ALA A CA 1
ATOM 8215 C C . ALA A 1 1044 ? 3.572 -25.461 13.595 1.00 92.44 1044 ALA A C 1
ATOM 8217 O O . ALA A 1 1044 ? 3.553 -26.690 13.644 1.00 92.44 1044 ALA A O 1
ATOM 8218 N N . ASP A 1 1045 ? 3.253 -24.780 12.490 1.00 89.94 1045 ASP A N 1
ATOM 8219 C CA . ASP A 1 1045 ? 3.087 -25.412 11.172 1.00 89.94 1045 ASP A CA 1
ATOM 8220 C C . ASP A 1 1045 ? 4.359 -25.226 10.334 1.00 89.94 1045 ASP A C 1
ATOM 8222 O O . ASP A 1 1045 ? 5.075 -24.229 10.463 1.00 89.94 1045 ASP A O 1
ATOM 8226 N N . CYS A 1 1046 ? 4.622 -26.182 9.443 1.00 89.31 1046 CYS A N 1
ATOM 8227 C CA . CYS A 1 1046 ? 5.736 -26.155 8.504 1.00 89.31 1046 CYS A CA 1
ATOM 8228 C C . CYS A 1 1046 ? 5.214 -26.064 7.065 1.00 89.31 1046 CYS A C 1
ATOM 8230 O O . CYS A 1 1046 ? 4.815 -27.056 6.442 1.00 89.31 1046 CYS A O 1
ATOM 8232 N N . SER A 1 1047 ? 5.261 -24.849 6.521 1.00 86.19 1047 SER A N 1
ATOM 8233 C CA . SER A 1 1047 ? 4.964 -24.580 5.120 1.00 86.19 1047 SER A CA 1
ATOM 8234 C C . SER A 1 1047 ? 6.182 -24.917 4.264 1.00 86.19 1047 SER A C 1
ATOM 8236 O O . SER A 1 1047 ? 7.254 -24.351 4.464 1.00 86.19 1047 SER A O 1
ATOM 8238 N N . ILE A 1 1048 ? 6.000 -25.783 3.267 1.00 82.62 1048 ILE A N 1
ATOM 8239 C CA . ILE A 1 1048 ? 7.040 -26.192 2.314 1.00 82.62 1048 ILE A CA 1
ATOM 8240 C C . ILE A 1 1048 ? 6.533 -25.899 0.902 1.00 82.62 1048 ILE A C 1
ATOM 8242 O O . ILE A 1 1048 ? 5.536 -26.484 0.489 1.00 82.62 1048 ILE A O 1
ATOM 8246 N N . ALA A 1 1049 ? 7.230 -25.028 0.173 1.00 79.56 1049 ALA A N 1
ATOM 8247 C CA . ALA A 1 1049 ? 7.038 -24.824 -1.258 1.00 79.56 1049 ALA A CA 1
ATOM 8248 C C . ALA A 1 1049 ? 8.127 -25.574 -2.040 1.00 79.56 1049 ALA A C 1
ATOM 8250 O O . ALA A 1 1049 ? 9.320 -25.460 -1.735 1.00 79.56 1049 ALA A O 1
ATOM 8251 N N . GLU A 1 1050 ? 7.719 -26.332 -3.057 1.00 77.00 1050 GLU A N 1
ATOM 8252 C CA . GLU A 1 1050 ? 8.638 -26.956 -4.012 1.00 77.00 1050 GLU A CA 1
ATOM 8253 C C . GLU A 1 1050 ? 8.967 -25.955 -5.125 1.00 77.00 1050 GLU A C 1
ATOM 8255 O O . GLU A 1 1050 ? 8.071 -25.361 -5.720 1.00 77.00 1050 GLU A O 1
ATOM 8260 N N . LEU A 1 1051 ? 10.257 -25.743 -5.387 1.00 72.19 1051 LEU A N 1
ATOM 8261 C CA . LEU A 1 1051 ? 10.758 -24.792 -6.372 1.00 72.19 1051 LEU A CA 1
ATOM 8262 C C . LEU A 1 1051 ? 11.697 -25.476 -7.363 1.00 72.19 1051 LEU A C 1
ATOM 8264 O O . LEU A 1 1051 ? 12.586 -26.242 -6.982 1.00 72.19 1051 LEU A O 1
ATOM 8268 N N . GLY A 1 1052 ? 11.549 -25.104 -8.629 1.00 61.50 1052 GLY A N 1
ATOM 8269 C CA . GLY A 1 1052 ? 12.339 -25.640 -9.722 1.00 61.50 1052 GLY A CA 1
ATOM 8270 C C . GLY A 1 1052 ? 11.504 -26.426 -10.723 1.00 61.50 1052 GLY A C 1
ATOM 8271 O O . GLY A 1 1052 ? 10.271 -26.469 -10.673 1.00 61.50 1052 GLY A O 1
ATOM 8272 N N . ASP A 1 1053 ? 12.217 -27.024 -11.661 1.00 55.09 1053 ASP A N 1
ATOM 8273 C CA . ASP A 1 1053 ? 11.681 -27.426 -12.956 1.00 55.09 1053 ASP A CA 1
ATOM 8274 C C . ASP A 1 1053 ? 11.638 -28.950 -13.012 1.00 55.09 1053 ASP A C 1
ATOM 8276 O O . ASP A 1 1053 ? 10.559 -29.541 -13.127 1.00 55.09 1053 ASP A O 1
ATOM 8280 N N . GLU A 1 1054 ? 12.785 -29.555 -12.702 1.00 52.00 1054 GLU A N 1
ATOM 8281 C CA . GLU A 1 1054 ? 13.024 -30.989 -12.618 1.00 52.00 1054 GLU A CA 1
ATOM 8282 C C . GLU A 1 1054 ? 13.222 -31.482 -11.175 1.00 52.00 1054 GLU A C 1
ATOM 8284 O O . GLU A 1 1054 ? 13.394 -30.705 -10.236 1.00 52.00 1054 GLU A O 1
ATOM 8289 N N . LYS A 1 1055 ? 13.224 -32.805 -10.978 1.00 67.06 1055 LYS A N 1
ATOM 8290 C CA . LYS A 1 1055 ? 13.562 -33.413 -9.681 1.00 67.06 1055 LYS A CA 1
ATOM 8291 C C . LYS A 1 1055 ? 15.079 -33.664 -9.588 1.00 67.06 1055 LYS A C 1
ATOM 8293 O O . LYS A 1 1055 ? 15.654 -34.091 -10.583 1.00 67.06 1055 LYS A O 1
ATOM 8298 N N . PRO A 1 1056 ? 15.708 -33.500 -8.406 1.00 82.75 1056 PRO A N 1
ATOM 8299 C CA . PRO A 1 1056 ? 15.113 -33.094 -7.134 1.00 82.75 1056 PRO A CA 1
ATOM 8300 C C . PRO A 1 1056 ? 14.812 -31.586 -7.078 1.00 82.75 1056 PRO A C 1
ATOM 8302 O O . PRO A 1 1056 ? 15.667 -30.753 -7.371 1.00 82.75 1056 PRO A O 1
ATOM 8305 N N . TYR A 1 1057 ? 13.606 -31.228 -6.630 1.00 79.81 1057 TYR A N 1
ATOM 8306 C CA . TYR A 1 1057 ? 13.217 -29.828 -6.436 1.00 79.81 1057 TYR A CA 1
ATOM 8307 C C . TYR A 1 1057 ? 13.989 -29.173 -5.283 1.00 79.81 1057 TYR A C 1
ATOM 8309 O O . TYR A 1 1057 ? 14.224 -29.793 -4.239 1.00 79.81 1057 TYR A O 1
ATOM 8317 N N . SER A 1 1058 ? 14.326 -27.892 -5.453 1.00 85.12 1058 SER A N 1
ATOM 8318 C CA . SER A 1 1058 ? 14.753 -27.035 -4.342 1.00 85.12 1058 SER A CA 1
ATOM 8319 C C . SER A 1 1058 ? 13.560 -26.758 -3.427 1.00 85.12 1058 SER A C 1
ATOM 8321 O O . SER A 1 1058 ? 12.427 -26.682 -3.894 1.00 85.12 1058 SER A O 1
ATOM 8323 N N . LEU A 1 1059 ? 13.783 -26.598 -2.124 1.00 88.06 1059 LEU A N 1
ATOM 8324 C CA . LEU A 1 1059 ? 12.690 -26.477 -1.150 1.00 88.06 1059 LEU A CA 1
ATOM 8325 C C . LEU A 1 1059 ? 12.808 -25.165 -0.387 1.00 88.06 1059 LEU A C 1
ATOM 8327 O O . LEU A 1 1059 ? 13.832 -24.927 0.254 1.00 88.06 1059 LEU A O 1
ATOM 8331 N N . LEU A 1 1060 ? 11.762 -24.344 -0.427 1.00 88.31 1060 LEU A N 1
ATOM 8332 C CA . LEU A 1 1060 ? 11.661 -23.107 0.343 1.00 88.31 1060 LEU A CA 1
ATOM 8333 C C . LEU A 1 1060 ? 10.673 -23.325 1.493 1.00 88.31 1060 LEU A C 1
ATOM 8335 O O . LEU A 1 1060 ? 9.518 -23.686 1.265 1.00 88.31 1060 LEU A O 1
ATOM 8339 N N . ILE A 1 1061 ? 11.148 -23.171 2.726 1.00 90.69 1061 ILE A N 1
ATOM 8340 C CA . ILE A 1 1061 ? 10.459 -23.635 3.933 1.00 90.69 1061 ILE A CA 1
ATOM 8341 C C . ILE A 1 1061 ? 10.346 -22.491 4.943 1.00 90.69 1061 ILE A C 1
ATOM 8343 O O . ILE A 1 1061 ? 11.369 -21.900 5.284 1.00 90.69 1061 ILE A O 1
ATOM 8347 N N . ARG A 1 1062 ? 9.135 -22.253 5.470 1.00 91.69 1062 ARG A N 1
ATOM 8348 C CA . ARG A 1 1062 ? 8.888 -21.439 6.676 1.00 91.69 1062 ARG A CA 1
ATOM 8349 C C . ARG A 1 1062 ? 8.196 -22.288 7.736 1.00 91.69 1062 ARG A C 1
ATOM 8351 O O . ARG A 1 1062 ? 7.141 -22.866 7.470 1.00 91.69 1062 ARG A O 1
ATOM 8358 N N . THR A 1 1063 ? 8.758 -22.311 8.941 1.00 92.62 1063 THR A N 1
ATOM 8359 C CA . THR A 1 1063 ? 8.138 -22.923 10.128 1.00 92.62 1063 THR A CA 1
ATOM 8360 C C . THR A 1 1063 ? 7.862 -21.841 11.165 1.00 92.62 1063 THR A C 1
ATOM 8362 O O . THR A 1 1063 ? 8.766 -21.068 11.486 1.00 92.62 1063 THR A O 1
ATOM 8365 N N . GLN A 1 1064 ? 6.614 -21.733 11.624 1.00 93.50 1064 GLN A N 1
ATOM 8366 C CA . GLN A 1 1064 ? 6.137 -20.637 12.481 1.00 93.50 1064 GLN A CA 1
ATOM 8367 C C . GLN A 1 1064 ? 4.841 -21.045 13.207 1.00 93.50 1064 GLN A C 1
ATOM 8369 O O . GLN A 1 1064 ? 4.139 -21.960 12.769 1.00 93.50 1064 GLN A O 1
ATOM 8374 N N . ILE A 1 1065 ? 4.494 -20.359 14.300 1.00 93.94 1065 ILE A N 1
ATOM 8375 C CA . ILE A 1 1065 ? 3.168 -20.462 14.929 1.00 93.94 1065 ILE A CA 1
ATOM 8376 C C . ILE A 1 1065 ? 2.093 -19.971 13.933 1.00 93.94 1065 ILE A C 1
ATOM 8378 O O . ILE A 1 1065 ? 2.161 -18.820 13.499 1.00 93.94 1065 ILE A O 1
ATOM 8382 N N . PRO A 1 1066 ? 1.078 -20.778 13.569 1.00 92.94 1066 PRO A N 1
ATOM 8383 C CA . PRO A 1 1066 ? 0.093 -20.436 12.539 1.00 92.94 1066 PRO A CA 1
ATOM 8384 C C . PRO A 1 1066 ? -1.035 -19.525 13.067 1.00 92.94 1066 PRO A C 1
ATOM 8386 O O . PRO A 1 1066 ? -2.215 -19.775 12.811 1.00 92.94 1066 PRO A O 1
ATOM 8389 N N . LEU A 1 1067 ? -0.683 -18.474 13.812 1.00 94.31 1067 LEU A N 1
ATOM 8390 C CA . LEU A 1 1067 ? -1.605 -17.497 14.398 1.00 94.31 1067 LEU A CA 1
ATOM 8391 C C . LEU A 1 1067 ? -1.228 -16.076 13.966 1.00 94.31 1067 LEU A C 1
ATOM 8393 O O . LEU A 1 1067 ? -0.062 -15.698 14.055 1.00 94.31 1067 LEU A O 1
ATOM 8397 N N . ALA A 1 1068 ? -2.220 -15.270 13.583 1.00 92.06 1068 ALA A N 1
ATOM 8398 C CA . ALA A 1 1068 ? -2.067 -13.822 13.404 1.00 92.06 1068 ALA A CA 1
ATOM 8399 C C . ALA A 1 1068 ? -2.915 -13.035 14.423 1.00 92.06 1068 ALA A C 1
ATOM 8401 O O . ALA A 1 1068 ? -3.948 -13.547 14.870 1.00 92.06 1068 ALA A O 1
ATOM 8402 N N . PRO A 1 1069 ? -2.541 -11.780 14.757 1.00 92.12 1069 PRO A N 1
ATOM 8403 C CA . PRO A 1 1069 ? -3.411 -10.851 15.478 1.00 92.12 1069 PRO A CA 1
ATOM 8404 C C . PRO A 1 1069 ? -4.742 -10.666 14.741 1.00 92.12 1069 PRO A C 1
ATOM 8406 O O . PRO A 1 1069 ? -4.754 -10.446 13.529 1.00 92.12 1069 PRO A O 1
ATOM 8409 N N . ALA A 1 1070 ? -5.857 -10.737 15.468 1.00 92.19 1070 ALA A N 1
ATOM 8410 C CA . ALA A 1 1070 ? -7.192 -10.766 14.871 1.00 92.19 1070 ALA A CA 1
ATOM 8411 C C . ALA A 1 1070 ? -8.174 -9.736 15.445 1.00 92.19 1070 ALA A C 1
ATOM 8413 O O . ALA A 1 1070 ? -9.372 -9.849 15.196 1.00 92.19 1070 ALA A O 1
ATOM 8414 N N . TRP A 1 1071 ? -7.702 -8.699 16.149 1.00 94.81 1071 TRP A N 1
ATOM 8415 C CA . TRP A 1 1071 ? -8.540 -7.523 16.427 1.00 94.81 1071 TRP A CA 1
ATOM 8416 C C . TRP A 1 1071 ? -8.836 -6.725 15.154 1.00 94.81 1071 TRP A C 1
ATOM 8418 O O . TRP A 1 1071 ? -9.956 -6.244 14.986 1.00 94.81 1071 TRP A O 1
ATOM 8428 N N . ALA A 1 1072 ? -7.855 -6.608 14.253 1.00 94.50 1072 ALA A N 1
ATOM 8429 C CA . ALA A 1 1072 ? -7.999 -5.962 12.954 1.00 94.50 1072 ALA A CA 1
ATOM 8430 C C . ALA A 1 1072 ? -7.135 -6.621 11.864 1.00 94.50 1072 ALA A C 1
ATOM 8432 O O . ALA A 1 1072 ? -6.020 -7.071 12.127 1.00 94.50 1072 ALA A O 1
ATOM 8433 N N . MET A 1 1073 ? -7.608 -6.603 10.617 1.00 92.38 1073 MET A N 1
ATOM 8434 C CA . MET A 1 1073 ? -6.824 -6.925 9.417 1.00 92.38 1073 MET A CA 1
ATOM 8435 C C . MET A 1 1073 ? -7.342 -6.157 8.192 1.00 92.38 1073 MET A C 1
ATOM 8437 O O . MET A 1 1073 ? -8.439 -5.600 8.212 1.00 92.38 1073 MET A O 1
ATOM 8441 N N . THR A 1 1074 ? -6.558 -6.101 7.112 1.00 89.88 1074 THR A N 1
ATOM 8442 C CA . THR A 1 1074 ? -7.028 -5.468 5.872 1.00 89.88 1074 THR A CA 1
ATOM 8443 C C . THR A 1 1074 ? -7.980 -6.395 5.123 1.00 89.88 1074 THR A C 1
ATOM 8445 O O . THR A 1 1074 ? -7.800 -7.616 5.135 1.00 89.88 1074 THR A O 1
ATOM 8448 N N . ILE A 1 1075 ? -8.929 -5.822 4.381 1.00 88.62 1075 ILE A N 1
ATOM 8449 C CA . ILE A 1 1075 ? -9.802 -6.565 3.455 1.00 88.62 1075 ILE A CA 1
ATOM 8450 C C . ILE A 1 1075 ? -8.943 -7.424 2.498 1.00 88.62 1075 ILE A C 1
ATOM 8452 O O . ILE A 1 1075 ? -9.165 -8.628 2.375 1.00 88.62 1075 ILE A O 1
ATOM 8456 N N . HIS A 1 1076 ? -7.849 -6.848 1.982 1.00 81.38 1076 HIS A N 1
ATOM 8457 C CA . HIS A 1 1076 ? -6.790 -7.516 1.209 1.00 81.38 1076 HIS A CA 1
ATOM 8458 C C . HIS A 1 1076 ? -6.082 -8.695 1.923 1.00 81.38 1076 HIS A C 1
ATOM 8460 O O . HIS A 1 1076 ? -5.649 -9.649 1.270 1.00 81.38 1076 HIS A O 1
ATOM 8466 N N . LYS A 1 1077 ? -5.922 -8.679 3.259 1.00 80.25 1077 LYS A N 1
ATOM 8467 C CA . LYS A 1 1077 ? -5.404 -9.850 3.997 1.00 80.25 1077 LYS A CA 1
ATOM 8468 C C . LYS A 1 1077 ? -6.480 -10.939 4.152 1.00 80.25 1077 LYS A C 1
ATOM 8470 O O . LYS A 1 1077 ? -6.107 -12.109 4.141 1.00 80.25 1077 LYS A O 1
ATOM 8475 N N . SER A 1 1078 ? -7.768 -10.581 4.201 1.00 85.19 1078 SER A N 1
ATOM 8476 C CA . SER A 1 1078 ? -8.891 -11.499 4.474 1.00 85.19 1078 SER A CA 1
ATOM 8477 C C . SER A 1 1078 ? -9.472 -12.272 3.273 1.00 85.19 1078 SER A C 1
ATOM 8479 O O . SER A 1 1078 ? -10.262 -13.188 3.490 1.00 85.19 1078 SER A O 1
ATOM 8481 N N . GLN A 1 1079 ? -9.099 -11.959 2.023 1.00 78.81 1079 GLN A N 1
ATOM 8482 C CA . GLN A 1 1079 ? -9.724 -12.499 0.792 1.00 78.81 1079 GLN A CA 1
ATOM 8483 C C . GLN A 1 1079 ? -9.851 -14.038 0.726 1.00 78.81 1079 GLN A C 1
ATOM 8485 O O . GLN A 1 1079 ? -10.812 -14.541 0.141 1.00 78.81 1079 GLN A O 1
ATOM 8490 N N . SER A 1 1080 ? -8.969 -14.800 1.379 1.00 73.75 1080 S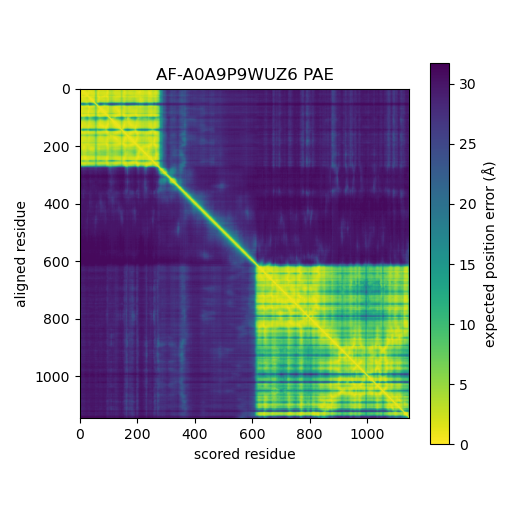ER A N 1
ATOM 8491 C CA . SER A 1 1080 ? -9.050 -16.268 1.454 1.00 73.75 1080 SER A CA 1
ATOM 8492 C C . SER A 1 1080 ? -9.516 -16.839 2.800 1.00 73.75 1080 SER A C 1
ATOM 8494 O O . SER A 1 1080 ? -9.654 -18.054 2.936 1.00 73.75 1080 SER A O 1
ATOM 8496 N N . LEU A 1 1081 ? -9.807 -15.983 3.783 1.00 81.75 1081 LEU A N 1
ATOM 8497 C CA . LEU A 1 1081 ? -10.376 -16.376 5.072 1.00 81.75 1081 LEU A CA 1
ATOM 8498 C C . LEU A 1 1081 ? -11.901 -16.526 4.987 1.00 81.75 1081 LEU A C 1
ATOM 8500 O O . LEU A 1 1081 ? -12.569 -15.883 4.166 1.00 81.75 1081 LEU A O 1
ATOM 8504 N N . THR A 1 1082 ? -12.432 -17.351 5.883 1.00 85.56 1082 THR A N 1
ATOM 8505 C CA . THR A 1 1082 ? -13.842 -17.416 6.283 1.00 85.56 1082 THR A CA 1
ATOM 8506 C C . THR A 1 1082 ? -13.896 -16.998 7.754 1.00 85.56 1082 THR A C 1
ATOM 8508 O O . THR A 1 1082 ? -13.093 -17.503 8.531 1.00 85.56 1082 THR A O 1
ATOM 8511 N N . LEU A 1 1083 ? -14.764 -16.059 8.135 1.00 89.69 1083 LEU A N 1
ATOM 8512 C CA . LEU A 1 1083 ? -14.805 -15.496 9.491 1.00 89.69 1083 LEU A CA 1
ATOM 8513 C C . LEU A 1 1083 ? -16.206 -15.661 10.086 1.00 89.69 1083 LEU A C 1
ATOM 8515 O O . LEU A 1 1083 ? -17.174 -15.152 9.526 1.00 89.69 1083 LEU A O 1
ATOM 8519 N N . ASP A 1 1084 ? -16.304 -16.319 11.242 1.00 88.19 1084 ASP A N 1
ATOM 8520 C CA . ASP A 1 1084 ? -17.587 -16.522 11.931 1.00 88.19 1084 ASP A CA 1
ATOM 8521 C C . ASP A 1 1084 ? -18.116 -15.244 12.591 1.00 88.19 1084 ASP A C 1
ATOM 8523 O O . ASP A 1 1084 ? -19.319 -15.094 12.787 1.00 88.19 1084 ASP A O 1
ATOM 8527 N N . ARG A 1 1085 ? -17.215 -14.326 12.970 1.00 92.25 1085 ARG A N 1
ATOM 8528 C CA . ARG A 1 1085 ? -17.557 -13.031 13.571 1.00 92.25 1085 ARG A CA 1
ATOM 8529 C C . ARG A 1 1085 ? -16.696 -11.925 12.981 1.00 92.25 1085 ARG A C 1
ATOM 8531 O O . ARG A 1 1085 ? -15.490 -11.863 13.236 1.00 92.25 1085 ARG A O 1
ATOM 8538 N N . VAL A 1 1086 ? -17.294 -11.026 12.214 1.00 95.31 1086 VAL A N 1
ATOM 8539 C CA . VAL A 1 1086 ? -16.581 -9.971 11.494 1.00 95.31 1086 VAL A CA 1
ATOM 8540 C C . VAL A 1 1086 ? -17.300 -8.634 11.608 1.00 95.31 1086 VAL A C 1
ATOM 8542 O O . VAL A 1 1086 ? -18.502 -8.522 11.394 1.00 95.31 1086 VAL A O 1
ATOM 8545 N N . ILE A 1 1087 ? -16.531 -7.603 11.938 1.00 95.50 1087 ILE A N 1
ATOM 8546 C CA . ILE A 1 1087 ? -16.959 -6.209 11.885 1.00 95.50 1087 ILE A CA 1
ATOM 8547 C C . ILE A 1 1087 ? -16.302 -5.600 10.650 1.00 95.50 1087 ILE A C 1
ATOM 8549 O O . ILE A 1 1087 ? -15.089 -5.716 10.482 1.00 95.50 1087 ILE A O 1
ATOM 8553 N N . VAL A 1 1088 ? -17.064 -4.956 9.777 1.00 93.62 1088 VAL A N 1
ATOM 8554 C CA . VAL A 1 1088 ? -16.550 -4.387 8.528 1.00 93.62 1088 VAL A CA 1
ATOM 8555 C C . VAL A 1 1088 ? -16.673 -2.874 8.570 1.00 93.62 1088 VAL A C 1
ATOM 8557 O O . VAL A 1 1088 ? -17.777 -2.348 8.673 1.00 93.62 1088 VAL A O 1
ATOM 8560 N N . ASN A 1 1089 ? -15.546 -2.169 8.469 1.00 90.56 1089 ASN A N 1
ATOM 8561 C CA . ASN A 1 1089 ? -15.537 -0.717 8.358 1.00 90.56 1089 ASN A CA 1
ATOM 8562 C C . ASN A 1 1089 ? -15.290 -0.301 6.901 1.00 90.56 1089 ASN A C 1
ATOM 8564 O O . ASN A 1 1089 ? -14.215 -0.552 6.350 1.00 90.56 1089 ASN A O 1
ATOM 8568 N N . LEU A 1 1090 ? -16.305 0.305 6.279 1.00 84.19 1090 LEU A N 1
ATOM 8569 C CA . LEU A 1 1090 ? -16.312 0.626 4.846 1.00 84.19 1090 LEU A CA 1
ATOM 8570 C C . LEU A 1 1090 ? -15.997 2.099 4.531 1.00 84.19 1090 LEU A C 1
ATOM 8572 O O . LEU A 1 1090 ? -15.851 2.437 3.362 1.00 84.19 1090 LEU A O 1
ATOM 8576 N N . SER A 1 1091 ? -15.813 2.963 5.538 1.00 81.12 1091 SER A N 1
ATOM 8577 C CA . SER A 1 1091 ? -15.671 4.427 5.369 1.00 81.12 1091 SER A CA 1
ATOM 8578 C C . SER A 1 1091 ? -14.435 4.896 4.587 1.00 81.12 1091 SER A C 1
ATOM 8580 O O . SER A 1 1091 ? -14.264 6.089 4.352 1.00 81.12 1091 SER A O 1
ATOM 8582 N N . ARG A 1 1092 ? -13.546 3.972 4.209 1.00 82.19 1092 ARG A N 1
ATOM 8583 C CA . ARG A 1 1092 ? -12.385 4.213 3.338 1.00 82.19 1092 ARG A CA 1
ATOM 8584 C C . ARG A 1 1092 ? -12.256 3.162 2.231 1.00 82.19 1092 ARG A C 1
ATOM 8586 O O . ARG A 1 1092 ? -11.142 2.895 1.790 1.00 82.19 1092 ARG A O 1
ATOM 8593 N N . ALA A 1 1093 ? -13.349 2.512 1.829 1.00 80.12 1093 ALA A N 1
ATOM 8594 C CA . ALA A 1 1093 ? -13.342 1.645 0.653 1.00 80.12 1093 ALA A CA 1
ATOM 8595 C C . ALA A 1 1093 ? -13.050 2.479 -0.611 1.00 80.12 1093 ALA A C 1
ATOM 8597 O O . ALA A 1 1093 ? -13.598 3.566 -0.767 1.00 80.12 1093 ALA A O 1
ATOM 8598 N N . PHE A 1 1094 ? -12.157 1.991 -1.472 1.00 76.00 1094 PHE A N 1
ATOM 8599 C CA . PHE A 1 1094 ? -11.624 2.737 -2.621 1.00 76.00 1094 PHE A CA 1
ATOM 8600 C C . PHE A 1 1094 ? -11.456 1.904 -3.904 1.00 76.00 1094 PHE A C 1
ATOM 8602 O O . PHE A 1 1094 ? -11.328 2.486 -4.974 1.00 76.00 1094 PHE A O 1
ATOM 8609 N N . GLU A 1 1095 ? -11.471 0.568 -3.820 1.00 73.31 1095 GLU A N 1
ATOM 8610 C CA . GLU A 1 1095 ? -11.439 -0.318 -4.996 1.00 73.31 1095 GLU A CA 1
ATOM 8611 C C . GLU A 1 1095 ? -12.822 -0.903 -5.301 1.00 73.31 1095 GLU A C 1
ATOM 8613 O O . GLU A 1 1095 ? -13.585 -1.266 -4.395 1.00 73.31 1095 GLU A O 1
ATOM 8618 N N . GLU A 1 1096 ? -13.107 -1.098 -6.589 1.00 73.19 1096 GLU A N 1
ATOM 8619 C CA . GLU A 1 1096 ? -14.238 -1.911 -7.040 1.00 73.19 1096 GLU A CA 1
ATOM 8620 C C . GLU A 1 1096 ? -14.149 -3.329 -6.439 1.00 73.19 1096 GLU A C 1
ATOM 8622 O O . GLU A 1 1096 ? -13.067 -3.887 -6.245 1.00 73.19 1096 GLU A O 1
ATOM 8627 N N . GLY A 1 1097 ? -15.293 -3.911 -6.068 1.00 80.94 1097 GLY A N 1
ATOM 8628 C CA . GLY A 1 1097 ? -15.348 -5.234 -5.433 1.00 80.94 1097 GLY A CA 1
ATOM 8629 C C . GLY A 1 1097 ? -14.842 -5.294 -3.980 1.00 80.94 1097 GLY A C 1
ATOM 8630 O O . GLY A 1 1097 ? -15.089 -6.290 -3.298 1.00 80.94 1097 GLY A O 1
ATOM 8631 N N . GLN A 1 1098 ? -14.204 -4.248 -3.437 1.00 84.25 1098 GLN A N 1
ATOM 8632 C CA . GLN A 1 1098 ? -13.656 -4.264 -2.070 1.00 84.25 1098 GLN A CA 1
ATOM 8633 C C . GLN A 1 1098 ? -14.741 -4.455 -0.997 1.00 84.25 1098 GLN A C 1
ATOM 8635 O O . GLN A 1 1098 ? -14.542 -5.224 -0.053 1.00 84.25 1098 GLN A O 1
ATOM 8640 N N . VAL A 1 1099 ? -15.908 -3.823 -1.178 1.00 87.31 1099 VAL A N 1
ATOM 8641 C CA . VAL A 1 1099 ? -17.096 -4.021 -0.327 1.00 87.31 1099 VAL A CA 1
ATOM 8642 C C . VAL A 1 1099 ? -17.552 -5.484 -0.379 1.00 87.31 1099 VAL A C 1
ATOM 8644 O O . VAL A 1 1099 ? -17.700 -6.122 0.664 1.00 87.31 1099 VAL A O 1
ATOM 8647 N N . TYR A 1 1100 ? -17.684 -6.058 -1.581 1.00 89.50 1100 TYR A N 1
ATOM 8648 C CA . TYR A 1 1100 ? -18.071 -7.459 -1.760 1.00 89.50 1100 TYR A CA 1
ATOM 8649 C C . TYR A 1 1100 ? -17.078 -8.429 -1.099 1.00 89.50 1100 TYR A C 1
ATOM 8651 O O . TYR A 1 1100 ? -17.487 -9.346 -0.380 1.00 89.50 1100 TYR A O 1
ATOM 8659 N N . VAL A 1 1101 ? -15.768 -8.220 -1.277 1.00 89.38 1101 VAL A N 1
ATOM 8660 C CA . VAL A 1 1101 ? -14.729 -9.042 -0.633 1.00 89.38 1101 VAL A CA 1
ATOM 8661 C C . VAL A 1 1101 ? -14.851 -8.979 0.889 1.00 89.38 1101 VAL A C 1
ATOM 8663 O O . VAL A 1 1101 ? -14.736 -10.022 1.532 1.00 89.38 1101 VAL A O 1
ATOM 8666 N N . ALA A 1 1102 ? -15.134 -7.808 1.462 1.00 90.88 1102 ALA A N 1
ATOM 8667 C CA . ALA A 1 1102 ? -15.267 -7.629 2.904 1.00 90.88 1102 ALA A CA 1
ATOM 8668 C C . ALA A 1 1102 ? -16.526 -8.300 3.485 1.00 90.88 1102 ALA A C 1
ATOM 8670 O O . ALA A 1 1102 ? -16.414 -9.091 4.423 1.00 90.88 1102 ALA A O 1
ATOM 8671 N N . LEU A 1 1103 ? -17.708 -8.048 2.909 1.00 91.31 1103 LEU A N 1
ATOM 8672 C CA . LEU A 1 1103 ? -18.969 -8.632 3.391 1.00 91.31 1103 LEU A CA 1
ATOM 8673 C C . LEU A 1 1103 ? -18.987 -10.160 3.219 1.00 91.31 1103 LEU A C 1
ATOM 8675 O O . LEU A 1 1103 ? -19.387 -10.889 4.125 1.00 91.31 1103 LEU A O 1
ATOM 8679 N N . SER A 1 1104 ? -18.455 -10.671 2.103 1.00 91.12 1104 SER A N 1
ATOM 8680 C CA . SER A 1 1104 ? -18.406 -12.114 1.808 1.00 91.12 1104 SER A CA 1
ATOM 8681 C C . SER A 1 1104 ? -17.473 -12.940 2.710 1.00 91.12 1104 SER A C 1
ATOM 8683 O O . SER A 1 1104 ? -17.336 -14.152 2.495 1.00 91.12 1104 SER A O 1
ATOM 8685 N N . ARG A 1 1105 ? -16.811 -12.322 3.703 1.00 90.94 1105 ARG A N 1
ATOM 8686 C CA . ARG A 1 1105 ? -16.030 -13.037 4.729 1.00 90.94 1105 ARG A CA 1
ATOM 8687 C C . ARG A 1 1105 ? -16.913 -13.701 5.780 1.00 90.94 1105 ARG A C 1
ATOM 8689 O O . ARG A 1 1105 ? -16.530 -14.770 6.252 1.00 90.94 1105 ARG A O 1
ATOM 8696 N N . ALA A 1 1106 ? -18.046 -13.084 6.119 1.00 92.00 1106 ALA A N 1
ATOM 8697 C CA . ALA A 1 1106 ? -18.979 -13.584 7.126 1.00 92.00 1106 ALA A CA 1
ATOM 8698 C C . ALA A 1 1106 ? -19.624 -14.909 6.688 1.00 92.00 1106 ALA A C 1
ATOM 8700 O O . ALA A 1 1106 ? -19.951 -15.078 5.510 1.00 92.00 1106 ALA A O 1
ATOM 8701 N N . THR A 1 1107 ? -19.842 -15.833 7.625 1.00 90.00 1107 THR A N 1
ATOM 8702 C CA . THR A 1 1107 ? -20.609 -17.076 7.400 1.00 90.00 1107 THR A CA 1
ATOM 8703 C C . THR A 1 1107 ? -22.123 -16.882 7.532 1.00 90.00 1107 THR A C 1
ATOM 8705 O O . THR A 1 1107 ? -22.895 -17.640 6.950 1.00 90.00 1107 THR A O 1
ATOM 8708 N N . SER A 1 1108 ? -22.570 -15.844 8.240 1.00 91.12 1108 SER A N 1
ATOM 8709 C CA . SER A 1 1108 ? -23.984 -15.513 8.451 1.00 91.12 1108 SER A CA 1
ATOM 8710 C C . SER A 1 1108 ? -24.173 -14.010 8.662 1.00 91.12 1108 SER A C 1
ATOM 8712 O O . SER A 1 1108 ? -23.210 -13.304 8.972 1.00 91.12 1108 SER A O 1
ATOM 8714 N N . LEU A 1 1109 ? -25.416 -13.528 8.548 1.00 91.12 1109 LEU A N 1
ATOM 8715 C CA . L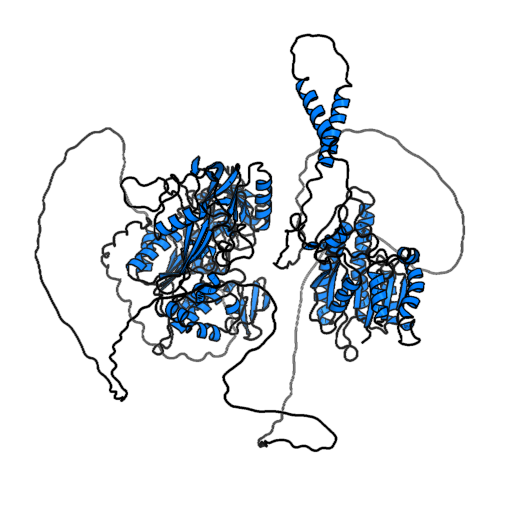EU A 1 1109 ? -25.761 -12.154 8.916 1.00 91.12 1109 LEU A CA 1
ATOM 8716 C C . LEU A 1 1109 ? -25.565 -11.915 10.426 1.00 91.12 1109 LEU A C 1
ATOM 8718 O O . LEU A 1 1109 ? -24.996 -10.907 10.813 1.00 91.12 1109 LEU A O 1
ATOM 8722 N N . GLU A 1 1110 ? -25.913 -12.882 11.285 1.00 92.12 1110 GLU A N 1
ATOM 8723 C CA . GLU A 1 1110 ? -25.666 -12.806 12.741 1.00 92.12 1110 GLU A CA 1
ATOM 8724 C C . GLU A 1 1110 ? -24.171 -12.611 13.086 1.00 92.12 1110 GLU A C 1
ATOM 8726 O O . GLU A 1 1110 ? -23.824 -11.956 14.073 1.00 92.12 1110 GLU A O 1
ATOM 8731 N N . GLY A 1 1111 ? -23.276 -13.180 12.273 1.00 92.19 1111 GLY A N 1
ATOM 8732 C CA . GLY A 1 1111 ? -21.825 -13.047 12.405 1.00 92.19 1111 GLY A CA 1
ATOM 8733 C C . GLY A 1 1111 ? -21.247 -11.737 11.857 1.00 92.19 1111 GLY A C 1
ATOM 8734 O O . GLY A 1 1111 ? -20.057 -11.482 12.048 1.00 92.19 1111 GLY A O 1
ATOM 8735 N N . LEU A 1 1112 ? -22.044 -10.908 11.183 1.00 94.81 1112 LEU A N 1
ATOM 8736 C CA . LEU A 1 1112 ? -21.625 -9.638 10.592 1.00 94.81 1112 LEU A CA 1
ATOM 8737 C C . LEU A 1 1112 ? -21.944 -8.457 11.529 1.00 94.81 1112 LEU A C 1
ATOM 8739 O O . LEU A 1 1112 ? -22.803 -8.532 12.399 1.00 94.81 1112 LEU A O 1
ATOM 8743 N N . LYS A 1 1113 ? -21.229 -7.346 11.349 1.00 94.88 1113 LYS A N 1
ATOM 8744 C CA . LYS A 1 1113 ? -21.673 -5.985 11.676 1.00 94.88 1113 LYS A CA 1
ATOM 8745 C C . LYS A 1 1113 ? -20.973 -5.024 10.717 1.00 94.88 1113 LYS A C 1
ATOM 8747 O O . LYS A 1 1113 ? -19.796 -5.227 10.413 1.00 94.88 1113 LYS A O 1
ATOM 8752 N N . ILE A 1 1114 ? -21.646 -3.963 10.286 1.00 92.19 1114 ILE A N 1
ATOM 8753 C CA . ILE A 1 1114 ? -21.033 -2.876 9.511 1.00 92.19 1114 ILE A CA 1
ATOM 8754 C C . ILE A 1 1114 ? -20.818 -1.653 10.427 1.00 92.19 1114 ILE A C 1
ATOM 8756 O O . ILE A 1 1114 ? -21.601 -1.401 11.343 1.00 92.19 1114 ILE A O 1
ATOM 8760 N N . GLU A 1 1115 ? -19.706 -0.934 10.254 1.00 89.00 1115 GLU A N 1
ATOM 8761 C CA . GLU A 1 1115 ? -19.359 0.285 11.003 1.00 89.00 1115 GLU A CA 1
ATOM 8762 C C . GLU A 1 1115 ? -18.924 1.407 10.039 1.00 89.00 1115 GLU A C 1
ATOM 8764 O O . GLU A 1 1115 ? -18.133 1.179 9.122 1.00 89.00 1115 GLU A O 1
ATOM 8769 N N . GLY A 1 1116 ? -19.389 2.634 10.279 1.00 79.81 1116 GLY A N 1
ATOM 8770 C CA . GLY A 1 1116 ? -19.218 3.774 9.369 1.00 79.81 1116 GLY A CA 1
ATOM 8771 C C . GLY A 1 1116 ? -20.522 4.123 8.651 1.00 79.81 1116 GLY A C 1
ATOM 8772 O O . GLY A 1 1116 ? -21.586 3.671 9.065 1.00 79.81 1116 GLY A O 1
ATOM 8773 N N . ASP A 1 1117 ? -20.428 4.941 7.604 1.00 71.94 1117 ASP A N 1
ATOM 8774 C CA . ASP A 1 1117 ? -21.597 5.382 6.843 1.00 71.94 1117 ASP A CA 1
ATOM 8775 C C . ASP A 1 1117 ? -22.157 4.278 5.925 1.00 71.94 1117 ASP A C 1
ATOM 8777 O O . ASP A 1 1117 ? -21.419 3.441 5.391 1.00 71.94 1117 ASP A O 1
ATOM 8781 N N . SER A 1 1118 ? -23.470 4.329 5.713 1.00 74.12 1118 SER A N 1
ATOM 8782 C CA . SER A 1 1118 ? -24.193 3.600 4.674 1.00 74.12 1118 SER A CA 1
ATOM 8783 C C . SER A 1 1118 ? -23.811 4.020 3.249 1.00 74.12 1118 SER A C 1
ATOM 8785 O O . SER A 1 1118 ? -24.052 3.247 2.325 1.00 74.12 1118 SER A O 1
ATOM 8787 N N . ASP A 1 1119 ? -23.158 5.171 3.052 1.00 74.00 1119 ASP A N 1
ATOM 8788 C CA . ASP A 1 1119 ? -22.745 5.667 1.729 1.00 74.00 1119 ASP A CA 1
ATOM 8789 C C . ASP A 1 1119 ? -21.877 4.682 0.923 1.00 74.00 1119 ASP A C 1
ATOM 8791 O O . ASP A 1 1119 ? -21.990 4.577 -0.301 1.00 74.00 1119 ASP A O 1
ATOM 8795 N N . ALA A 1 1120 ? -21.062 3.864 1.595 1.00 69.94 1120 ALA A N 1
ATOM 8796 C CA . ALA A 1 1120 ? -20.293 2.805 0.934 1.00 69.94 1120 ALA A CA 1
ATOM 8797 C C . ALA A 1 1120 ? -21.161 1.623 0.436 1.00 69.94 1120 ALA A C 1
ATOM 8799 O O . ALA A 1 1120 ? -20.698 0.813 -0.370 1.00 69.94 1120 ALA A O 1
ATOM 8800 N N . LEU A 1 1121 ? -22.409 1.522 0.907 1.00 72.50 1121 LEU A N 1
ATOM 8801 C CA . LEU A 1 1121 ? -23.439 0.577 0.463 1.00 72.50 1121 LEU A CA 1
ATOM 8802 C C . LEU A 1 1121 ? -24.436 1.204 -0.530 1.00 72.50 1121 LEU A C 1
ATOM 8804 O O . LEU A 1 1121 ? -25.157 0.451 -1.176 1.00 72.50 1121 LEU A O 1
ATOM 8808 N N . THR A 1 1122 ? -24.490 2.534 -0.679 1.00 61.56 1122 THR A N 1
ATOM 8809 C CA . THR A 1 1122 ? -25.346 3.221 -1.669 1.00 61.56 1122 THR A CA 1
ATOM 8810 C C . THR A 1 1122 ? -24.553 3.607 -2.924 1.00 61.56 1122 THR A C 1
ATOM 8812 O O . THR A 1 1122 ? -24.894 3.179 -4.026 1.00 61.56 1122 THR A O 1
ATOM 8815 N N . GLY A 1 1123 ? -23.466 4.371 -2.771 1.00 47.34 1123 GLY A N 1
ATOM 8816 C CA . GLY A 1 1123 ? -22.716 4.987 -3.872 1.00 47.34 1123 GLY A CA 1
ATOM 8817 C C . GLY A 1 1123 ? -21.701 4.069 -4.558 1.00 47.34 1123 GLY A C 1
ATOM 8818 O O . GLY A 1 1123 ? -21.373 4.271 -5.725 1.00 47.34 1123 GLY A O 1
ATOM 8819 N N . GLY A 1 1124 ? -21.223 3.025 -3.873 1.00 49.56 1124 GLY A N 1
ATOM 8820 C CA . GLY A 1 1124 ? -20.212 2.097 -4.404 1.00 49.56 1124 GLY A CA 1
ATOM 8821 C C . GLY A 1 1124 ? -20.739 1.016 -5.362 1.00 49.56 1124 GLY A C 1
ATOM 8822 O O . GLY A 1 1124 ? -19.951 0.246 -5.912 1.00 49.56 1124 GLY A O 1
ATOM 8823 N N . LEU A 1 1125 ? -22.058 0.913 -5.559 1.00 51.94 1125 LEU A N 1
ATOM 8824 C CA . LEU A 1 1125 ? -22.701 -0.256 -6.180 1.00 51.94 1125 LEU A CA 1
ATOM 8825 C C . LEU A 1 1125 ? -22.775 -0.247 -7.716 1.00 51.94 1125 LEU A C 1
ATOM 8827 O O . LEU A 1 1125 ? -23.463 -1.088 -8.283 1.00 51.94 1125 LEU A O 1
ATOM 8831 N N . GLY A 1 1126 ? -22.054 0.636 -8.412 1.00 57.72 1126 GLY A N 1
ATOM 8832 C CA . GLY A 1 1126 ? -22.050 0.644 -9.883 1.00 57.72 1126 GLY A CA 1
ATOM 8833 C C . GLY A 1 1126 ? -21.529 -0.656 -10.516 1.00 57.72 1126 GLY A C 1
ATOM 8834 O O . GLY A 1 1126 ? -22.015 -1.051 -11.575 1.00 57.72 1126 GLY A O 1
ATOM 8835 N N . GLY A 1 1127 ? -20.570 -1.319 -9.853 1.00 67.94 1127 GLY A N 1
ATOM 8836 C CA . GLY A 1 1127 ? -19.830 -2.474 -10.373 1.00 67.94 1127 GLY A CA 1
ATOM 8837 C C . GLY A 1 1127 ? -18.933 -2.128 -11.571 1.00 67.94 1127 GLY A C 1
ATOM 8838 O O . GLY A 1 1127 ? -19.177 -1.163 -12.296 1.00 67.94 1127 GLY A O 1
ATOM 8839 N N . ASN A 1 1128 ? -17.901 -2.939 -11.830 1.00 82.88 1128 ASN A N 1
ATOM 8840 C CA . ASN A 1 1128 ? -17.103 -2.727 -13.035 1.00 82.88 1128 ASN A CA 1
ATOM 8841 C C . ASN A 1 1128 ? -17.924 -3.122 -14.274 1.00 82.88 1128 ASN A C 1
ATOM 8843 O O . ASN A 1 1128 ? -18.259 -4.295 -14.466 1.00 82.88 1128 ASN A O 1
ATOM 8847 N N . ARG A 1 1129 ? -18.238 -2.146 -15.134 1.00 85.31 1129 ARG A N 1
ATOM 8848 C CA . ARG A 1 1129 ? -19.124 -2.341 -16.296 1.00 85.31 1129 ARG A CA 1
ATOM 8849 C C . ARG A 1 1129 ? -18.603 -3.363 -17.310 1.00 85.31 1129 ARG A C 1
ATOM 8851 O O . ARG A 1 1129 ? -19.410 -4.065 -17.918 1.00 85.31 1129 ARG A O 1
ATOM 8858 N N . GLU A 1 1130 ? -17.286 -3.495 -17.478 1.00 88.81 1130 GLU A N 1
ATOM 8859 C CA . GLU A 1 1130 ? -16.718 -4.521 -18.364 1.00 88.81 1130 GLU A CA 1
ATOM 8860 C C . GLU A 1 1130 ? -16.853 -5.919 -17.753 1.00 88.81 1130 GLU A C 1
ATOM 8862 O O . GLU A 1 1130 ? -17.188 -6.858 -18.470 1.00 88.81 1130 GLU A O 1
ATOM 8867 N N . VAL A 1 1131 ? -16.682 -6.061 -16.432 1.00 90.62 1131 VAL A N 1
ATOM 8868 C CA . VAL A 1 1131 ? -16.933 -7.328 -15.720 1.00 90.62 1131 VAL A CA 1
ATOM 8869 C C . VAL A 1 1131 ? -18.411 -7.714 -15.799 1.00 90.62 1131 VAL A C 1
ATOM 8871 O O . VAL A 1 1131 ? -18.728 -8.857 -16.119 1.00 90.62 1131 VAL A O 1
ATOM 8874 N N . GLN A 1 1132 ? -19.326 -6.765 -15.575 1.00 88.38 1132 GLN A N 1
ATOM 8875 C CA . GLN A 1 1132 ? -20.768 -6.983 -15.742 1.00 88.38 1132 GLN A CA 1
ATOM 8876 C C . GLN A 1 1132 ? -21.124 -7.436 -17.161 1.00 88.38 1132 GLN A C 1
ATOM 8878 O O . GLN A 1 1132 ? -21.964 -8.325 -17.319 1.00 88.38 1132 GLN A O 1
ATOM 8883 N N . ARG A 1 1133 ? -20.505 -6.840 -18.192 1.00 90.25 1133 ARG A N 1
ATOM 8884 C CA . ARG A 1 1133 ? -20.722 -7.237 -19.588 1.00 90.25 1133 ARG A CA 1
ATOM 8885 C C . ARG A 1 1133 ? -20.180 -8.644 -19.845 1.00 90.25 1133 ARG A C 1
ATOM 8887 O O . ARG A 1 1133 ? -20.956 -9.512 -20.228 1.00 90.25 1133 ARG A O 1
ATOM 8894 N N . PHE A 1 1134 ? -18.913 -8.890 -19.515 1.00 92.69 1134 PHE A N 1
ATOM 8895 C CA . PHE A 1 1134 ? -18.246 -10.183 -19.677 1.00 92.69 1134 PHE A CA 1
ATOM 8896 C C . PHE A 1 1134 ? -19.005 -11.331 -18.990 1.00 92.69 1134 PHE A C 1
ATOM 8898 O O . PHE A 1 1134 ? -19.222 -12.385 -19.591 1.00 92.69 1134 PHE A O 1
ATOM 8905 N N . LEU A 1 1135 ? -19.466 -11.130 -17.749 1.00 90.50 1135 LEU A N 1
ATOM 8906 C CA . LEU A 1 1135 ? -20.263 -12.131 -17.036 1.00 90.50 1135 LEU A CA 1
ATOM 8907 C C . LEU A 1 1135 ? -21.639 -12.349 -17.687 1.00 90.50 1135 LEU A C 1
ATOM 8909 O O . LEU A 1 1135 ? -22.098 -13.487 -17.757 1.00 90.50 1135 LEU A O 1
ATOM 8913 N N . ARG A 1 1136 ? -22.288 -11.289 -18.187 1.00 89.00 1136 ARG A N 1
ATOM 8914 C CA . ARG A 1 1136 ? -23.595 -11.377 -18.858 1.00 89.00 1136 ARG A CA 1
ATOM 8915 C C . ARG A 1 1136 ? -23.512 -12.085 -20.210 1.00 89.00 1136 ARG A C 1
ATOM 8917 O O . ARG A 1 1136 ? -24.397 -12.870 -20.534 1.00 89.00 1136 ARG A O 1
ATOM 8924 N N . GLU A 1 1137 ? -22.454 -11.829 -20.973 1.00 90.94 1137 GLU A N 1
ATOM 8925 C CA . GLU A 1 1137 ? -22.195 -12.449 -22.278 1.00 90.94 1137 GLU A CA 1
ATOM 8926 C C . GLU A 1 1137 ? -21.903 -13.950 -22.147 1.00 90.94 1137 GLU A C 1
ATOM 8928 O O . GLU A 1 1137 ? -22.427 -14.743 -22.924 1.00 90.94 1137 GLU A O 1
ATOM 8933 N N . ASN A 1 1138 ? -21.129 -14.356 -21.132 1.00 90.69 1138 ASN A N 1
ATOM 8934 C CA . ASN A 1 1138 ? -20.687 -15.748 -20.978 1.00 90.69 1138 ASN A CA 1
ATOM 8935 C C . ASN A 1 1138 ? -21.588 -16.613 -20.075 1.00 90.69 1138 ASN A C 1
ATOM 8937 O O . ASN A 1 1138 ? -21.546 -17.838 -20.173 1.00 90.69 1138 ASN A O 1
ATOM 8941 N N . PHE A 1 1139 ? -22.407 -16.012 -19.200 1.00 88.69 1139 PHE A N 1
ATOM 8942 C CA . PHE A 1 1139 ? -23.261 -16.747 -18.249 1.00 88.69 1139 PHE A CA 1
ATOM 8943 C C . PHE A 1 1139 ? -24.750 -16.358 -18.284 1.00 88.69 1139 PHE A C 1
ATOM 8945 O O . PHE A 1 1139 ? -25.548 -16.950 -17.552 1.00 88.69 1139 PHE A O 1
ATOM 8952 N N . GLY A 1 1140 ? -25.141 -15.407 -19.137 1.00 80.44 1140 GLY A N 1
ATOM 8953 C CA . GLY A 1 1140 ? -26.515 -14.918 -19.263 1.00 80.44 1140 GLY A CA 1
ATOM 8954 C C . GLY A 1 1140 ? -26.911 -13.901 -18.187 1.00 80.44 1140 GLY A C 1
ATOM 8955 O O . GLY A 1 1140 ? -26.076 -13.310 -17.502 1.00 80.44 1140 GLY A O 1
ATOM 8956 N N . ALA A 1 1141 ? -28.216 -13.664 -18.033 1.00 63.72 1141 ALA A N 1
ATOM 8957 C CA . ALA A 1 1141 ? -28.730 -12.719 -17.043 1.00 63.72 1141 ALA A CA 1
ATOM 8958 C C . ALA A 1 1141 ? -28.458 -13.208 -15.608 1.00 63.72 1141 ALA A C 1
ATOM 8960 O O . ALA A 1 1141 ? -29.101 -14.141 -15.128 1.00 63.72 1141 ALA A O 1
ATOM 8961 N N . LEU A 1 1142 ? -27.539 -12.539 -14.904 1.00 58.00 1142 LEU A N 1
ATOM 8962 C CA . LEU A 1 1142 ? -27.159 -12.850 -13.518 1.00 58.00 1142 LEU A CA 1
ATOM 8963 C C . LEU A 1 1142 ? -28.362 -12.808 -12.554 1.00 58.00 1142 LEU A C 1
ATOM 8965 O O . LEU A 1 1142 ? -28.411 -13.568 -11.594 1.00 58.00 1142 LEU A O 1
ATOM 8969 N N . ASN A 1 1143 ? -29.388 -12.015 -12.869 1.00 45.16 1143 ASN A N 1
ATOM 8970 C CA . ASN A 1 1143 ? -30.662 -11.924 -12.146 1.00 45.16 1143 ASN A CA 1
ATOM 8971 C C . ASN A 1 1143 ? -31.427 -13.265 -12.062 1.00 45.16 1143 ASN A C 1
ATOM 8973 O O . ASN A 1 1143 ? -32.212 -13.470 -11.135 1.00 45.16 1143 ASN A O 1
ATOM 8977 N N . ALA A 1 1144 ? -31.157 -14.214 -12.970 1.00 42.28 1144 ALA A N 1
ATOM 8978 C CA . ALA A 1 1144 ? -31.677 -15.586 -12.914 1.00 42.28 1144 ALA A CA 1
ATOM 8979 C C . ALA A 1 1144 ? -31.103 -16.421 -11.743 1.00 42.28 1144 ALA A C 1
ATOM 8981 O O . ALA A 1 1144 ? -31.497 -17.570 -11.554 1.00 42.28 1144 ALA A O 1
ATOM 8982 N N . ILE A 1 1145 ? -30.161 -15.860 -10.974 1.00 42.97 1145 ILE A N 1
ATOM 8983 C CA . ILE A 1 1145 ? -29.562 -16.450 -9.764 1.00 42.97 1145 ILE A CA 1
ATOM 8984 C C . ILE A 1 1145 ? -30.290 -15.965 -8.489 1.00 42.97 1145 ILE A C 1
ATOM 8986 O O . ILE A 1 1145 ? -30.160 -16.589 -7.444 1.00 42.97 1145 ILE A O 1
ATOM 8990 N N . CYS A 1 1146 ? -31.102 -14.902 -8.575 1.00 34.91 1146 CYS A N 1
ATOM 8991 C CA . CYS A 1 1146 ? -31.856 -14.321 -7.450 1.00 34.91 1146 CYS A CA 1
ATOM 8992 C C . CYS A 1 1146 ? -33.386 -14.483 -7.587 1.00 34.91 1146 CYS A C 1
ATOM 8994 O O . CYS A 1 1146 ? -34.140 -13.744 -6.958 1.00 34.91 1146 CYS A O 1
ATOM 8996 N N . SER A 1 1147 ? -33.849 -15.383 -8.462 1.00 26.77 1147 SER A N 1
ATOM 8997 C CA . SER A 1 1147 ? -35.266 -15.541 -8.848 1.00 26.77 1147 SER A CA 1
ATOM 8998 C C . SER A 1 1147 ? -35.746 -17.004 -8.853 1.00 26.77 1147 SER A C 1
ATOM 9000 O O . SER A 1 1147 ? -36.635 -17.383 -9.620 1.00 26.77 1147 SER A O 1
ATOM 9002 N N . LYS A 1 1148 ? -35.156 -17.822 -7.976 1.00 28.16 1148 LYS A N 1
ATOM 9003 C CA . LYS A 1 1148 ? -35.633 -19.142 -7.552 1.00 28.16 1148 LYS A CA 1
ATOM 9004 C C . LYS A 1 1148 ? -35.384 -19.320 -6.064 1.00 28.16 1148 LYS A C 1
ATOM 9006 O O . LYS A 1 1148 ? -34.368 -18.749 -5.613 1.00 28.16 1148 LYS A O 1
#

Sequence (1148 aa):
MSKNYLITGACRGIGRGLSRLLLQKGHRVFLLDNNDVEIEQMKHQIPKWLSNLTFSSDAQSRYEILRADMSRKEDIEMAARSASAFFDGSLDVLVNNAANTSGAHGPGLESEDFLAVWENSVQVNLTGSALLSRACLPMLKRQPPRRPHGGNIVMVSSTRAYQSEPNSEAYASTKAGLLGLSHAMACSLADDGIKVNAILPGWINVVHESKEGDEQGMKWEDGLSEDDQRWHFSGRVGKVEDILKAVEYFSDSDSFITGEELKVDGGVTRRMTYPEPASTAELERHYYGSRLHAFEKAIQFKPFSGLSIITHEPVLHFATLLQSERQWRNSLILDIDDLGTSSERLHMLVMSYPYYYEPAVSNGVYASLYAGQQPPQQQWQPATTNPNEYHSPPPLPPSAYEHQNNSDTSAAPSHAAVNDYDSAPVFYPQLPQQPQWQASPYFPTAAAGLPVPTYTPQAAGGQDSNNKRKRREMDHDGSPGLINVVDPNHDMHRGSPSKSLAPIPDSQVSKRYCSAAPQATFQESPIHARDAVRSFPGAALQPVSLMPSVEHVNSGSTASCSRVKVEAENRKMNLAMMSYPAPSSQKPISPPPSQTAPEPLSSPSRAQPSARAAPMPDEPILCAEQAALVDVICSGRNVFYTGSAGCGKSTVLKAFTKRLRAMGKQVRILAPTGRAALQVNGSTTWTYAGWTPDHHKQPLEELKKGAHGKFVYKRLAKETDVIVIDEISMVENLHFERLNELMKEARYKPSREVQPAFGGVQVIVTGDFCQLPPVKPFQHCIDCGRGLSESFYLGSKKYSCTSCRNEWHDQDKWAFRSKAWQECNFEHVHLRQIHRQNDEEFIRMLQKTRVGEALTSFEISRLMEHPCRVNNATRLFATRDQVKEVNQKQFKRLTGVNHWYWSRDVFKWQREYHPHLQWKGLRKAEGPPGEEELKPLKALEDHRFDEQVQLKQGMLVVLLVNLDLAAGLCNGSQGLICGFEPYDPAKMPRARTGKKEEPENLIMGDRAVLKEQQIKAFSESKGTRIKRWPVVRFHNGTTRVIYADCSIAELGDEKPYSLLIRTQIPLAPAWAMTIHKSQSLTLDRVIVNLSRAFEEGQVYVALSRATSLEGLKIEGDSDALTGGLGGNREVQRFLRENFGALNAICSK

Organism: NCBI:txid1658444

Mean predicted aligned error: 22.31 Å

Solvent-accessible surface area (backbone atoms only — not comparable to full-atom values): 70986 Å² total; per-residue (Å²): 131,71,50,35,35,40,35,25,33,21,40,43,30,63,30,22,42,40,49,52,52,41,49,67,68,58,26,33,42,38,30,25,27,68,55,66,70,30,48,57,44,44,68,66,44,51,59,67,60,49,69,77,54,98,71,74,102,60,73,65,87,32,51,51,79,46,82,30,45,47,67,39,69,66,37,38,55,48,49,39,51,52,50,36,62,77,42,77,46,48,41,40,30,40,39,41,48,38,58,55,62,62,23,55,69,32,62,41,94,88,40,87,61,28,60,61,44,32,51,50,18,37,31,26,37,36,49,23,45,52,52,40,53,61,60,39,40,81,26,22,43,45,45,74,84,90,29,90,54,26,18,23,37,38,37,51,40,29,44,41,43,82,55,80,62,81,34,15,62,36,31,22,53,26,26,34,47,41,52,59,50,23,35,54,46,18,67,74,30,43,92,42,43,29,34,16,29,30,36,21,42,40,66,56,52,38,70,34,32,32,58,68,13,60,76,70,67,50,48,75,65,64,96,60,53,74,63,56,19,61,62,14,76,66,63,30,61,37,41,43,74,60,54,42,54,55,52,52,61,64,54,40,87,84,54,91,76,54,42,48,79,47,79,54,33,34,56,39,93,73,57,85,80,69,84,73,79,69,50,70,70,56,48,45,49,55,62,48,50,57,46,49,60,52,52,58,65,67,71,74,72,79,92,81,86,87,86,86,85,90,86,80,86,90,68,76,78,63,61,59,56,64,54,55,59,58,58,65,67,74,74,77,81,81,86,91,87,86,83,81,89,79,97,76,87,90,86,84,75,94,87,91,83,83,87,89,87,88,89,81,87,90,83,87,83,85,88,84,85,84,89,81,92,80,86,82,92,81,88,86,88,90,78,89,87,86,86,91,88,88,87,88,88,91,84,89,90,84,89,83,90,83,91,83,90,79,92,81,91,88,86,88,89,86,82,84,84,86,81,88,82,88,80,84,88,88,83,91,91,90,86,89,89,87,91,89,91,89,82,90,87,89,85,83,89,81,87,88,84,85,84,87,88,85,84,89,89,87,92,84,88,81,89,80,91,80,91,88,80,92,79,89,81,88,88,86,89,85,83,89,88,78,90,87,89,90,88,88,88,88,82,88,83,90,87,86,89,90,82,91,87,88,90,88,87,88,83,89,88,88,84,84,84,87,86,85,85,87,88,87,80,82,87,89,87,85,86,85,90,85,92,90,86,93,83,90,89,86,88,91,90,85,86,86,89,87,87,86,90,89,86,90,82,90,84,88,78,90,86,84,83,88,82,86,86,85,81,88,80,89,85,87,86,87,89,80,87,87,83,86,89,86,84,88,87,85,86,85,83,88,80,83,85,88,77,82,84,80,78,89,76,76,81,82,75,86,73,74,82,70,80,77,76,73,83,56,91,94,53,75,93,66,56,73,70,49,46,52,50,37,54,49,50,72,72,61,52,28,32,36,40,33,38,61,84,41,31,51,66,75,57,44,52,53,41,39,54,51,51,42,44,74,71,70,42,40,70,45,45,27,8,72,41,59,48,57,5,59,73,70,71,33,39,26,50,46,62,70,70,69,48,59,81,70,53,49,52,38,26,45,75,58,53,34,58,50,18,68,39,75,65,44,22,42,33,59,50,73,55,40,50,27,43,35,32,41,54,41,26,39,30,31,12,73,57,50,32,54,50,24,49,28,27,23,56,37,42,63,53,93,95,39,96,70,75,47,37,44,36,68,37,32,46,35,39,29,36,42,71,43,29,57,62,39,80,78,57,72,57,40,32,63,74,65,5,47,67,32,51,77,44,84,54,98,94,38,52,34,31,34,26,90,88,76,73,51,73,48,46,62,86,46,37,41,35,84,64,21,65,45,44,61,59,44,60,53,48,73,43,76,42,78,65,58,73,50,49,86,46,67,69,56,49,50,53,52,49,29,48,39,60,24,39,80,64,50,72,66,56,47,50,52,61,61,69,54,81,53,63,42,79,90,26,29,32,33,29,61,49,71,59,68,22,49,52,52,39,52,58,55,59,70,68,43,86,47,71,78,46,71,43,55,28,44,33,46,62,54,72,35,57,90,82,40,56,91,52,58,70,53,65,40,55,47,96,62,61,41,64,95,31,80,91,35,16,38,32,60,73,49,68,58,42,91,58,64,63,62,40,81,46,36,46,76,36,46,28,26,31,68,43,76,77,36,76,89,81,64,35,30,44,28,38,42,26,34,22,77,42,65,46,69,65,53,86,85,72,52,60,38,41,75,80,88,55,98,80,73,67,95,44,64,36,72,69,87,63,19,63,58,35,28,55,46,44,53,55,44,41,68,33,86,52,39,50,47,65,54,37,49,24,35,38,30,81,86,68,54,71,46,75,52,65,59,45,56,50,72,42,83,41,76,74,59,86,73,56,20,36,46,32,45,27,36,60,47,59,44,75,25,57,27,40,28,38,86,75,42,68,84,38,47,27,68,30,26,34,38,41,45,78,64,66,84,57,69,28,48,64,34,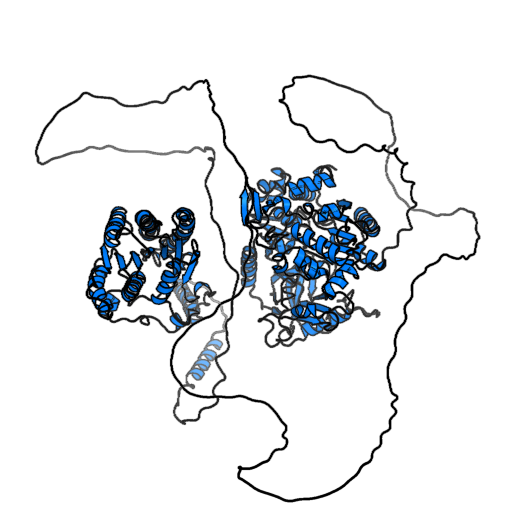50,48,63,60,24,32,37,40,67,45,13,29,43,57,45,74,63,66,57,60,64,64,73,61,30,71,43,61,65,63,52,48,46,55,49,35,76,70,71,38,70,69,66,73,73,73,73,119

InterPro domains:
  IPR002347 Short-chain dehydrogenase/reductase SDR [PF13561] (9-269)
  IPR002347 Short-chain dehydrogenase/reductase SDR [PR00080] (89-100)
  IPR002347 Short-chain dehydrogenase/reductase SDR [PR00080] (151-159)
  IPR002347 Short-chain dehydrogenase/reductase SDR [PR00080] (171-190)
  IPR002347 Short-chain dehydrogenase/reductase SDR [PR00081] (4-21)
  IPR002347 Short-chain dehydrogenase/reductase SDR [PR00081] (89-100)
  IPR002347 Short-chain dehydrogenase/reductase SDR [PR00081] (145-161)
  IPR002347 Short-chain dehydrogenase/reductase SDR [PR00081] (171-190)
  IPR002347 Short-chain dehydrogenase/reductase SDR [PR00081] (192-209)
  IPR002347 Short-chain dehydrogenase/reductase SDR [PR00081] (233-253)
  IPR003593 AAA+ ATPase domain [SM00382] (635-788)
  IPR010285 DNA helicase Pif1-like, DEAD-box helicase domain [PF05970] (624-776)
  IPR020904 Short-chain dehydrogenase/reductase, conserved site [PS00061] (158-186)
  IPR027417 P-loop containing nucleoside triphosphate hydrolase [G3DSA:3.40.50.300] (596-853)
  IPR027417 P-loop containing nucleoside triphosphate hydrolase [G3DSA:3.40.50.300] (1031-1122)
  IPR027417 P-loop containing nucleoside triphosphate hydrolase [SSF52540] (618-775)
  IPR027417 P-loop containing nucleoside triphosphate hydrolase [SSF52540] (757-1138)
  IPR036291 NAD(P)-binding domain superfamily [SSF51735] (3-270)
  IPR049163 DNA helicase Pif1-like, 2B domain [PF21530] (948-980)
  IPR051055 PIF1 DNA helicase [PTHR47642] (621-1115)